Protein AF-A0AAN7SF86-F1 (afdb_monomer_lite)

Secondary structure (DSSP, 8-state):
-EE-----SPPSS-EEEEEEEEEEE-S-HHHHHHHIIIII--EEEEEESGGGT--SEEEEEEEETTEEEEEEEESSTT-HHHHHHHHHHSSEEEEEEEEEE-HHHHHHHHHHTT--EEEEEEEEEETTEEEEEEEEE-STT-EEEEEE-TTB-SSS-TTPEEPPPPHHHHHSPP--EEEEEEEEEE--TT-HHHHHHHHHHHS--EEEEEE-TTTSB-SS-EEEEEEEE-TTS-SEEEEEEEE--SB--HHHHHHHHHTSSEEEEEEEEES-HHHHHHHHHHTT--B----HHHHHHHHHHHHTSS----S-HHHHHHHT-EEEE-SS-EEEEEEBPPSSSSS--EEEEEEEES--S--HHHHHHHHHHHHHHHHHTT--PBP-------------------------------SSEEPGGGGS---S--HHHIIIIIHHHHHHHHHHHHHHHHHIIIIIIHHHHHHHHHHHT--HHHIIIIIIHHHHTHHHHHHHHHHHHTS-STHHHHHHHHHHHHHHHHHHHHHHHH-SSPEEP-HHHHHHHHHHHHHHHHHHHHHTTTSEEEHHHHHHHHHHHHHHHHHHHTHHHHHHHHHHHS--TTSHHHHHHHHHTT--TTS-SS--SS------------------TTHHHHHHHHHHHHHH-TT---TTS-HHHHHHHHHHHHHHHHHHHHS--TTT-GGGHHHHHHHHHHHHHHHHHHHHHHHHHHHHHHT--HHHIIIIIIHHHHTHHHHHHHHHHHHTT-HHHHHHHHHHHHHHIIIIIIHHHHHHHHHH--SBTTB-EEE-S-THHHHHHHHHHHHHHHHHHHHHHTTTEE-HHHHHHHHHHHHHHHHHHHHHHTTSSS--SPPEE-

Sequence (870 aa):
MTTYTDKGPKPEFGRFLNFHHLTFYVGNAKQAASFYITRMGFEPFAYKGLETGCRTYAAHAVKQNKIIFVFISPYEPEERDINEHLVKHGDGVKDIGMEVEDLENIMKVAKQRGAKIVKNSWTESDSHGTVKFVTVQTYGDTTHTLIDKSSYKGKFLPGYEDTPGDVLCKMLPQTHLDFIDHIVGNQPDLEMESVAKWYETVLQFHRFWSVDDSQIHTEYSALRSIVVANYEETIKMPINEPANGKRKSQIQEYVEYYGGGGVQHVALNTKDIILSVKQLKARGMQFLSVPDTYYEMITEKLKHSKVHVMEDIKKLQELSILIDYDENGYLLQIFTKPLQDRPTVFLEVIQRRNHNGFGAGNFKTLFEAIELEQAKRGNFLFVLVYAENYTVTENGLKDNSSTVLNGSYTKNNRNCTPAAIHEFPSDGLTREQRRSGWIAVHVFLTIYAFVILSTVCEAYFVPAIQLIVKRLNLSEDVVGASFMAITNSSPELFINFVGTFVTEGDIGVGTVVGSNVFNILAVPVCCGLFTKTAFHFDWWLIIRDGLIYGISVILLIITLSDDKVYWYEALTFVLVYSIYILALYFNNPIRKWLSTCCKSKNVEANHELQKLNQRPDHDLNNVNGNLLQNNHVDNNVQVQVVTTPVDEEEQTEHTFEHIWNVWTFPSDVSCFKKAWWVFVWPILFFLKYTIPNARKHHSLFPLTLVMCVCWIGSITYLLSWAITVIGDTISIPDSVMGLIFLAIGSSIPEIVSSIIVTKQGQGVMGMSSALGANNFEVLLCLGLPWLIKTLFYPKADGSKWININSSGLAYSAACLLSTLILLYVTIICNRFKLDWKTGIVCLIMYCSFLVIGTLIELNVFFLVNLPTCT

Structure (mmCIF, N/CA/C/O backbone):
data_AF-A0AAN7SF86-F1
#
_entry.id   AF-A0AAN7SF86-F1
#
loop_
_atom_site.group_PDB
_atom_site.id
_atom_site.type_symbol
_atom_site.label_atom_id
_atom_site.label_alt_id
_atom_site.label_comp_id
_atom_site.label_asym_id
_atom_site.label_entity_id
_atom_site.label_seq_id
_atom_site.pdbx_PDB_ins_code
_atom_site.Cartn_x
_atom_site.Cartn_y
_atom_site.Cartn_z
_atom_site.occupancy
_atom_site.B_iso_or_equiv
_atom_site.auth_seq_id
_atom_site.auth_comp_id
_atom_site.auth_asym_id
_atom_site.auth_atom_id
_atom_site.pdbx_PDB_model_num
ATOM 1 N N . MET A 1 1 ? -1.646 14.491 22.540 1.00 65.12 1 MET A N 1
ATOM 2 C CA . MET A 1 1 ? -2.574 13.419 22.943 1.00 65.12 1 MET A CA 1
ATOM 3 C C . MET A 1 1 ? -3.370 14.050 24.026 1.00 65.12 1 MET A C 1
ATOM 5 O O . MET A 1 1 ? -2.770 14.602 24.948 1.00 65.12 1 MET A O 1
ATOM 9 N N . THR A 1 2 ? -4.680 14.006 23.888 1.00 77.69 2 THR A N 1
ATOM 10 C CA . THR A 1 2 ? -5.551 14.693 24.824 1.00 77.69 2 THR A CA 1
ATOM 11 C C . THR A 1 2 ? -6.329 13.643 25.586 1.00 77.69 2 THR A C 1
ATOM 13 O O . THR A 1 2 ? -7.181 12.956 25.029 1.00 77.69 2 THR A O 1
ATOM 16 N N . THR A 1 3 ? -6.000 13.497 26.866 1.00 79.75 3 THR A N 1
ATOM 17 C CA . THR A 1 3 ? -6.839 12.766 27.814 1.00 79.75 3 THR A CA 1
ATOM 18 C C . THR A 1 3 ? -7.793 13.771 28.433 1.00 79.75 3 THR A C 1
ATOM 20 O O . THR A 1 3 ? -7.359 14.766 29.017 1.00 79.75 3 THR A O 1
ATOM 23 N N . TYR A 1 4 ? -9.088 13.523 28.295 1.00 82.88 4 TYR A N 1
ATOM 24 C CA . TYR A 1 4 ? -10.116 14.416 28.807 1.00 82.88 4 TYR A CA 1
ATOM 25 C C . TYR A 1 4 ? -10.483 13.982 30.224 1.00 82.88 4 TYR A C 1
ATOM 27 O O . TYR A 1 4 ? -10.949 12.869 30.450 1.00 82.88 4 TYR A O 1
ATOM 35 N N . THR A 1 5 ? -10.231 14.854 31.197 1.00 80.88 5 THR A N 1
ATOM 36 C CA . THR A 1 5 ? -10.593 14.611 32.602 1.00 80.88 5 THR A CA 1
ATOM 37 C C . THR A 1 5 ? -11.995 15.115 32.936 1.00 80.88 5 THR A C 1
ATOM 39 O O . THR A 1 5 ? -12.618 14.616 33.873 1.00 80.88 5 THR A O 1
ATOM 42 N N . ASP A 1 6 ? -12.501 16.080 32.166 1.00 84.88 6 ASP A N 1
ATOM 43 C CA . ASP A 1 6 ? -13.871 16.568 32.269 1.00 84.88 6 ASP A CA 1
ATOM 44 C C . ASP A 1 6 ? -14.821 15.649 31.491 1.00 84.88 6 ASP A C 1
ATOM 46 O O . ASP A 1 6 ? -14.778 15.573 30.264 1.00 84.88 6 ASP A O 1
ATOM 50 N N . LYS A 1 7 ? -15.684 14.950 32.231 1.00 87.44 7 LYS A N 1
ATOM 51 C CA . LYS A 1 7 ? -16.714 14.054 31.684 1.00 87.44 7 LYS A CA 1
ATOM 52 C C . LYS A 1 7 ? -18.011 14.790 31.334 1.00 87.44 7 LYS A C 1
ATOM 54 O O . LYS A 1 7 ? -18.972 14.165 30.894 1.00 87.44 7 LYS A O 1
ATOM 59 N N . GLY A 1 8 ? -18.072 16.100 31.578 1.00 85.00 8 GLY A N 1
ATOM 60 C CA . GLY A 1 8 ? -19.306 16.867 31.529 1.00 85.00 8 GLY A CA 1
ATOM 61 C C . GLY A 1 8 ? -20.279 16.514 32.667 1.00 85.00 8 GLY A C 1
ATOM 62 O O . GLY A 1 8 ? -19.947 15.770 33.600 1.00 85.00 8 GLY A O 1
ATOM 63 N N . PRO A 1 9 ? -21.504 17.070 32.631 1.00 86.88 9 PRO A N 1
ATOM 64 C CA . PRO A 1 9 ? -22.512 16.801 33.646 1.00 86.88 9 PRO A CA 1
ATOM 65 C C . PRO A 1 9 ? -22.986 15.348 33.570 1.00 86.88 9 PRO A C 1
ATOM 67 O O . PRO A 1 9 ? -23.303 14.835 32.495 1.00 86.88 9 PRO A O 1
ATOM 70 N N . LYS A 1 10 ? -23.097 14.703 34.735 1.00 91.69 10 LYS A N 1
ATOM 71 C CA . LYS A 1 10 ? -23.679 13.364 34.833 1.00 91.69 10 LYS A CA 1
ATOM 72 C C . LYS A 1 10 ? -25.122 13.380 34.301 1.00 91.69 10 LYS A C 1
ATOM 74 O O . LYS A 1 10 ? -25.882 14.256 34.719 1.00 91.69 10 LYS A O 1
ATOM 79 N N . PRO A 1 11 ? -25.525 12.430 33.437 1.00 91.19 11 PRO A N 1
ATOM 80 C CA . PRO A 1 11 ? -26.922 12.290 33.033 1.00 91.19 11 PRO A CA 1
ATOM 81 C C . PRO A 1 11 ? -27.846 12.134 34.250 1.00 91.19 11 PRO A C 1
ATOM 83 O O . PRO A 1 11 ? -27.543 11.374 35.168 1.00 91.19 11 PRO A O 1
ATOM 86 N N . GLU A 1 12 ? -28.964 12.867 34.267 1.00 86.12 12 GLU A N 1
ATOM 87 C CA . GLU A 1 12 ? -29.918 12.853 35.389 1.00 86.12 12 GLU A CA 1
ATOM 88 C C . GLU A 1 12 ? -30.657 11.512 35.523 1.00 86.12 12 GLU A C 1
ATOM 90 O O . GLU A 1 12 ? -30.967 11.082 36.633 1.00 86.12 12 GLU A O 1
ATOM 95 N N . PHE A 1 13 ? -30.923 10.850 34.394 1.00 86.12 13 PHE A N 1
ATOM 96 C CA . PHE A 1 13 ? -31.676 9.600 34.289 1.00 86.12 13 PHE A CA 1
ATOM 97 C C . PHE A 1 13 ? -31.050 8.706 33.215 1.00 86.12 13 PHE A C 1
ATOM 99 O O . PHE A 1 13 ? -30.405 9.211 32.293 1.00 86.12 13 PHE A O 1
ATOM 106 N N . GLY A 1 14 ? -31.288 7.396 33.301 1.00 88.56 14 GLY A N 1
ATOM 107 C CA . GLY A 1 14 ? -30.719 6.422 32.370 1.00 88.56 14 GLY A CA 1
ATOM 108 C C . GLY A 1 14 ? -29.256 6.078 32.653 1.00 88.56 14 GLY A C 1
ATOM 109 O O . GLY A 1 14 ? -28.448 6.940 33.002 1.00 88.56 14 GLY A O 1
ATOM 110 N N . ARG A 1 15 ? -28.895 4.803 32.485 1.00 95.56 15 ARG A N 1
ATOM 111 C CA . ARG A 1 15 ? -27.505 4.347 32.631 1.00 95.56 15 ARG A CA 1
ATOM 112 C C . ARG A 1 15 ? -27.147 3.308 31.581 1.00 95.56 15 ARG A C 1
ATOM 114 O O . ARG A 1 15 ? -27.887 2.353 31.382 1.00 95.56 15 ARG A O 1
ATOM 121 N N . PHE A 1 16 ? -25.973 3.457 30.975 1.00 97.06 16 PHE A N 1
ATOM 122 C CA . PHE A 1 16 ? -25.357 2.421 30.148 1.00 97.06 16 PHE A CA 1
ATOM 123 C C . PHE A 1 16 ? -24.465 1.547 31.028 1.00 97.06 16 PHE A C 1
ATOM 125 O O . PHE A 1 16 ? -23.544 2.054 31.671 1.00 97.06 16 PHE A O 1
ATOM 132 N N . LEU A 1 17 ? -24.747 0.246 31.091 1.00 96.81 17 LEU A N 1
ATOM 133 C CA . LEU A 1 17 ? -24.051 -0.673 31.990 1.00 96.81 17 LEU A CA 1
ATOM 134 C C . LEU A 1 17 ? -22.788 -1.240 31.341 1.00 96.81 17 LEU A C 1
ATOM 136 O O . LEU A 1 17 ? -21.689 -1.069 31.873 1.00 96.81 17 LEU A O 1
ATOM 140 N N . ASN A 1 18 ? -22.943 -1.926 30.210 1.00 96.81 18 ASN A N 1
ATOM 141 C CA . ASN A 1 18 ? -21.877 -2.642 29.512 1.00 96.81 18 ASN A CA 1
ATOM 142 C C . ASN A 1 18 ? -22.300 -2.992 28.067 1.00 96.81 18 ASN A C 1
ATOM 144 O O . ASN A 1 18 ? -23.454 -2.802 27.672 1.00 96.81 18 ASN A O 1
ATOM 148 N N . PHE A 1 19 ? -21.361 -3.527 27.283 1.00 98.38 19 PHE A N 1
ATOM 149 C CA . PHE A 1 19 ? -21.688 -4.215 26.035 1.00 98.38 19 PHE A CA 1
ATOM 150 C C . PHE A 1 19 ? -22.429 -5.523 26.336 1.00 98.38 19 PHE A C 1
ATOM 152 O O . PHE A 1 19 ? -21.883 -6.397 27.009 1.00 98.38 19 PHE A O 1
ATOM 159 N N . HIS A 1 20 ? -23.638 -5.681 25.795 1.00 98.06 20 HIS A N 1
ATOM 160 C CA . HIS A 1 20 ? -24.446 -6.885 25.999 1.00 98.06 20 HIS A CA 1
ATOM 161 C C . HIS A 1 20 ? -24.049 -8.008 25.034 1.00 98.06 20 HIS A C 1
ATOM 163 O O . HIS A 1 20 ? -23.838 -9.148 25.442 1.00 98.06 20 HIS A O 1
ATOM 169 N N . HIS A 1 21 ? -24.030 -7.717 23.731 1.00 98.56 21 HIS A N 1
ATOM 170 C CA . HIS A 1 21 ? -23.635 -8.656 22.679 1.00 98.56 21 HIS A CA 1
ATOM 171 C C . HIS A 1 21 ? -23.350 -7.916 21.370 1.00 98.56 21 HIS A C 1
ATOM 173 O O . HIS A 1 21 ? -23.799 -6.784 21.192 1.00 98.56 21 HIS A O 1
ATOM 179 N N . LEU A 1 22 ? -22.652 -8.575 20.445 1.00 98.62 22 LEU A N 1
ATOM 180 C CA . LEU A 1 22 ? -22.509 -8.116 19.062 1.00 98.62 22 LEU A CA 1
ATOM 181 C C . LEU A 1 22 ? -23.282 -9.013 18.116 1.00 98.62 22 LEU A C 1
ATOM 183 O O . LEU A 1 22 ? -23.194 -10.237 18.220 1.00 98.62 22 LEU A O 1
ATOM 187 N N . THR A 1 23 ? -23.990 -8.401 17.174 1.00 98.81 23 THR A N 1
ATOM 188 C CA . THR A 1 23 ? -24.666 -9.121 16.097 1.00 98.81 23 THR A CA 1
ATOM 189 C C . THR A 1 23 ? -23.894 -8.946 14.803 1.00 98.81 23 THR A C 1
ATOM 191 O O . THR A 1 23 ? -23.641 -7.823 14.368 1.00 98.81 23 THR A O 1
ATOM 194 N N . PHE A 1 24 ? -23.553 -10.065 14.178 1.00 98.75 24 PHE A N 1
ATOM 195 C CA . PHE A 1 24 ? -22.896 -10.140 12.886 1.00 98.75 24 PHE A CA 1
ATOM 196 C C . PHE A 1 24 ? -23.889 -10.627 11.839 1.00 98.75 24 PHE A C 1
ATOM 198 O O . PHE A 1 24 ? -24.560 -11.643 12.045 1.00 98.75 24 PHE A O 1
ATOM 205 N N . TYR A 1 25 ? -23.951 -9.932 10.709 1.00 98.56 25 TYR A N 1
ATOM 206 C CA . TYR A 1 25 ? -24.589 -10.458 9.506 1.00 98.56 25 TYR A CA 1
ATOM 207 C C . TYR A 1 25 ? -23.518 -11.167 8.693 1.00 98.56 25 TYR A C 1
ATOM 209 O O . TYR A 1 25 ? -22.483 -10.580 8.375 1.00 98.56 25 TYR A O 1
ATOM 217 N N . VAL A 1 26 ? -23.747 -12.454 8.437 1.00 98.56 26 VAL A N 1
ATOM 218 C CA . VAL A 1 26 ? -22.773 -13.337 7.787 1.00 98.56 26 VAL A CA 1
ATOM 219 C C . VAL A 1 26 ? -23.432 -14.206 6.723 1.00 98.56 26 VAL A C 1
ATOM 221 O O . VAL A 1 26 ? -24.623 -14.519 6.810 1.00 98.56 26 VAL A O 1
ATOM 224 N N . GLY A 1 27 ? -22.655 -14.637 5.731 1.00 97.44 27 GLY A N 1
ATOM 225 C CA . GLY A 1 27 ? -23.147 -15.517 4.670 1.00 97.44 27 GLY A CA 1
ATOM 226 C C . GLY A 1 27 ? -23.579 -16.890 5.195 1.00 97.44 27 GLY A C 1
ATOM 227 O O . GLY A 1 27 ? -24.520 -17.487 4.676 1.00 97.44 27 GLY A O 1
ATOM 228 N N . ASN A 1 28 ? -22.926 -17.391 6.252 1.00 98.38 28 ASN A N 1
ATOM 229 C CA . ASN A 1 28 ? -23.291 -18.657 6.891 1.00 98.38 28 ASN A CA 1
ATOM 230 C C . ASN A 1 28 ? -23.060 -18.642 8.411 1.00 98.38 28 ASN A C 1
ATOM 232 O O . ASN A 1 28 ? -21.958 -18.894 8.900 1.00 98.38 28 ASN A O 1
ATOM 236 N N . ALA A 1 29 ? -24.134 -18.433 9.171 1.00 98.44 29 ALA A N 1
ATOM 237 C CA . ALA A 1 29 ? -24.114 -18.288 10.623 1.00 98.44 29 ALA A CA 1
ATOM 238 C C . ALA A 1 29 ? -23.611 -19.537 11.348 1.00 98.44 29 ALA A C 1
ATOM 240 O O . ALA A 1 29 ? -22.928 -19.431 12.366 1.00 98.44 29 ALA A O 1
ATOM 241 N N . LYS A 1 30 ? -23.904 -20.727 10.813 1.00 97.88 30 LYS A N 1
ATOM 242 C CA . LYS A 1 30 ? -23.463 -22.000 11.395 1.00 97.88 30 LYS A CA 1
ATOM 243 C C . LYS A 1 30 ? -21.950 -22.175 11.254 1.00 97.88 30 LYS A C 1
ATOM 245 O O . LYS A 1 30 ? -21.285 -22.556 12.217 1.00 97.88 30 LYS A O 1
ATOM 250 N N . GLN A 1 31 ? -21.402 -21.877 10.074 1.00 98.19 31 GLN A N 1
ATOM 251 C CA . GLN A 1 31 ? -19.959 -21.950 9.826 1.00 98.19 31 GLN A CA 1
ATOM 252 C C . GLN A 1 31 ? -19.199 -20.853 10.575 1.00 98.19 31 GLN A C 1
ATOM 254 O O . GLN A 1 31 ? -18.185 -21.156 11.204 1.00 98.19 31 GLN A O 1
ATOM 259 N N . ALA A 1 32 ? -19.719 -19.622 10.583 1.00 98.31 32 ALA A N 1
ATOM 260 C CA . ALA A 1 32 ? -19.152 -18.529 11.363 1.00 98.31 32 ALA A CA 1
ATOM 261 C C . ALA A 1 32 ? -19.088 -18.912 12.848 1.00 98.31 32 ALA A C 1
ATOM 263 O O . ALA A 1 32 ? -18.001 -18.967 13.415 1.00 98.31 32 ALA A O 1
ATOM 264 N N . ALA A 1 33 ? -20.204 -19.323 13.462 1.00 98.12 33 ALA A N 1
ATOM 265 C CA . ALA A 1 33 ? -20.210 -19.775 14.856 1.00 98.12 33 ALA A CA 1
ATOM 266 C C . ALA A 1 33 ? -19.173 -20.883 15.122 1.00 98.12 33 ALA A C 1
ATOM 268 O O . ALA A 1 33 ? -18.411 -20.796 16.087 1.00 98.12 33 ALA A O 1
ATOM 269 N N . SER A 1 34 ? -19.075 -21.880 14.233 1.00 97.19 34 SER A N 1
ATOM 270 C CA . SER A 1 34 ? -18.067 -22.944 14.329 1.00 97.19 34 SER A CA 1
ATOM 271 C C . SER A 1 34 ? -16.629 -22.412 14.286 1.00 97.19 34 SER A C 1
ATOM 273 O O . SER A 1 34 ? -15.771 -22.937 15.002 1.00 97.19 34 SER A O 1
ATOM 275 N N . PHE A 1 35 ? -16.340 -21.389 13.478 1.00 97.62 35 PHE A N 1
ATOM 276 C CA . PHE A 1 35 ? -15.021 -20.755 13.422 1.00 97.62 35 PHE A CA 1
ATOM 277 C C . PHE A 1 35 ? -14.660 -20.106 14.764 1.00 97.62 35 PHE A C 1
ATOM 279 O O . PHE A 1 35 ? -13.608 -20.415 15.323 1.00 97.62 35 PHE A O 1
ATOM 286 N N . TYR A 1 36 ? -15.544 -19.285 15.340 1.00 97.62 36 TYR A N 1
ATOM 287 C CA . TYR A 1 36 ? -15.271 -18.626 16.627 1.00 97.62 36 TYR A CA 1
ATOM 288 C C . TYR A 1 36 ? -15.204 -19.626 17.794 1.00 97.62 36 TYR A C 1
ATOM 290 O O . TYR A 1 36 ? -14.373 -19.481 18.691 1.00 97.62 36 TYR A O 1
ATOM 298 N N . ILE A 1 37 ? -16.001 -20.696 17.766 1.00 97.06 37 ILE A N 1
ATOM 299 C CA . ILE A 1 37 ? -15.916 -21.776 18.761 1.00 97.06 37 ILE A CA 1
ATOM 300 C C . ILE A 1 37 ? -14.549 -22.472 18.697 1.00 97.06 37 ILE A C 1
ATOM 302 O O . ILE A 1 37 ? -13.816 -22.565 19.687 1.00 97.06 37 ILE A O 1
ATOM 306 N N . THR A 1 38 ? -1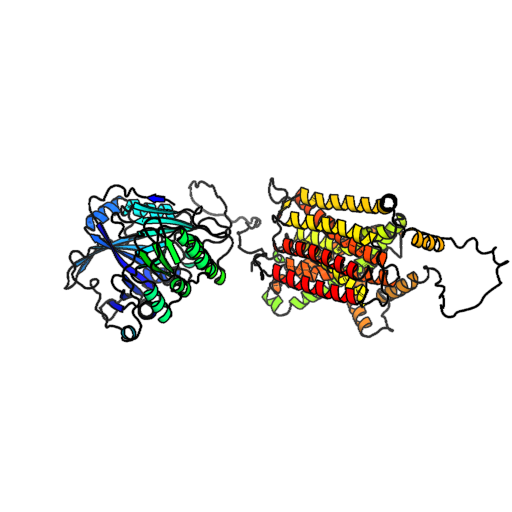4.166 -22.938 17.508 1.00 95.81 38 THR A N 1
ATOM 307 C CA . THR A 1 38 ? -12.959 -23.760 17.343 1.00 95.81 38 THR A CA 1
ATOM 308 C C . THR A 1 38 ? -11.680 -22.938 17.457 1.00 95.81 38 THR A C 1
ATOM 310 O O . THR A 1 38 ? -10.759 -23.331 18.181 1.00 95.81 38 THR A O 1
ATOM 313 N N . ARG A 1 39 ? -11.624 -21.778 16.797 1.00 96.12 39 ARG A N 1
ATOM 314 C CA . ARG A 1 39 ? -10.416 -20.954 16.697 1.00 96.12 39 ARG A CA 1
ATOM 315 C C . ARG A 1 39 ? -10.246 -19.998 17.872 1.00 96.12 39 ARG A C 1
ATOM 317 O O . ARG A 1 39 ? -9.139 -19.884 18.387 1.00 96.12 39 ARG A O 1
ATOM 324 N N . MET A 1 40 ? -11.329 -19.375 18.339 1.00 96.44 40 MET A N 1
ATOM 325 C CA . MET A 1 40 ? -11.267 -18.347 19.388 1.00 96.44 40 MET A CA 1
ATOM 326 C C . MET A 1 40 ? -11.582 -18.877 20.795 1.00 96.44 40 MET A C 1
ATOM 328 O O . MET A 1 40 ? -11.265 -18.215 21.781 1.00 96.44 40 MET A O 1
ATOM 332 N N . GLY A 1 41 ? -12.124 -20.094 20.915 1.00 96.00 41 GLY A N 1
ATOM 333 C CA . GLY A 1 41 ? -12.427 -20.717 22.207 1.00 96.00 41 GLY A CA 1
ATOM 334 C C . GLY A 1 41 ? -13.766 -20.295 22.812 1.00 96.00 41 GLY A C 1
ATOM 335 O O . GLY A 1 41 ? -13.944 -20.408 24.022 1.00 96.00 41 GLY A O 1
ATOM 336 N N . PHE A 1 42 ? -14.696 -19.825 21.980 1.00 97.12 42 PHE A N 1
ATOM 337 C CA . PHE A 1 42 ? -16.089 -19.643 22.379 1.00 97.12 42 PHE A CA 1
ATOM 338 C C . PHE A 1 42 ? -16.801 -20.989 22.548 1.00 97.12 42 PHE A C 1
ATOM 340 O O . PHE A 1 42 ? -16.349 -22.025 22.060 1.00 97.12 42 PHE A O 1
ATOM 347 N N . GLU A 1 43 ? -17.958 -20.962 23.200 1.00 96.00 43 GLU A N 1
ATOM 348 C CA . GLU A 1 43 ? -18.842 -22.115 23.343 1.00 96.00 43 GLU A CA 1
ATOM 349 C C . GLU A 1 43 ? -20.227 -21.808 22.752 1.00 96.00 43 GLU A C 1
ATOM 351 O O . GLU A 1 43 ? -20.666 -20.650 22.796 1.00 96.00 43 GLU A O 1
ATOM 356 N N . PRO A 1 44 ? -20.936 -22.814 22.202 1.00 96.69 44 PRO A N 1
ATOM 357 C CA . PRO A 1 44 ? -22.348 -22.667 21.861 1.00 96.69 44 PRO A CA 1
ATOM 358 C C . PRO A 1 44 ? -23.135 -22.161 23.071 1.00 96.69 44 PRO A C 1
ATOM 360 O O . PRO A 1 44 ? -22.998 -22.706 24.167 1.00 96.69 44 PRO A O 1
ATOM 363 N N . PHE A 1 45 ? -23.947 -21.122 22.883 1.00 96.94 45 PHE A N 1
ATOM 364 C CA . PHE A 1 45 ? -24.668 -20.492 23.987 1.00 96.94 45 PHE A CA 1
ATOM 365 C C . PHE A 1 45 ? -26.175 -20.532 23.799 1.00 96.94 45 PHE A C 1
ATOM 367 O O . PHE A 1 45 ? -26.883 -21.008 24.684 1.00 96.94 45 PHE A O 1
ATOM 374 N N . ALA A 1 46 ? -26.663 -20.050 22.659 1.00 97.44 46 ALA A N 1
ATOM 375 C CA . ALA A 1 46 ? -28.086 -20.048 22.364 1.00 97.44 46 ALA A CA 1
ATOM 376 C C . ALA A 1 46 ? -28.335 -20.090 20.851 1.00 97.44 46 ALA A C 1
ATOM 378 O O . ALA A 1 46 ? -27.497 -19.652 20.060 1.00 97.44 46 ALA A O 1
ATOM 379 N N . TYR A 1 47 ? -29.496 -20.589 20.444 1.00 98.06 47 TYR A N 1
ATOM 380 C CA . TYR A 1 47 ? -29.873 -20.724 19.042 1.00 98.06 47 TYR A CA 1
ATOM 381 C C . TYR A 1 47 ? -31.296 -20.235 18.808 1.00 98.06 47 TYR A C 1
ATOM 383 O O . TYR A 1 47 ? -32.183 -20.448 19.634 1.00 98.06 47 TYR A O 1
ATOM 391 N N . LYS A 1 48 ? -31.508 -19.588 17.665 1.00 97.12 48 LYS A N 1
ATOM 392 C CA . LYS A 1 48 ? -32.830 -19.249 17.149 1.00 97.12 48 LYS A CA 1
ATOM 393 C C . LYS A 1 48 ? -32.863 -19.562 15.656 1.00 97.12 48 LYS A C 1
ATOM 395 O O . LYS A 1 48 ? -32.027 -19.071 14.907 1.00 97.12 48 LYS A O 1
ATOM 400 N N . GLY A 1 49 ? -33.806 -20.380 15.213 1.00 96.69 49 GLY A N 1
ATOM 401 C CA . GLY A 1 49 ? -33.916 -20.803 13.817 1.00 96.69 49 GLY A CA 1
ATOM 402 C C . GLY A 1 49 ? -35.175 -21.617 13.557 1.00 96.69 49 GLY A C 1
ATOM 403 O O . GLY A 1 49 ? -36.157 -21.465 14.286 1.00 96.69 49 GLY A O 1
ATOM 404 N N . LEU A 1 50 ? -35.166 -22.470 12.527 1.00 95.88 50 LEU A N 1
ATOM 405 C CA . LEU A 1 50 ? -36.373 -23.179 12.077 1.00 95.88 50 LEU A CA 1
ATOM 406 C C . LEU A 1 50 ? -36.970 -24.046 13.187 1.00 95.88 50 LEU A C 1
ATOM 408 O O . LEU A 1 50 ? -38.184 -24.058 13.387 1.00 95.88 50 LEU A O 1
ATOM 412 N N . GLU A 1 51 ? -36.098 -24.734 13.917 1.00 94.88 51 GLU A N 1
ATOM 413 C CA . GLU A 1 51 ? -36.412 -25.648 15.009 1.00 94.88 51 GLU A CA 1
ATOM 414 C C . GLU A 1 51 ? -37.012 -24.919 16.217 1.00 94.88 51 GLU A C 1
ATOM 416 O O . GLU A 1 51 ? -37.819 -25.499 16.934 1.00 94.88 51 GLU A O 1
ATOM 421 N N . THR A 1 52 ? -36.686 -23.634 16.390 1.00 93.69 52 THR A N 1
ATOM 422 C CA . THR A 1 52 ? -37.189 -22.778 17.479 1.00 93.69 52 THR A CA 1
ATOM 423 C C . THR A 1 52 ? -38.296 -21.821 17.002 1.00 93.69 52 THR A C 1
ATOM 425 O O . THR A 1 52 ? -38.614 -20.837 17.671 1.00 93.69 52 THR A O 1
ATOM 428 N N . GLY A 1 53 ? -38.854 -22.048 15.805 1.00 92.25 53 GLY A N 1
ATOM 429 C CA . GLY A 1 53 ? -39.973 -21.282 15.242 1.00 92.25 53 GLY A CA 1
ATOM 430 C C . GLY A 1 53 ? -39.613 -20.009 14.460 1.00 92.25 53 GLY A C 1
ATOM 431 O O . GLY A 1 53 ? -40.514 -19.353 13.936 1.00 92.25 53 GLY A O 1
ATOM 432 N N . CYS A 1 54 ? -38.332 -19.654 14.319 1.00 93.44 54 CYS A N 1
ATOM 433 C CA . CYS A 1 54 ? -37.897 -18.533 13.480 1.00 93.44 54 CYS A CA 1
ATOM 434 C C . CYS A 1 54 ? -37.711 -18.989 12.025 1.00 93.44 54 CYS A C 1
ATOM 436 O O . CYS A 1 54 ? -36.822 -19.781 11.718 1.00 93.44 54 CYS A O 1
ATOM 438 N N . ARG A 1 55 ? -38.572 -18.501 11.122 1.00 93.19 55 ARG A N 1
ATOM 439 C CA . ARG A 1 55 ? -38.614 -18.954 9.719 1.00 93.19 55 ARG A CA 1
ATOM 440 C C . ARG A 1 55 ? -37.878 -18.064 8.720 1.00 93.19 55 ARG A C 1
ATOM 442 O O . ARG A 1 55 ? -37.742 -18.468 7.576 1.00 93.19 55 ARG A O 1
ATOM 449 N N . THR A 1 56 ? -37.420 -16.888 9.134 1.00 93.69 56 THR A N 1
ATOM 450 C CA . THR A 1 56 ? -36.802 -15.892 8.245 1.00 93.69 56 THR A CA 1
ATOM 451 C C . THR A 1 56 ? -35.275 -15.967 8.243 1.00 93.69 56 THR A C 1
ATOM 453 O O . THR A 1 56 ? -34.647 -15.829 7.196 1.00 93.69 56 THR A O 1
ATOM 456 N N . TYR A 1 57 ? -34.659 -16.256 9.392 1.00 96.38 57 TYR A N 1
ATOM 457 C CA . TYR A 1 57 ? -33.205 -16.332 9.534 1.00 96.38 57 TYR A CA 1
ATOM 458 C C . TYR A 1 57 ? -32.771 -17.348 10.599 1.00 96.38 57 TYR A C 1
ATOM 460 O O . TYR A 1 57 ? -33.536 -17.722 11.491 1.00 96.38 57 TYR A O 1
ATOM 468 N N . ALA A 1 58 ? -31.512 -17.776 10.521 1.00 97.75 58 ALA A N 1
ATOM 469 C CA . ALA A 1 58 ? -30.822 -18.516 11.572 1.00 97.75 58 ALA A CA 1
ATOM 470 C C . ALA A 1 58 ? -29.962 -17.555 12.395 1.00 97.75 58 ALA A C 1
ATOM 472 O O . ALA A 1 58 ? -29.242 -16.748 11.815 1.00 97.75 58 ALA A O 1
ATOM 473 N N . ALA A 1 59 ? -29.982 -17.676 13.719 1.00 98.38 59 ALA A N 1
ATOM 474 C CA . ALA A 1 59 ? -29.127 -16.938 14.637 1.00 98.38 59 ALA A CA 1
ATOM 475 C C . ALA A 1 59 ? -28.407 -17.898 15.593 1.00 98.38 59 ALA A C 1
ATOM 477 O O . ALA A 1 59 ? -29.033 -18.575 16.412 1.00 98.38 59 ALA A O 1
ATOM 478 N N . HIS A 1 60 ? -27.081 -17.941 15.497 1.00 98.56 60 HIS A N 1
ATOM 479 C CA . HIS A 1 60 ? -26.218 -18.727 16.374 1.00 98.56 60 HIS A CA 1
ATOM 480 C C . HIS A 1 60 ? -25.497 -17.798 17.352 1.00 98.56 60 HIS A C 1
ATOM 482 O O . HIS A 1 60 ? -24.616 -17.038 16.951 1.00 98.56 60 HIS A O 1
ATOM 488 N N . ALA A 1 61 ? -25.857 -17.868 18.633 1.00 98.44 61 ALA A N 1
ATOM 489 C CA . ALA A 1 61 ? -25.171 -17.154 19.698 1.00 98.44 61 ALA A CA 1
ATOM 490 C C . ALA A 1 61 ? -24.071 -18.032 20.303 1.00 98.44 61 ALA A C 1
ATOM 492 O O . ALA A 1 61 ? -24.315 -19.165 20.734 1.00 98.44 61 ALA A O 1
ATOM 493 N N . VAL A 1 62 ? -22.864 -17.483 20.376 1.00 98.12 62 VAL A N 1
ATOM 494 C CA . VAL A 1 62 ? -21.708 -18.097 21.030 1.00 98.12 62 VAL A CA 1
ATOM 495 C C . VAL A 1 62 ? -21.233 -17.202 22.163 1.00 98.12 62 VAL A C 1
ATOM 497 O O . VAL A 1 62 ? -21.333 -15.974 22.087 1.00 98.12 62 VAL A O 1
ATOM 500 N N . LYS A 1 63 ? -20.724 -17.813 23.230 1.00 97.38 63 LYS A N 1
ATOM 501 C CA . LYS A 1 63 ? -20.322 -17.096 24.439 1.00 97.38 63 LYS A CA 1
ATOM 502 C C . LYS A 1 63 ? -18.960 -17.546 24.930 1.00 97.38 63 LYS A C 1
ATOM 504 O O . LYS A 1 63 ? -18.644 -18.731 24.919 1.00 97.38 63 LYS A O 1
ATOM 509 N N . GLN A 1 64 ? -18.190 -16.586 25.422 1.00 96.44 64 GLN A N 1
ATOM 510 C CA . GLN A 1 64 ? -17.019 -16.841 26.242 1.00 96.44 64 GLN A CA 1
ATOM 511 C C . GLN A 1 64 ? -17.017 -15.858 27.409 1.00 96.44 64 GLN A C 1
ATOM 513 O O . GLN A 1 64 ? -16.926 -14.652 27.204 1.00 96.44 64 GLN A O 1
ATOM 518 N N . ASN A 1 65 ? -17.162 -16.366 28.635 1.00 96.31 65 ASN A N 1
ATOM 519 C CA . ASN A 1 65 ? -17.333 -15.540 29.834 1.00 96.31 65 ASN A CA 1
ATOM 520 C C . ASN A 1 65 ? -18.438 -14.483 29.659 1.00 96.31 65 ASN A C 1
ATOM 522 O O . ASN A 1 65 ? -19.612 -14.849 29.659 1.00 96.31 65 ASN A O 1
ATOM 526 N N . LYS A 1 66 ? -18.113 -13.194 29.523 1.00 97.38 66 LYS A N 1
ATOM 527 C CA . LYS A 1 66 ? -19.091 -12.113 29.299 1.00 97.38 66 LYS A CA 1
ATOM 528 C C . LYS A 1 66 ? -19.212 -11.695 27.831 1.00 97.38 66 LYS A C 1
ATOM 530 O O . LYS A 1 66 ? -20.076 -10.891 27.508 1.00 97.38 66 LYS A O 1
ATOM 535 N N . ILE A 1 67 ? -18.373 -12.227 26.948 1.00 98.38 67 ILE A N 1
ATOM 536 C CA . ILE A 1 67 ? -18.375 -11.918 25.517 1.00 98.38 67 ILE A CA 1
ATOM 537 C C . ILE A 1 67 ? -19.459 -12.758 24.845 1.00 98.38 67 ILE A C 1
ATOM 539 O O . ILE A 1 67 ? -19.444 -13.984 24.965 1.00 98.38 67 ILE A O 1
ATOM 543 N N . ILE A 1 68 ? -20.384 -12.114 24.134 1.00 98.62 68 ILE A N 1
ATOM 544 C CA . ILE A 1 68 ? -21.447 -12.791 23.384 1.00 98.62 68 ILE A CA 1
ATOM 545 C C . ILE A 1 68 ? -21.456 -12.265 21.952 1.00 98.62 68 ILE A C 1
ATOM 547 O O . ILE A 1 68 ? -21.649 -11.067 21.739 1.00 98.62 68 ILE A O 1
ATOM 551 N N . PHE A 1 69 ? -21.292 -13.166 20.984 1.00 98.75 69 PHE A N 1
ATOM 552 C CA . PHE A 1 69 ? -21.449 -12.881 19.556 1.00 98.75 69 PHE A CA 1
ATOM 553 C C . PHE A 1 69 ? -22.634 -13.665 19.001 1.00 98.75 69 PHE 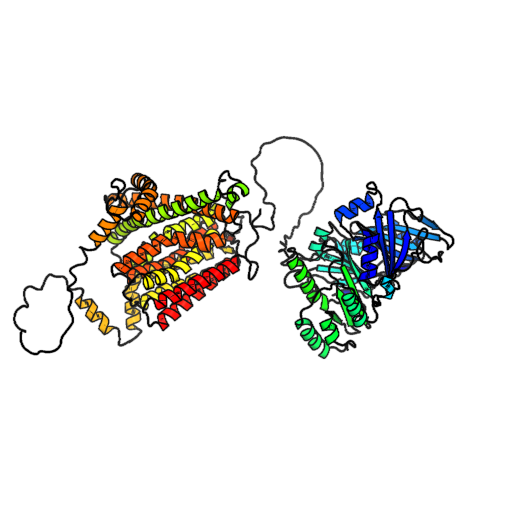A C 1
ATOM 555 O O . PHE A 1 69 ? -22.808 -14.841 19.321 1.00 98.75 69 PHE A O 1
ATOM 562 N N . VAL A 1 70 ? -23.444 -13.015 18.173 1.00 98.81 70 VAL A N 1
ATOM 563 C CA . VAL A 1 70 ? -24.613 -13.594 17.511 1.00 98.81 70 VAL A CA 1
ATOM 564 C C . VAL A 1 70 ? -24.403 -13.505 16.009 1.00 98.81 70 VAL A C 1
ATOM 566 O O . VAL A 1 70 ? -24.327 -12.412 15.461 1.00 98.81 70 VAL A O 1
ATOM 569 N N . PHE A 1 71 ? -24.317 -14.648 15.341 1.00 98.75 71 PHE A N 1
ATOM 570 C CA . PHE A 1 71 ? -24.172 -14.723 13.888 1.00 98.75 71 PHE A CA 1
ATOM 571 C C . PHE A 1 71 ? -25.529 -14.974 13.255 1.00 98.75 71 PHE A C 1
ATOM 573 O O . PHE A 1 71 ? -26.186 -15.948 13.624 1.00 98.75 71 PHE A O 1
ATOM 580 N N . ILE A 1 72 ? -25.936 -14.118 12.320 1.00 98.62 72 ILE A N 1
ATOM 581 C CA . ILE A 1 72 ? -27.235 -14.187 11.653 1.00 98.62 72 ILE A CA 1
ATOM 582 C C . ILE A 1 72 ? -27.052 -14.378 10.147 1.00 98.62 72 ILE A C 1
ATOM 584 O O . ILE A 1 72 ? -26.272 -13.663 9.520 1.00 98.62 72 ILE A O 1
ATOM 588 N N . SER A 1 73 ? -27.802 -15.324 9.578 1.00 98.44 73 SER A N 1
ATOM 589 C CA . SER A 1 73 ? -27.908 -15.536 8.128 1.00 98.44 73 SER A CA 1
ATOM 590 C C . SER A 1 73 ? -29.365 -15.714 7.715 1.00 98.44 73 SER A C 1
ATOM 592 O O . SER A 1 73 ? -30.114 -16.375 8.442 1.00 98.44 73 SER A O 1
ATOM 594 N N . PRO A 1 74 ? -29.772 -15.178 6.555 1.00 97.25 74 PRO A N 1
ATOM 595 C CA . PRO A 1 74 ? -31.131 -15.338 6.061 1.00 97.25 74 PRO A CA 1
ATOM 596 C C . PRO A 1 74 ? -31.345 -16.764 5.535 1.00 97.25 74 PRO A C 1
ATOM 598 O O . PRO A 1 74 ? -30.404 -17.405 5.063 1.00 97.25 74 PRO A O 1
ATOM 601 N N . TYR A 1 75 ? -32.579 -17.267 5.609 1.00 94.00 75 TYR A N 1
ATOM 602 C CA . TYR A 1 75 ? -32.963 -18.491 4.890 1.00 94.00 75 TYR A CA 1
ATOM 603 C C . TYR A 1 75 ? -33.413 -18.189 3.465 1.00 94.00 75 TYR A C 1
ATOM 605 O O . TYR A 1 75 ? -33.092 -18.940 2.547 1.00 94.00 75 TYR A O 1
ATOM 613 N N . GLU A 1 76 ? -34.151 -17.092 3.305 1.00 90.38 76 GLU A N 1
ATOM 614 C CA . GLU A 1 76 ? -34.845 -16.755 2.070 1.00 90.38 76 GLU A CA 1
ATOM 615 C C . GLU A 1 76 ? -34.148 -15.590 1.337 1.00 90.38 76 GLU A C 1
ATOM 617 O O . GLU A 1 76 ? -33.661 -14.650 1.981 1.00 90.38 76 GLU A O 1
ATOM 622 N N . PRO A 1 77 ? -34.098 -15.603 -0.009 1.00 84.75 77 PRO A N 1
ATOM 623 C CA . PRO A 1 77 ? -33.525 -14.512 -0.804 1.00 84.75 77 PRO A CA 1
ATOM 624 C C . PRO A 1 77 ? -34.214 -13.153 -0.603 1.00 84.75 77 PRO A C 1
ATOM 626 O O . PRO A 1 77 ? -33.614 -12.104 -0.853 1.00 84.75 77 PRO A O 1
ATOM 629 N N . GLU A 1 78 ? -35.472 -13.147 -0.162 1.00 84.94 78 GLU A N 1
ATOM 630 C CA . GLU A 1 78 ? -36.287 -11.944 0.014 1.00 84.94 78 GLU A CA 1
ATOM 631 C C . GLU A 1 78 ? -35.907 -11.105 1.247 1.00 84.94 78 GLU A C 1
ATOM 633 O O . GLU A 1 78 ? -36.358 -9.962 1.352 1.00 84.94 78 GLU A O 1
ATOM 638 N N . GLU A 1 79 ? -35.067 -11.617 2.155 1.00 89.50 79 GLU A N 1
ATOM 639 C CA . GLU A 1 79 ? -34.582 -10.888 3.340 1.00 89.50 79 GLU A CA 1
ATOM 640 C C . GLU A 1 79 ? -33.569 -9.794 2.960 1.00 89.50 79 GLU A C 1
ATOM 642 O O . GLU A 1 79 ? -32.352 -9.931 3.119 1.00 89.50 79 GLU A O 1
ATOM 647 N N . ARG A 1 80 ? -34.091 -8.685 2.422 1.00 90.31 80 ARG A N 1
ATOM 648 C CA . ARG A 1 80 ? -33.293 -7.607 1.818 1.00 90.31 80 ARG A CA 1
ATOM 649 C C . ARG A 1 80 ? -32.291 -6.964 2.770 1.00 90.31 80 ARG A C 1
ATOM 651 O O . ARG A 1 80 ? -31.171 -6.745 2.343 1.00 90.31 80 ARG A O 1
ATOM 658 N N . ASP A 1 81 ? -32.646 -6.702 4.029 1.00 92.00 81 ASP A N 1
ATOM 659 C CA . ASP A 1 81 ? -31.740 -6.016 4.973 1.00 92.00 81 ASP A CA 1
ATOM 660 C C . ASP A 1 81 ? -30.440 -6.807 5.195 1.00 92.00 81 ASP A C 1
ATOM 662 O O . ASP A 1 81 ? -29.340 -6.260 5.106 1.00 92.00 81 ASP A O 1
ATOM 666 N N . ILE A 1 82 ? -30.551 -8.126 5.396 1.00 95.06 82 ILE A N 1
ATOM 667 C CA . ILE A 1 82 ? -29.378 -8.986 5.579 1.00 95.06 82 ILE A CA 1
ATOM 668 C C . ILE A 1 82 ? -28.637 -9.155 4.247 1.00 95.06 82 ILE A C 1
ATOM 670 O O . ILE A 1 82 ? -27.417 -9.018 4.199 1.00 95.06 82 ILE A O 1
ATOM 674 N N . ASN A 1 83 ? -29.354 -9.408 3.148 1.00 94.50 83 ASN A N 1
ATOM 675 C CA . ASN A 1 83 ? -28.729 -9.655 1.847 1.00 94.50 83 ASN A CA 1
ATOM 676 C C . ASN A 1 83 ? -28.006 -8.419 1.282 1.00 94.50 83 ASN A C 1
ATOM 678 O O . ASN A 1 83 ? -26.887 -8.544 0.782 1.00 94.50 83 ASN A O 1
ATOM 682 N N . GLU A 1 84 ? -28.587 -7.223 1.396 1.00 95.56 84 GLU A N 1
ATOM 683 C CA . GLU A 1 84 ? -27.954 -5.966 0.971 1.00 95.56 84 GLU A CA 1
ATOM 684 C C . GLU A 1 84 ? -26.702 -5.670 1.808 1.00 95.56 84 GLU A C 1
ATOM 686 O O . GLU A 1 84 ? -25.663 -5.309 1.246 1.00 95.56 84 GLU A O 1
ATOM 691 N N . HIS A 1 85 ? -26.753 -5.922 3.123 1.00 96.88 85 HIS A N 1
ATOM 692 C CA . HIS A 1 85 ? -25.575 -5.828 3.985 1.00 96.88 85 HIS A CA 1
ATOM 693 C C . HIS A 1 85 ? -24.472 -6.794 3.539 1.00 96.88 85 HIS A C 1
ATOM 695 O O . HIS A 1 85 ? -23.315 -6.395 3.429 1.00 96.88 85 HIS A O 1
ATOM 701 N N . LEU A 1 86 ? -24.799 -8.063 3.279 1.00 96.81 86 LEU A N 1
ATOM 702 C CA . LEU A 1 86 ? -23.811 -9.074 2.891 1.00 96.81 86 LEU A CA 1
ATOM 703 C C . LEU A 1 86 ? -23.130 -8.743 1.563 1.00 96.81 86 LEU A C 1
ATOM 705 O O . LEU A 1 86 ? -21.912 -8.874 1.444 1.00 96.81 86 LEU A O 1
ATOM 709 N N . VAL A 1 87 ? -23.894 -8.276 0.573 1.00 96.56 87 VAL A N 1
ATOM 710 C CA . VAL A 1 87 ? -23.335 -7.861 -0.723 1.00 96.56 87 VAL A CA 1
ATOM 711 C C . VAL A 1 87 ? -22.378 -6.683 -0.535 1.00 96.56 87 VAL A C 1
ATOM 713 O O . VAL A 1 87 ? -21.249 -6.713 -1.039 1.00 96.56 87 VAL A O 1
ATOM 716 N N . LYS A 1 88 ? -22.802 -5.671 0.230 1.00 97.19 88 LYS A N 1
ATOM 717 C CA . LYS A 1 88 ? -22.031 -4.446 0.447 1.00 97.19 88 LYS A CA 1
ATOM 718 C C . LYS A 1 88 ? -20.774 -4.688 1.286 1.00 97.19 88 LYS A C 1
ATOM 720 O O . LYS A 1 88 ? -19.681 -4.349 0.840 1.00 97.19 88 LYS A O 1
ATOM 725 N N . HIS A 1 89 ? -20.907 -5.340 2.438 1.00 97.56 89 HIS A N 1
ATOM 726 C CA . HIS A 1 89 ? -19.872 -5.407 3.476 1.00 97.56 89 HIS A CA 1
ATOM 727 C C . HIS A 1 89 ? -19.124 -6.748 3.553 1.00 97.56 89 HIS A C 1
ATOM 729 O O . HIS A 1 89 ? -18.011 -6.805 4.080 1.00 97.56 89 HIS A O 1
ATOM 735 N N . GLY A 1 90 ? -19.704 -7.831 3.026 1.00 97.75 90 GLY A N 1
ATOM 736 C CA . GLY A 1 90 ? -19.312 -9.191 3.404 1.00 97.75 90 GLY A CA 1
ATOM 737 C C . GLY A 1 90 ? -19.768 -9.527 4.828 1.00 97.75 90 GLY A C 1
ATOM 738 O O . GLY A 1 90 ? -20.744 -8.956 5.324 1.00 97.75 90 GLY A O 1
ATOM 739 N N . ASP A 1 91 ? -19.047 -10.433 5.490 1.00 98.44 91 ASP A N 1
ATOM 740 C CA . ASP A 1 91 ? -19.307 -10.794 6.886 1.00 98.44 91 ASP A CA 1
ATOM 741 C C . ASP A 1 91 ? -18.847 -9.651 7.808 1.00 98.44 91 ASP A C 1
ATOM 743 O O . ASP A 1 91 ? -17.674 -9.269 7.810 1.00 98.44 91 ASP A O 1
ATOM 747 N N . GLY A 1 92 ? -19.758 -9.085 8.603 1.00 97.50 92 GLY A N 1
ATOM 748 C CA . GLY A 1 92 ? -19.462 -7.886 9.394 1.00 97.50 92 GLY A CA 1
ATOM 749 C C . GLY A 1 92 ? -20.393 -7.675 10.583 1.00 97.50 92 GLY A C 1
ATOM 750 O O . GLY A 1 92 ? -21.438 -8.316 10.697 1.00 97.50 92 GLY A O 1
ATOM 751 N N . VAL A 1 93 ? -20.001 -6.780 11.494 1.00 98.44 93 VAL A N 1
ATOM 752 C CA . VAL A 1 93 ? -20.837 -6.392 12.641 1.00 98.44 93 VAL A CA 1
ATOM 753 C C . VAL A 1 93 ? -21.957 -5.479 12.151 1.00 98.44 93 VAL A C 1
ATOM 755 O O . VAL A 1 93 ? -21.690 -4.394 11.639 1.00 98.44 93 VAL A O 1
ATOM 758 N N . LYS A 1 94 ? -23.205 -5.898 12.369 1.00 98.25 94 LYS A N 1
ATOM 759 C CA . LYS A 1 94 ? -24.405 -5.107 12.079 1.00 98.25 94 LYS A CA 1
ATOM 760 C C . LYS A 1 94 ? -24.832 -4.259 13.273 1.00 98.25 94 LYS A C 1
ATOM 762 O O . LYS A 1 94 ? -25.192 -3.097 13.106 1.00 98.25 94 LYS A O 1
ATOM 767 N N . ASP A 1 95 ? -24.834 -4.847 14.468 1.00 98.75 95 ASP A N 1
ATOM 768 C CA . ASP A 1 95 ? -25.380 -4.209 15.668 1.00 98.75 95 ASP A CA 1
ATOM 769 C C . ASP A 1 95 ? -24.459 -4.387 16.874 1.00 98.75 95 ASP A C 1
ATOM 771 O O . ASP A 1 95 ? -23.929 -5.476 17.128 1.00 98.75 95 ASP A O 1
ATOM 775 N N . ILE A 1 96 ? -24.306 -3.300 17.629 1.00 98.75 96 ILE A N 1
ATOM 776 C CA . ILE A 1 96 ? -23.626 -3.278 18.920 1.00 98.75 96 ILE A CA 1
ATOM 777 C C . ILE A 1 96 ? -24.683 -3.095 20.008 1.00 98.75 96 ILE A C 1
ATOM 779 O O . ILE A 1 96 ? -25.157 -1.978 20.249 1.00 98.75 96 ILE A O 1
ATOM 783 N N . GLY A 1 97 ? -25.018 -4.193 20.685 1.00 98.50 97 GLY A N 1
ATOM 784 C CA . GLY A 1 97 ? -26.006 -4.217 21.752 1.00 98.50 97 GLY A CA 1
ATOM 785 C C . GLY A 1 97 ? -25.445 -3.677 23.067 1.00 98.50 97 GLY A C 1
ATOM 786 O O . GLY A 1 97 ? -24.387 -4.117 23.526 1.00 98.50 97 GLY A O 1
ATOM 787 N N . MET A 1 98 ? -26.174 -2.768 23.714 1.00 98.38 98 MET A N 1
ATOM 788 C CA . MET A 1 98 ? -25.794 -2.178 25.003 1.00 98.38 98 MET A CA 1
ATOM 789 C C . MET A 1 98 ? -26.850 -2.474 26.062 1.00 98.38 98 MET A C 1
ATOM 791 O O . MET A 1 98 ? -28.036 -2.217 25.850 1.00 98.38 98 MET A O 1
ATOM 795 N N . GLU A 1 99 ? -26.418 -2.994 27.210 1.00 98.06 99 GLU A N 1
ATOM 796 C CA . GLU A 1 99 ? -27.305 -3.177 28.357 1.00 98.06 99 GLU A CA 1
ATOM 797 C C . GLU A 1 99 ? -27.506 -1.832 29.060 1.00 98.06 99 GLU A C 1
ATOM 799 O O . GLU A 1 99 ? -26.534 -1.125 29.358 1.00 98.06 99 GLU A O 1
ATOM 804 N N . VAL A 1 100 ? -28.763 -1.468 29.309 1.00 97.50 100 VAL A N 1
ATOM 805 C CA . VAL A 1 100 ? -29.127 -0.177 29.894 1.00 97.50 100 VAL A CA 1
ATOM 806 C C . VAL A 1 100 ? -30.152 -0.314 31.015 1.00 97.50 100 VAL A C 1
ATOM 808 O O . VAL A 1 100 ? -30.960 -1.240 31.038 1.00 97.50 100 VAL A O 1
ATOM 811 N N . GLU A 1 101 ? -30.144 0.660 31.917 1.00 95.44 101 GLU A N 1
ATOM 812 C CA . GLU A 1 101 ? -31.205 0.893 32.897 1.00 95.44 101 GLU A CA 1
ATOM 813 C C . GLU A 1 101 ? -32.011 2.123 32.479 1.00 95.44 101 GLU A C 1
ATOM 815 O O . GLU A 1 101 ? -31.437 3.112 32.016 1.00 95.44 101 GLU A O 1
ATOM 820 N N . ASP A 1 102 ? -33.330 2.069 32.684 1.00 93.56 102 ASP A N 1
ATOM 821 C CA . ASP A 1 102 ? -34.252 3.176 32.403 1.00 93.56 102 ASP A CA 1
ATOM 822 C C . ASP A 1 102 ? -34.244 3.602 30.919 1.00 93.56 102 ASP A C 1
ATOM 824 O O . ASP A 1 102 ? -34.006 4.753 30.535 1.00 93.56 102 ASP A O 1
ATOM 828 N N . LEU A 1 103 ? -34.522 2.615 30.056 1.00 94.69 103 LEU A N 1
ATOM 829 C CA . LEU A 1 103 ? -34.507 2.769 28.601 1.00 94.69 103 LEU A CA 1
ATOM 830 C C . LEU A 1 103 ? -35.448 3.873 28.096 1.00 94.69 103 LEU A C 1
ATOM 832 O O . LEU A 1 103 ? -35.165 4.539 27.100 1.00 94.69 103 LEU A O 1
ATOM 836 N N . GLU A 1 104 ? -36.583 4.066 28.766 1.00 92.56 104 GLU A N 1
ATOM 837 C CA . GLU A 1 104 ? -37.602 5.033 28.358 1.00 92.56 104 GLU A CA 1
ATOM 838 C C . GLU A 1 104 ? -37.074 6.470 28.424 1.00 92.56 104 GLU A C 1
ATOM 840 O O . GLU A 1 104 ? -37.267 7.236 27.472 1.00 92.56 104 GLU A O 1
ATOM 845 N N . ASN A 1 105 ? -36.349 6.820 29.491 1.00 92.81 105 ASN A N 1
ATOM 846 C CA . ASN A 1 105 ? -35.741 8.141 29.621 1.00 92.81 105 ASN A CA 1
ATOM 847 C C . ASN A 1 105 ? -34.562 8.331 28.663 1.00 92.81 105 ASN A C 1
ATOM 849 O O . ASN A 1 105 ? -34.499 9.376 28.008 1.00 92.81 105 ASN A O 1
ATOM 853 N N . ILE A 1 106 ? -33.704 7.315 28.484 1.00 94.69 106 ILE A N 1
ATOM 854 C CA . ILE A 1 106 ? -32.624 7.358 27.478 1.00 94.69 106 ILE A CA 1
ATOM 855 C C . ILE A 1 106 ? -33.216 7.659 26.099 1.00 94.69 106 ILE A C 1
ATOM 857 O O . ILE A 1 106 ? -32.765 8.568 25.402 1.00 94.69 106 ILE A O 1
ATOM 861 N N . MET A 1 107 ? -34.288 6.961 25.720 1.00 93.56 107 MET A N 1
ATOM 862 C CA . MET A 1 107 ? -34.915 7.154 24.416 1.00 93.56 107 MET A CA 1
ATOM 863 C C . MET A 1 107 ? -35.644 8.478 24.264 1.00 93.56 107 MET A C 1
ATOM 865 O O . MET A 1 107 ? -35.658 9.039 23.166 1.00 93.56 107 MET A O 1
ATOM 869 N N . LYS A 1 108 ? -36.254 8.987 25.335 1.00 93.00 108 LYS A N 1
ATOM 870 C CA . LYS A 1 108 ? -36.870 10.315 25.332 1.00 93.00 108 LYS A CA 1
ATOM 871 C C . LYS A 1 108 ? -35.824 11.384 25.022 1.00 93.00 108 LYS A C 1
ATOM 873 O O . LYS A 1 108 ? -36.055 12.207 24.136 1.00 93.00 108 LYS A O 1
ATOM 878 N N . VAL A 1 109 ? -34.673 11.331 25.695 1.00 93.06 109 VAL A N 1
ATOM 879 C CA . VAL A 1 109 ? -33.566 12.270 25.472 1.00 93.06 109 VAL A CA 1
ATOM 880 C C . VAL A 1 109 ? -32.958 12.076 24.083 1.00 93.06 109 VAL A C 1
ATOM 882 O O . VAL A 1 109 ? -32.838 13.045 23.334 1.00 93.06 109 VAL A O 1
ATOM 885 N N . ALA A 1 110 ? -32.662 10.836 23.689 1.00 94.31 110 ALA A N 1
ATOM 886 C CA . ALA A 1 110 ? -32.075 10.527 22.387 1.00 94.31 110 ALA A CA 1
ATOM 887 C C . ALA A 1 110 ? -32.952 11.034 21.226 1.00 94.31 110 ALA A C 1
ATOM 889 O O . ALA A 1 110 ? -32.450 11.681 20.306 1.00 94.31 110 ALA A O 1
ATOM 890 N N . LYS A 1 111 ? -34.278 10.827 21.289 1.00 93.88 111 LYS A N 1
ATOM 891 C CA . LYS A 1 111 ? -35.228 11.340 20.282 1.00 93.88 111 LYS A CA 1
ATOM 892 C C . LYS A 1 111 ? -35.253 12.865 20.224 1.00 93.88 111 LYS A C 1
ATOM 894 O O . LYS A 1 111 ? -35.220 13.423 19.132 1.00 93.88 111 LYS A O 1
ATOM 899 N N . GLN A 1 112 ? -35.290 13.539 21.376 1.00 95.19 112 GLN A N 1
ATOM 900 C CA . GLN A 1 112 ? -35.258 15.009 21.439 1.00 95.19 112 GLN A CA 1
ATOM 901 C C . GLN A 1 112 ? -33.975 15.589 20.836 1.00 95.19 112 GLN A C 1
ATOM 903 O O . GLN A 1 112 ? -33.983 16.707 20.329 1.00 95.19 112 GLN A O 1
ATOM 908 N N . ARG A 1 113 ? -32.886 14.819 20.876 1.00 95.06 113 ARG A N 1
ATOM 909 C CA . ARG A 1 113 ? -31.563 15.207 20.388 1.00 95.06 113 ARG A CA 1
ATOM 910 C C . ARG A 1 113 ? -31.229 14.663 18.994 1.00 95.06 113 ARG A C 1
ATOM 912 O O . ARG A 1 113 ? -30.079 14.741 18.578 1.00 95.06 113 ARG A O 1
ATOM 919 N N . GLY A 1 114 ? -32.226 14.152 18.266 1.00 92.94 114 GLY A N 1
ATOM 920 C CA . GLY A 1 114 ? -32.096 13.810 16.846 1.00 92.94 114 GLY A CA 1
ATOM 921 C C . GLY A 1 114 ? -31.727 12.356 16.534 1.00 92.94 114 GLY A C 1
ATOM 922 O O . GLY A 1 114 ? -31.303 12.077 15.415 1.00 92.94 114 GLY A O 1
ATOM 923 N N . ALA A 1 115 ? -31.891 11.413 17.468 1.00 93.44 115 ALA A N 1
ATOM 924 C CA . ALA A 1 115 ? -31.684 9.992 17.178 1.00 93.44 115 ALA A CA 1
ATOM 925 C C . ALA A 1 115 ? -32.604 9.495 16.051 1.00 93.44 115 ALA A C 1
ATOM 927 O O . ALA A 1 115 ? -33.833 9.553 16.164 1.00 93.44 115 ALA A O 1
ATOM 928 N N . LYS A 1 116 ? -32.018 8.912 15.000 1.00 96.06 116 LYS A N 1
ATOM 929 C CA . LYS A 1 116 ? -32.769 8.183 13.974 1.00 96.06 116 LYS A CA 1
ATOM 930 C C . LYS A 1 116 ? -33.110 6.787 14.495 1.00 96.06 116 LYS A C 1
ATOM 932 O O . LYS A 1 116 ? -32.234 5.948 14.694 1.00 96.06 116 LYS A O 1
ATOM 937 N N . ILE A 1 117 ? -34.398 6.544 14.722 1.00 96.06 117 ILE A N 1
ATOM 938 C CA . ILE A 1 117 ? -34.910 5.252 15.186 1.00 96.06 117 ILE A CA 1
ATOM 939 C C . ILE A 1 117 ? -35.026 4.298 13.999 1.00 96.06 117 ILE A C 1
ATOM 941 O O . ILE A 1 117 ? -35.752 4.591 13.051 1.00 96.06 117 ILE A O 1
ATOM 945 N N . VAL A 1 118 ? -34.347 3.154 14.072 1.00 94.88 118 VAL A N 1
ATOM 946 C CA . VAL A 1 118 ? -34.461 2.071 13.079 1.00 94.88 118 VAL A CA 1
ATOM 947 C C . VAL A 1 118 ? -35.633 1.163 13.436 1.00 94.88 118 VAL A C 1
ATOM 949 O O . VAL A 1 118 ? -36.473 0.864 12.592 1.00 94.88 118 VAL A O 1
ATOM 952 N N . LYS A 1 119 ? -35.741 0.789 14.718 1.00 94.19 119 LYS A N 1
ATOM 953 C CA . LYS A 1 119 ? -36.864 0.011 15.249 1.00 94.19 119 LYS A CA 1
ATOM 954 C C . LYS A 1 119 ? -37.376 0.652 16.533 1.00 94.19 119 LYS A C 1
ATOM 956 O O . LYS A 1 119 ? -36.623 0.843 17.489 1.00 94.19 119 LYS A O 1
ATOM 961 N N . ASN A 1 120 ? -38.659 1.021 16.527 1.00 92.44 120 ASN A N 1
ATOM 962 C CA . ASN A 1 120 ? -39.338 1.607 17.684 1.00 92.44 120 ASN A CA 1
ATOM 963 C C . ASN A 1 120 ? -39.320 0.658 18.880 1.00 92.44 120 ASN A C 1
ATOM 965 O O . ASN A 1 120 ? -39.266 -0.549 18.685 1.00 92.44 120 ASN A O 1
ATOM 969 N N . SER A 1 121 ? -39.418 1.222 20.090 1.00 92.31 121 SER A N 1
ATOM 970 C CA . SER A 1 121 ? -39.406 0.454 21.338 1.00 92.31 121 SER A CA 1
ATOM 971 C C . SER A 1 121 ? -40.385 -0.721 21.286 1.00 92.31 121 SER A C 1
ATOM 973 O O . SER A 1 121 ? -41.566 -0.524 20.985 1.00 92.31 121 SER A O 1
ATOM 975 N N . TRP A 1 122 ? -39.888 -1.926 21.558 1.00 95.88 122 TRP A N 1
ATOM 976 C CA . TRP A 1 122 ? -40.685 -3.149 21.604 1.00 95.88 122 TRP A CA 1
ATOM 977 C C . TRP A 1 122 ? -40.278 -4.020 22.790 1.00 95.88 122 TRP A C 1
ATOM 979 O O . TRP A 1 122 ? -39.201 -3.866 23.365 1.00 95.88 122 TRP A O 1
ATOM 989 N N . THR A 1 123 ? -41.160 -4.939 23.163 1.00 96.31 123 THR A N 1
ATOM 990 C CA . THR A 1 123 ? -40.933 -5.905 24.239 1.00 96.31 123 THR A CA 1
ATOM 991 C C . THR A 1 123 ? -41.006 -7.316 23.705 1.00 96.31 123 THR A C 1
ATOM 993 O O . THR A 1 123 ? -41.915 -7.632 22.936 1.00 96.31 123 THR A O 1
ATOM 996 N N . GLU A 1 124 ? -40.112 -8.172 24.179 1.00 95.81 124 GLU A N 1
ATOM 997 C CA . GLU A 1 124 ? -40.229 -9.620 24.011 1.00 95.81 124 GLU A CA 1
ATOM 998 C C . GLU A 1 124 ? -40.294 -10.272 25.393 1.00 95.81 124 GLU A C 1
ATOM 1000 O O . GLU A 1 124 ? -39.647 -9.811 26.338 1.00 95.81 124 GLU A O 1
ATOM 1005 N N . SER A 1 125 ? -41.089 -11.333 25.519 1.00 95.94 125 SER A N 1
ATOM 1006 C CA . SER A 1 125 ? -41.328 -12.019 26.789 1.00 95.94 125 SER A CA 1
ATOM 1007 C C . SER A 1 125 ? -41.307 -13.529 26.606 1.00 95.94 125 SER A C 1
ATOM 1009 O O . SER A 1 125 ? -41.784 -14.040 25.594 1.00 95.94 125 SER A O 1
ATOM 1011 N N . ASP A 1 126 ? -40.809 -14.237 27.616 1.00 94.56 126 ASP A N 1
ATOM 1012 C CA . ASP A 1 126 ? -40.955 -15.686 27.757 1.00 94.56 126 ASP A CA 1
ATOM 1013 C C . ASP A 1 126 ? -41.183 -16.072 29.233 1.00 94.56 126 ASP A C 1
ATOM 1015 O O . ASP A 1 126 ? -41.480 -15.219 30.075 1.00 94.56 126 ASP A O 1
ATOM 1019 N N . SER A 1 127 ? -41.063 -17.359 29.573 1.00 94.75 127 SER A N 1
ATOM 1020 C CA . SER A 1 127 ? -41.241 -17.862 30.944 1.00 94.75 127 SER A CA 1
ATOM 1021 C C . SER A 1 127 ? -40.308 -17.237 31.992 1.00 94.75 127 SER A C 1
ATOM 1023 O O . SER A 1 127 ? -40.565 -17.364 33.188 1.00 94.75 127 SER A O 1
ATOM 1025 N N . HIS A 1 128 ? -39.228 -16.578 31.577 1.00 94.88 128 HIS A N 1
ATOM 1026 C CA . HIS A 1 128 ? -38.223 -15.970 32.443 1.00 94.88 128 HIS A CA 1
ATOM 1027 C C . HIS A 1 128 ? -38.383 -14.450 32.608 1.00 94.88 128 HIS A C 1
ATOM 1029 O O . HIS A 1 128 ? -37.573 -13.837 33.311 1.00 94.88 128 HIS A O 1
ATOM 1035 N N . GLY A 1 129 ? -39.408 -13.839 32.003 1.00 96.12 129 GLY A N 1
ATOM 1036 C CA . GLY A 1 129 ? -39.750 -12.422 32.168 1.00 96.12 129 GLY A CA 1
ATOM 1037 C C . GLY A 1 129 ? -39.830 -11.659 30.845 1.00 96.12 129 GLY A C 1
ATOM 1038 O O . GLY A 1 129 ? -40.091 -12.247 29.798 1.00 96.12 129 GLY A O 1
ATOM 1039 N N . THR A 1 130 ? -39.565 -10.351 30.893 1.00 96.56 130 THR A N 1
ATOM 1040 C CA . THR A 1 130 ? -39.702 -9.437 29.743 1.00 96.56 130 THR A CA 1
ATOM 1041 C C . THR A 1 130 ? -38.444 -8.604 29.541 1.00 96.56 130 THR A C 1
ATOM 1043 O O . THR A 1 130 ? -37.910 -8.054 30.505 1.00 96.56 130 THR A O 1
ATOM 1046 N N . VAL A 1 131 ? -38.020 -8.461 28.284 1.00 97.50 131 VAL A N 1
ATOM 1047 C CA . VAL A 1 131 ? -36.925 -7.576 27.860 1.00 97.50 131 VAL A CA 1
ATOM 1048 C C . VAL A 1 131 ? -37.491 -6.466 26.978 1.00 97.50 131 VAL A C 1
ATOM 1050 O O . VAL A 1 131 ? -38.295 -6.736 26.081 1.00 97.50 131 VAL A O 1
ATOM 1053 N N . LYS A 1 132 ? -37.084 -5.218 27.234 1.00 97.50 132 LYS A N 1
ATOM 1054 C CA . LYS A 1 132 ? -37.401 -4.064 26.378 1.00 97.50 132 LYS A CA 1
ATOM 1055 C C . LYS A 1 132 ? -36.217 -3.767 25.463 1.00 97.50 132 LYS A C 1
ATOM 1057 O O . LYS A 1 132 ? -35.070 -3.786 25.906 1.00 97.50 132 LYS A O 1
ATOM 1062 N N . PHE A 1 133 ? -36.513 -3.435 24.216 1.00 97.75 133 PHE A N 1
ATOM 1063 C CA . PHE A 1 133 ? -35.521 -3.137 23.195 1.00 97.75 133 PHE A CA 1
ATOM 1064 C C . PHE A 1 133 ? -35.882 -1.881 22.425 1.00 97.75 133 PHE A C 1
ATOM 1066 O O . PHE A 1 133 ? -37.054 -1.547 22.266 1.00 97.75 133 PHE A O 1
ATOM 1073 N N . VAL A 1 134 ? -34.871 -1.236 21.864 1.00 97.44 134 VAL A N 1
ATOM 1074 C CA . VAL A 1 134 ? -35.015 -0.192 20.849 1.00 97.44 134 VAL A CA 1
ATOM 1075 C C . VAL A 1 134 ? -33.736 -0.138 20.030 1.00 97.44 134 VAL A C 1
ATOM 1077 O O . VAL A 1 134 ? -32.648 -0.314 20.579 1.00 97.44 134 VAL A O 1
ATOM 1080 N N . THR A 1 135 ? -33.858 0.120 18.731 1.00 98.00 135 THR A N 1
ATOM 1081 C CA . THR A 1 135 ? -32.700 0.156 17.832 1.00 98.00 135 THR A CA 1
ATOM 1082 C C . THR A 1 135 ? -32.567 1.537 17.211 1.00 98.00 135 THR A C 1
ATOM 1084 O O . THR A 1 135 ? -33.512 2.050 16.599 1.00 98.00 135 THR A O 1
ATOM 1087 N N . VAL A 1 136 ? -31.386 2.135 17.359 1.00 97.69 136 VAL A N 1
ATOM 1088 C CA . VAL A 1 136 ? -31.037 3.452 16.815 1.00 97.69 136 VAL A CA 1
ATOM 1089 C C . VAL A 1 136 ? -29.891 3.341 15.814 1.00 97.69 136 VAL A C 1
ATOM 1091 O O . VAL A 1 136 ? -29.008 2.496 15.951 1.00 97.69 136 VAL A O 1
ATOM 1094 N N . GLN A 1 137 ? -29.920 4.198 14.797 1.00 97.88 137 GLN A N 1
ATOM 1095 C CA . GLN A 1 137 ? -28.874 4.291 13.783 1.00 97.88 137 GLN A CA 1
ATOM 1096 C C . GLN A 1 137 ? -27.681 5.076 14.335 1.00 97.88 137 GLN A C 1
ATOM 1098 O O . GLN A 1 137 ? -27.883 6.164 14.879 1.00 97.88 137 GLN A O 1
ATOM 1103 N N . THR A 1 138 ? -26.467 4.554 14.150 1.00 96.88 138 THR A N 1
ATOM 1104 C CA . THR A 1 138 ? -25.216 5.298 14.365 1.00 96.88 138 THR A CA 1
ATOM 1105 C C . THR A 1 138 ? -24.508 5.495 13.015 1.00 96.88 138 THR A C 1
ATOM 1107 O O . THR A 1 138 ? -25.167 5.865 12.043 1.00 96.88 138 THR A O 1
ATOM 1110 N N . TYR A 1 139 ? -23.203 5.265 12.919 1.00 96.75 139 TYR A N 1
ATOM 1111 C CA . TYR A 1 139 ? -22.422 5.369 11.689 1.00 96.75 139 TYR A CA 1
ATOM 1112 C C . TYR A 1 139 ? -22.669 4.244 10.672 1.00 96.75 139 TYR A C 1
ATOM 1114 O O . TYR A 1 139 ? -22.921 3.089 11.028 1.00 96.75 139 TYR A O 1
ATOM 1122 N N . GLY A 1 140 ? -22.532 4.586 9.386 1.00 95.69 140 GLY A N 1
ATOM 1123 C CA . GLY A 1 140 ? -22.699 3.656 8.267 1.00 95.69 140 GLY A CA 1
ATOM 1124 C C . GLY A 1 140 ? -24.023 2.896 8.338 1.00 95.69 140 GLY A C 1
ATOM 1125 O O . GLY A 1 140 ? -25.071 3.491 8.571 1.00 95.69 140 GLY A O 1
ATOM 1126 N N . ASP A 1 141 ? -23.956 1.572 8.199 1.00 96.56 141 ASP A N 1
ATOM 1127 C CA . ASP A 1 141 ? -25.104 0.669 8.362 1.00 96.56 141 ASP A CA 1
ATOM 1128 C C . ASP A 1 141 ? -25.162 0.018 9.760 1.00 96.56 141 ASP A C 1
ATOM 1130 O O . ASP A 1 141 ? -25.993 -0.865 10.002 1.00 96.56 141 ASP A O 1
ATOM 1134 N N . THR A 1 142 ? -24.307 0.475 10.688 1.00 98.25 142 THR A N 1
ATOM 1135 C CA . THR A 1 142 ? -24.192 -0.047 12.059 1.00 98.25 142 THR A CA 1
ATOM 1136 C C . THR A 1 142 ? -25.295 0.517 12.949 1.00 98.25 142 THR A C 1
ATOM 1138 O O . THR A 1 142 ? -25.570 1.721 12.948 1.00 98.25 142 THR A O 1
ATOM 1141 N N . THR A 1 143 ? -25.907 -0.335 13.766 1.00 98.50 143 THR A N 1
ATOM 1142 C CA . THR A 1 143 ? -26.937 0.068 14.729 1.00 98.50 143 THR A CA 1
ATOM 1143 C C . THR A 1 143 ? -26.515 -0.165 16.175 1.00 98.50 143 THR A C 1
ATOM 1145 O O . THR A 1 143 ? -25.619 -0.954 16.479 1.00 98.50 143 THR A O 1
ATOM 1148 N N . HIS A 1 144 ? -27.188 0.538 17.084 1.00 98.56 144 HIS A N 1
ATOM 1149 C CA . HIS A 1 144 ? -27.174 0.222 18.504 1.00 98.56 144 HIS A CA 1
ATOM 1150 C C . HIS A 1 144 ? -28.542 -0.267 18.939 1.00 98.56 144 HIS A C 1
ATOM 1152 O O . HIS A 1 144 ? -29.520 0.484 18.864 1.00 98.56 144 HIS A O 1
ATOM 1158 N N . THR A 1 145 ? -28.598 -1.490 19.457 1.00 98.50 145 THR A N 1
ATOM 1159 C CA . THR A 1 145 ? -29.773 -1.993 20.161 1.00 98.50 145 THR A CA 1
ATOM 1160 C C . THR A 1 145 ? -29.578 -1.808 21.660 1.00 98.50 145 THR A C 1
ATOM 1162 O O . THR A 1 145 ? -28.707 -2.420 22.277 1.00 98.50 145 THR A O 1
ATOM 1165 N N . LEU A 1 146 ? -30.390 -0.938 22.256 1.00 98.38 146 LEU A N 1
ATOM 1166 C CA . LEU A 1 146 ? -30.397 -0.715 23.698 1.00 98.38 146 LEU A CA 1
ATOM 1167 C C . LEU A 1 146 ? -31.345 -1.721 24.348 1.00 98.38 146 LEU A C 1
ATOM 1169 O O . LEU A 1 146 ? -32.483 -1.880 23.899 1.00 98.38 146 LEU A O 1
ATOM 1173 N N . ILE A 1 147 ? -30.861 -2.406 25.380 1.00 98.31 147 ILE A N 1
ATOM 1174 C CA . ILE A 1 147 ? -31.497 -3.593 25.952 1.00 98.31 147 ILE A CA 1
ATOM 1175 C C . ILE A 1 147 ? -31.692 -3.367 27.447 1.00 98.31 147 ILE A C 1
ATOM 1177 O O . ILE A 1 147 ? -30.721 -3.300 28.198 1.00 98.31 147 ILE A O 1
ATOM 1181 N N . ASP A 1 148 ? -32.946 -3.289 27.883 1.00 97.31 148 ASP A N 1
ATOM 1182 C CA . ASP A 1 148 ? -33.292 -3.263 29.303 1.00 97.31 148 ASP A CA 1
ATOM 1183 C C . ASP A 1 148 ? -33.781 -4.651 29.727 1.00 97.31 148 ASP A C 1
ATOM 1185 O O . ASP A 1 148 ? -34.882 -5.099 29.378 1.00 97.31 148 ASP A O 1
ATOM 1189 N N . LYS A 1 149 ? -32.904 -5.334 30.469 1.00 95.19 149 LYS A N 1
ATOM 1190 C CA . LYS A 1 149 ? -33.084 -6.695 30.984 1.00 95.19 149 LYS A CA 1
ATOM 1191 C C . LYS A 1 149 ? -33.509 -6.713 32.462 1.00 95.19 149 LYS A C 1
ATOM 1193 O O . LYS A 1 149 ? -33.602 -7.784 33.059 1.00 95.19 149 LYS A O 1
ATOM 1198 N N . SER A 1 150 ? -33.823 -5.563 33.067 1.00 92.56 150 SER A N 1
ATOM 1199 C CA . SER A 1 150 ? -34.138 -5.443 34.507 1.00 92.56 150 SER A CA 1
ATOM 1200 C C . SER A 1 150 ? -35.238 -6.400 34.995 1.00 92.56 150 SER A C 1
ATOM 1202 O O . SER A 1 150 ? -35.211 -6.860 36.136 1.00 92.56 150 SER A O 1
ATOM 1204 N N . SER A 1 151 ? -36.187 -6.745 34.117 1.00 93.75 151 SER A N 1
ATOM 1205 C CA . SER A 1 151 ? -37.324 -7.632 34.400 1.00 93.75 151 SER A CA 1
ATOM 1206 C C . SER A 1 151 ? -37.186 -9.044 33.805 1.00 93.75 151 SER A C 1
ATOM 1208 O O . SER A 1 151 ? -38.190 -9.744 33.660 1.00 93.75 151 SER A O 1
ATOM 1210 N N . TYR A 1 152 ? -35.970 -9.485 33.454 1.00 96.62 152 TYR A N 1
ATOM 1211 C CA . TYR A 1 152 ? -35.730 -10.764 32.777 1.00 96.62 152 TYR A CA 1
ATOM 1212 C C . TYR A 1 152 ? -34.623 -11.595 33.438 1.00 96.62 152 TYR A C 1
ATOM 1214 O O . TYR A 1 152 ? -33.500 -11.137 33.639 1.00 96.62 152 TYR A O 1
ATOM 1222 N N . LYS A 1 153 ? -34.929 -12.862 33.741 1.00 94.31 153 LYS A N 1
ATOM 1223 C CA . LYS A 1 153 ? -34.024 -13.803 34.434 1.00 94.31 153 LYS A CA 1
ATOM 1224 C C . LYS A 1 153 ? -33.505 -14.934 33.541 1.00 94.31 153 LYS A C 1
ATOM 1226 O O . LYS A 1 153 ? -32.827 -15.834 34.031 1.00 94.31 153 LYS A O 1
ATOM 1231 N N . GLY A 1 154 ? -33.834 -14.912 32.249 1.00 92.38 154 GLY A N 1
ATOM 1232 C CA . GLY A 1 154 ? -33.398 -15.930 31.295 1.00 92.38 154 GLY A CA 1
ATOM 1233 C C . GLY A 1 154 ? -31.911 -15.807 30.958 1.00 92.38 154 GLY A C 1
ATOM 1234 O O . GLY A 1 154 ? -31.289 -14.753 31.144 1.00 92.38 154 GLY A O 1
ATOM 1235 N N . LYS A 1 155 ? -31.327 -16.889 30.428 1.00 91.81 155 LYS A N 1
ATOM 1236 C CA . LYS A 1 155 ? -29.884 -16.967 30.136 1.00 91.81 155 LYS A CA 1
ATOM 1237 C C . LYS A 1 155 ? -29.424 -15.924 29.119 1.00 91.81 155 LYS A C 1
ATOM 1239 O O . LYS A 1 155 ? -28.447 -15.226 29.384 1.00 91.81 155 LYS A O 1
ATOM 1244 N N . PHE A 1 156 ? -30.131 -15.796 27.996 1.00 96.06 156 PHE A N 1
ATOM 1245 C CA . PHE A 1 156 ? -29.799 -14.841 26.937 1.00 96.06 156 PHE A CA 1
ATOM 1246 C C . PHE A 1 156 ? -30.922 -13.825 26.711 1.00 96.06 156 PHE A C 1
ATOM 1248 O O . PHE A 1 156 ? -31.011 -12.873 27.489 1.00 96.06 156 PHE A O 1
ATOM 1255 N N . LEU A 1 157 ? -31.780 -14.051 25.714 1.00 97.00 157 LEU A N 1
ATOM 1256 C CA . LEU A 1 157 ? -32.919 -13.217 25.323 1.00 97.00 157 LEU A CA 1
ATOM 1257 C C . LEU A 1 157 ? -34.119 -14.114 24.959 1.00 97.00 157 LEU A C 1
ATOM 1259 O O . LEU A 1 157 ? -33.897 -15.283 24.631 1.00 97.00 157 LEU A O 1
ATOM 1263 N N . PRO A 1 158 ? -35.361 -13.601 25.011 1.00 96.00 158 PRO A N 1
ATOM 1264 C CA . PRO A 1 158 ? -36.543 -14.360 24.615 1.00 96.00 158 PRO A CA 1
ATOM 1265 C C . PRO A 1 158 ? -36.463 -14.914 23.186 1.00 96.00 158 PRO A C 1
ATOM 1267 O O . PRO A 1 158 ? -35.905 -14.296 22.278 1.00 96.00 158 PRO A O 1
ATOM 1270 N N . GLY A 1 159 ? -37.028 -16.104 22.981 1.00 93.25 159 GLY A N 1
ATOM 1271 C CA . GLY A 1 159 ? -37.076 -16.767 21.671 1.00 93.25 159 GLY A CA 1
ATOM 1272 C C . GLY A 1 159 ? -35.764 -17.413 21.211 1.00 93.25 159 GLY A C 1
ATOM 1273 O O . GLY A 1 159 ? -35.708 -17.892 20.080 1.00 93.25 159 GLY A O 1
ATOM 1274 N N . TYR A 1 160 ? -34.732 -17.427 22.057 1.00 96.31 160 TYR A N 1
ATOM 1275 C CA . TYR A 1 160 ? -33.545 -18.260 21.879 1.00 96.31 160 TYR A CA 1
ATOM 1276 C C . TYR A 1 160 ? -33.623 -19.489 22.788 1.00 96.31 160 TYR A C 1
ATOM 1278 O O . TYR A 1 160 ? -33.966 -19.374 23.965 1.00 96.31 160 TYR A O 1
ATOM 1286 N N . GLU A 1 161 ? -33.243 -20.648 22.261 1.00 95.06 161 GLU A N 1
ATOM 1287 C CA . GLU A 1 161 ? -33.151 -21.900 23.012 1.00 95.06 161 GLU A CA 1
ATOM 1288 C C . GLU A 1 161 ? -31.695 -22.259 23.337 1.00 95.06 161 GLU A C 1
ATOM 1290 O O . GLU A 1 161 ? -30.761 -21.856 22.639 1.00 95.06 161 GLU A O 1
ATOM 1295 N N . ASP A 1 162 ? -31.494 -23.032 24.406 1.00 92.94 162 ASP A N 1
ATOM 1296 C CA . ASP A 1 162 ? -30.174 -23.538 24.788 1.00 92.94 162 ASP A CA 1
ATOM 1297 C C . ASP A 1 162 ? -29.609 -24.462 23.697 1.00 92.94 162 ASP A C 1
ATOM 1299 O O . ASP A 1 162 ? -30.291 -25.350 23.187 1.00 92.94 162 ASP A O 1
ATOM 1303 N N . THR A 1 163 ? -28.329 -24.291 23.364 1.00 90.75 163 THR A N 1
ATOM 1304 C CA . THR A 1 163 ? -27.638 -25.145 22.384 1.00 90.75 163 THR A CA 1
ATOM 1305 C C . THR A 1 163 ? -26.779 -26.191 23.101 1.00 90.75 163 THR A C 1
ATOM 1307 O O . THR A 1 163 ? -26.084 -25.843 24.060 1.00 90.75 163 THR A O 1
ATOM 1310 N N . PRO A 1 164 ? -26.777 -27.470 22.673 1.00 88.62 164 PRO A N 1
ATOM 1311 C CA . PRO A 1 164 ? -25.870 -28.462 23.240 1.00 88.62 164 PRO A CA 1
ATOM 1312 C C . PRO A 1 164 ? -24.406 -28.062 23.003 1.00 88.62 164 PRO A C 1
ATOM 1314 O O . PRO A 1 164 ? -24.051 -27.532 21.950 1.00 88.62 164 PRO A O 1
ATOM 1317 N N . GLY A 1 165 ? -23.550 -28.327 23.991 1.00 85.56 165 GLY A N 1
ATOM 1318 C CA . GLY A 1 165 ? -22.122 -28.028 23.890 1.00 85.56 165 GLY A CA 1
ATOM 1319 C C . GLY A 1 165 ? -21.419 -28.874 22.823 1.00 85.56 165 GLY A C 1
ATOM 1320 O O . GLY A 1 165 ? -21.766 -30.037 22.611 1.00 85.56 165 GLY A O 1
ATOM 1321 N N . ASP A 1 166 ? -20.395 -28.304 22.191 1.00 87.38 166 ASP A N 1
ATOM 1322 C CA . ASP A 1 166 ? -19.568 -29.000 21.205 1.00 87.38 166 ASP A CA 1
ATOM 1323 C C . ASP A 1 166 ? -18.522 -29.887 21.907 1.00 87.38 166 ASP A C 1
ATOM 1325 O O . ASP A 1 166 ? -17.836 -29.471 22.846 1.00 87.38 166 ASP A O 1
ATOM 1329 N N . VAL A 1 167 ? -18.389 -31.134 21.452 1.00 89.19 167 VAL A N 1
ATOM 1330 C CA . VAL A 1 167 ? -17.412 -32.092 21.984 1.00 89.19 167 VAL A CA 1
ATOM 1331 C C . VAL A 1 167 ? -15.977 -31.609 21.749 1.00 89.19 167 VAL A C 1
ATOM 1333 O O . VAL A 1 167 ? -15.129 -31.810 22.623 1.00 89.19 167 VAL A O 1
ATOM 1336 N N . LEU A 1 168 ? -15.703 -30.917 20.633 1.00 89.19 168 LEU A N 1
ATOM 1337 C CA . LEU A 1 168 ? -14.376 -30.361 20.353 1.00 89.19 168 LEU A CA 1
ATOM 1338 C C . LEU A 1 168 ? -13.943 -29.339 21.408 1.00 89.19 168 LEU A C 1
ATOM 1340 O O . LEU A 1 168 ? -12.756 -29.283 21.729 1.00 89.19 168 LEU A O 1
ATOM 1344 N N . CYS A 1 169 ? -14.869 -28.575 22.002 1.00 88.62 169 CYS A N 1
ATOM 1345 C CA . CYS A 1 169 ? -14.529 -27.593 23.039 1.00 88.62 169 CYS A CA 1
ATOM 1346 C C . CYS A 1 169 ? -13.818 -28.228 24.236 1.00 88.62 169 CYS A C 1
ATOM 1348 O O . CYS A 1 169 ? -12.968 -27.589 24.851 1.00 88.62 169 CYS A O 1
ATOM 1350 N N . LYS A 1 170 ? -14.122 -29.497 24.540 1.00 88.69 170 LYS A N 1
ATOM 1351 C CA . LYS A 1 170 ? -13.488 -30.246 25.635 1.00 88.69 170 LYS A CA 1
ATOM 1352 C C . LYS A 1 170 ? -12.072 -30.717 25.296 1.00 88.69 170 LYS A C 1
ATOM 1354 O O . LYS A 1 170 ? -11.295 -30.987 26.205 1.00 88.69 170 LYS A O 1
ATOM 1359 N N . MET A 1 171 ? -11.755 -30.856 24.009 1.00 92.75 171 MET A N 1
ATOM 1360 C CA . MET A 1 171 ? -10.452 -31.328 23.526 1.00 92.75 171 MET A CA 1
ATOM 1361 C C . MET A 1 171 ? -9.487 -30.179 23.231 1.00 92.75 171 MET A C 1
ATOM 1363 O O . MET A 1 171 ? -8.272 -30.364 23.268 1.00 92.75 171 MET A O 1
ATOM 1367 N N . LEU A 1 172 ? -10.022 -29.001 22.912 1.00 94.94 172 LEU A N 1
ATOM 1368 C CA . LEU A 1 172 ? -9.235 -27.825 22.582 1.00 94.94 172 LEU A CA 1
ATOM 1369 C C . LEU A 1 172 ? -8.891 -27.024 23.846 1.00 94.94 172 LEU A C 1
ATOM 1371 O O . LEU A 1 172 ? -9.700 -26.923 24.770 1.00 94.94 172 LEU A O 1
ATOM 1375 N N . PRO A 1 173 ? -7.708 -26.399 23.904 1.00 95.00 173 PRO A N 1
ATOM 1376 C CA . PRO A 1 173 ? -7.265 -25.746 25.123 1.00 95.00 173 PRO A CA 1
ATOM 1377 C C . PRO A 1 173 ? -7.973 -24.405 25.362 1.00 95.00 173 PRO A C 1
ATOM 1379 O O . PRO A 1 173 ? -8.258 -23.670 24.423 1.00 95.00 173 PRO A O 1
ATOM 1382 N N . GLN A 1 174 ? -8.273 -24.059 26.610 1.00 94.25 174 GLN A N 1
ATOM 1383 C CA . GLN A 1 174 ? -9.052 -22.858 26.948 1.00 94.25 174 GLN A CA 1
ATOM 1384 C C . GLN A 1 174 ? -8.280 -21.556 26.674 1.00 94.25 174 GLN A C 1
ATOM 1386 O O . GLN A 1 174 ? -7.091 -21.471 26.968 1.00 94.25 174 GLN A O 1
ATOM 1391 N N . THR A 1 175 ? -8.948 -20.542 26.108 1.00 95.31 175 THR A N 1
ATOM 1392 C CA . THR A 1 175 ? -8.310 -19.276 25.676 1.00 95.31 175 THR A CA 1
ATOM 1393 C C . THR A 1 175 ? -8.488 -18.116 26.659 1.00 95.31 175 THR A C 1
ATOM 1395 O O . THR A 1 175 ? -7.810 -17.112 26.511 1.00 95.31 175 THR A O 1
ATOM 1398 N N . HIS A 1 176 ? -9.333 -18.261 27.687 1.00 95.50 176 HIS A N 1
ATOM 1399 C CA . HIS A 1 176 ? -9.438 -17.349 28.840 1.00 95.50 176 HIS A CA 1
ATOM 1400 C C . HIS A 1 176 ? -9.754 -15.863 28.538 1.00 95.50 176 HIS A C 1
ATOM 1402 O O . HIS A 1 176 ? -9.382 -14.991 29.323 1.00 95.50 176 HIS A O 1
ATOM 1408 N N . LEU A 1 177 ? -10.488 -15.560 27.463 1.00 97.75 177 LEU A N 1
ATOM 1409 C CA . LEU A 1 177 ? -10.992 -14.202 27.196 1.00 97.75 177 LEU A CA 1
ATOM 1410 C C . LEU A 1 177 ? -12.202 -13.890 28.097 1.00 97.75 177 LEU A C 1
ATOM 1412 O O . LEU A 1 177 ? -13.056 -14.754 28.278 1.00 97.75 177 LEU A O 1
ATOM 1416 N N . ASP A 1 178 ? -12.283 -12.694 28.687 1.00 97.06 178 ASP A N 1
ATOM 1417 C CA . ASP A 1 178 ? -13.237 -12.351 29.761 1.00 97.06 178 ASP A CA 1
ATOM 1418 C C . ASP A 1 178 ? -14.426 -11.503 29.268 1.00 97.06 178 ASP A C 1
ATOM 1420 O O . ASP A 1 178 ? -15.576 -11.943 29.331 1.00 97.06 178 ASP A O 1
ATOM 1424 N N . PHE A 1 179 ? -14.174 -10.296 28.753 1.00 97.75 179 PHE A N 1
ATOM 1425 C CA . PHE A 1 179 ? -15.211 -9.346 28.321 1.00 97.75 179 PHE A CA 1
ATOM 1426 C C . PHE A 1 179 ? -14.738 -8.469 27.149 1.00 97.75 179 PHE A C 1
ATOM 1428 O O . PHE A 1 179 ? -13.546 -8.429 26.846 1.00 97.75 179 PHE A O 1
ATOM 1435 N N . ILE A 1 180 ? -15.668 -7.771 26.489 1.00 98.44 180 ILE A N 1
ATOM 1436 C CA . ILE A 1 180 ? -15.353 -6.798 25.428 1.00 98.44 180 ILE A CA 1
ATOM 1437 C C . ILE A 1 180 ? -14.826 -5.515 26.080 1.00 98.44 180 ILE A C 1
ATOM 1439 O O . ILE A 1 180 ? -15.568 -4.850 26.798 1.00 98.44 180 ILE A O 1
ATOM 1443 N N . ASP A 1 181 ? -13.562 -5.174 25.838 1.00 97.62 181 ASP A N 1
ATOM 1444 C CA . ASP A 1 181 ? -12.923 -3.974 26.393 1.00 97.62 181 ASP A CA 1
ATOM 1445 C C . ASP A 1 181 ? -13.366 -2.706 25.654 1.00 97.62 181 ASP A C 1
ATOM 1447 O O . ASP A 1 181 ? -13.750 -1.714 26.276 1.00 97.62 181 ASP A O 1
ATOM 1451 N N . HIS A 1 182 ? -13.323 -2.748 24.323 1.00 97.81 182 HIS A N 1
ATOM 1452 C CA . HIS A 1 182 ? -13.711 -1.640 23.459 1.00 97.81 182 HIS A CA 1
ATOM 1453 C C . HIS A 1 182 ? -14.012 -2.122 22.031 1.00 97.81 182 HIS A C 1
ATOM 1455 O O . HIS A 1 182 ? -13.638 -3.233 21.644 1.00 97.81 182 HIS A O 1
ATOM 1461 N N . ILE A 1 183 ? -14.710 -1.290 21.253 1.00 98.50 183 ILE A N 1
ATOM 1462 C CA . ILE A 1 183 ? -15.060 -1.573 19.853 1.00 98.50 183 ILE A CA 1
ATOM 1463 C C . ILE A 1 183 ? -14.747 -0.351 19.006 1.00 98.50 183 ILE A C 1
ATOM 1465 O O . ILE A 1 183 ? -15.177 0.754 19.330 1.00 98.50 183 ILE A O 1
ATOM 1469 N N . VAL A 1 184 ? -14.031 -0.560 17.908 1.00 97.94 184 VAL A N 1
ATOM 1470 C CA . VAL A 1 184 ? -13.531 0.523 17.062 1.00 97.94 184 VAL A CA 1
ATOM 1471 C C . VAL A 1 184 ? -14.347 0.653 15.790 1.00 97.94 184 VAL A C 1
ATOM 1473 O O . VAL A 1 184 ? -14.519 -0.326 15.066 1.00 97.94 184 VAL A O 1
ATOM 1476 N N . GLY A 1 185 ? -14.829 1.865 15.511 1.00 98.00 185 GLY A N 1
ATOM 1477 C CA . GLY A 1 185 ? -15.578 2.207 14.304 1.00 98.00 185 GLY A CA 1
ATOM 1478 C C . GLY A 1 185 ? -14.755 3.070 13.350 1.00 98.00 185 GLY A C 1
ATOM 1479 O O . GLY A 1 185 ? -14.415 4.203 13.686 1.00 98.00 185 GLY A O 1
ATOM 1480 N N . ASN A 1 186 ? -14.479 2.569 12.151 1.00 98.00 186 ASN A N 1
ATOM 1481 C CA . ASN A 1 186 ? -13.826 3.336 11.094 1.00 98.00 186 ASN A CA 1
ATOM 1482 C C . ASN A 1 186 ? -14.854 4.123 10.286 1.00 98.00 186 ASN A C 1
ATOM 1484 O O . ASN A 1 186 ? -15.915 3.596 9.948 1.00 98.00 186 ASN A O 1
ATOM 1488 N N . GLN A 1 187 ? -14.505 5.360 9.954 1.00 97.75 187 GLN A N 1
ATOM 1489 C CA . GLN A 1 187 ? -15.332 6.297 9.208 1.00 97.75 187 GLN A CA 1
ATOM 1490 C C . GLN A 1 187 ? -14.630 6.721 7.910 1.00 97.75 187 GLN A C 1
ATOM 1492 O O . GLN A 1 187 ? -13.396 6.675 7.843 1.00 97.75 187 GLN A O 1
ATOM 1497 N N . PRO A 1 188 ? -15.394 7.138 6.884 1.00 95.12 188 PRO A N 1
ATOM 1498 C CA . PRO A 1 188 ? -14.866 7.906 5.761 1.00 95.12 188 PRO A CA 1
ATOM 1499 C C . PRO A 1 188 ? -14.134 9.179 6.213 1.00 95.12 188 PRO A C 1
ATOM 1501 O O . PRO A 1 188 ? -14.222 9.596 7.371 1.00 95.12 188 PRO A O 1
ATOM 1504 N N . ASP A 1 189 ? -13.395 9.792 5.290 1.00 90.69 189 ASP A N 1
ATOM 1505 C CA . ASP A 1 189 ? -12.670 11.032 5.571 1.00 90.69 189 ASP A CA 1
ATOM 1506 C C . ASP A 1 189 ? -13.618 12.147 6.041 1.00 90.69 189 ASP A C 1
ATOM 1508 O O . ASP A 1 189 ? -14.712 12.319 5.502 1.00 90.69 189 ASP A O 1
ATOM 1512 N N . LEU A 1 190 ? -13.179 12.898 7.054 1.00 92.62 190 LEU A N 1
ATOM 1513 C CA . LEU A 1 190 ? -13.905 13.999 7.702 1.00 92.62 190 LEU A CA 1
ATOM 1514 C C . LEU A 1 190 ? -15.226 13.624 8.405 1.00 92.62 190 LEU A C 1
ATOM 1516 O O . LEU A 1 190 ? -15.990 14.515 8.791 1.00 92.62 190 LEU A O 1
ATOM 1520 N N . GLU A 1 191 ? -15.510 12.337 8.626 1.00 95.44 191 GLU A N 1
ATOM 1521 C CA . GLU A 1 191 ? -16.730 11.896 9.317 1.00 95.44 191 GLU A CA 1
ATOM 1522 C C . GLU A 1 191 ? -16.536 11.602 10.820 1.00 95.44 191 GLU A C 1
ATOM 1524 O O . GLU A 1 191 ? -17.533 11.573 11.555 1.00 95.44 191 GLU A O 1
ATOM 1529 N N . MET A 1 192 ? -15.301 11.462 11.334 1.00 96.44 192 MET A N 1
ATOM 1530 C CA . MET A 1 192 ? -15.037 11.089 12.742 1.00 96.44 192 MET A CA 1
ATOM 1531 C C . MET A 1 192 ? -15.678 12.055 13.737 1.00 96.44 192 MET A C 1
ATOM 1533 O O . MET A 1 192 ? -16.329 11.624 14.689 1.00 96.44 192 MET A O 1
ATOM 1537 N N . GLU A 1 193 ? -15.499 13.359 13.527 1.00 96.44 193 GLU A N 1
ATOM 1538 C CA . GLU A 1 193 ? -16.022 14.394 14.426 1.00 96.44 193 GLU A CA 1
ATOM 1539 C C . GLU A 1 193 ? -17.556 14.379 14.472 1.00 96.44 193 GLU A C 1
ATOM 1541 O O . GLU A 1 193 ? -18.150 14.478 15.547 1.00 96.44 193 GLU A O 1
ATOM 1546 N N . SER A 1 194 ? -18.213 14.172 13.327 1.00 96.25 194 SER A N 1
ATOM 1547 C CA . SER A 1 194 ? -19.677 14.094 13.258 1.00 96.25 194 SER A CA 1
ATOM 1548 C C . SER A 1 194 ? -20.226 12.892 14.037 1.00 96.25 194 SER A C 1
ATOM 1550 O O . SER A 1 194 ? -21.202 13.015 14.785 1.00 96.25 194 SER A O 1
ATOM 1552 N N . VAL A 1 195 ? -19.546 11.746 13.938 1.00 97.25 195 VAL A N 1
ATOM 1553 C CA . VAL A 1 195 ? -19.914 10.508 14.627 1.00 97.25 195 VAL A CA 1
ATOM 1554 C C . VAL A 1 195 ? -19.631 10.617 16.123 1.00 97.25 195 VAL A C 1
ATOM 1556 O O . VAL A 1 195 ? -20.504 10.308 16.933 1.00 97.25 195 VAL A O 1
ATOM 1559 N N . ALA A 1 196 ? -18.464 11.127 16.522 1.00 97.19 196 ALA A N 1
ATOM 1560 C CA . ALA A 1 196 ? -18.160 11.389 17.928 1.00 97.19 196 ALA A CA 1
ATOM 1561 C C . ALA A 1 196 ? -19.193 12.348 18.543 1.00 97.19 196 ALA A C 1
ATOM 1563 O O . ALA A 1 196 ? -19.722 12.091 19.630 1.00 97.19 196 ALA A O 1
ATOM 1564 N N . LYS A 1 197 ? -19.566 13.405 17.808 1.00 96.94 197 LYS A N 1
ATOM 1565 C CA . LYS A 1 197 ? -20.588 14.361 18.240 1.00 96.94 197 LYS A CA 1
ATOM 1566 C C . LYS A 1 197 ? -21.962 13.724 18.407 1.00 96.94 197 LYS A C 1
ATOM 1568 O O . LYS A 1 197 ? -22.707 14.113 19.313 1.00 96.94 197 LYS A O 1
ATOM 1573 N N . TRP A 1 198 ? -22.302 12.748 17.567 1.00 97.75 198 TRP A N 1
ATOM 1574 C CA . TRP A 1 198 ? -23.536 11.980 17.702 1.00 97.75 198 TRP A CA 1
ATOM 1575 C C . TRP A 1 198 ? -23.584 11.246 19.047 1.00 97.75 198 TRP A C 1
ATOM 1577 O O . TRP A 1 198 ? -24.574 11.384 19.760 1.00 97.75 198 TRP A O 1
ATOM 1587 N N . TYR A 1 199 ? -22.508 10.566 19.460 1.00 97.69 199 TYR A N 1
ATOM 1588 C CA . TYR A 1 199 ? -22.453 9.903 20.773 1.00 97.69 199 TYR A CA 1
ATOM 1589 C C . TYR A 1 199 ? -22.576 10.893 21.939 1.00 97.69 199 TYR A C 1
ATOM 1591 O O . TYR A 1 199 ? -23.347 10.653 22.872 1.00 97.69 199 TYR A O 1
ATOM 1599 N N . GLU A 1 200 ? -21.872 12.028 21.873 1.00 95.56 200 GLU A N 1
ATOM 1600 C CA . GLU A 1 200 ? -21.959 13.083 22.894 1.00 95.56 200 GLU A CA 1
ATOM 1601 C C . GLU A 1 200 ? -23.378 13.643 23.027 1.00 95.56 200 GLU A C 1
ATOM 1603 O O . GLU A 1 200 ? -23.902 13.861 24.121 1.00 95.56 200 GLU A O 1
ATOM 1608 N N . THR A 1 201 ? -24.012 13.891 21.885 1.00 94.94 201 THR A N 1
ATOM 1609 C CA . THR A 1 201 ? -25.293 14.588 21.831 1.00 94.94 201 THR A CA 1
ATOM 1610 C C . THR A 1 201 ? -26.425 13.623 22.142 1.00 94.94 201 THR A C 1
ATOM 1612 O O . THR A 1 201 ? -27.189 13.858 23.077 1.00 94.94 201 THR A O 1
ATOM 1615 N N . VAL A 1 202 ? -26.514 12.519 21.402 1.00 95.88 202 VAL A N 1
ATOM 1616 C CA . VAL A 1 202 ? -27.643 11.585 21.432 1.00 95.88 202 VAL A CA 1
ATOM 1617 C C . VAL A 1 202 ? -27.600 10.663 22.646 1.00 95.88 202 VAL A C 1
ATOM 1619 O O . VAL A 1 202 ? -28.638 10.470 23.277 1.00 95.88 202 VAL A O 1
ATOM 1622 N N . LEU A 1 203 ? -26.428 10.117 22.987 1.00 95.56 203 LEU A N 1
ATOM 1623 C CA . LEU A 1 203 ? -26.280 9.136 24.072 1.00 95.56 203 LEU A CA 1
ATOM 1624 C C . LEU A 1 203 ? -25.645 9.712 25.344 1.00 95.56 203 LEU A C 1
ATOM 1626 O O . LEU A 1 203 ? -25.519 8.989 26.327 1.00 95.56 203 LEU A O 1
ATOM 1630 N N . GLN A 1 204 ? -25.285 11.001 25.356 1.00 95.06 204 GLN A N 1
ATOM 1631 C CA . GLN A 1 204 ? -24.640 11.663 26.502 1.00 95.06 204 GLN A CA 1
ATOM 1632 C C . GLN A 1 204 ? -23.306 11.032 26.905 1.00 95.06 204 GLN A C 1
ATOM 1634 O O . GLN A 1 204 ? -22.961 10.986 28.086 1.00 95.06 204 GLN A O 1
ATOM 1639 N N . PHE A 1 205 ? -22.562 10.530 25.924 1.00 96.69 205 PHE A N 1
ATOM 1640 C CA . PHE A 1 205 ? -21.193 10.076 26.139 1.00 96.69 205 PHE A CA 1
ATOM 1641 C C . PHE A 1 205 ? -20.253 11.286 26.220 1.00 96.69 205 PHE A C 1
ATOM 1643 O O . PHE A 1 205 ? -20.613 12.400 25.836 1.00 96.69 205 PHE A O 1
ATOM 1650 N N . HIS A 1 206 ? -19.035 11.081 26.703 1.00 95.25 206 HIS A N 1
ATOM 1651 C CA . HIS A 1 206 ? -17.991 12.105 26.704 1.00 95.25 206 HIS A CA 1
ATOM 1652 C C . HIS A 1 206 ? -16.791 11.651 25.879 1.00 95.25 206 HIS A C 1
ATOM 1654 O O . HIS A 1 206 ? -16.543 10.451 25.729 1.00 95.25 206 HIS A O 1
ATOM 1660 N N . ARG A 1 207 ? -16.021 12.609 25.348 1.00 95.00 207 ARG A N 1
ATOM 1661 C CA . ARG A 1 207 ? -14.681 12.312 24.830 1.00 95.00 207 ARG A CA 1
ATOM 1662 C C . ARG A 1 207 ? -13.840 11.836 25.994 1.00 95.00 207 ARG A C 1
ATOM 1664 O O . ARG A 1 207 ? -13.686 12.546 26.976 1.00 95.00 207 ARG A O 1
ATOM 1671 N N . PHE A 1 208 ? -13.311 10.635 25.874 1.00 91.50 208 PHE A N 1
ATOM 1672 C CA . PHE A 1 208 ? -12.407 10.043 26.845 1.00 91.50 208 PHE A CA 1
ATOM 1673 C C . PHE A 1 208 ? -10.955 10.349 26.471 1.00 91.50 208 PHE A C 1
ATOM 1675 O O . PHE A 1 208 ? -10.122 10.689 27.313 1.00 91.50 208 PHE A O 1
ATOM 1682 N N . TRP A 1 209 ? -10.653 10.252 25.177 1.00 88.50 209 TRP A N 1
ATOM 1683 C CA . TRP A 1 209 ? -9.294 10.333 24.668 1.00 88.50 209 TRP A CA 1
ATOM 1684 C C . TRP A 1 209 ? -9.283 10.712 23.188 1.00 88.50 209 TRP A C 1
ATOM 1686 O O . TRP A 1 209 ? -10.186 10.313 22.455 1.00 88.50 209 TRP A O 1
ATOM 1696 N N . SER A 1 210 ? -8.272 11.450 22.734 1.00 88.12 210 SER A N 1
ATOM 1697 C CA . SER A 1 210 ? -8.073 11.709 21.307 1.00 88.12 210 SER A CA 1
ATOM 1698 C C . SER A 1 210 ? -6.607 11.835 20.906 1.00 88.12 210 SER A C 1
ATOM 1700 O O . SER A 1 210 ? -5.722 12.184 21.704 1.00 88.12 210 SER A O 1
ATOM 1702 N N . VAL A 1 211 ? -6.384 11.568 19.624 1.00 85.56 211 VAL A N 1
ATOM 1703 C CA . VAL A 1 211 ? -5.096 11.610 18.934 1.00 85.56 211 VAL A CA 1
ATOM 1704 C C . VAL A 1 211 ? -5.299 12.074 17.504 1.00 85.56 211 VAL A C 1
ATOM 1706 O O . VAL A 1 211 ? -6.275 11.706 16.847 1.00 85.56 211 VAL A O 1
ATOM 1709 N N . ASP A 1 212 ? -4.354 12.878 17.038 1.00 85.44 212 ASP A N 1
ATOM 1710 C CA . ASP A 1 212 ? -4.309 13.372 15.671 1.00 85.44 212 ASP A CA 1
ATOM 1711 C C . ASP A 1 212 ? -3.119 12.779 14.894 1.00 85.44 212 ASP A C 1
ATOM 1713 O O . ASP A 1 212 ? -2.294 12.022 15.424 1.00 85.44 212 ASP A O 1
ATOM 1717 N N . ASP A 1 213 ? -3.031 13.142 13.620 1.00 78.94 213 ASP A N 1
ATOM 1718 C CA . ASP A 1 213 ? -2.014 12.684 12.680 1.00 78.94 213 ASP A CA 1
ATOM 1719 C C . ASP A 1 213 ? -0.610 13.235 12.966 1.00 78.94 213 ASP A C 1
ATOM 1721 O O . ASP A 1 213 ? 0.368 12.665 12.488 1.00 78.94 213 ASP A O 1
ATOM 1725 N N . SER A 1 214 ? -0.462 14.254 13.823 1.00 77.25 214 SER A N 1
ATOM 1726 C CA . SER A 1 214 ? 0.864 14.659 14.320 1.00 77.25 214 SER A CA 1
ATOM 1727 C C . SER A 1 214 ? 1.458 13.634 15.291 1.00 77.25 214 SER A C 1
ATOM 1729 O O . SER A 1 214 ? 2.661 13.634 15.553 1.00 77.25 214 SER A O 1
ATOM 1731 N N . GLN A 1 215 ? 0.613 12.757 15.840 1.00 69.31 215 GLN A N 1
ATOM 1732 C CA . GLN A 1 215 ? 0.998 11.786 16.857 1.00 69.31 215 GLN A CA 1
ATOM 1733 C C . GLN A 1 215 ? 0.923 10.346 16.373 1.00 69.31 215 GLN A C 1
ATOM 1735 O O . GLN A 1 215 ? 1.727 9.520 16.806 1.00 69.31 215 GLN A O 1
ATOM 1740 N N . ILE A 1 216 ? -0.054 10.039 15.519 1.00 69.38 216 ILE A N 1
ATOM 1741 C CA . ILE A 1 216 ? -0.259 8.703 14.963 1.00 69.38 216 ILE A CA 1
ATOM 1742 C C . ILE A 1 216 ? -0.047 8.757 13.457 1.00 69.38 216 ILE A C 1
ATOM 1744 O O . ILE A 1 216 ? -0.979 8.867 12.661 1.00 69.38 216 ILE A O 1
ATOM 1748 N N . HIS A 1 217 ? 1.223 8.642 13.091 1.00 71.81 217 HIS A N 1
ATOM 1749 C CA . HIS A 1 217 ? 1.654 8.502 11.715 1.00 71.81 217 HIS A CA 1
ATOM 1750 C C . HIS A 1 217 ? 2.859 7.558 11.626 1.00 71.81 217 HIS A C 1
ATOM 1752 O O . HIS A 1 217 ? 3.694 7.468 12.535 1.00 71.81 217 HIS A O 1
ATOM 1758 N N . THR A 1 218 ? 2.965 6.855 10.508 1.00 71.31 218 THR A N 1
ATOM 1759 C CA . THR A 1 218 ? 4.226 6.266 10.054 1.00 71.31 218 THR A CA 1
ATOM 1760 C C . THR A 1 218 ? 4.928 7.264 9.134 1.00 71.31 218 THR A C 1
ATOM 1762 O O . THR A 1 218 ? 4.540 8.429 9.018 1.00 71.31 218 THR A O 1
ATOM 1765 N N . GLU A 1 219 ? 5.995 6.838 8.463 1.00 62.50 219 GLU A N 1
ATOM 1766 C CA . GLU A 1 219 ? 6.541 7.636 7.362 1.00 62.50 219 GLU A CA 1
ATOM 1767 C C . GLU A 1 219 ? 5.554 7.749 6.182 1.00 62.50 219 GLU A C 1
ATOM 1769 O O . GLU A 1 219 ? 5.678 8.639 5.337 1.00 62.50 219 GLU A O 1
ATOM 1774 N N . TYR A 1 220 ? 4.576 6.841 6.119 1.00 52.31 220 TYR A N 1
ATOM 1775 C CA . TYR A 1 220 ? 3.751 6.609 4.949 1.00 52.31 220 TYR A CA 1
ATOM 1776 C C . TYR A 1 220 ? 2.275 6.915 5.176 1.00 52.31 220 TYR A C 1
ATOM 1778 O O . TYR A 1 220 ? 1.689 7.551 4.316 1.00 52.31 220 TYR A O 1
ATOM 1786 N N . SER A 1 221 ? 1.650 6.510 6.278 1.00 74.62 221 SER A N 1
ATOM 1787 C CA . SER A 1 221 ? 0.212 6.715 6.492 1.00 74.62 221 SER A CA 1
ATOM 1788 C C . SER A 1 221 ? -0.106 7.218 7.901 1.00 74.62 221 SER A C 1
ATOM 1790 O O . SER A 1 221 ? 0.729 7.143 8.801 1.00 74.62 221 SER A O 1
ATOM 1792 N N . ALA A 1 222 ? -1.305 7.768 8.088 1.00 83.19 222 ALA A N 1
ATOM 1793 C CA . ALA A 1 222 ? -1.766 8.317 9.360 1.00 83.19 222 ALA A CA 1
ATOM 1794 C C . ALA A 1 222 ? -3.270 8.063 9.573 1.00 83.19 222 ALA A C 1
ATOM 1796 O O . ALA A 1 222 ? -3.997 7.680 8.645 1.00 83.19 222 ALA A O 1
ATOM 1797 N N . LEU A 1 223 ? -3.746 8.279 10.802 1.00 87.12 223 LEU A N 1
ATOM 1798 C CA . LEU A 1 223 ? -5.175 8.381 11.127 1.00 87.12 223 LEU A CA 1
ATOM 1799 C C . LEU A 1 223 ? -5.403 9.395 12.243 1.00 87.12 223 LEU A C 1
ATOM 1801 O O . LEU A 1 223 ? -4.484 9.725 12.992 1.00 87.12 223 LEU A O 1
ATOM 1805 N N . ARG A 1 224 ? -6.658 9.811 12.396 1.00 90.50 224 ARG A N 1
ATOM 1806 C CA . ARG A 1 224 ? -7.138 10.515 13.590 1.00 90.50 224 ARG A CA 1
ATOM 1807 C C . ARG A 1 224 ? -8.125 9.623 14.331 1.00 90.50 224 ARG A C 1
ATOM 1809 O O . ARG A 1 224 ? -8.828 8.829 13.703 1.00 90.50 224 ARG A O 1
ATOM 1816 N N . SER A 1 225 ? -8.139 9.714 15.660 1.00 92.75 225 SER A N 1
ATOM 1817 C CA . SER A 1 225 ? -9.035 8.910 16.495 1.00 92.75 225 SER A CA 1
ATOM 1818 C C . SER A 1 225 ? -9.586 9.700 17.677 1.00 92.75 225 SER A C 1
ATOM 1820 O O . SER A 1 225 ? -8.845 10.388 18.388 1.00 92.75 225 SER A O 1
ATOM 1822 N N . ILE A 1 226 ? -10.890 9.555 17.915 1.00 95.12 226 ILE A N 1
ATOM 1823 C CA . ILE A 1 226 ? -11.590 10.045 19.104 1.00 95.12 226 ILE A CA 1
ATOM 1824 C C . ILE A 1 226 ? -12.253 8.862 19.790 1.00 95.12 226 ILE A C 1
ATOM 1826 O O . ILE A 1 226 ? -13.085 8.172 19.212 1.00 95.12 226 ILE A O 1
ATOM 1830 N N . VAL A 1 227 ? -11.938 8.663 21.062 1.00 95.88 227 VAL A N 1
ATOM 1831 C CA . VAL A 1 227 ? -12.609 7.683 21.909 1.00 95.88 227 VAL A CA 1
ATOM 1832 C C . VAL A 1 227 ? -13.734 8.370 22.648 1.00 95.88 227 VAL A C 1
ATOM 1834 O O . VAL A 1 227 ? -13.492 9.278 23.446 1.00 95.88 227 VAL A O 1
ATOM 1837 N N . VAL A 1 228 ? -14.954 7.894 22.430 1.00 97.00 228 VAL A N 1
ATOM 1838 C CA . VAL A 1 228 ? -16.114 8.262 23.244 1.00 97.00 228 VAL A CA 1
ATOM 1839 C C . VAL A 1 228 ? -16.401 7.171 24.268 1.00 97.00 228 VAL A C 1
ATOM 1841 O O . VAL A 1 228 ? -16.223 5.980 23.996 1.00 97.00 228 VAL A O 1
ATOM 1844 N N . ALA A 1 229 ? -16.831 7.570 25.459 1.00 97.25 229 ALA A N 1
ATOM 1845 C CA . ALA A 1 229 ? -17.181 6.651 26.532 1.00 97.25 229 ALA A CA 1
ATOM 1846 C C . ALA A 1 229 ? -18.474 7.073 27.230 1.00 97.25 229 ALA A C 1
ATOM 1848 O O . ALA A 1 229 ? -18.809 8.256 27.267 1.00 97.25 229 ALA A O 1
ATOM 1849 N N . ASN A 1 230 ? -19.202 6.110 27.800 1.00 96.69 230 ASN A N 1
ATOM 1850 C CA . ASN A 1 230 ? -20.283 6.446 28.727 1.00 96.69 230 ASN A CA 1
ATOM 1851 C C . ASN A 1 230 ? -19.706 7.070 30.008 1.00 96.69 230 ASN A C 1
ATOM 1853 O O . ASN A 1 230 ? -18.521 6.923 30.299 1.00 96.69 230 ASN A O 1
ATOM 1857 N N . TYR A 1 231 ? -20.558 7.692 30.823 1.00 94.62 231 TYR A N 1
ATOM 1858 C CA . TYR A 1 231 ? -20.133 8.401 32.035 1.00 94.62 231 TYR A CA 1
ATOM 1859 C C . TYR A 1 231 ? -19.290 7.540 33.003 1.00 94.62 231 TYR A C 1
ATOM 1861 O O . TYR A 1 231 ? -18.279 7.995 33.548 1.00 94.62 231 TYR A O 1
ATOM 1869 N N . GLU A 1 232 ? -19.672 6.272 33.192 1.00 94.38 232 GLU A N 1
ATOM 1870 C CA . GLU A 1 232 ? -18.935 5.300 34.013 1.00 94.38 232 GLU A CA 1
ATOM 1871 C C . GLU A 1 232 ? -17.710 4.678 33.317 1.00 94.38 232 GLU A C 1
ATOM 1873 O O . GLU A 1 232 ? -16.981 3.916 33.948 1.00 94.38 232 GLU A O 1
ATOM 1878 N N . GLU A 1 233 ? -17.475 4.996 32.042 1.00 94.94 233 GLU A N 1
ATOM 1879 C CA . GLU A 1 233 ? -16.353 4.531 31.213 1.00 94.94 233 GLU A CA 1
ATOM 1880 C C . GLU A 1 233 ? -16.257 3.001 31.084 1.00 94.94 233 GLU A C 1
ATOM 1882 O O . GLU A 1 233 ? -15.183 2.433 30.854 1.00 94.94 233 GLU A O 1
ATOM 1887 N N . THR A 1 234 ? -17.392 2.315 31.213 1.00 95.19 234 THR A N 1
ATOM 1888 C CA . THR A 1 234 ? -17.536 0.864 31.026 1.00 95.19 234 THR A CA 1
ATOM 1889 C C . THR A 1 234 ? -17.706 0.475 29.558 1.00 95.19 234 THR A C 1
ATOM 1891 O O . THR A 1 234 ? -17.385 -0.650 29.186 1.00 95.19 234 THR A O 1
ATOM 1894 N N . ILE A 1 235 ? -18.177 1.403 28.728 1.00 97.44 235 ILE A N 1
ATOM 1895 C CA . ILE A 1 235 ? -18.322 1.284 27.279 1.00 97.44 235 ILE A CA 1
ATOM 1896 C C . ILE A 1 235 ? -17.378 2.303 26.658 1.00 97.44 235 ILE A C 1
ATOM 1898 O O . ILE A 1 235 ? -17.504 3.496 26.928 1.00 97.44 235 ILE A O 1
ATOM 1902 N N . LYS A 1 236 ? -16.443 1.838 25.828 1.00 97.38 236 LYS A N 1
ATOM 1903 C CA . LYS A 1 236 ? -15.494 2.700 25.118 1.00 97.38 236 LYS A CA 1
ATOM 1904 C C . LYS A 1 236 ? -15.523 2.394 23.626 1.00 97.38 236 LYS A C 1
ATOM 1906 O O . LYS A 1 236 ? -15.410 1.234 23.228 1.00 97.38 236 LYS A O 1
ATOM 1911 N N . MET A 1 237 ? -15.664 3.443 22.825 1.00 97.75 237 MET A N 1
ATOM 1912 C CA . MET A 1 237 ? -15.807 3.368 21.374 1.00 97.75 237 MET A CA 1
ATOM 1913 C C . MET A 1 237 ? -14.801 4.313 20.703 1.00 97.75 237 MET A C 1
ATOM 1915 O O . MET A 1 237 ? -15.085 5.506 20.574 1.00 97.75 237 MET A O 1
ATOM 1919 N N . PRO A 1 238 ? -13.610 3.833 20.313 1.00 96.75 238 PRO A N 1
ATOM 1920 C CA . PRO A 1 238 ? -12.730 4.578 19.420 1.00 96.75 238 PRO A CA 1
ATOM 1921 C C . PRO A 1 238 ? -13.369 4.746 18.037 1.00 96.75 238 PRO A C 1
ATOM 1923 O O . PRO A 1 238 ? -13.821 3.779 17.426 1.00 96.75 238 PRO A O 1
ATOM 1926 N N . ILE A 1 239 ? -13.407 5.978 17.548 1.00 97.81 239 ILE A N 1
ATOM 1927 C CA . ILE A 1 239 ? -13.904 6.350 16.227 1.00 97.81 239 ILE A CA 1
ATOM 1928 C C . ILE A 1 239 ? -12.715 6.872 15.434 1.00 97.81 239 ILE A C 1
ATOM 1930 O O . ILE A 1 239 ? -12.086 7.839 15.859 1.00 97.81 239 ILE A O 1
ATOM 1934 N N . ASN A 1 240 ? -12.406 6.229 14.312 1.00 95.50 240 ASN A N 1
ATOM 1935 C CA . ASN A 1 240 ? -11.253 6.566 13.483 1.00 95.50 240 ASN A CA 1
ATOM 1936 C C . ASN A 1 240 ? -11.694 7.157 12.148 1.00 95.50 240 ASN A C 1
ATOM 1938 O O . ASN A 1 240 ? -12.679 6.703 11.572 1.00 95.50 240 ASN A O 1
ATOM 1942 N N . GLU A 1 241 ? -10.893 8.059 11.598 1.00 94.75 241 GLU A N 1
ATOM 1943 C CA . GLU A 1 241 ? -10.966 8.475 10.192 1.00 94.75 241 GLU A CA 1
ATOM 1944 C C . GLU A 1 241 ? -9.574 8.432 9.553 1.00 94.75 241 GLU A C 1
ATOM 1946 O O . GLU A 1 241 ? -8.561 8.505 10.267 1.00 94.75 241 GLU A O 1
ATOM 1951 N N . PRO A 1 242 ? -9.485 8.284 8.218 1.00 92.38 242 PRO A N 1
ATOM 1952 C CA . PRO A 1 242 ? -8.210 8.401 7.532 1.00 92.38 242 PRO A CA 1
ATOM 1953 C C . PRO A 1 242 ? -7.601 9.790 7.756 1.00 92.38 242 PRO A C 1
ATOM 1955 O O . PRO A 1 242 ? -8.296 10.788 7.927 1.00 92.38 242 PRO A O 1
ATOM 1958 N N . ALA A 1 243 ? -6.273 9.852 7.741 1.00 85.50 243 ALA A N 1
ATOM 1959 C CA . ALA A 1 243 ? -5.549 11.110 7.719 1.00 85.50 243 ALA A CA 1
ATOM 1960 C C . ALA A 1 243 ? -4.531 11.125 6.582 1.00 85.50 243 ALA A C 1
ATOM 1962 O O . ALA A 1 243 ? -4.172 10.085 6.021 1.00 85.50 243 ALA A O 1
ATOM 1963 N N . ASN A 1 244 ? -4.082 12.330 6.246 1.00 76.06 244 ASN A N 1
ATOM 1964 C CA . ASN A 1 244 ? -3.160 12.563 5.149 1.00 76.06 244 ASN A CA 1
ATOM 1965 C C . ASN A 1 244 ? -1.813 11.880 5.414 1.00 76.06 244 ASN A C 1
ATOM 1967 O O . ASN A 1 244 ? -1.228 12.010 6.485 1.00 76.06 244 ASN A O 1
ATOM 1971 N N . GLY A 1 245 ? -1.304 11.172 4.410 1.00 68.94 245 GLY A N 1
ATOM 1972 C CA . GLY A 1 245 ? -0.003 10.511 4.436 1.00 68.94 245 GLY A CA 1
ATOM 1973 C C . GLY A 1 245 ? 0.523 10.312 3.018 1.00 68.94 245 GLY A C 1
ATOM 1974 O O . GLY A 1 245 ? -0.209 10.504 2.050 1.00 68.94 245 GLY A O 1
ATOM 1975 N N . LYS A 1 246 ? 1.794 9.917 2.872 1.00 61.22 246 LYS A N 1
ATOM 1976 C CA . LYS A 1 246 ? 2.369 9.551 1.563 1.00 61.22 246 LYS A CA 1
ATOM 1977 C C . LYS A 1 246 ? 1.594 8.391 0.912 1.00 61.22 246 LYS A C 1
ATOM 1979 O O . LYS A 1 246 ? 1.478 8.333 -0.303 1.00 61.22 246 LYS A O 1
ATOM 1984 N N . ARG A 1 247 ? 1.051 7.467 1.704 1.00 63.78 247 ARG A N 1
ATOM 1985 C CA . ARG A 1 247 ? 0.319 6.259 1.311 1.00 63.78 247 ARG A CA 1
ATOM 1986 C C . ARG A 1 247 ? -1.056 6.184 1.968 1.00 63.78 247 ARG A C 1
ATOM 1988 O O . ARG A 1 247 ? -1.362 6.896 2.919 1.00 63.78 247 ARG A O 1
ATOM 1995 N N . LYS A 1 248 ? -1.889 5.298 1.427 1.00 78.56 248 LYS A N 1
ATOM 1996 C CA . LYS A 1 248 ? -3.281 5.068 1.791 1.00 78.56 248 LYS A CA 1
ATOM 1997 C C . LYS A 1 248 ? -3.359 4.596 3.222 1.00 78.56 248 LYS A C 1
ATOM 1999 O O . LYS A 1 248 ? -2.856 3.524 3.544 1.00 78.56 248 LYS A O 1
ATOM 2004 N N . SER A 1 249 ? -4.037 5.391 4.045 1.00 87.44 249 SER A N 1
ATOM 2005 C CA . SER A 1 249 ? -4.390 5.006 5.403 1.00 87.44 249 SER A CA 1
ATOM 2006 C C . SER A 1 249 ? -5.126 3.670 5.394 1.00 87.44 249 SER A C 1
ATOM 2008 O O . SER A 1 249 ? -6.045 3.456 4.603 1.00 87.44 249 SER A O 1
ATOM 2010 N N . GLN A 1 250 ? -4.767 2.784 6.314 1.00 86.62 250 GLN A N 1
ATOM 2011 C CA . GLN A 1 250 ? -5.494 1.536 6.567 1.00 86.62 250 GLN A CA 1
ATOM 2012 C C . GLN A 1 250 ? -6.988 1.762 6.877 1.00 86.62 250 GLN A C 1
ATOM 2014 O O . GLN A 1 250 ? -7.814 0.883 6.644 1.00 86.62 250 GLN A O 1
ATOM 2019 N N . ILE A 1 251 ? -7.356 2.953 7.371 1.00 92.81 251 ILE A N 1
ATOM 2020 C CA . ILE A 1 251 ? -8.758 3.331 7.587 1.00 92.81 251 ILE A CA 1
ATOM 2021 C C . ILE A 1 251 ? -9.471 3.512 6.244 1.00 92.81 251 ILE A C 1
ATOM 2023 O O . ILE A 1 251 ? -10.590 3.037 6.077 1.00 92.81 251 ILE A O 1
ATOM 2027 N N . GLN A 1 252 ? -8.788 4.094 5.255 1.00 92.62 252 GLN A N 1
ATOM 2028 C CA . GLN A 1 252 ? -9.302 4.205 3.893 1.00 92.62 252 GLN A CA 1
ATOM 2029 C C . GLN A 1 252 ? -9.373 2.835 3.196 1.00 92.62 252 GLN A C 1
ATOM 2031 O O . GLN A 1 252 ? -10.357 2.571 2.510 1.00 92.62 252 GLN A O 1
ATOM 2036 N N . GLU A 1 253 ? -8.395 1.936 3.405 1.00 93.12 253 GLU A N 1
ATOM 2037 C CA . GLU A 1 253 ? -8.497 0.537 2.935 1.00 93.12 253 GLU A CA 1
ATOM 2038 C C . GLU A 1 253 ? -9.763 -0.126 3.501 1.00 93.12 253 GLU A C 1
ATOM 2040 O O . GLU A 1 253 ? -10.546 -0.702 2.747 1.00 93.12 253 GLU A O 1
ATOM 2045 N N . TYR A 1 254 ? -10.013 0.005 4.808 1.00 96.31 254 TYR A N 1
ATOM 2046 C CA . TYR A 1 254 ? -11.232 -0.523 5.420 1.00 96.31 254 TYR A CA 1
ATOM 2047 C C . TYR A 1 254 ? -12.493 0.030 4.742 1.00 96.31 254 TYR A C 1
ATOM 2049 O O . TYR A 1 254 ? -13.349 -0.750 4.335 1.00 96.31 254 TYR A O 1
ATOM 2057 N N . VAL A 1 255 ? -12.605 1.356 4.594 1.00 96.06 255 VAL A N 1
ATOM 2058 C CA . VAL A 1 255 ? -13.807 2.007 4.039 1.00 96.06 255 VAL A CA 1
ATOM 2059 C C . VAL A 1 255 ? -14.079 1.557 2.602 1.00 96.06 255 VAL A C 1
ATOM 2061 O O . VAL A 1 255 ? -15.234 1.329 2.249 1.00 96.06 255 VAL A O 1
ATOM 2064 N N . GLU A 1 256 ? -13.039 1.366 1.788 1.00 94.50 256 GLU A N 1
ATOM 2065 C CA . GLU A 1 256 ? -13.168 0.888 0.405 1.00 94.50 256 GLU A CA 1
ATOM 2066 C C . GLU A 1 256 ? -13.693 -0.553 0.324 1.00 94.50 256 GLU A C 1
ATOM 2068 O O . GLU A 1 256 ? -14.621 -0.824 -0.437 1.00 94.50 256 GLU A O 1
ATOM 2073 N N . TYR A 1 257 ? -13.134 -1.475 1.116 1.00 96.31 257 TYR A N 1
ATOM 2074 C CA . TYR A 1 257 ? -13.523 -2.894 1.074 1.00 96.31 257 TYR A CA 1
ATOM 2075 C C . TYR A 1 257 ? -14.791 -3.206 1.876 1.00 96.31 257 TYR A C 1
ATOM 2077 O O . TYR A 1 257 ? -15.500 -4.170 1.564 1.00 96.31 257 TYR A O 1
ATOM 2085 N N . TYR A 1 258 ? -15.079 -2.411 2.907 1.00 97.50 258 TYR A N 1
ATOM 2086 C CA . TYR A 1 258 ? -16.330 -2.484 3.652 1.00 97.50 258 TYR A CA 1
ATOM 2087 C C . TYR A 1 258 ? -17.460 -1.755 2.915 1.00 97.50 258 TYR A C 1
ATOM 2089 O O . TYR A 1 258 ? -18.614 -2.118 3.082 1.00 97.50 258 TYR A O 1
ATOM 2097 N N . GLY A 1 259 ? -17.163 -0.755 2.080 1.00 95.19 259 GLY A N 1
ATOM 2098 C CA . GLY A 1 259 ? -18.168 0.032 1.359 1.00 95.19 259 GLY A CA 1
ATOM 2099 C C . GLY A 1 259 ? -18.807 1.150 2.194 1.00 95.19 259 GLY A C 1
ATOM 2100 O O . GLY A 1 259 ? -19.965 1.500 1.959 1.00 95.19 259 GLY A O 1
ATOM 2101 N N . GLY A 1 260 ? -18.091 1.687 3.188 1.00 95.75 260 GLY A N 1
ATOM 2102 C CA . GLY A 1 260 ? -18.555 2.765 4.071 1.00 95.75 260 GLY A CA 1
ATOM 2103 C C . GLY A 1 260 ? -18.014 2.663 5.501 1.00 95.75 260 GLY A C 1
ATOM 2104 O O . GLY A 1 260 ? -17.099 1.887 5.773 1.00 95.75 260 GLY A O 1
ATOM 2105 N N . GLY A 1 261 ? -18.594 3.446 6.417 1.00 96.88 261 GLY A N 1
ATOM 2106 C CA . GLY A 1 261 ? -18.269 3.383 7.845 1.00 96.88 261 GLY A CA 1
ATOM 2107 C C . GLY A 1 261 ? -18.784 2.107 8.522 1.00 96.88 261 GLY A C 1
ATOM 2108 O O . GLY A 1 261 ? -19.856 1.599 8.183 1.00 96.88 261 GLY A O 1
ATOM 2109 N N . GLY A 1 262 ? -18.033 1.583 9.492 1.00 98.12 262 GLY A N 1
ATOM 2110 C CA . GLY A 1 262 ? -18.347 0.310 10.144 1.00 98.12 262 GLY A CA 1
ATOM 2111 C C . GLY A 1 262 ? -17.364 -0.092 11.241 1.00 98.12 262 GLY A C 1
ATOM 2112 O O . GLY A 1 262 ? -16.372 0.592 11.493 1.00 98.12 262 GLY A O 1
ATOM 2113 N N . VAL A 1 263 ? -17.638 -1.215 11.910 1.00 98.56 263 VAL A N 1
ATOM 2114 C CA . VAL A 1 263 ? -16.758 -1.753 12.960 1.00 98.56 263 VAL A CA 1
ATOM 2115 C C . VAL A 1 263 ? -15.497 -2.361 12.349 1.00 98.56 263 VAL A C 1
ATOM 2117 O O . VAL A 1 263 ? -15.570 -3.314 11.574 1.00 98.56 263 VAL A O 1
ATOM 2120 N N . GLN A 1 264 ? -14.335 -1.841 12.731 1.00 97.69 264 GLN A N 1
ATOM 2121 C CA . GLN A 1 264 ? -13.034 -2.353 12.313 1.00 97.69 264 GLN A CA 1
ATOM 2122 C C . GLN A 1 264 ? -12.567 -3.501 13.202 1.00 97.69 264 GLN A C 1
ATOM 2124 O O . GLN A 1 264 ? -12.178 -4.553 12.703 1.00 97.69 264 GLN A O 1
ATOM 2129 N N . HIS A 1 265 ? -12.581 -3.309 14.520 1.00 97.75 265 HIS A N 1
ATOM 2130 C CA . HIS A 1 265 ? -12.144 -4.356 15.429 1.00 97.75 265 HIS A CA 1
ATOM 2131 C C . HIS A 1 265 ? -12.848 -4.330 16.775 1.00 97.75 265 HIS A C 1
ATOM 2133 O O . HIS A 1 265 ? -13.430 -3.327 17.195 1.00 97.75 265 HIS A O 1
ATOM 2139 N N . VAL A 1 266 ? -12.788 -5.482 17.438 1.00 98.50 266 VAL A N 1
ATOM 2140 C CA . VAL A 1 266 ? -13.353 -5.718 18.765 1.00 98.50 266 VAL A CA 1
ATOM 2141 C C . VAL A 1 266 ? -12.235 -6.217 19.667 1.00 98.50 266 VAL A C 1
ATOM 2143 O O . VAL A 1 266 ? -11.625 -7.253 19.384 1.00 98.50 266 VAL A O 1
ATOM 2146 N N . ALA A 1 267 ? -11.978 -5.491 20.751 1.00 97.94 267 ALA A N 1
ATOM 2147 C CA . ALA A 1 267 ? -10.950 -5.846 21.713 1.00 97.94 267 ALA A CA 1
ATOM 2148 C C . ALA A 1 267 ? -11.511 -6.697 22.848 1.00 97.94 267 ALA A C 1
ATOM 2150 O O . ALA A 1 267 ? -12.504 -6.348 23.490 1.00 97.94 267 ALA A O 1
ATOM 2151 N N . LEU A 1 268 ? -10.855 -7.824 23.102 1.00 98.44 268 LEU A N 1
ATOM 2152 C CA . LEU A 1 268 ? -11.262 -8.838 24.062 1.00 98.44 268 LEU A CA 1
ATOM 2153 C C . LEU A 1 268 ? -10.261 -8.867 25.215 1.00 98.44 268 LEU A C 1
ATOM 2155 O O . LEU A 1 268 ? -9.077 -9.160 25.033 1.00 98.44 268 LEU A O 1
ATOM 2159 N N . ASN A 1 269 ? -10.744 -8.552 26.413 1.00 98.06 269 ASN A N 1
ATOM 2160 C CA . ASN A 1 269 ? -9.915 -8.496 27.604 1.00 98.06 269 ASN A CA 1
ATOM 2161 C C . ASN A 1 269 ? -9.500 -9.898 28.075 1.00 98.06 269 ASN A C 1
ATOM 2163 O O . ASN A 1 269 ? -10.291 -10.840 28.027 1.00 98.06 269 ASN A O 1
ATOM 2167 N N . THR A 1 270 ? -8.289 -10.017 28.614 1.00 98.19 270 THR A N 1
ATOM 2168 C CA . THR A 1 270 ? -7.823 -11.195 29.353 1.00 98.19 270 THR A CA 1
ATOM 2169 C C . THR A 1 270 ? -6.972 -10.803 30.562 1.00 98.19 270 THR A C 1
ATOM 2171 O O . THR A 1 270 ? -6.397 -9.715 30.625 1.00 98.19 270 THR A O 1
ATOM 2174 N N . LYS A 1 271 ? -6.886 -11.713 31.539 1.00 96.62 271 LYS A N 1
ATOM 2175 C CA . LYS A 1 271 ? -6.038 -11.585 32.738 1.00 96.62 271 LYS A CA 1
ATOM 2176 C C . LYS A 1 271 ? -4.638 -12.179 32.560 1.00 96.62 271 LYS A C 1
ATOM 2178 O O . LYS A 1 271 ? -3.761 -11.859 33.360 1.00 96.62 271 LYS A O 1
ATOM 2183 N N . ASP A 1 272 ? -4.465 -13.057 31.569 1.00 97.62 272 ASP A N 1
ATOM 2184 C CA . ASP A 1 272 ? -3.188 -13.685 31.212 1.00 97.62 272 ASP A CA 1
ATOM 2185 C C . ASP A 1 272 ? -3.083 -13.787 29.685 1.00 97.62 272 ASP A C 1
ATOM 2187 O O . ASP A 1 272 ? -3.522 -14.757 29.052 1.00 97.62 272 ASP A O 1
ATOM 2191 N N . ILE A 1 273 ? -2.525 -12.742 29.080 1.00 98.19 273 ILE A N 1
ATOM 2192 C CA . ILE A 1 273 ? -2.393 -12.627 27.629 1.00 98.19 273 ILE A CA 1
ATOM 2193 C C . ILE A 1 273 ? -1.394 -13.629 27.049 1.00 98.19 273 ILE A C 1
ATOM 2195 O O . ILE A 1 273 ? -1.624 -14.129 25.951 1.00 98.19 273 ILE A O 1
ATOM 2199 N N . ILE A 1 274 ? -0.338 -13.999 27.784 1.00 98.12 274 ILE A N 1
ATOM 2200 C CA . ILE A 1 274 ? 0.637 -14.998 27.319 1.00 98.12 274 ILE A CA 1
ATOM 2201 C C . ILE A 1 274 ? -0.062 -16.344 27.146 1.00 98.12 274 ILE A C 1
ATOM 2203 O O . ILE A 1 274 ? 0.062 -16.974 26.091 1.00 98.12 274 ILE A O 1
ATOM 2207 N N . LEU A 1 275 ? -0.820 -16.779 28.158 1.00 98.06 275 LEU A N 1
ATOM 2208 C CA . LEU A 1 275 ? -1.595 -18.011 28.066 1.00 98.06 275 LEU A CA 1
ATOM 2209 C C . LEU A 1 275 ? -2.637 -17.908 26.951 1.00 98.06 275 LEU A C 1
ATOM 2211 O O . LEU A 1 275 ? -2.693 -18.782 26.089 1.00 98.06 275 LEU A O 1
ATOM 2215 N N . SER A 1 276 ? -3.421 -16.830 26.933 1.00 98.25 276 SER A N 1
ATOM 2216 C CA . SER A 1 276 ? -4.522 -16.656 25.977 1.00 98.25 276 SER A CA 1
ATOM 2217 C C . SER A 1 276 ? -4.033 -16.721 24.528 1.00 98.25 276 SER A C 1
ATOM 2219 O O . SER A 1 276 ? -4.533 -17.520 23.735 1.00 98.25 276 SER A O 1
ATOM 2221 N N . VAL A 1 277 ? -2.995 -15.952 24.187 1.00 98.06 277 VAL A N 1
ATOM 2222 C CA . VAL A 1 277 ? -2.432 -15.891 22.828 1.00 98.06 277 VAL A CA 1
ATOM 2223 C C . VAL A 1 277 ? -1.762 -17.205 22.446 1.00 98.06 277 VAL A C 1
ATOM 2225 O O . VAL A 1 277 ? -1.946 -17.674 21.323 1.00 98.06 277 VAL A O 1
ATOM 2228 N N . LYS A 1 278 ? -1.049 -17.857 23.373 1.00 98.06 278 LYS A N 1
ATOM 2229 C CA . LYS A 1 278 ? -0.479 -19.190 23.132 1.00 98.06 278 LYS A CA 1
ATOM 2230 C C . LYS A 1 278 ? -1.564 -20.207 22.766 1.00 98.06 278 LYS A C 1
ATOM 2232 O O . LYS A 1 278 ? -1.382 -20.976 21.824 1.00 98.06 278 LYS A O 1
ATOM 2237 N N . GLN A 1 279 ? -2.692 -20.194 23.475 1.00 97.94 279 GLN A N 1
ATOM 2238 C CA . GLN A 1 279 ? -3.798 -21.124 23.231 1.00 97.94 279 GLN A CA 1
ATOM 2239 C C . GLN A 1 279 ? -4.562 -20.790 21.946 1.00 97.94 279 GLN A C 1
ATOM 2241 O O . GLN A 1 279 ? -4.926 -21.696 21.197 1.00 97.94 279 GLN A O 1
ATOM 2246 N N . LEU A 1 280 ? -4.734 -19.504 21.634 1.00 98.25 280 LEU A N 1
ATOM 2247 C CA . LEU A 1 280 ? -5.296 -19.057 20.356 1.00 98.25 280 LEU A CA 1
ATOM 2248 C C . LEU A 1 280 ? -4.410 -19.497 19.178 1.00 98.25 280 LEU A C 1
ATOM 2250 O O . LEU A 1 280 ? -4.913 -20.095 18.225 1.00 98.25 280 LEU A O 1
ATOM 2254 N N . LYS A 1 281 ? -3.085 -19.303 19.262 1.00 97.25 281 LYS A N 1
ATOM 2255 C CA . LYS A 1 281 ? -2.137 -19.799 18.247 1.00 97.25 281 LYS A CA 1
ATOM 2256 C C . LYS A 1 281 ? -2.178 -21.328 18.126 1.00 97.25 281 LYS A C 1
ATOM 2258 O O . LYS A 1 281 ? -2.201 -21.839 17.011 1.00 97.25 281 LYS A O 1
ATOM 2263 N N . ALA A 1 282 ? -2.275 -22.063 19.239 1.00 97.00 282 ALA A N 1
ATOM 2264 C CA . ALA A 1 282 ? -2.413 -23.527 19.228 1.00 97.00 282 ALA A CA 1
ATOM 2265 C C . ALA A 1 282 ? -3.716 -24.008 18.560 1.00 97.00 282 ALA A C 1
ATOM 2267 O O . ALA A 1 282 ? -3.742 -25.067 17.936 1.00 97.00 282 ALA A O 1
ATOM 2268 N N . ARG A 1 283 ? -4.787 -23.209 18.638 1.00 97.06 283 ARG A N 1
ATOM 2269 C CA . ARG A 1 283 ? -6.045 -23.423 17.902 1.00 97.06 283 ARG A CA 1
ATOM 2270 C C . ARG A 1 283 ? -5.972 -22.997 16.432 1.00 97.06 283 ARG A C 1
ATOM 2272 O O . ARG A 1 283 ? -6.931 -23.206 15.689 1.00 97.06 283 ARG A O 1
ATOM 2279 N N . GLY A 1 284 ? -4.850 -22.434 15.987 1.00 96.44 284 GLY A N 1
ATOM 2280 C CA . GLY A 1 284 ? -4.612 -22.000 14.611 1.00 96.44 284 GLY A CA 1
ATOM 2281 C C . GLY A 1 284 ? -5.068 -20.574 14.300 1.00 96.44 284 GLY A C 1
ATOM 2282 O O . GLY A 1 284 ? -5.178 -20.240 13.122 1.00 96.44 284 GLY A O 1
ATOM 2283 N N . MET A 1 285 ? -5.337 -19.736 15.309 1.00 97.44 285 MET A N 1
ATOM 2284 C CA . MET A 1 285 ? -5.555 -18.307 15.069 1.00 97.44 285 MET A CA 1
ATOM 2285 C C . MET A 1 285 ? -4.280 -17.633 14.576 1.00 97.44 285 MET A C 1
ATOM 2287 O O . MET A 1 285 ? -3.193 -17.839 15.120 1.00 97.44 285 MET A O 1
ATOM 2291 N N . GLN A 1 286 ? -4.439 -16.797 13.555 1.00 96.00 286 GLN A N 1
ATOM 2292 C CA . GLN A 1 286 ? -3.357 -16.026 12.962 1.00 96.00 286 GLN A CA 1
ATOM 2293 C C . GLN A 1 286 ? -3.356 -14.601 13.512 1.00 96.00 286 GLN A C 1
ATOM 2295 O O . GLN A 1 286 ? -4.402 -13.960 13.610 1.00 96.00 286 GLN A O 1
ATOM 2300 N N . PHE A 1 287 ? -2.165 -14.106 13.829 1.00 96.25 287 PHE A N 1
ATOM 2301 C CA . PHE A 1 287 ? -1.929 -12.769 14.365 1.00 96.25 287 PHE A CA 1
ATOM 2302 C C . PHE A 1 287 ? -0.984 -11.987 13.457 1.00 96.25 287 PHE A C 1
ATOM 2304 O O . PHE A 1 287 ? -0.271 -12.577 12.638 1.00 96.25 287 PHE A O 1
ATOM 2311 N N . LEU A 1 288 ? -0.988 -10.665 13.608 1.00 92.62 288 LEU A N 1
ATOM 2312 C CA . LEU A 1 288 ? 0.028 -9.805 13.015 1.00 92.62 288 LEU A CA 1
ATOM 2313 C C . LEU A 1 288 ? 1.401 -10.100 13.635 1.00 92.62 288 LEU A C 1
ATOM 2315 O O . LEU A 1 288 ? 1.509 -10.477 14.803 1.00 92.62 288 LEU A O 1
ATOM 2319 N N . SER A 1 289 ? 2.449 -9.946 12.830 1.00 86.94 289 SER A N 1
ATOM 2320 C CA . SER A 1 289 ? 3.840 -10.127 13.249 1.00 86.94 289 SER A CA 1
ATOM 2321 C C . SER A 1 289 ? 4.513 -8.779 13.471 1.00 86.94 289 SER A C 1
ATOM 2323 O O . SER A 1 289 ? 4.303 -7.854 12.689 1.00 86.94 289 SER A O 1
ATOM 2325 N N . VAL A 1 290 ? 5.376 -8.707 14.480 1.00 85.56 290 VAL A N 1
ATOM 2326 C CA . VAL A 1 290 ? 6.133 -7.506 14.856 1.00 85.56 290 VAL A CA 1
ATOM 2327 C C . VAL A 1 290 ? 7.630 -7.821 14.731 1.00 85.56 290 VAL A C 1
ATOM 2329 O O . VAL A 1 290 ? 8.020 -8.929 15.105 1.00 85.56 290 VAL A O 1
ATOM 2332 N N . PRO A 1 291 ? 8.471 -6.916 14.195 1.00 82.06 291 PRO A N 1
ATOM 2333 C CA . PRO A 1 291 ? 9.906 -7.166 14.056 1.00 82.06 291 PRO A CA 1
ATOM 2334 C C . PRO A 1 291 ? 10.613 -7.273 15.415 1.00 82.06 291 PRO A C 1
ATOM 2336 O O . PRO A 1 291 ? 10.263 -6.573 16.363 1.00 82.06 291 PRO A O 1
ATOM 2339 N N . ASP A 1 292 ? 11.666 -8.092 15.493 1.00 86.81 292 ASP A N 1
ATOM 2340 C CA . ASP A 1 292 ? 12.436 -8.309 16.731 1.00 86.81 292 ASP A CA 1
ATOM 2341 C C . ASP A 1 292 ? 13.046 -7.016 17.301 1.00 86.81 292 ASP A C 1
ATOM 2343 O O . ASP A 1 292 ? 13.118 -6.839 18.519 1.00 86.81 292 ASP A O 1
ATOM 2347 N N . THR A 1 293 ? 13.397 -6.067 16.429 1.00 85.19 293 THR A N 1
ATOM 2348 C CA . THR A 1 293 ? 13.944 -4.751 16.796 1.00 85.19 293 THR A CA 1
ATOM 2349 C C . THR A 1 293 ? 13.012 -3.942 17.702 1.00 85.19 293 THR A C 1
ATOM 2351 O O . THR A 1 293 ? 13.485 -3.157 18.525 1.00 85.19 293 THR A O 1
ATOM 2354 N N . TYR A 1 294 ? 11.693 -4.157 17.627 1.00 89.31 294 TYR A N 1
ATOM 2355 C CA . TYR A 1 294 ? 10.731 -3.534 18.539 1.00 89.31 294 TYR A CA 1
ATOM 2356 C C . TYR A 1 294 ? 10.996 -3.926 19.999 1.00 89.31 294 TYR A C 1
ATOM 2358 O O . TYR A 1 294 ? 10.985 -3.068 20.885 1.00 89.31 294 TYR A O 1
ATOM 2366 N N . TYR A 1 295 ? 11.270 -5.209 20.254 1.00 91.06 295 TYR A N 1
ATOM 2367 C CA . TYR A 1 295 ? 11.479 -5.725 21.606 1.00 91.06 295 TYR A CA 1
ATOM 2368 C C . TYR A 1 295 ? 12.796 -5.237 22.205 1.00 91.06 295 TYR A C 1
ATOM 2370 O O . TYR A 1 295 ? 12.863 -4.948 23.401 1.00 91.06 295 TYR A O 1
ATOM 2378 N N . GLU A 1 296 ? 13.823 -5.065 21.374 1.00 89.69 296 GLU A N 1
ATOM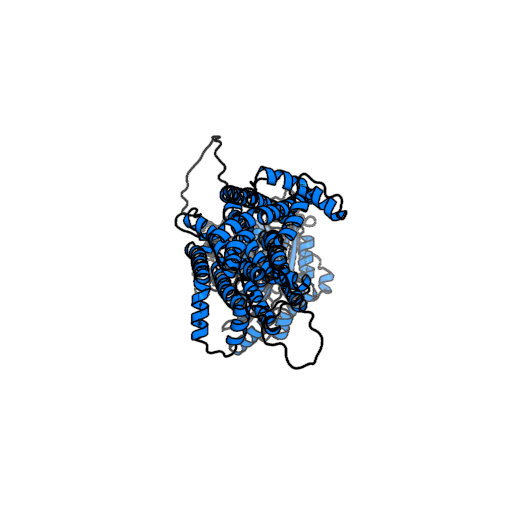 2379 C CA . GLU A 1 296 ? 15.082 -4.434 21.779 1.00 89.69 296 GLU A CA 1
ATOM 2380 C C . GLU A 1 296 ? 14.846 -2.976 22.203 1.00 89.69 296 GLU A C 1
ATOM 2382 O O . GLU A 1 296 ? 15.233 -2.571 23.303 1.00 89.69 296 GLU A O 1
ATOM 2387 N N . MET A 1 297 ? 14.121 -2.210 21.379 1.00 88.62 297 MET A N 1
ATOM 2388 C CA . MET A 1 297 ? 13.805 -0.805 21.649 1.00 88.62 297 MET A CA 1
ATOM 2389 C C . MET A 1 297 ? 12.921 -0.616 22.887 1.00 88.62 297 MET A C 1
ATOM 2391 O O . MET A 1 297 ? 13.195 0.267 23.704 1.00 88.62 297 MET A O 1
ATOM 2395 N N . ILE A 1 298 ? 11.854 -1.408 23.047 1.00 89.38 298 ILE A N 1
ATOM 2396 C CA . ILE A 1 298 ? 10.937 -1.264 24.189 1.00 89.38 298 ILE A CA 1
ATOM 2397 C C . ILE A 1 298 ? 11.599 -1.702 25.495 1.00 89.38 298 ILE A C 1
ATOM 2399 O O . ILE A 1 298 ? 11.388 -1.066 26.525 1.00 89.38 298 ILE A O 1
ATOM 2403 N N . THR A 1 299 ? 12.463 -2.722 25.453 1.00 90.94 299 THR A N 1
ATOM 2404 C CA . THR A 1 299 ? 13.244 -3.145 26.623 1.00 90.94 299 THR A CA 1
ATOM 2405 C C . THR A 1 299 ? 14.165 -2.022 27.084 1.00 90.94 299 THR A C 1
ATOM 2407 O O . THR A 1 299 ? 14.253 -1.763 28.283 1.00 90.94 299 THR A O 1
ATOM 2410 N N . GLU A 1 300 ? 14.810 -1.314 26.154 1.00 91.19 300 GLU A N 1
ATOM 2411 C CA . GLU A 1 300 ? 15.642 -0.158 26.494 1.00 91.19 300 GLU A CA 1
ATOM 2412 C C . GLU A 1 300 ? 14.813 0.990 27.086 1.00 91.19 300 GLU A C 1
ATOM 2414 O O . GLU A 1 300 ? 15.165 1.533 28.132 1.00 91.19 300 GLU A O 1
ATOM 2419 N N . LYS A 1 301 ? 13.656 1.308 26.490 1.00 89.19 301 LYS A N 1
ATOM 2420 C CA . LYS A 1 301 ? 12.741 2.334 27.019 1.00 89.19 301 LYS A CA 1
ATOM 2421 C C . LYS A 1 301 ? 12.242 2.011 28.433 1.00 89.19 301 LYS A C 1
ATOM 2423 O O . LYS A 1 301 ? 12.192 2.900 29.284 1.00 89.19 301 LYS A O 1
ATOM 2428 N N . LEU A 1 302 ? 11.926 0.745 28.709 1.00 90.00 302 LEU A N 1
ATOM 2429 C CA . LEU A 1 302 ? 11.453 0.293 30.021 1.00 90.00 302 LEU A CA 1
ATOM 2430 C C . LEU A 1 302 ? 12.518 0.417 31.117 1.00 90.00 302 LEU A C 1
ATOM 2432 O O . LEU A 1 302 ? 12.154 0.680 32.261 1.00 90.00 302 LEU A O 1
ATOM 2436 N N . LYS A 1 303 ? 13.820 0.317 30.800 1.00 91.06 303 LYS A N 1
ATOM 2437 C CA . LYS A 1 303 ? 14.898 0.547 31.789 1.00 91.06 303 LYS A CA 1
ATOM 2438 C C . LYS A 1 303 ? 14.862 1.953 32.389 1.00 91.06 303 LYS A C 1
ATOM 2440 O O . LYS A 1 303 ? 15.316 2.149 33.513 1.00 91.06 303 LYS A O 1
ATOM 2445 N N . HIS A 1 304 ? 14.336 2.920 31.641 1.00 88.00 304 HIS A N 1
ATOM 2446 C CA . HIS A 1 304 ? 14.214 4.315 32.058 1.00 88.00 304 HIS A CA 1
ATOM 2447 C C . HIS A 1 304 ? 12.816 4.671 32.591 1.00 88.00 304 HIS A C 1
ATOM 2449 O O . HIS A 1 304 ? 12.591 5.811 32.998 1.00 88.00 304 HIS A O 1
ATOM 2455 N N . SER A 1 305 ? 11.880 3.716 32.606 1.00 87.00 305 SER A N 1
ATOM 2456 C CA . SER A 1 305 ? 10.515 3.904 33.097 1.00 87.00 305 SER A CA 1
ATOM 2457 C C . SER A 1 305 ? 10.379 3.499 34.567 1.00 87.00 305 SER A C 1
ATOM 2459 O O . SER A 1 305 ? 11.104 2.644 35.071 1.00 87.00 305 SER A O 1
ATOM 2461 N N . LYS A 1 306 ? 9.404 4.093 35.265 1.00 88.56 306 LYS A N 1
ATOM 2462 C CA . LYS A 1 306 ? 8.995 3.655 36.612 1.00 88.56 306 LYS A CA 1
ATOM 2463 C C . LYS A 1 306 ? 8.130 2.391 36.576 1.00 88.56 306 LYS A C 1
ATOM 2465 O O . LYS A 1 306 ? 7.928 1.760 37.611 1.00 88.56 306 LYS A O 1
ATOM 2470 N N . VAL A 1 307 ? 7.600 2.040 35.404 1.00 90.19 307 VAL A N 1
ATOM 2471 C CA . VAL A 1 307 ? 6.707 0.898 35.221 1.00 90.19 307 VAL A CA 1
ATOM 2472 C C . VAL A 1 307 ? 7.509 -0.379 35.008 1.00 90.19 307 VAL A C 1
ATOM 2474 O O . VAL A 1 307 ? 8.376 -0.446 34.140 1.00 90.19 307 VAL A O 1
ATOM 2477 N N . HIS A 1 308 ? 7.178 -1.414 35.780 1.00 90.94 308 HIS A N 1
ATOM 2478 C CA . HIS A 1 308 ? 7.765 -2.740 35.644 1.00 90.94 308 HIS A CA 1
ATOM 2479 C C . HIS A 1 308 ? 6.755 -3.718 35.034 1.00 90.94 308 HIS A C 1
ATOM 2481 O O . HIS A 1 308 ? 5.723 -4.022 35.638 1.00 90.94 308 HIS A O 1
ATOM 2487 N N . VAL A 1 309 ? 7.064 -4.212 33.833 1.00 94.19 309 VAL A N 1
ATOM 2488 C CA . VAL A 1 309 ? 6.292 -5.267 33.164 1.00 94.19 309 VAL A CA 1
ATOM 2489 C C . VAL A 1 309 ? 6.568 -6.591 33.873 1.00 94.19 309 VAL A C 1
ATOM 2491 O O . VAL A 1 309 ? 7.725 -6.979 34.016 1.00 94.19 309 VAL A O 1
ATOM 2494 N N . MET A 1 310 ? 5.517 -7.261 34.354 1.00 94.75 310 MET A N 1
ATOM 2495 C CA . MET A 1 310 ? 5.662 -8.493 35.144 1.00 94.75 310 MET A CA 1
ATOM 2496 C C . MET A 1 310 ? 5.798 -9.739 34.265 1.00 94.75 310 MET A C 1
ATOM 2498 O O . MET A 1 310 ? 6.359 -10.749 34.689 1.00 94.75 310 MET A O 1
ATOM 2502 N N . GLU A 1 311 ? 5.239 -9.690 33.061 1.00 96.38 311 GLU A N 1
ATOM 2503 C CA . GLU A 1 311 ? 5.316 -10.751 32.072 1.00 96.38 311 GLU A CA 1
ATOM 2504 C C . GLU A 1 311 ? 6.726 -10.860 31.463 1.00 96.38 311 GLU A C 1
ATOM 2506 O O . GLU A 1 311 ? 7.444 -9.876 31.293 1.00 96.38 311 GLU A O 1
ATOM 2511 N N . ASP A 1 312 ? 7.128 -12.082 31.104 1.00 96.06 312 ASP A N 1
ATOM 2512 C CA . ASP A 1 312 ? 8.431 -12.342 30.486 1.00 96.06 312 ASP A CA 1
ATOM 2513 C C . ASP A 1 312 ? 8.490 -11.749 29.070 1.00 96.06 312 ASP A C 1
ATOM 2515 O O . ASP A 1 312 ? 7.840 -12.256 28.152 1.00 96.06 312 ASP A O 1
ATOM 2519 N N . ILE A 1 313 ? 9.311 -10.710 28.886 1.00 94.44 313 ILE A N 1
ATOM 2520 C CA . ILE A 1 313 ? 9.476 -10.002 27.607 1.00 94.44 313 ILE A CA 1
ATOM 2521 C C . ILE A 1 313 ? 9.875 -10.957 26.475 1.00 94.44 313 ILE A C 1
ATOM 2523 O O . ILE A 1 313 ? 9.408 -10.782 25.352 1.00 94.44 313 ILE A O 1
ATOM 2527 N N . LYS A 1 314 ? 10.652 -12.017 26.745 1.00 94.62 314 LYS A N 1
ATOM 2528 C CA . LYS A 1 314 ? 11.012 -12.996 25.703 1.00 94.62 314 LYS A CA 1
ATOM 2529 C C . LYS A 1 314 ? 9.798 -13.777 25.208 1.00 94.62 314 LYS A C 1
ATOM 2531 O O . LYS A 1 314 ? 9.689 -14.051 24.017 1.00 94.62 314 LYS A O 1
ATOM 2536 N N . LYS A 1 315 ? 8.864 -14.106 26.104 1.00 96.81 315 LYS A N 1
ATOM 2537 C CA . LYS A 1 315 ? 7.597 -14.746 25.719 1.00 96.81 315 LYS A CA 1
ATOM 2538 C C . LYS A 1 315 ? 6.679 -13.774 24.992 1.00 96.81 315 LYS A C 1
ATOM 2540 O O . LYS A 1 315 ? 5.987 -14.183 24.066 1.00 96.81 315 LYS A O 1
ATOM 2545 N N . LEU A 1 316 ? 6.673 -12.500 25.393 1.00 96.56 316 LEU A N 1
ATOM 2546 C CA . LEU A 1 316 ? 5.942 -11.459 24.666 1.00 96.56 316 LEU A CA 1
ATOM 2547 C C . LEU A 1 316 ? 6.476 -11.328 23.232 1.00 96.56 316 LEU A C 1
ATOM 2549 O O . LEU A 1 316 ? 5.673 -11.289 22.304 1.00 96.56 316 LEU A O 1
ATOM 2553 N N . GLN A 1 317 ? 7.800 -11.377 23.050 1.00 94.75 317 GLN A N 1
ATOM 2554 C CA . GLN A 1 317 ? 8.460 -11.409 21.742 1.00 94.75 317 GLN A CA 1
ATOM 2555 C C . GLN A 1 317 ? 8.079 -12.636 20.911 1.00 94.75 317 GLN A C 1
ATOM 2557 O O . GLN A 1 317 ? 7.594 -12.487 19.791 1.00 94.75 317 GLN A O 1
ATOM 2562 N N . GLU A 1 318 ? 8.210 -13.842 21.471 1.00 95.75 318 GLU A N 1
ATOM 2563 C CA . GLU A 1 318 ? 7.825 -15.099 20.804 1.00 95.75 318 GLU A CA 1
ATOM 2564 C C . GLU A 1 318 ? 6.360 -15.076 20.326 1.00 95.75 318 GLU A C 1
ATOM 2566 O O . GLU A 1 318 ? 6.003 -15.598 19.264 1.00 95.75 318 GLU A O 1
ATOM 2571 N N . LEU A 1 319 ? 5.484 -14.450 21.113 1.00 96.62 319 LEU A N 1
ATOM 2572 C CA . LEU A 1 319 ? 4.065 -14.357 20.805 1.00 96.62 319 LEU A CA 1
ATOM 2573 C C . LEU A 1 319 ? 3.696 -13.139 19.949 1.00 96.62 319 LEU A C 1
ATOM 2575 O O . LEU A 1 319 ? 2.567 -13.114 19.462 1.00 96.62 319 LEU A O 1
ATOM 2579 N N . SER A 1 320 ? 4.629 -12.222 19.680 1.00 95.50 320 SER A N 1
ATOM 2580 C CA . SER A 1 320 ? 4.396 -10.946 18.986 1.00 95.50 320 SER A CA 1
ATOM 2581 C C . SER A 1 320 ? 3.394 -10.028 19.709 1.00 95.50 320 SER A C 1
ATOM 2583 O O . SER A 1 320 ? 2.593 -9.345 19.076 1.00 95.50 320 SER A O 1
ATOM 2585 N N . ILE A 1 321 ? 3.410 -10.033 21.047 1.00 96.12 321 ILE A N 1
ATOM 2586 C CA . ILE A 1 321 ? 2.571 -9.170 21.894 1.00 96.12 321 ILE A CA 1
ATOM 2587 C C . ILE A 1 321 ? 3.254 -7.811 22.081 1.00 96.12 321 ILE A C 1
ATOM 2589 O O . ILE A 1 321 ? 4.421 -7.751 22.476 1.00 96.12 321 ILE A O 1
ATOM 2593 N N . LEU A 1 322 ? 2.525 -6.727 21.822 1.00 94.69 322 LEU A N 1
ATOM 2594 C CA . LEU A 1 322 ? 2.987 -5.347 21.970 1.00 94.69 322 LEU A CA 1
ATOM 2595 C C . LEU A 1 322 ? 2.789 -4.853 23.414 1.00 94.69 322 LEU A C 1
ATOM 2597 O O . LEU A 1 322 ? 1.816 -5.220 24.072 1.00 94.69 322 LEU A O 1
ATOM 2601 N N . ILE A 1 323 ? 3.684 -3.985 23.888 1.00 93.44 323 ILE A N 1
ATOM 2602 C CA . ILE A 1 323 ? 3.730 -3.403 25.238 1.00 93.44 323 ILE A CA 1
ATOM 2603 C C . ILE A 1 323 ? 3.640 -1.880 25.136 1.00 93.44 323 ILE A C 1
ATOM 2605 O O . ILE A 1 323 ? 4.519 -1.270 24.536 1.00 93.44 323 ILE A O 1
ATOM 2609 N N . ASP A 1 324 ? 2.611 -1.265 25.718 1.00 90.88 324 ASP A N 1
ATOM 2610 C CA . ASP A 1 324 ? 2.603 0.191 25.936 1.00 90.88 324 ASP A CA 1
ATOM 2611 C C . ASP A 1 324 ? 2.445 0.514 27.417 1.00 90.88 324 ASP A C 1
ATOM 2613 O O . ASP A 1 324 ? 1.920 -0.298 28.179 1.00 90.88 324 ASP A O 1
ATOM 2617 N N . TYR A 1 325 ? 2.905 1.686 27.838 1.00 89.56 325 TYR A N 1
ATOM 2618 C CA . TYR A 1 325 ? 2.878 2.091 29.237 1.00 89.56 325 TYR A CA 1
ATOM 2619 C C . TYR A 1 325 ? 2.697 3.599 29.406 1.00 89.56 325 TYR A C 1
ATOM 2621 O O . TYR A 1 325 ? 3.105 4.398 28.565 1.00 89.56 325 TYR A O 1
ATOM 2629 N N . ASP A 1 326 ? 2.106 3.977 30.534 1.00 85.81 326 ASP A N 1
ATOM 2630 C CA . ASP A 1 326 ? 2.027 5.354 31.015 1.00 85.81 326 ASP A CA 1
ATOM 2631 C C . ASP A 1 326 ? 2.751 5.468 32.369 1.00 85.81 326 ASP A C 1
ATOM 2633 O O . ASP A 1 326 ? 3.552 4.609 32.733 1.00 85.81 326 ASP A O 1
ATOM 2637 N N . GLU A 1 327 ? 2.534 6.545 33.123 1.00 82.94 327 GLU A N 1
ATOM 2638 C CA . GLU A 1 327 ? 3.157 6.696 34.447 1.00 82.94 327 GLU A CA 1
ATOM 2639 C C . GLU A 1 327 ? 2.548 5.777 35.522 1.00 82.94 327 GLU A C 1
ATOM 2641 O O . GLU A 1 327 ? 3.176 5.546 36.558 1.00 82.94 327 GLU A O 1
ATOM 2646 N N . ASN A 1 328 ? 1.337 5.259 35.293 1.00 84.94 328 ASN A N 1
ATOM 2647 C CA . ASN A 1 328 ? 0.538 4.529 36.278 1.00 84.94 328 ASN A CA 1
ATOM 2648 C C . ASN A 1 328 ? 0.582 3.010 36.073 1.00 84.94 328 ASN A C 1
ATOM 2650 O O . ASN A 1 328 ? 0.385 2.252 37.031 1.00 84.94 328 ASN A O 1
ATOM 2654 N N . GLY A 1 329 ? 0.821 2.555 34.845 1.00 91.81 329 GLY A N 1
ATOM 2655 C CA . GLY A 1 329 ? 0.738 1.151 34.483 1.00 91.81 329 GLY A CA 1
ATOM 2656 C C . GLY A 1 329 ? 1.107 0.866 33.032 1.00 91.81 329 GLY A C 1
ATOM 2657 O O . GLY A 1 329 ? 1.701 1.683 32.335 1.00 91.81 329 GLY A O 1
ATOM 2658 N N . TYR A 1 330 ? 0.764 -0.335 32.575 1.00 93.56 330 TYR A N 1
ATOM 2659 C CA . TYR A 1 330 ? 1.007 -0.789 31.207 1.00 93.56 330 TYR A CA 1
ATOM 2660 C C . TYR A 1 330 ? -0.174 -1.576 30.650 1.00 93.56 330 TYR A C 1
ATOM 2662 O O . TYR A 1 330 ? -1.027 -2.093 31.380 1.00 93.56 330 TYR A O 1
ATOM 2670 N N . LEU A 1 331 ? -0.214 -1.671 29.329 1.00 94.12 331 LEU A N 1
ATOM 2671 C CA . LEU A 1 331 ? -1.126 -2.517 28.584 1.00 94.12 331 LEU A CA 1
ATOM 2672 C C . LEU A 1 331 ? -0.332 -3.430 27.652 1.00 94.12 331 LEU A C 1
ATOM 2674 O O . LEU A 1 331 ? 0.718 -3.061 27.123 1.00 94.12 331 LEU A O 1
ATOM 2678 N N . LEU A 1 332 ? -0.878 -4.619 27.438 1.00 96.25 332 LEU A N 1
ATOM 2679 C CA . LEU A 1 332 ? -0.382 -5.603 26.490 1.00 96.25 332 LEU A CA 1
ATOM 2680 C C . LEU A 1 332 ? -1.470 -5.844 25.450 1.00 96.25 332 LEU A C 1
ATOM 2682 O O . LEU A 1 332 ? -2.618 -6.066 25.834 1.00 96.25 332 LEU A O 1
ATOM 2686 N N . GLN A 1 333 ? -1.122 -5.807 24.168 1.00 95.44 333 GLN A N 1
ATOM 2687 C CA . GLN A 1 333 ? -2.091 -5.940 23.076 1.00 95.44 333 GLN A CA 1
ATOM 2688 C C . GLN A 1 333 ? -1.524 -6.755 21.911 1.00 95.44 333 GLN A C 1
ATOM 2690 O O . GLN A 1 333 ? -0.317 -6.758 21.661 1.00 95.44 333 GLN A O 1
ATOM 2695 N N . ILE A 1 334 ? -2.398 -7.454 21.193 1.00 95.81 334 ILE A N 1
ATOM 2696 C CA . ILE A 1 334 ? -2.068 -8.143 19.943 1.00 95.81 334 ILE A CA 1
ATOM 2697 C C . ILE A 1 334 ? -3.309 -8.229 19.056 1.00 95.81 334 ILE A C 1
ATOM 2699 O O . ILE A 1 334 ? -4.422 -8.411 19.548 1.00 95.81 334 ILE A O 1
ATOM 2703 N N . PHE A 1 335 ? -3.105 -8.160 17.744 1.00 96.12 335 PHE A N 1
ATOM 2704 C CA . PHE A 1 335 ? -4.180 -8.143 16.759 1.00 96.12 335 PHE A CA 1
ATOM 2705 C C . PHE A 1 335 ? -4.159 -9.394 15.897 1.00 96.12 335 PHE A C 1
ATOM 2707 O O . PHE A 1 335 ? -3.097 -9.850 15.453 1.00 96.12 335 PHE A O 1
ATOM 2714 N N . THR A 1 336 ? -5.337 -9.962 15.660 1.00 97.50 336 THR A N 1
ATOM 2715 C CA . THR A 1 336 ? -5.501 -11.046 14.696 1.00 97.50 336 THR A CA 1
ATOM 2716 C C . THR A 1 336 ? -5.304 -10.512 13.279 1.00 97.50 336 THR A C 1
ATOM 2718 O O . THR A 1 336 ? -5.423 -9.315 13.018 1.00 97.50 336 THR A O 1
ATOM 2721 N N . LYS A 1 337 ? -5.071 -11.408 12.321 1.00 95.81 337 LYS A N 1
ATOM 2722 C CA . LYS A 1 337 ? -5.378 -11.083 10.921 1.00 95.81 337 LYS A CA 1
ATOM 2723 C C . LYS A 1 337 ? -6.896 -10.849 10.749 1.00 95.81 337 LYS A C 1
ATOM 2725 O O . LYS A 1 337 ? -7.658 -11.229 11.650 1.00 95.81 337 LYS A O 1
ATOM 2730 N N . PRO A 1 338 ? -7.348 -10.246 9.630 1.00 96.38 338 PRO A N 1
ATOM 2731 C CA . PRO A 1 338 ? -8.770 -10.178 9.298 1.00 96.38 338 PRO A CA 1
ATOM 2732 C C . PRO A 1 338 ? -9.458 -11.545 9.421 1.00 96.38 338 PRO A C 1
ATOM 2734 O O . PRO A 1 338 ? -8.865 -12.577 9.104 1.00 96.38 338 PRO A O 1
ATOM 2737 N N . LEU A 1 339 ? -10.697 -11.551 9.919 1.00 95.06 339 LEU A N 1
ATOM 2738 C CA . LEU A 1 339 ? -11.480 -12.777 10.161 1.00 95.06 339 LEU A CA 1
ATOM 2739 C C . LEU A 1 339 ? -12.160 -13.309 8.890 1.00 95.06 339 LEU A C 1
ATOM 2741 O O . LEU A 1 339 ? -12.703 -14.410 8.898 1.00 95.06 339 LEU A O 1
ATOM 2745 N N . GLN A 1 340 ? -12.119 -12.521 7.818 1.00 94.19 340 GLN A N 1
ATOM 2746 C CA . GLN A 1 340 ? -12.558 -12.858 6.469 1.00 94.19 340 GLN A CA 1
ATOM 2747 C C . GLN A 1 340 ? -11.517 -12.374 5.450 1.00 94.19 340 GLN A C 1
ATOM 2749 O O . GLN A 1 340 ? -10.577 -11.663 5.808 1.00 94.19 340 GLN A O 1
ATOM 2754 N N . ASP A 1 341 ? -11.700 -12.717 4.175 1.00 94.38 341 ASP A N 1
ATOM 2755 C CA . ASP A 1 341 ? -10.757 -12.346 3.113 1.00 94.38 341 ASP A CA 1
ATOM 2756 C C . ASP A 1 341 ? -10.678 -10.829 2.881 1.00 94.38 341 ASP A C 1
ATOM 2758 O O . ASP A 1 341 ? -9.608 -10.291 2.585 1.00 94.38 341 ASP A O 1
ATOM 2762 N N . ARG A 1 342 ? -11.802 -10.112 3.039 1.00 95.62 342 ARG A N 1
ATOM 2763 C CA . ARG A 1 342 ? -11.802 -8.645 2.969 1.00 95.62 342 ARG A CA 1
ATOM 2764 C C . ARG A 1 342 ? -11.002 -8.081 4.151 1.00 95.62 342 ARG A C 1
ATOM 2766 O O . ARG A 1 342 ? -11.288 -8.472 5.286 1.00 95.62 342 ARG A O 1
ATOM 2773 N N . PRO A 1 343 ? -10.091 -7.111 3.944 1.00 96.00 343 PRO A N 1
ATOM 2774 C CA . PRO A 1 343 ? -9.283 -6.513 5.010 1.00 96.00 343 PRO A CA 1
ATOM 2775 C C . PRO A 1 343 ? -10.105 -5.552 5.885 1.00 96.00 343 PRO A C 1
ATOM 2777 O O . PRO A 1 343 ? -9.899 -4.344 5.890 1.00 96.00 343 PRO A O 1
ATOM 2780 N N . THR A 1 344 ? -11.086 -6.106 6.595 1.00 96.44 344 THR A N 1
ATOM 2781 C CA . THR A 1 344 ? -12.118 -5.373 7.335 1.00 96.44 344 THR A CA 1
ATOM 2782 C C . THR A 1 344 ? -12.084 -5.755 8.813 1.00 96.44 344 THR A C 1
ATOM 2784 O O . THR A 1 344 ? -11.206 -5.282 9.528 1.00 96.44 344 THR A O 1
ATOM 2787 N N . VAL A 1 345 ? -12.998 -6.608 9.285 1.00 96.56 345 VAL A N 1
ATOM 2788 C CA . VAL A 1 345 ? -13.115 -6.949 10.707 1.00 96.56 345 VAL A CA 1
ATOM 2789 C C . VAL A 1 345 ? -11.949 -7.831 11.168 1.00 96.56 345 VAL A C 1
ATOM 2791 O O . VAL A 1 345 ? -11.720 -8.911 10.616 1.00 96.56 345 VAL A O 1
ATOM 2794 N N . PHE A 1 346 ? -11.251 -7.409 12.223 1.00 97.31 346 PHE A N 1
ATOM 2795 C CA . PHE A 1 346 ? -10.290 -8.219 12.986 1.00 97.31 346 PHE A CA 1
ATOM 2796 C C . PHE A 1 346 ? -10.560 -8.123 14.496 1.00 97.31 346 PHE A C 1
ATOM 2798 O O . PHE A 1 346 ? -11.453 -7.399 14.935 1.00 97.31 346 PHE A O 1
ATOM 2805 N N . LEU A 1 347 ? -9.835 -8.890 15.312 1.00 97.94 347 LEU A N 1
ATOM 2806 C CA . LEU A 1 347 ? -9.963 -8.862 16.771 1.00 97.94 347 LEU A CA 1
ATOM 2807 C C . LEU A 1 347 ? -8.656 -8.430 17.420 1.00 97.94 347 LEU A C 1
ATOM 2809 O O . LEU A 1 347 ? -7.568 -8.695 16.908 1.00 97.94 347 LEU A O 1
ATOM 2813 N N . GLU A 1 348 ? -8.781 -7.825 18.592 1.00 97.69 348 GLU A N 1
ATOM 2814 C CA . GLU A 1 348 ? -7.666 -7.536 19.484 1.00 97.69 348 GLU A CA 1
ATOM 2815 C C . GLU A 1 348 ? -7.803 -8.385 20.751 1.00 97.69 348 GLU A C 1
ATOM 2817 O O . GLU A 1 348 ? -8.903 -8.584 21.267 1.00 97.69 348 GLU A O 1
ATOM 2822 N N . VAL A 1 349 ? -6.684 -8.886 21.269 1.00 98.25 349 VAL A N 1
ATOM 2823 C CA . VAL A 1 349 ? -6.608 -9.435 22.627 1.00 98.25 349 VAL A CA 1
ATOM 2824 C C . VAL A 1 349 ? -5.803 -8.463 23.471 1.00 98.25 349 VAL A C 1
ATOM 2826 O O . VAL A 1 349 ? -4.657 -8.165 23.132 1.00 98.25 349 VAL A O 1
ATOM 2829 N N . ILE A 1 350 ? -6.390 -7.997 24.574 1.00 97.44 350 ILE A N 1
ATOM 2830 C CA . ILE A 1 350 ? -5.806 -6.952 25.416 1.00 97.44 350 ILE A CA 1
ATOM 2831 C C . ILE A 1 350 ? -5.757 -7.361 26.889 1.00 97.44 350 ILE A C 1
ATOM 2833 O O . ILE A 1 350 ? -6.700 -7.931 27.438 1.00 97.44 350 ILE A O 1
ATOM 2837 N N . GLN A 1 351 ? -4.662 -7.026 27.566 1.00 97.69 351 GLN A N 1
ATOM 2838 C CA . GLN A 1 351 ? -4.532 -7.109 29.017 1.00 97.69 351 GLN A CA 1
ATOM 2839 C C . GLN A 1 351 ? -4.105 -5.750 29.567 1.00 97.69 351 GLN A C 1
ATOM 2841 O O . GLN A 1 351 ? -3.136 -5.151 29.108 1.00 97.69 351 GLN A O 1
ATOM 2846 N N . ARG A 1 352 ? -4.812 -5.277 30.595 1.00 95.44 352 ARG A N 1
ATOM 2847 C CA . ARG A 1 352 ? -4.556 -3.984 31.242 1.00 95.44 352 ARG A CA 1
ATOM 2848 C C . ARG A 1 352 ? -3.999 -4.194 32.645 1.00 95.44 352 ARG A C 1
ATOM 2850 O O . ARG A 1 352 ? -4.566 -4.949 33.435 1.00 95.44 352 ARG A O 1
ATOM 2857 N N . ARG A 1 353 ? -2.912 -3.498 32.980 1.00 94.62 353 ARG A N 1
ATOM 2858 C CA . ARG A 1 353 ? -2.292 -3.482 34.313 1.00 94.62 353 ARG A CA 1
ATOM 2859 C C . ARG A 1 353 ? -2.203 -2.041 34.789 1.00 94.62 353 ARG A C 1
ATOM 2861 O O . ARG A 1 353 ? -1.229 -1.356 34.516 1.00 94.62 353 ARG A O 1
ATOM 2868 N N . ASN A 1 354 ? -3.250 -1.599 35.487 1.00 91.62 354 ASN A N 1
ATOM 2869 C CA . ASN A 1 354 ? -3.399 -0.224 35.974 1.00 91.62 354 ASN A CA 1
ATOM 2870 C C . ASN A 1 354 ? -3.286 0.844 34.864 1.00 91.62 354 ASN A C 1
ATOM 2872 O O . ASN A 1 354 ? -2.757 1.925 35.090 1.00 91.62 354 ASN A O 1
ATOM 2876 N N . HIS A 1 355 ? -3.776 0.521 33.662 1.00 87.88 355 HIS A N 1
ATOM 2877 C CA . HIS A 1 355 ? -3.709 1.384 32.485 1.00 87.88 355 HIS A CA 1
ATOM 2878 C C . HIS A 1 355 ? -5.061 1.440 31.763 1.00 87.88 355 HIS A C 1
ATOM 2880 O O . HIS A 1 355 ? -5.564 0.423 31.271 1.00 87.88 355 HIS A O 1
ATOM 2886 N N . ASN A 1 356 ? -5.626 2.643 31.643 1.00 82.31 356 ASN A N 1
ATOM 2887 C CA . ASN A 1 356 ? -6.955 2.865 31.057 1.00 82.31 356 ASN A CA 1
ATOM 2888 C C . ASN A 1 356 ? -6.931 3.501 29.653 1.00 82.31 356 ASN A C 1
ATOM 2890 O O . ASN A 1 356 ? -7.982 3.598 29.027 1.00 82.31 356 ASN A O 1
ATOM 2894 N N . GLY A 1 357 ? -5.763 3.914 29.145 1.00 81.56 357 GLY A N 1
ATOM 2895 C CA . GLY A 1 357 ? -5.608 4.489 27.798 1.00 81.56 357 GLY A CA 1
ATOM 2896 C C . GLY A 1 357 ? -5.556 3.451 26.665 1.00 81.56 357 GLY A C 1
ATOM 2897 O O . GLY A 1 357 ? -5.714 2.257 26.904 1.00 81.56 357 GLY A O 1
ATOM 2898 N N . PHE A 1 358 ? -5.292 3.895 25.434 1.00 80.19 358 PHE A N 1
ATOM 2899 C CA . PHE A 1 358 ? -5.401 3.072 24.211 1.00 80.19 358 PHE A CA 1
ATOM 2900 C C . PHE A 1 358 ? -4.074 2.745 23.523 1.00 80.19 358 PHE A C 1
ATOM 2902 O O . PHE A 1 358 ? -4.059 2.145 22.458 1.00 80.19 358 PHE A O 1
ATOM 2909 N N . GLY A 1 359 ? -2.949 3.089 24.142 1.00 68.75 359 GLY A N 1
ATOM 2910 C CA . GLY A 1 359 ? -1.661 2.589 23.689 1.00 68.75 359 GLY A CA 1
ATOM 2911 C C . GLY A 1 359 ? -0.991 3.398 22.570 1.00 68.75 359 GLY A C 1
ATOM 2912 O O . GLY A 1 359 ? -0.449 2.786 21.651 1.00 68.75 359 GLY A O 1
ATOM 2913 N N . ALA A 1 360 ? -1.015 4.743 22.625 1.00 69.81 360 ALA A N 1
ATOM 2914 C CA . ALA A 1 360 ? -0.391 5.634 21.623 1.00 69.81 360 ALA A CA 1
ATOM 2915 C C . ALA A 1 360 ? 1.037 5.251 21.224 1.00 69.81 360 ALA A C 1
ATOM 2917 O O . ALA A 1 360 ? 1.386 5.356 20.049 1.00 69.81 360 ALA A O 1
ATOM 2918 N N . GLY A 1 361 ? 1.857 4.817 22.186 1.00 68.94 361 GLY A N 1
ATOM 2919 C CA . GLY A 1 361 ? 3.253 4.459 21.951 1.00 68.94 361 GLY A CA 1
ATOM 2920 C C . GLY A 1 361 ? 3.405 3.241 21.040 1.00 68.94 361 GLY A C 1
ATOM 2921 O O . GLY A 1 361 ? 4.389 3.143 20.302 1.00 68.94 361 GLY A O 1
ATOM 2922 N N . ASN A 1 362 ? 2.406 2.355 21.030 1.00 71.81 362 ASN A N 1
ATOM 2923 C CA . ASN A 1 362 ? 2.376 1.171 20.179 1.00 71.81 362 ASN A CA 1
ATOM 2924 C C . ASN A 1 362 ? 1.752 1.394 18.810 1.00 71.81 362 ASN A C 1
ATOM 2926 O O . ASN A 1 362 ? 2.027 0.587 17.922 1.00 71.81 362 ASN A O 1
ATOM 2930 N N . PHE A 1 363 ? 0.955 2.451 18.608 1.00 70.31 363 PHE A N 1
ATOM 2931 C CA . PHE A 1 363 ? 0.255 2.627 17.333 1.00 70.31 363 PHE A CA 1
ATOM 2932 C C . PHE A 1 363 ? 1.231 2.662 16.166 1.00 70.31 363 PHE A C 1
ATOM 2934 O O . PHE A 1 363 ? 0.991 1.968 15.195 1.00 70.31 363 PHE A O 1
ATOM 2941 N N . LYS A 1 364 ? 2.379 3.341 16.264 1.00 70.38 364 LYS A N 1
ATOM 2942 C CA . LYS A 1 364 ? 3.352 3.334 15.159 1.00 70.38 364 LYS A CA 1
ATOM 2943 C C . LYS A 1 364 ? 3.784 1.913 14.754 1.00 70.38 364 LYS A C 1
ATOM 2945 O O . LYS A 1 364 ? 3.753 1.577 13.578 1.00 70.38 364 LYS A O 1
ATOM 2950 N N . THR A 1 365 ? 4.128 1.067 15.726 1.00 75.19 365 THR A N 1
ATOM 2951 C CA . THR A 1 365 ? 4.572 -0.316 15.461 1.00 75.19 365 THR A CA 1
ATOM 2952 C C . THR A 1 365 ? 3.424 -1.182 14.940 1.00 75.19 365 THR A C 1
ATOM 2954 O O . THR A 1 365 ? 3.598 -1.984 14.025 1.00 75.19 365 THR A O 1
ATOM 2957 N N . LEU A 1 366 ? 2.231 -1.012 15.514 1.00 76.56 366 LEU A N 1
ATOM 2958 C CA . LEU A 1 366 ? 1.019 -1.677 15.050 1.00 76.56 366 LEU A CA 1
ATOM 2959 C C . LEU A 1 366 ? 0.710 -1.314 13.594 1.00 76.56 366 LEU A C 1
ATOM 2961 O O . LEU A 1 366 ? 0.404 -2.188 12.789 1.00 76.56 366 LEU A O 1
ATOM 2965 N N . PHE A 1 367 ? 0.818 -0.034 13.258 1.00 75.19 367 PHE A N 1
ATOM 2966 C CA . PHE A 1 367 ? 0.626 0.459 11.907 1.00 75.19 367 PHE A CA 1
ATOM 2967 C C . PHE A 1 367 ? 1.627 -0.145 10.948 1.00 75.19 367 PHE A C 1
ATOM 2969 O O . PHE A 1 367 ? 1.210 -0.684 9.940 1.00 75.19 367 PHE A O 1
ATOM 2976 N N . GLU A 1 368 ? 2.919 -0.124 11.266 1.00 76.06 368 GLU A N 1
ATOM 2977 C CA . GLU A 1 368 ? 3.937 -0.737 10.408 1.00 76.06 368 GLU A CA 1
ATOM 2978 C C . GLU A 1 368 ? 3.621 -2.226 10.140 1.00 76.06 368 GLU A C 1
ATOM 2980 O O . GLU A 1 368 ? 3.782 -2.707 9.016 1.00 76.06 368 GLU A O 1
ATOM 2985 N N . ALA A 1 369 ? 3.082 -2.949 11.132 1.00 77.38 369 ALA A N 1
ATOM 2986 C CA . ALA A 1 369 ? 2.629 -4.331 10.960 1.00 77.38 369 ALA A CA 1
ATOM 2987 C C . ALA A 1 369 ? 1.367 -4.461 10.076 1.00 77.38 369 ALA A C 1
ATOM 2989 O O . ALA A 1 369 ? 1.289 -5.380 9.253 1.00 77.38 369 ALA A O 1
ATOM 2990 N N . ILE A 1 370 ? 0.385 -3.562 10.213 1.00 77.62 370 ILE A N 1
ATOM 2991 C CA . ILE A 1 370 ? -0.826 -3.532 9.371 1.00 77.62 370 ILE A CA 1
ATOM 2992 C C . ILE A 1 370 ? -0.482 -3.110 7.936 1.00 77.62 370 ILE A C 1
ATOM 2994 O O . ILE A 1 370 ? -0.932 -3.761 6.994 1.00 77.62 370 ILE A O 1
ATOM 2998 N N . GLU A 1 371 ? 0.350 -2.084 7.763 1.00 76.19 371 GLU A N 1
ATOM 2999 C CA . GLU A 1 371 ? 0.858 -1.573 6.487 1.00 76.19 371 GLU A CA 1
ATOM 3000 C C . GLU A 1 371 ? 1.633 -2.650 5.724 1.00 76.19 371 GLU A C 1
ATOM 3002 O O . GLU A 1 371 ? 1.490 -2.770 4.509 1.00 76.19 371 GLU A O 1
ATOM 3007 N N . LEU A 1 372 ? 2.402 -3.495 6.422 1.00 74.81 372 LEU A N 1
ATOM 3008 C CA . LEU A 1 372 ? 3.065 -4.645 5.804 1.00 74.81 372 LEU A CA 1
ATOM 3009 C C . LEU A 1 372 ? 2.050 -5.639 5.221 1.00 74.81 372 LEU A C 1
ATOM 3011 O O . LEU A 1 372 ? 2.241 -6.149 4.115 1.00 74.81 372 LEU A O 1
ATOM 3015 N N . GLU A 1 373 ? 0.960 -5.925 5.934 1.00 79.88 373 GLU A N 1
ATOM 3016 C CA . GLU A 1 373 ? -0.106 -6.784 5.409 1.00 79.88 373 GLU A CA 1
ATOM 3017 C C . GLU A 1 373 ? -0.913 -6.080 4.300 1.00 79.88 373 GLU A C 1
ATOM 3019 O O . GLU A 1 373 ? -1.285 -6.726 3.320 1.00 79.88 373 GLU A O 1
ATOM 3024 N N . GLN A 1 374 ? -1.124 -4.765 4.392 1.00 71.12 374 GLN A N 1
ATOM 3025 C CA . GLN A 1 374 ? -1.745 -3.939 3.348 1.00 71.12 374 GLN A CA 1
ATOM 3026 C C . GLN A 1 374 ? -0.899 -3.930 2.067 1.00 71.12 374 GLN A C 1
ATOM 3028 O O . GLN A 1 374 ? -1.432 -4.030 0.960 1.00 71.12 374 GLN A O 1
ATOM 3033 N N . ALA A 1 375 ? 0.427 -3.888 2.207 1.00 71.75 375 ALA A N 1
ATOM 3034 C CA . ALA A 1 375 ? 1.372 -3.994 1.104 1.00 71.75 375 ALA A CA 1
ATOM 3035 C C . ALA A 1 375 ? 1.312 -5.380 0.449 1.00 71.75 375 ALA A C 1
ATOM 3037 O O . ALA A 1 375 ? 1.250 -5.464 -0.776 1.00 71.75 375 ALA A O 1
ATOM 3038 N N . LYS A 1 376 ? 1.232 -6.464 1.238 1.00 74.44 376 LYS A N 1
ATOM 3039 C CA . LYS A 1 376 ? 1.034 -7.829 0.706 1.00 74.44 376 LYS A CA 1
ATOM 3040 C C . LYS A 1 376 ? -0.274 -7.978 -0.075 1.00 74.44 376 LYS A C 1
ATOM 3042 O O . LYS A 1 376 ? -0.320 -8.760 -1.019 1.00 74.44 376 LYS A O 1
ATOM 3047 N N . ARG A 1 377 ? -1.320 -7.235 0.305 1.00 77.50 377 ARG A N 1
ATOM 3048 C CA . ARG A 1 377 ? -2.604 -7.179 -0.417 1.00 77.50 377 ARG A CA 1
ATOM 3049 C C . ARG A 1 377 ? -2.588 -6.255 -1.641 1.00 77.50 377 ARG A C 1
ATOM 3051 O O . ARG A 1 377 ? -3.558 -6.243 -2.386 1.00 77.50 377 ARG A O 1
ATOM 3058 N N . GLY A 1 378 ? -1.523 -5.476 -1.846 1.00 72.81 378 GLY A N 1
ATOM 3059 C CA . GLY A 1 378 ? -1.436 -4.488 -2.926 1.00 72.81 378 GLY A CA 1
ATOM 3060 C C . GLY A 1 378 ? -2.233 -3.198 -2.683 1.00 72.81 378 GLY A C 1
ATOM 3061 O O . GLY A 1 378 ? -2.380 -2.395 -3.599 1.00 72.81 378 GLY A O 1
ATOM 3062 N N . ASN A 1 379 ? -2.723 -2.962 -1.460 1.00 70.31 379 ASN A N 1
ATOM 3063 C CA . ASN A 1 379 ? -3.592 -1.824 -1.125 1.00 70.31 379 ASN A CA 1
ATOM 3064 C C . ASN A 1 379 ? -2.853 -0.645 -0.470 1.00 70.31 379 ASN A C 1
ATOM 3066 O O . ASN A 1 379 ? -3.476 0.358 -0.114 1.00 70.31 379 ASN A O 1
ATOM 3070 N N . PHE A 1 380 ? -1.533 -0.744 -0.293 1.00 56.53 380 PHE A N 1
ATOM 3071 C CA . PHE A 1 380 ? -0.703 0.297 0.322 1.00 56.53 380 PHE A CA 1
ATOM 3072 C C . PHE A 1 380 ? -0.200 1.289 -0.741 1.00 56.53 380 PHE A C 1
ATOM 3074 O O . PHE A 1 380 ? 0.995 1.411 -1.007 1.00 56.53 380 PHE A O 1
ATOM 3081 N N . LEU A 1 381 ? -1.163 1.933 -1.406 1.00 44.44 381 LEU A N 1
ATOM 3082 C CA . LEU A 1 381 ? -1.000 2.821 -2.570 1.00 44.44 381 LEU A CA 1
ATOM 3083 C C . LEU A 1 381 ? -0.703 4.267 -2.131 1.00 44.44 381 LEU A C 1
ATOM 3085 O O . LEU A 1 381 ? -1.068 4.624 -1.023 1.00 44.44 381 LEU A O 1
ATOM 3089 N N . PHE A 1 382 ? -0.097 5.125 -2.957 1.00 33.75 382 PHE A N 1
ATOM 3090 C CA . PHE A 1 382 ? 0.122 6.544 -2.604 1.00 33.75 382 PHE A CA 1
ATOM 3091 C C . PHE A 1 382 ? -1.206 7.342 -2.504 1.00 33.75 382 PHE A C 1
ATOM 3093 O O . PHE A 1 382 ? -2.118 7.099 -3.296 1.00 33.75 382 PHE A O 1
ATOM 3100 N N . VAL A 1 383 ? -1.332 8.269 -1.534 1.00 33.94 383 VAL A N 1
ATOM 3101 C CA . VAL A 1 383 ? -2.485 9.200 -1.399 1.00 33.94 383 VAL A CA 1
ATOM 3102 C C . VAL A 1 383 ? -2.103 10.561 -1.963 1.00 33.94 383 VAL A C 1
ATOM 3104 O O . VAL A 1 383 ? -1.147 11.183 -1.508 1.00 33.94 383 VAL A O 1
ATOM 3107 N N . LEU A 1 384 ? -2.866 11.042 -2.944 1.00 33.62 384 LEU A N 1
ATOM 3108 C CA . LEU A 1 384 ? -2.756 12.408 -3.452 1.00 33.62 384 LEU A CA 1
ATOM 3109 C C . LEU A 1 384 ? -3.616 13.327 -2.575 1.00 33.62 384 LEU A C 1
ATOM 3111 O O . LEU A 1 384 ? -4.836 13.348 -2.712 1.00 33.62 384 LEU A O 1
ATOM 3115 N N . VAL A 1 385 ? -2.992 14.077 -1.664 1.00 27.69 385 VAL A N 1
ATOM 3116 C CA . VAL A 1 385 ? -3.684 15.099 -0.862 1.00 27.69 385 VAL A CA 1
ATOM 3117 C C . VAL A 1 385 ? -3.970 16.312 -1.752 1.00 27.69 385 VAL A C 1
ATOM 3119 O O . VAL A 1 385 ? -3.077 17.115 -2.018 1.00 27.69 385 VAL A O 1
ATOM 3122 N N . TYR A 1 386 ? -5.212 16.453 -2.213 1.00 29.16 386 TYR A N 1
ATOM 3123 C CA . TYR A 1 386 ? -5.731 17.706 -2.766 1.00 29.16 386 TYR A CA 1
ATOM 3124 C C . TYR A 1 386 ? -6.470 18.455 -1.652 1.00 29.16 386 TYR A C 1
ATOM 3126 O O . TYR A 1 386 ? -7.458 17.965 -1.118 1.00 29.16 386 TYR A O 1
ATOM 3134 N N . ALA A 1 387 ? -5.991 19.643 -1.282 1.00 24.86 387 ALA A N 1
ATOM 3135 C CA . ALA A 1 387 ? -6.745 20.555 -0.429 1.00 24.86 387 ALA A CA 1
ATOM 3136 C C . ALA A 1 387 ? -7.807 21.267 -1.284 1.00 24.86 387 ALA A C 1
ATOM 3138 O O . ALA A 1 387 ? -7.466 22.147 -2.074 1.00 24.86 387 ALA A O 1
ATOM 3139 N N . GLU A 1 388 ? -9.082 20.902 -1.142 1.00 31.27 388 GLU A N 1
ATOM 3140 C CA . GLU A 1 388 ? -10.193 21.617 -1.779 1.00 31.27 388 GLU A CA 1
ATOM 3141 C C . GLU A 1 388 ? -10.935 22.497 -0.764 1.00 31.27 388 GLU A C 1
ATOM 3143 O O . GLU A 1 388 ? -11.630 22.019 0.127 1.00 31.27 388 GLU A O 1
ATOM 3148 N N . ASN A 1 389 ? -10.813 23.815 -0.938 1.00 25.89 389 ASN A N 1
ATOM 3149 C CA . ASN A 1 389 ? -11.781 24.790 -0.446 1.00 25.89 389 ASN A CA 1
ATOM 3150 C C . ASN A 1 389 ? -12.787 25.050 -1.570 1.00 25.89 389 ASN A C 1
ATOM 3152 O O . ASN A 1 389 ? -12.480 25.835 -2.463 1.00 25.89 389 ASN A O 1
ATOM 3156 N N . TYR A 1 390 ? -13.985 24.468 -1.514 1.00 27.78 390 TYR A N 1
ATOM 3157 C CA . TYR A 1 390 ? -15.124 24.991 -2.272 1.00 27.78 390 TYR A CA 1
ATOM 3158 C C . TYR A 1 390 ? -16.416 24.912 -1.460 1.00 27.78 390 TYR A C 1
ATOM 3160 O O . TYR A 1 390 ? -16.894 23.854 -1.062 1.00 27.78 390 TYR A O 1
ATOM 3168 N N . THR A 1 391 ? -16.978 26.093 -1.219 1.00 23.47 391 THR A N 1
ATOM 3169 C CA . THR A 1 391 ? -18.318 26.326 -0.687 1.00 23.47 391 THR A CA 1
ATOM 3170 C C . THR A 1 391 ? -19.370 25.908 -1.707 1.00 23.47 391 THR A C 1
ATOM 3172 O O . THR A 1 391 ? -19.374 26.410 -2.831 1.00 23.47 391 THR A O 1
ATOM 3175 N N . VAL A 1 392 ? -20.289 25.039 -1.294 1.00 25.31 392 VAL A N 1
ATOM 3176 C CA . VAL A 1 392 ? -21.473 24.650 -2.064 1.00 25.31 392 VAL A CA 1
ATOM 3177 C C . VAL A 1 392 ? -22.577 25.688 -1.853 1.00 25.31 392 VAL A C 1
ATOM 3179 O O . VAL A 1 392 ? -22.990 25.934 -0.721 1.00 25.31 392 VAL A O 1
ATOM 3182 N N . THR A 1 393 ? -23.094 26.264 -2.937 1.00 25.00 393 THR A N 1
ATOM 3183 C CA . THR A 1 393 ? -24.429 26.872 -2.964 1.00 25.00 393 THR A CA 1
ATOM 3184 C C . THR A 1 393 ? -25.344 26.029 -3.848 1.00 25.00 393 THR A C 1
ATOM 3186 O O . THR A 1 393 ? -25.063 25.786 -5.020 1.00 25.00 393 THR A O 1
ATOM 3189 N N . GLU A 1 394 ? -26.442 25.559 -3.259 1.00 33.88 394 GLU A N 1
ATOM 3190 C CA . GLU A 1 394 ? -27.544 24.880 -3.942 1.00 33.88 394 GLU A CA 1
ATOM 3191 C C . GLU A 1 394 ? -28.262 25.823 -4.920 1.00 33.88 394 GLU A C 1
ATOM 3193 O O . GLU A 1 394 ? -28.508 26.981 -4.581 1.00 33.88 394 GLU A O 1
ATOM 3198 N N . ASN A 1 395 ? -28.651 25.311 -6.099 1.00 29.14 395 ASN A N 1
ATOM 3199 C CA . ASN A 1 395 ? -29.999 25.470 -6.677 1.00 29.14 395 ASN A CA 1
ATOM 3200 C C . ASN A 1 395 ? -30.154 24.769 -8.051 1.00 29.14 395 ASN A C 1
ATOM 3202 O O . ASN A 1 395 ? -29.529 25.158 -9.029 1.00 29.14 395 ASN A O 1
ATOM 3206 N N . GLY A 1 396 ? -31.080 23.800 -8.121 1.00 25.25 396 GLY A N 1
ATOM 3207 C CA . GLY A 1 396 ? -32.201 23.783 -9.084 1.00 25.25 396 GLY A CA 1
ATOM 3208 C C . GLY A 1 396 ? -32.022 23.386 -10.569 1.00 25.25 396 GLY A C 1
ATOM 3209 O O . GLY A 1 396 ? -31.712 24.224 -11.397 1.00 25.25 396 GLY A O 1
ATOM 3210 N N . LEU A 1 397 ? -32.474 22.159 -10.889 1.00 26.62 397 LEU A N 1
ATOM 3211 C CA . LEU A 1 397 ? -33.441 21.751 -11.948 1.00 26.62 397 LEU A CA 1
ATOM 3212 C C . LEU A 1 397 ? -33.239 22.046 -13.470 1.00 26.62 397 LEU A C 1
ATOM 3214 O O . LEU A 1 397 ? -33.288 23.187 -13.910 1.00 26.62 397 LEU A O 1
ATOM 3218 N N . LYS A 1 398 ? -33.382 20.939 -14.238 1.00 24.77 398 LYS A N 1
ATOM 3219 C CA . LYS A 1 398 ? -34.100 20.703 -15.532 1.00 24.77 398 LYS A CA 1
ATOM 3220 C C . LYS A 1 398 ? -33.404 20.821 -16.914 1.00 24.77 398 LYS A C 1
ATOM 3222 O O . LYS A 1 398 ? -33.065 21.899 -17.370 1.00 24.77 398 LYS A O 1
ATOM 3227 N N . ASP A 1 399 ? -33.431 19.662 -17.594 1.00 25.52 399 ASP A N 1
ATOM 3228 C CA . ASP A 1 399 ? -33.760 19.318 -19.000 1.00 25.52 399 ASP A CA 1
ATOM 3229 C C . ASP A 1 399 ? -33.035 19.892 -20.244 1.00 25.52 399 ASP A C 1
ATOM 3231 O O . ASP A 1 399 ? -32.989 21.089 -20.492 1.00 25.52 399 ASP A O 1
ATOM 3235 N N . ASN A 1 400 ? -32.690 18.926 -21.118 1.00 27.41 400 ASN A N 1
ATOM 3236 C CA . ASN A 1 400 ? -32.607 18.914 -22.590 1.00 27.41 400 ASN A CA 1
ATOM 3237 C C . ASN A 1 400 ? -31.717 19.923 -23.344 1.00 27.41 400 ASN A C 1
ATOM 3239 O O . ASN A 1 400 ? -32.094 21.065 -23.579 1.00 27.41 400 ASN A O 1
ATOM 3243 N N . SER A 1 401 ? -30.650 19.417 -23.974 1.00 24.89 401 SER A N 1
ATOM 3244 C CA . SER A 1 401 ? -30.496 19.437 -25.444 1.00 24.89 401 SER A CA 1
ATOM 3245 C C . SER A 1 401 ? -29.185 18.783 -25.890 1.00 24.89 401 SER A C 1
ATOM 3247 O O . SER A 1 401 ? -28.142 18.881 -25.253 1.00 24.89 401 SER A O 1
ATOM 3249 N N . SER A 1 402 ? -29.276 18.085 -27.014 1.00 29.44 402 SER A N 1
ATOM 3250 C CA . SER A 1 402 ? -28.177 17.542 -27.798 1.00 29.44 402 SER A CA 1
ATOM 3251 C C . SER A 1 402 ? -27.338 18.657 -28.429 1.00 29.44 402 SER A C 1
ATOM 3253 O O . SER A 1 402 ? -27.809 19.345 -29.337 1.00 29.44 402 SER A O 1
ATOM 3255 N N . THR A 1 403 ? -26.075 18.755 -28.023 1.00 24.50 403 THR A N 1
ATOM 3256 C CA . THR A 1 403 ? -25.031 19.502 -28.733 1.00 24.50 403 THR A CA 1
ATOM 3257 C C . THR A 1 403 ? -23.766 18.658 -28.774 1.00 24.50 403 THR A C 1
ATOM 3259 O O . THR A 1 403 ? -23.147 18.357 -27.759 1.00 24.50 403 THR A O 1
ATOM 3262 N N . VAL A 1 404 ? -23.399 18.267 -29.992 1.00 31.41 404 VAL 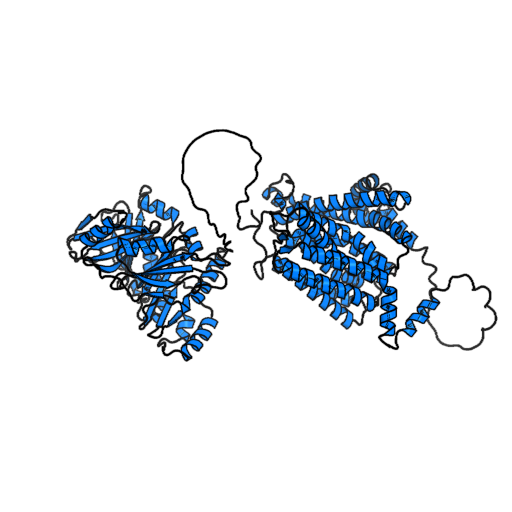A N 1
ATOM 3263 C CA . VAL A 1 404 ? -22.079 17.751 -30.351 1.00 31.41 404 VAL A CA 1
ATOM 3264 C C . VAL A 1 404 ? -21.059 18.833 -30.000 1.00 31.41 404 VAL A C 1
ATOM 3266 O O . VAL A 1 404 ? -21.028 19.879 -30.644 1.00 31.41 404 VAL A O 1
ATOM 3269 N N . LEU A 1 405 ? -20.245 18.596 -28.972 1.00 25.41 405 LEU A N 1
ATOM 3270 C CA . LEU A 1 405 ? -19.088 19.420 -28.644 1.00 25.41 405 LEU A CA 1
ATOM 3271 C C . LEU A 1 405 ? -17.898 18.518 -28.322 1.00 25.41 405 LEU A C 1
ATOM 3273 O O . LEU A 1 405 ? -17.986 17.605 -27.506 1.00 25.41 405 LEU A O 1
ATOM 3277 N N . ASN A 1 406 ? -16.812 18.805 -29.040 1.00 23.19 406 ASN A N 1
ATOM 3278 C CA . ASN A 1 406 ? -15.443 18.338 -28.876 1.00 23.19 406 ASN A CA 1
ATOM 3279 C C . ASN A 1 406 ? -15.136 17.796 -27.477 1.00 23.19 406 ASN A C 1
ATOM 3281 O O . ASN A 1 406 ? -15.150 18.536 -26.493 1.00 23.19 406 ASN A O 1
ATOM 3285 N N . GLY A 1 407 ? -14.801 16.506 -27.427 1.00 23.78 407 GLY A N 1
ATOM 3286 C CA . GLY A 1 407 ? -14.330 15.831 -26.227 1.00 23.78 407 GLY A CA 1
ATOM 3287 C C . GLY A 1 407 ? -13.002 16.412 -25.752 1.00 23.78 407 GLY A C 1
ATOM 3288 O O . GLY A 1 407 ? -11.937 15.936 -26.130 1.00 23.78 407 GLY A O 1
ATOM 3289 N N . SER A 1 408 ? -13.078 17.422 -24.890 1.00 22.61 408 SER A N 1
ATOM 3290 C CA . SER A 1 408 ? -12.066 17.652 -23.869 1.00 22.61 408 SER A CA 1
ATOM 3291 C C . SER A 1 408 ? -12.291 16.589 -22.799 1.00 22.61 408 SER A C 1
ATOM 3293 O O . SER A 1 408 ? -13.171 16.718 -21.947 1.00 22.61 408 SER A O 1
ATOM 3295 N N . TYR A 1 409 ? -11.564 15.479 -22.916 1.00 24.58 409 TYR A N 1
ATOM 3296 C CA . TYR A 1 409 ? -11.494 14.462 -21.876 1.00 24.58 409 TYR A CA 1
ATOM 3297 C C . TYR A 1 409 ? -10.888 15.104 -20.625 1.00 24.58 409 TYR A C 1
ATOM 3299 O O . TYR A 1 409 ? -9.679 15.318 -20.540 1.00 24.58 409 TYR A O 1
ATOM 3307 N N . THR A 1 410 ? -11.730 15.419 -19.646 1.00 25.12 410 THR A N 1
ATOM 3308 C CA . THR A 1 410 ? -11.291 15.727 -18.289 1.00 25.12 410 THR A CA 1
ATOM 3309 C C . THR A 1 410 ? -10.601 14.485 -17.722 1.00 25.12 410 THR A C 1
ATOM 3311 O O . THR A 1 410 ? -11.162 13.390 -17.657 1.00 25.12 410 THR A O 1
ATOM 3314 N N . LYS A 1 411 ? -9.315 14.644 -17.405 1.00 31.02 411 LYS A N 1
ATOM 3315 C CA . LYS A 1 411 ? -8.396 13.589 -16.973 1.00 31.02 411 LYS A CA 1
ATOM 3316 C C . LYS A 1 411 ? -8.829 13.090 -15.585 1.00 31.02 411 LYS A C 1
ATOM 3318 O O . LYS A 1 411 ? -8.477 13.683 -14.574 1.00 31.02 411 LYS A O 1
ATOM 3323 N N . ASN A 1 412 ? -9.623 12.018 -15.544 1.00 31.14 412 ASN A N 1
ATOM 3324 C CA . ASN A 1 412 ? -9.879 11.245 -14.324 1.00 31.14 412 ASN A CA 1
ATOM 3325 C C . ASN A 1 412 ? -8.528 10.817 -13.722 1.00 31.14 412 ASN A C 1
ATOM 3327 O O . ASN A 1 412 ? -7.735 10.179 -14.415 1.00 31.14 412 ASN A O 1
ATOM 3331 N N . ASN A 1 413 ? -8.261 11.170 -12.461 1.00 36.91 413 ASN A N 1
ATOM 3332 C CA . ASN A 1 413 ? -7.013 10.843 -11.764 1.00 36.91 413 ASN A CA 1
ATOM 3333 C C . ASN A 1 413 ? -6.953 9.333 -11.486 1.00 36.91 413 ASN A C 1
ATOM 3335 O O . ASN A 1 413 ? -7.514 8.834 -10.512 1.00 36.91 413 ASN A O 1
ATOM 3339 N N . ARG A 1 414 ? -6.315 8.588 -12.391 1.00 40.12 414 ARG A N 1
ATOM 3340 C CA . ARG A 1 414 ? -6.082 7.150 -12.245 1.00 40.12 414 ARG A CA 1
ATOM 3341 C C . ARG A 1 414 ? -4.774 6.930 -11.468 1.00 40.12 414 ARG A C 1
ATOM 3343 O O . ARG A 1 414 ? -3.794 7.614 -11.735 1.00 40.12 414 ARG A O 1
ATOM 3350 N N . ASN A 1 415 ? -4.734 5.947 -10.559 1.00 51.72 415 ASN A N 1
ATOM 3351 C CA . ASN A 1 415 ? -3.525 5.489 -9.835 1.00 51.72 415 ASN A CA 1
ATOM 3352 C C . ASN A 1 415 ? -2.582 4.661 -10.733 1.00 51.72 415 ASN A C 1
ATOM 3354 O O . ASN A 1 415 ? -2.041 3.624 -10.350 1.00 51.72 415 ASN A O 1
ATOM 3358 N N . CYS A 1 416 ? -2.457 5.091 -11.976 1.00 58.03 416 CYS A N 1
ATOM 3359 C CA . CYS A 1 416 ? -1.685 4.441 -13.004 1.00 58.03 416 CYS A CA 1
ATOM 3360 C C . CYS A 1 416 ? -1.239 5.501 -14.009 1.00 58.03 416 CYS A C 1
ATOM 3362 O O . CYS A 1 416 ? -1.934 6.498 -14.231 1.00 58.03 416 CYS A O 1
ATOM 3364 N N . THR A 1 417 ? -0.080 5.297 -14.619 1.00 57.81 417 THR A N 1
ATOM 3365 C CA . THR A 1 417 ? 0.370 6.162 -15.709 1.00 57.81 417 THR A CA 1
ATOM 3366 C C . THR A 1 417 ? -0.451 5.799 -16.946 1.00 57.81 417 THR A C 1
ATOM 3368 O O . THR A 1 417 ? -0.533 4.612 -17.270 1.00 57.81 417 THR A O 1
ATOM 3371 N N . PRO A 1 418 ? -1.114 6.745 -17.638 1.00 63.38 418 PRO A N 1
ATOM 3372 C CA . PRO A 1 418 ? -1.782 6.425 -18.897 1.00 63.38 418 PRO A CA 1
ATOM 3373 C C . PRO A 1 418 ? -0.782 5.742 -19.836 1.00 63.38 418 PRO A C 1
ATOM 3375 O O . PRO A 1 418 ? 0.366 6.167 -19.924 1.00 63.38 418 PRO A O 1
ATOM 3378 N N . ALA A 1 419 ? -1.187 4.649 -20.484 1.00 71.31 419 ALA A N 1
ATOM 3379 C CA . ALA A 1 419 ? -0.285 3.933 -21.374 1.00 71.31 419 ALA A CA 1
ATOM 3380 C C . ALA A 1 419 ? 0.126 4.857 -22.533 1.00 71.31 419 ALA A C 1
ATOM 3382 O O . ALA A 1 419 ? -0.746 5.356 -23.251 1.00 71.31 419 ALA A O 1
ATOM 3383 N N . ALA A 1 420 ? 1.434 5.057 -22.737 1.00 70.38 420 ALA A N 1
ATOM 3384 C CA . ALA A 1 420 ? 1.966 5.973 -23.753 1.00 70.38 420 ALA A CA 1
ATOM 3385 C C . ALA A 1 420 ? 1.544 5.596 -25.184 1.00 70.38 420 ALA A C 1
ATOM 3387 O O . ALA A 1 420 ? 1.567 6.423 -26.093 1.00 70.38 420 ALA A O 1
ATOM 3388 N N . ILE A 1 421 ? 1.076 4.361 -25.391 1.00 80.38 421 ILE A N 1
ATOM 3389 C CA . ILE A 1 421 ? 0.466 3.922 -26.649 1.00 80.38 421 ILE A CA 1
ATOM 3390 C C . ILE A 1 421 ? -0.741 4.782 -27.057 1.00 80.38 421 ILE A C 1
ATOM 3392 O O . ILE A 1 421 ? -0.989 4.947 -28.247 1.00 80.38 421 ILE A O 1
ATOM 3396 N N . HIS A 1 422 ? -1.476 5.354 -26.097 1.00 78.00 422 HIS A N 1
ATOM 3397 C CA . HIS A 1 422 ? -2.623 6.225 -26.369 1.00 78.00 422 HIS A CA 1
ATOM 3398 C C . HIS A 1 422 ? -2.229 7.629 -26.837 1.00 78.00 422 HIS A C 1
ATOM 3400 O O . HIS A 1 422 ? -3.083 8.366 -27.325 1.00 78.00 422 HIS A O 1
ATOM 3406 N N . GLU A 1 423 ? -0.956 7.996 -26.696 1.00 80.75 423 GLU A N 1
ATOM 3407 C CA . GLU A 1 423 ? -0.413 9.275 -27.164 1.00 80.75 423 GLU A CA 1
ATOM 3408 C C . GLU A 1 423 ? 0.042 9.193 -28.630 1.00 80.75 423 GLU A C 1
ATOM 3410 O O . GLU A 1 423 ? 0.263 10.209 -29.291 1.00 80.75 423 GLU A O 1
ATOM 3415 N N . PHE A 1 424 ? 0.098 7.974 -29.174 1.00 85.31 424 PHE A N 1
ATOM 3416 C CA . PHE A 1 424 ? 0.325 7.704 -30.584 1.00 85.31 424 PHE A CA 1
ATOM 3417 C C . PHE A 1 424 ? -0.960 7.289 -31.325 1.00 85.31 424 PHE A C 1
ATOM 3419 O O . PHE A 1 424 ? -1.935 6.845 -30.713 1.00 85.31 424 PHE A O 1
ATOM 3426 N N . PRO A 1 425 ? -0.969 7.369 -32.671 1.00 85.12 425 PRO A N 1
ATOM 3427 C CA . PRO A 1 425 ? -2.034 6.792 -33.481 1.00 85.12 425 PRO A CA 1
ATOM 3428 C C . PRO A 1 425 ? -2.199 5.288 -33.223 1.00 85.12 425 PRO A C 1
ATOM 3430 O O . PRO A 1 425 ? -1.217 4.553 -33.091 1.00 85.12 425 PRO A O 1
ATOM 3433 N N . SER A 1 426 ? -3.449 4.813 -33.204 1.00 83.19 426 SER A N 1
ATOM 3434 C CA . SER A 1 426 ? -3.738 3.387 -33.036 1.00 83.19 426 SER A CA 1
ATOM 3435 C C . SER A 1 426 ? -3.203 2.569 -34.214 1.00 83.19 426 SER A C 1
ATOM 3437 O O . SER A 1 426 ? -3.455 2.916 -35.368 1.00 83.19 426 SER A O 1
ATOM 3439 N N . ASP A 1 427 ? -2.585 1.426 -33.924 1.00 86.06 427 ASP A N 1
ATOM 3440 C CA . ASP A 1 427 ? -2.180 0.400 -34.899 1.00 86.06 427 ASP A CA 1
ATOM 3441 C C . ASP A 1 427 ? -3.368 -0.396 -35.484 1.00 86.06 427 ASP A C 1
ATOM 3443 O O . ASP A 1 427 ? -3.190 -1.223 -36.375 1.00 86.06 427 ASP A O 1
ATOM 3447 N N . GLY A 1 428 ? -4.587 -0.153 -34.988 1.00 85.06 428 GLY A N 1
ATOM 3448 C CA . GLY A 1 428 ? -5.805 -0.853 -35.401 1.00 85.06 428 GLY A CA 1
ATOM 3449 C C . GLY A 1 428 ? -5.935 -2.270 -34.833 1.00 85.06 428 GLY A C 1
ATOM 3450 O O . GLY A 1 428 ? -6.856 -2.986 -35.225 1.00 85.06 428 GLY A O 1
ATOM 3451 N N . LEU A 1 429 ? -5.046 -2.675 -33.917 1.00 88.00 429 LEU A N 1
ATOM 3452 C CA . LEU A 1 429 ? -5.024 -4.005 -33.309 1.00 88.00 429 LEU A CA 1
ATOM 3453 C C . LEU A 1 429 ? -5.325 -3.926 -31.809 1.00 88.00 429 LEU A C 1
ATOM 3455 O O . LEU A 1 429 ? -4.869 -3.031 -31.096 1.00 88.00 429 LEU A O 1
ATOM 3459 N N . THR A 1 430 ? -6.073 -4.899 -31.292 1.00 85.56 430 THR A N 1
ATOM 3460 C CA . THR A 1 430 ? -6.287 -5.021 -29.843 1.00 85.56 430 THR A CA 1
ATOM 3461 C C . THR A 1 430 ? -5.068 -5.641 -29.155 1.00 85.56 430 THR A C 1
ATOM 3463 O O . THR A 1 430 ? -4.279 -6.368 -29.767 1.00 85.56 430 THR A O 1
ATOM 3466 N N . ARG A 1 431 ? -4.924 -5.419 -27.841 1.00 83.56 431 ARG A N 1
ATOM 3467 C CA . ARG A 1 431 ? -3.829 -6.006 -27.045 1.00 83.56 431 ARG A CA 1
ATOM 3468 C C . ARG A 1 431 ? -3.803 -7.539 -27.123 1.00 83.56 431 ARG A C 1
ATOM 3470 O O . ARG A 1 431 ? -2.729 -8.135 -27.169 1.00 83.56 431 ARG A O 1
ATOM 3477 N N . GLU A 1 432 ? -4.968 -8.180 -27.202 1.00 83.81 432 GLU A N 1
ATOM 3478 C CA . GLU A 1 432 ? -5.084 -9.631 -27.396 1.00 83.81 432 GLU A CA 1
ATOM 3479 C C . GLU A 1 432 ? -4.627 -10.071 -28.790 1.00 83.81 432 GLU A C 1
ATOM 3481 O O . GLU A 1 432 ? -3.883 -11.044 -28.908 1.00 83.81 432 GLU A O 1
ATOM 3486 N N . GLN A 1 433 ? -4.981 -9.325 -29.844 1.00 88.50 433 GLN A N 1
ATOM 3487 C CA . GLN A 1 433 ? -4.495 -9.597 -31.200 1.00 88.50 433 GLN A CA 1
ATOM 3488 C C . GLN A 1 433 ? -2.970 -9.467 -31.278 1.00 88.50 433 GLN A C 1
ATOM 3490 O O . GLN A 1 433 ? -2.308 -10.348 -31.836 1.00 88.50 433 GLN A O 1
ATOM 3495 N N . ARG A 1 434 ? -2.388 -8.444 -30.640 1.00 90.50 434 ARG A N 1
ATOM 3496 C CA . ARG A 1 434 ? -0.927 -8.309 -30.527 1.00 90.50 434 ARG A CA 1
ATOM 3497 C C . ARG A 1 434 ? -0.300 -9.519 -29.831 1.00 90.50 434 ARG A C 1
ATOM 3499 O O . ARG A 1 434 ? 0.626 -10.115 -30.385 1.00 90.50 434 ARG A O 1
ATOM 3506 N N . ARG A 1 435 ? -0.850 -9.941 -28.683 1.00 88.31 435 ARG A N 1
ATOM 3507 C CA . ARG A 1 435 ? -0.395 -11.132 -27.933 1.00 88.31 435 ARG A CA 1
ATOM 3508 C C . ARG A 1 435 ? -0.583 -12.449 -28.694 1.00 88.31 435 ARG A C 1
ATOM 3510 O O . ARG A 1 435 ? 0.207 -13.364 -28.499 1.00 88.31 435 ARG A O 1
ATOM 3517 N N . SER A 1 436 ? -1.564 -12.532 -29.594 1.00 87.62 436 SER A N 1
ATOM 3518 C CA . SER A 1 436 ? -1.816 -13.718 -30.430 1.00 87.62 436 SER A CA 1
ATOM 3519 C C . SER A 1 436 ? -0.811 -13.918 -31.579 1.00 87.62 436 SER A C 1
ATOM 3521 O O . SER A 1 436 ? -0.879 -14.929 -32.273 1.00 87.62 436 SER A O 1
ATOM 3523 N N . GLY A 1 437 ? 0.129 -12.983 -31.777 1.00 86.50 437 GLY A N 1
ATOM 3524 C CA . GLY A 1 437 ? 1.234 -13.117 -32.736 1.00 86.50 437 GLY A CA 1
ATOM 3525 C C . GLY A 1 437 ? 1.479 -11.888 -33.613 1.00 86.50 437 GLY A C 1
ATOM 3526 O O . GLY A 1 437 ? 2.562 -11.758 -34.183 1.00 86.50 437 GLY A O 1
ATOM 3527 N N . TRP A 1 438 ? 0.538 -10.938 -33.681 1.00 90.06 438 TRP A N 1
ATOM 3528 C CA . TRP A 1 438 ? 0.691 -9.719 -34.491 1.00 90.06 438 TRP A CA 1
ATOM 3529 C C . TRP A 1 438 ? 1.778 -8.763 -33.978 1.00 90.06 438 TRP A C 1
ATOM 3531 O O . TRP A 1 438 ? 2.248 -7.902 -34.722 1.00 90.06 438 TRP A O 1
ATOM 3541 N N . ILE A 1 439 ? 2.259 -8.950 -32.744 1.00 92.88 439 ILE A N 1
ATOM 3542 C CA . ILE A 1 439 ? 3.451 -8.255 -32.241 1.00 92.88 439 ILE A CA 1
ATOM 3543 C C . ILE A 1 439 ? 4.696 -8.491 -33.114 1.00 92.88 439 ILE A C 1
ATOM 3545 O O . ILE A 1 439 ? 5.541 -7.603 -33.211 1.00 92.88 439 ILE A O 1
ATOM 3549 N N . ALA A 1 440 ? 4.792 -9.628 -33.816 1.00 92.12 440 ALA A N 1
ATOM 3550 C CA . ALA A 1 440 ? 5.918 -9.923 -34.705 1.00 92.12 440 ALA A CA 1
ATOM 3551 C C . ALA A 1 440 ? 6.080 -8.881 -35.829 1.00 92.12 440 ALA A C 1
ATOM 3553 O O . ALA A 1 440 ? 7.203 -8.592 -36.237 1.00 92.12 440 ALA A O 1
ATOM 3554 N N . VAL A 1 441 ? 4.978 -8.272 -36.286 1.00 92.19 441 VAL A N 1
ATOM 3555 C CA . VAL A 1 441 ? 5.009 -7.193 -37.287 1.00 92.19 441 VAL A CA 1
ATOM 3556 C C . VAL A 1 441 ? 5.679 -5.946 -36.715 1.00 92.19 441 VAL A C 1
ATOM 3558 O O . VAL A 1 441 ? 6.551 -5.377 -37.362 1.00 92.19 441 VAL A O 1
ATOM 3561 N N . HIS A 1 442 ? 5.338 -5.558 -35.484 1.00 92.56 442 HIS A N 1
ATOM 3562 C CA . HIS A 1 442 ? 5.957 -4.415 -34.810 1.00 92.56 442 HIS A CA 1
ATOM 3563 C C . HIS A 1 442 ? 7.447 -4.656 -34.553 1.00 92.56 442 HIS A C 1
ATOM 3565 O O . HIS A 1 442 ? 8.258 -3.777 -34.816 1.00 92.56 442 HIS A O 1
ATOM 3571 N N . VAL A 1 443 ? 7.832 -5.869 -34.139 1.00 92.94 443 VAL A N 1
ATOM 3572 C CA . VAL A 1 443 ? 9.250 -6.246 -33.978 1.00 92.94 443 VAL A CA 1
ATOM 3573 C C . VAL A 1 443 ? 10.003 -6.153 -35.309 1.00 92.94 443 VAL A C 1
ATOM 3575 O O . VAL A 1 443 ? 11.104 -5.606 -35.358 1.00 92.94 443 VAL A O 1
ATOM 3578 N N . PHE A 1 444 ? 9.406 -6.641 -36.401 1.00 92.50 444 PHE A N 1
ATOM 3579 C CA . PHE A 1 444 ? 9.989 -6.527 -37.737 1.00 92.50 444 PHE A CA 1
ATOM 3580 C C . PHE A 1 444 ? 10.148 -5.063 -38.171 1.00 92.50 444 PHE A C 1
ATOM 3582 O O . PHE A 1 444 ? 11.219 -4.683 -38.645 1.00 92.50 444 PHE A O 1
ATOM 3589 N N . LEU A 1 445 ? 9.119 -4.232 -37.966 1.00 92.25 445 LEU A N 1
ATOM 3590 C CA . LEU A 1 445 ? 9.152 -2.797 -38.267 1.00 92.25 445 LEU A CA 1
ATOM 3591 C C . LEU A 1 445 ? 10.242 -2.070 -37.472 1.00 92.25 445 LEU A C 1
ATOM 3593 O O . LEU A 1 445 ? 10.977 -1.279 -38.056 1.00 92.25 445 LEU A O 1
ATOM 3597 N N . THR A 1 446 ? 10.398 -2.379 -36.183 1.00 92.94 446 THR A N 1
ATOM 3598 C CA . THR A 1 446 ? 11.453 -1.818 -35.324 1.00 92.94 446 THR A CA 1
ATOM 3599 C C . THR A 1 446 ? 12.849 -2.143 -35.860 1.00 92.94 446 THR A C 1
ATOM 3601 O O . THR A 1 446 ? 13.676 -1.244 -36.009 1.00 92.94 446 THR A O 1
ATOM 3604 N N . ILE A 1 447 ? 13.113 -3.405 -36.225 1.00 91.25 447 ILE A N 1
ATOM 3605 C CA . ILE A 1 447 ? 14.402 -3.804 -36.820 1.00 91.25 447 ILE A CA 1
ATOM 3606 C C . ILE A 1 447 ? 14.637 -3.057 -38.140 1.00 91.25 447 ILE A C 1
ATOM 3608 O O . ILE A 1 447 ? 15.734 -2.553 -38.381 1.00 91.25 447 ILE A O 1
ATOM 3612 N N . TYR A 1 448 ? 13.608 -2.952 -38.984 1.00 92.19 448 TYR A N 1
ATOM 3613 C CA . TYR A 1 448 ? 13.704 -2.246 -40.262 1.00 92.19 448 TYR A CA 1
ATOM 3614 C C . TYR A 1 448 ? 14.002 -0.752 -40.071 1.00 92.19 448 TYR A C 1
ATOM 3616 O O . TYR A 1 448 ? 14.866 -0.204 -40.753 1.00 92.19 448 TYR A O 1
ATOM 3624 N N . ALA A 1 449 ? 13.344 -0.107 -39.104 1.00 93.19 449 ALA A N 1
ATOM 3625 C CA . ALA A 1 449 ? 13.557 1.294 -38.754 1.00 93.19 449 ALA A CA 1
ATOM 3626 C C . ALA A 1 449 ? 14.995 1.561 -38.280 1.00 93.19 449 ALA A C 1
ATOM 3628 O O . ALA A 1 449 ? 15.612 2.510 -38.761 1.00 93.19 449 ALA A O 1
ATOM 3629 N N . PHE A 1 450 ? 15.571 0.699 -37.431 1.00 91.88 450 PHE A N 1
ATOM 3630 C CA . PHE A 1 450 ? 16.979 0.821 -37.022 1.00 91.88 450 PHE A CA 1
ATOM 3631 C C . PHE A 1 450 ? 17.951 0.707 -38.202 1.00 91.88 450 PHE A C 1
ATOM 3633 O O . PHE A 1 450 ? 18.928 1.454 -38.275 1.00 91.88 450 PHE A O 1
ATOM 3640 N N . VAL A 1 451 ? 17.675 -0.181 -39.162 1.00 89.69 451 VAL A N 1
ATOM 3641 C CA . VAL A 1 451 ? 18.504 -0.311 -40.370 1.00 89.69 451 VAL A CA 1
ATOM 3642 C C . VAL A 1 451 ? 18.411 0.939 -41.248 1.00 89.69 451 VAL A C 1
ATOM 3644 O O . VAL A 1 451 ? 19.442 1.413 -41.730 1.00 89.69 451 VAL A O 1
ATOM 3647 N N . ILE A 1 452 ? 17.213 1.510 -41.433 1.00 90.94 452 ILE A N 1
ATOM 3648 C CA . ILE A 1 452 ? 17.037 2.781 -42.160 1.00 90.94 452 ILE A CA 1
ATOM 3649 C C . ILE A 1 452 ? 17.810 3.896 -41.458 1.00 90.94 452 ILE A C 1
ATOM 3651 O O . ILE A 1 452 ? 18.590 4.594 -42.101 1.00 90.94 452 ILE A O 1
ATOM 3655 N N . LEU A 1 453 ? 17.624 4.036 -40.146 1.00 90.38 453 LEU A N 1
ATOM 3656 C CA . LEU A 1 453 ? 18.261 5.059 -39.323 1.00 90.38 453 LEU A CA 1
ATOM 3657 C C . LEU A 1 453 ? 19.791 4.995 -39.429 1.00 90.38 453 LEU A C 1
ATOM 3659 O O . LEU A 1 453 ? 20.426 5.988 -39.780 1.00 90.38 453 LEU A O 1
ATOM 3663 N N . SER A 1 454 ? 20.369 3.806 -39.227 1.00 87.38 454 SER A N 1
ATOM 3664 C CA . SER A 1 454 ? 21.814 3.587 -39.352 1.00 87.38 454 SER A CA 1
ATOM 3665 C C . SER A 1 454 ? 22.321 3.874 -40.765 1.00 87.38 454 SER A C 1
ATOM 3667 O O . SER A 1 454 ? 23.361 4.509 -40.928 1.00 87.38 454 SER A O 1
ATOM 3669 N N . THR A 1 455 ? 21.554 3.504 -41.793 1.00 85.31 455 THR A N 1
ATOM 3670 C CA . THR A 1 455 ? 21.897 3.817 -43.188 1.00 85.31 455 THR A CA 1
ATOM 3671 C C . THR A 1 455 ? 21.916 5.323 -43.445 1.00 85.31 455 THR A C 1
ATOM 3673 O O . THR A 1 455 ? 22.842 5.824 -44.079 1.00 85.31 455 THR A O 1
ATOM 3676 N N . VAL A 1 456 ? 20.901 6.060 -42.987 1.00 89.25 456 VAL A N 1
ATOM 3677 C CA . VAL A 1 456 ? 20.813 7.513 -43.200 1.00 89.25 456 VAL A CA 1
ATOM 3678 C C . VAL A 1 456 ? 21.968 8.229 -42.498 1.00 89.25 456 VAL A C 1
ATOM 3680 O O . VAL A 1 456 ? 22.605 9.084 -43.121 1.00 89.25 456 VAL A O 1
ATOM 3683 N N . CYS A 1 457 ? 22.285 7.845 -41.257 1.00 86.94 457 CYS A N 1
ATOM 3684 C CA . CYS A 1 457 ? 23.407 8.411 -40.509 1.00 86.94 457 CYS A CA 1
ATOM 3685 C C . CYS A 1 457 ? 24.754 8.140 -41.202 1.00 86.94 457 CYS A C 1
ATOM 3687 O O . CYS A 1 457 ? 25.452 9.087 -41.565 1.00 86.94 457 CYS A O 1
ATOM 3689 N N . GLU A 1 458 ? 25.084 6.876 -41.476 1.00 82.00 458 GLU A N 1
ATOM 3690 C CA . GLU A 1 458 ? 26.408 6.486 -41.990 1.00 82.00 458 GLU A CA 1
ATOM 3691 C C . GLU A 1 458 ? 26.612 6.822 -43.474 1.00 82.00 458 GLU A C 1
ATOM 3693 O O . GLU A 1 458 ? 27.658 7.332 -43.883 1.00 82.00 458 GLU A O 1
ATOM 3698 N N . ALA A 1 459 ? 25.617 6.541 -44.321 1.00 80.44 459 ALA A N 1
ATOM 3699 C CA . ALA A 1 459 ? 25.793 6.645 -45.768 1.00 80.44 459 ALA A CA 1
ATOM 3700 C C . ALA A 1 459 ? 25.593 8.073 -46.298 1.00 80.44 459 ALA A C 1
ATOM 3702 O O . ALA A 1 459 ? 26.204 8.432 -47.309 1.00 80.44 459 ALA A O 1
ATOM 3703 N N . TYR A 1 460 ? 24.766 8.892 -45.636 1.00 86.56 460 TYR A N 1
ATOM 3704 C CA . TYR A 1 460 ? 24.387 10.221 -46.132 1.00 86.56 460 TYR A CA 1
ATOM 3705 C C . TYR A 1 460 ? 24.752 11.356 -45.174 1.00 86.56 460 TYR A C 1
ATOM 3707 O O . TYR A 1 460 ? 25.314 12.362 -45.617 1.00 86.56 460 TYR A O 1
ATOM 3715 N N . PHE A 1 461 ? 24.462 11.219 -43.878 1.00 88.25 461 PHE A N 1
ATOM 3716 C CA . PHE A 1 461 ? 24.604 12.326 -42.933 1.00 88.25 461 PHE A CA 1
ATOM 3717 C C . PHE A 1 461 ? 26.063 12.599 -42.537 1.00 88.25 461 PHE A C 1
ATOM 3719 O O . PHE A 1 461 ? 26.521 13.735 -42.685 1.00 88.25 461 PHE A O 1
ATOM 3726 N N . VAL A 1 462 ? 26.823 11.568 -42.145 1.00 83.50 462 VAL A N 1
ATOM 3727 C CA . VAL A 1 462 ? 28.263 11.675 -41.828 1.00 83.50 462 VAL A CA 1
ATOM 3728 C C . VAL A 1 462 ? 29.061 12.285 -42.989 1.00 83.50 462 VAL A C 1
ATOM 3730 O O . VAL A 1 462 ? 29.753 13.284 -42.765 1.00 83.50 462 VAL A O 1
ATOM 3733 N N . PRO A 1 463 ? 28.920 11.825 -44.249 1.00 81.94 463 PRO A N 1
ATOM 3734 C CA . PRO A 1 463 ? 29.629 12.434 -45.378 1.00 81.94 463 PRO A CA 1
ATOM 3735 C C . PRO A 1 463 ? 29.255 13.899 -45.634 1.00 81.94 463 PRO A C 1
ATOM 3737 O O . PRO A 1 463 ? 30.114 14.708 -45.990 1.00 81.94 463 PRO A O 1
ATOM 3740 N N . ALA A 1 464 ? 27.986 14.276 -45.440 1.00 85.38 464 ALA A N 1
ATOM 3741 C CA . ALA A 1 464 ? 27.551 15.663 -45.601 1.00 85.38 464 ALA A CA 1
ATOM 3742 C C . ALA A 1 464 ? 28.188 16.589 -44.547 1.00 85.38 464 ALA A C 1
ATOM 3744 O O . ALA A 1 464 ? 28.601 17.703 -44.877 1.00 85.38 464 ALA A O 1
ATOM 3745 N N . ILE A 1 465 ? 28.324 16.120 -43.303 1.00 84.12 465 ILE A N 1
ATOM 3746 C CA . ILE A 1 465 ? 28.986 16.858 -42.219 1.00 84.12 465 ILE A CA 1
ATOM 3747 C C . ILE A 1 465 ? 30.502 16.929 -42.432 1.00 84.12 465 ILE A C 1
ATOM 3749 O O . ILE A 1 465 ? 31.096 17.991 -42.236 1.00 84.12 465 ILE A O 1
ATOM 3753 N N . GLN A 1 466 ? 31.135 15.861 -42.924 1.00 80.38 466 GLN A N 1
ATOM 3754 C CA . GLN A 1 466 ? 32.563 15.868 -43.265 1.00 80.38 466 GLN A CA 1
ATOM 3755 C C . GLN A 1 466 ? 32.913 16.947 -44.305 1.00 80.38 466 GLN A C 1
ATOM 3757 O O . GLN A 1 466 ? 33.967 17.575 -44.204 1.00 80.38 466 GLN A O 1
ATOM 3762 N N . LEU A 1 467 ? 32.024 17.236 -45.265 1.00 81.38 467 LEU A N 1
ATOM 3763 C CA . LEU A 1 467 ? 32.211 18.345 -46.213 1.00 81.38 467 LEU A CA 1
ATOM 3764 C C . LEU A 1 467 ? 32.205 19.722 -45.527 1.00 81.38 467 LEU A C 1
ATOM 3766 O O . LEU A 1 467 ? 32.937 20.616 -45.954 1.00 81.38 467 LEU A O 1
ATOM 3770 N N . ILE A 1 468 ? 31.408 19.902 -44.468 1.00 83.12 468 ILE A N 1
ATOM 3771 C CA . ILE A 1 468 ? 31.388 21.134 -43.660 1.00 83.12 468 ILE A CA 1
ATOM 3772 C C . ILE A 1 468 ? 32.681 21.243 -42.856 1.00 83.12 468 ILE A C 1
ATOM 3774 O O . ILE A 1 468 ? 33.346 22.277 -42.884 1.00 83.12 468 ILE A O 1
ATOM 3778 N N . VAL A 1 469 ? 33.076 20.157 -42.196 1.00 80.69 469 VAL A N 1
ATOM 3779 C CA . VAL A 1 469 ? 34.302 20.087 -41.396 1.00 80.69 469 VAL A CA 1
ATOM 3780 C C . VAL A 1 469 ? 35.543 20.389 -42.239 1.00 80.69 469 VAL A C 1
ATOM 3782 O O . VAL A 1 469 ? 36.362 21.218 -41.836 1.00 80.69 469 VAL A O 1
ATOM 3785 N N . LYS A 1 470 ? 35.650 19.802 -43.441 1.00 79.00 470 LYS A N 1
ATOM 3786 C CA . LYS A 1 470 ? 36.747 20.080 -44.386 1.00 79.00 470 LYS A CA 1
ATOM 3787 C C . LYS A 1 470 ? 36.823 21.567 -44.766 1.00 79.00 470 LYS A C 1
ATOM 3789 O O . LYS A 1 470 ? 37.913 22.071 -45.011 1.00 79.00 470 LYS A O 1
ATOM 3794 N N . ARG A 1 471 ? 35.696 22.294 -44.774 1.00 80.38 471 ARG A N 1
ATOM 3795 C CA . ARG A 1 471 ? 35.664 23.751 -45.019 1.00 80.38 471 ARG A CA 1
ATOM 3796 C C . ARG A 1 471 ? 36.013 24.592 -43.789 1.00 80.38 471 ARG A C 1
ATOM 3798 O O . ARG A 1 471 ? 36.475 25.715 -43.959 1.00 80.38 471 ARG A O 1
ATOM 3805 N N . LEU A 1 472 ? 35.785 24.076 -42.581 1.00 78.38 472 LEU A N 1
ATOM 3806 C CA . LEU A 1 472 ? 36.070 24.770 -41.319 1.00 78.38 472 LEU A CA 1
ATOM 3807 C C . LEU A 1 472 ? 37.516 24.576 -40.822 1.00 78.38 472 LEU A C 1
ATOM 3809 O O . LEU A 1 472 ? 37.928 25.285 -39.909 1.00 78.38 472 LEU A O 1
ATOM 3813 N N . ASN A 1 473 ? 38.284 23.660 -41.426 1.00 77.19 473 ASN A N 1
ATOM 3814 C CA . ASN A 1 473 ? 39.693 23.376 -41.109 1.00 77.19 473 ASN A CA 1
ATOM 3815 C C . ASN A 1 473 ? 39.958 23.160 -39.603 1.00 77.19 473 ASN A C 1
ATOM 3817 O O . ASN A 1 473 ? 40.862 23.753 -39.010 1.00 77.19 473 ASN A O 1
ATOM 3821 N N . LEU A 1 474 ? 39.112 22.343 -38.972 1.00 73.94 474 LEU A N 1
ATOM 3822 C CA . LEU A 1 474 ? 39.181 22.025 -37.546 1.00 73.94 474 LEU A CA 1
ATOM 3823 C C . LEU A 1 474 ? 40.163 20.877 -37.280 1.00 73.94 474 LEU A C 1
ATOM 3825 O O . LEU A 1 474 ? 40.366 20.015 -38.131 1.00 73.94 474 LEU A O 1
ATOM 3829 N N . SER A 1 475 ? 40.747 20.837 -36.080 1.00 71.62 475 SER A N 1
ATOM 3830 C CA . SER A 1 475 ? 41.607 19.724 -35.656 1.00 71.62 475 SER A CA 1
ATOM 3831 C C . SER A 1 475 ? 40.804 18.438 -35.450 1.00 71.62 475 SER A C 1
ATOM 3833 O O . SER A 1 475 ? 39.687 18.500 -34.936 1.00 71.62 475 SER A O 1
ATOM 3835 N N . GLU A 1 476 ? 41.406 17.285 -35.745 1.00 69.75 476 GLU A N 1
ATOM 3836 C CA . GLU A 1 476 ? 40.785 15.951 -35.645 1.00 69.75 476 GLU A CA 1
ATOM 3837 C C . GLU A 1 476 ? 40.072 15.690 -34.304 1.00 69.75 476 GLU A C 1
ATOM 3839 O O . GLU A 1 476 ? 38.939 15.215 -34.299 1.00 69.75 476 GLU A O 1
ATOM 3844 N N . ASP A 1 477 ? 40.660 16.109 -33.177 1.00 66.81 477 ASP A N 1
ATOM 3845 C CA . ASP A 1 477 ? 40.051 15.972 -31.842 1.00 66.81 477 ASP A CA 1
ATOM 3846 C C . ASP A 1 477 ? 38.722 16.737 -31.701 1.00 66.81 477 ASP A C 1
ATOM 3848 O O . ASP A 1 477 ? 37.787 16.276 -31.050 1.00 66.81 477 ASP A O 1
ATOM 3852 N N . VAL A 1 478 ? 38.627 17.926 -32.305 1.00 76.19 478 VAL A N 1
ATOM 3853 C CA . VAL A 1 478 ? 37.420 18.770 -32.257 1.00 76.19 478 VAL A CA 1
ATOM 3854 C C . VAL A 1 478 ? 36.359 18.191 -33.181 1.00 76.19 478 VAL A C 1
ATOM 3856 O O . VAL A 1 478 ? 35.183 18.161 -32.825 1.00 76.19 478 VAL A O 1
ATOM 3859 N N . VAL A 1 479 ? 36.770 17.697 -34.349 1.00 77.31 479 VAL A N 1
ATOM 3860 C CA . VAL A 1 479 ? 35.886 17.030 -35.311 1.00 77.31 479 VAL A CA 1
ATOM 3861 C C . VAL A 1 479 ? 35.240 15.796 -34.691 1.00 77.31 479 VAL A C 1
ATOM 3863 O O . VAL A 1 479 ? 34.019 15.660 -34.775 1.00 77.31 479 VAL A O 1
ATOM 3866 N N . GLY A 1 480 ? 36.034 14.957 -34.019 1.00 72.94 480 GLY A N 1
ATOM 3867 C CA . GLY A 1 480 ? 35.551 13.778 -33.302 1.00 72.94 480 GLY A CA 1
ATOM 3868 C C . GLY A 1 480 ? 34.597 14.143 -32.164 1.00 72.94 480 GLY A C 1
ATOM 3869 O O . GLY A 1 480 ? 33.437 13.740 -32.184 1.00 72.94 480 GLY A O 1
ATOM 3870 N N . ALA A 1 481 ? 35.053 14.961 -31.209 1.00 72.19 481 ALA A N 1
ATOM 3871 C CA . ALA A 1 481 ? 34.299 15.270 -29.989 1.00 72.19 481 ALA A CA 1
ATOM 3872 C C . ALA A 1 481 ? 33.029 16.122 -30.196 1.00 72.19 481 ALA A C 1
ATOM 3874 O O . ALA A 1 481 ? 32.215 16.208 -29.282 1.00 72.19 481 ALA A O 1
ATOM 3875 N N . SER A 1 482 ? 32.856 16.775 -31.355 1.00 80.44 482 SER A N 1
ATOM 3876 C CA . SER A 1 482 ? 31.699 17.646 -31.617 1.00 80.44 482 SER A CA 1
ATOM 3877 C C . SER A 1 482 ? 30.915 17.247 -32.866 1.00 80.44 482 SER A C 1
ATOM 3879 O O . SER A 1 482 ? 29.805 16.747 -32.751 1.00 80.44 482 SER A O 1
ATOM 3881 N N . PHE A 1 483 ? 31.457 17.436 -34.068 1.00 83.19 483 PHE A N 1
ATOM 3882 C CA . PHE A 1 483 ? 30.703 17.237 -35.310 1.00 83.19 483 PHE A CA 1
ATOM 3883 C C . PHE A 1 483 ? 30.342 15.771 -35.561 1.00 83.19 483 PHE A C 1
ATOM 3885 O O . PHE A 1 483 ? 29.201 15.484 -35.928 1.00 83.19 483 PHE A O 1
ATOM 3892 N N . MET A 1 484 ? 31.278 14.844 -35.347 1.00 79.31 484 MET A N 1
ATOM 3893 C CA . MET A 1 484 ? 30.993 13.412 -35.490 1.00 79.31 484 MET A CA 1
ATOM 3894 C C . MET A 1 484 ? 30.069 12.914 -34.377 1.00 79.31 484 MET A C 1
ATOM 3896 O O . MET A 1 484 ? 29.087 12.240 -34.680 1.00 79.31 484 MET A O 1
ATOM 3900 N N . ALA A 1 485 ? 30.305 13.343 -33.133 1.00 81.50 485 ALA A N 1
ATOM 3901 C CA . ALA A 1 485 ? 29.419 13.079 -32.000 1.00 81.50 485 ALA A CA 1
ATOM 3902 C C . ALA A 1 485 ? 27.964 13.522 -32.268 1.00 81.50 485 ALA A C 1
ATOM 3904 O O . ALA A 1 485 ? 27.050 12.710 -32.150 1.00 81.50 485 ALA A O 1
ATOM 3905 N N . ILE A 1 486 ? 27.749 14.767 -32.719 1.00 85.06 486 ILE A N 1
ATOM 3906 C CA . ILE A 1 486 ? 26.421 15.306 -33.074 1.00 85.06 486 ILE A CA 1
ATOM 3907 C C . ILE A 1 486 ? 25.755 14.456 -34.157 1.00 85.06 486 ILE A C 1
ATOM 3909 O O . ILE A 1 486 ? 24.560 14.180 -34.085 1.00 85.06 486 ILE A O 1
ATOM 3913 N N . THR A 1 487 ? 26.513 14.063 -35.181 1.00 84.94 487 THR A N 1
ATOM 3914 C CA . THR A 1 487 ? 25.960 13.346 -36.337 1.00 84.94 487 THR A CA 1
ATOM 3915 C C . THR A 1 487 ? 25.498 11.946 -35.953 1.00 84.94 487 THR A C 1
ATOM 3917 O O . THR A 1 487 ? 24.385 11.548 -36.300 1.00 84.94 487 THR A O 1
ATOM 3920 N N . ASN A 1 488 ? 26.331 11.225 -35.204 1.00 84.38 488 ASN A N 1
ATOM 3921 C CA . ASN A 1 488 ? 26.047 9.851 -34.805 1.00 84.38 488 ASN A CA 1
ATOM 3922 C C . ASN A 1 488 ? 24.968 9.781 -33.718 1.00 84.38 488 ASN A C 1
ATOM 3924 O O . ASN A 1 488 ? 24.159 8.864 -33.768 1.00 84.38 488 ASN A O 1
ATOM 3928 N N . SER A 1 489 ? 24.894 10.795 -32.845 1.00 89.19 489 SER A N 1
ATOM 3929 C CA . SER A 1 489 ? 23.914 10.888 -31.745 1.00 89.19 489 SER A CA 1
ATOM 3930 C C . SER A 1 489 ? 22.642 11.674 -32.119 1.00 89.19 489 SER A C 1
ATOM 3932 O O . SER A 1 489 ? 21.844 12.093 -31.276 1.00 89.19 489 SER A O 1
ATOM 3934 N N . SER A 1 490 ? 22.474 12.007 -33.401 1.00 89.19 490 SER A N 1
ATOM 3935 C CA . SER A 1 490 ? 21.284 12.722 -33.869 1.00 89.19 490 SER A CA 1
ATOM 3936 C C . SER A 1 490 ? 19.979 11.942 -33.675 1.00 89.19 490 SER A C 1
ATOM 3938 O O . SER A 1 490 ? 18.977 12.584 -33.354 1.00 89.19 490 SER A O 1
ATOM 3940 N N . PRO A 1 491 ? 19.925 10.605 -33.838 1.00 91.62 491 PRO A N 1
ATOM 3941 C CA . PRO A 1 491 ? 18.719 9.849 -33.516 1.00 91.62 491 PRO A CA 1
ATOM 3942 C C . PRO A 1 491 ? 18.222 10.067 -32.082 1.00 91.62 491 PRO A C 1
ATOM 3944 O O . PRO A 1 491 ? 17.028 10.272 -31.872 1.00 91.62 491 PRO A O 1
ATOM 3947 N N . GLU A 1 492 ? 19.131 10.094 -31.112 1.00 92.31 492 GLU A N 1
ATOM 3948 C CA . GLU A 1 492 ? 18.879 10.289 -29.685 1.00 92.31 492 GLU A CA 1
ATOM 3949 C C . GLU A 1 492 ? 18.267 11.666 -29.422 1.00 92.31 492 GLU A C 1
ATOM 3951 O O . GLU A 1 492 ? 17.307 11.790 -28.656 1.00 92.31 492 GLU A O 1
ATOM 3956 N N . LEU A 1 493 ? 18.756 12.708 -30.104 1.00 92.38 493 LEU A N 1
ATOM 3957 C CA . LEU A 1 493 ? 18.152 14.041 -30.051 1.00 92.38 493 LEU A CA 1
ATOM 3958 C C . LEU A 1 493 ? 16.674 13.992 -30.467 1.00 92.38 493 LEU A C 1
ATOM 3960 O O . LEU A 1 493 ? 15.813 14.510 -29.753 1.00 92.38 493 LEU A O 1
ATOM 3964 N N . PHE A 1 494 ? 16.359 13.353 -31.598 1.00 93.69 494 PHE A N 1
ATOM 3965 C CA . PHE A 1 494 ? 14.976 13.265 -32.077 1.00 93.69 494 PHE A CA 1
ATOM 3966 C C . PHE A 1 494 ? 14.099 12.357 -31.212 1.00 93.69 494 PHE A C 1
ATOM 3968 O O . PHE A 1 494 ? 12.938 12.692 -30.984 1.00 93.69 494 PHE A O 1
ATOM 3975 N N . ILE A 1 495 ? 14.641 11.266 -30.668 1.00 93.00 495 ILE A N 1
ATOM 3976 C CA . ILE A 1 495 ? 13.945 10.420 -29.689 1.00 93.00 495 ILE A CA 1
ATOM 3977 C C . ILE A 1 495 ? 13.568 11.235 -28.446 1.00 93.00 495 ILE A C 1
ATOM 3979 O O . ILE A 1 495 ? 12.449 11.109 -27.955 1.00 93.00 495 ILE A O 1
ATOM 3983 N N . ASN A 1 496 ? 14.438 12.134 -27.975 1.00 92.50 496 ASN A N 1
ATOM 3984 C CA . ASN A 1 496 ? 14.109 13.035 -26.868 1.00 92.50 496 ASN A CA 1
ATOM 3985 C C . ASN A 1 496 ? 13.060 14.082 -27.231 1.00 92.50 496 ASN A C 1
ATOM 3987 O O . ASN A 1 496 ? 12.212 14.401 -26.395 1.00 92.50 496 ASN A O 1
ATOM 3991 N N . PHE A 1 497 ? 13.066 14.599 -28.463 1.00 92.81 497 PHE A N 1
ATOM 3992 C CA . PHE A 1 497 ? 11.972 15.443 -28.946 1.00 92.81 497 PHE A CA 1
ATOM 3993 C C . PHE A 1 497 ? 10.643 14.682 -28.950 1.00 92.81 497 PHE A C 1
ATOM 3995 O O . PHE A 1 497 ? 9.646 15.210 -28.464 1.00 92.81 497 PHE A O 1
ATOM 4002 N N . VAL A 1 498 ? 10.620 13.435 -29.425 1.00 90.94 498 VAL A N 1
ATOM 4003 C CA . VAL A 1 498 ? 9.414 12.593 -29.390 1.00 90.94 498 VAL A CA 1
ATOM 4004 C C . VAL A 1 498 ? 8.991 12.315 -27.943 1.00 90.94 498 VAL A C 1
ATOM 4006 O O . VAL A 1 498 ? 7.836 12.548 -27.598 1.00 90.94 498 VAL A O 1
ATOM 4009 N N . GLY A 1 499 ? 9.927 11.937 -27.070 1.00 87.81 499 GLY A N 1
ATOM 4010 C CA . GLY A 1 499 ? 9.677 11.704 -25.644 1.00 87.81 499 GLY A CA 1
ATOM 4011 C C . GLY A 1 499 ? 9.098 12.924 -24.920 1.00 87.81 499 GLY A C 1
ATOM 4012 O O . GLY A 1 499 ? 8.151 12.825 -24.143 1.00 87.81 499 GLY A O 1
ATOM 4013 N N . THR A 1 500 ? 9.641 14.103 -25.226 1.00 88.62 500 THR A N 1
ATOM 4014 C CA . THR A 1 500 ? 9.279 15.364 -24.569 1.00 88.62 500 THR A CA 1
ATOM 4015 C C . THR A 1 500 ? 7.982 15.955 -25.120 1.00 88.62 500 THR A C 1
ATOM 4017 O O . THR A 1 500 ? 7.175 16.463 -24.342 1.00 88.62 500 THR A O 1
ATOM 4020 N N . PHE A 1 501 ? 7.759 15.930 -26.438 1.00 87.88 501 PHE A N 1
ATOM 4021 C CA . PHE A 1 501 ? 6.635 16.627 -27.083 1.00 87.88 501 PHE A CA 1
ATOM 4022 C C . PHE A 1 501 ? 5.463 15.726 -27.468 1.00 87.88 501 PHE A C 1
ATOM 4024 O O . PHE A 1 501 ? 4.352 16.238 -27.576 1.00 87.88 501 PHE A O 1
ATOM 4031 N N . VAL A 1 502 ? 5.694 14.430 -27.699 1.00 84.94 502 VAL A N 1
ATOM 4032 C CA . VAL A 1 502 ? 4.654 13.499 -28.163 1.00 84.94 502 VAL A CA 1
ATOM 4033 C C . VAL A 1 502 ? 4.171 12.618 -27.025 1.00 84.94 502 VAL A C 1
ATOM 4035 O O . VAL A 1 502 ? 2.984 12.647 -26.744 1.00 84.94 502 VAL A O 1
ATOM 4038 N N . THR A 1 503 ? 5.074 11.862 -26.391 1.00 77.62 503 THR A N 1
ATOM 4039 C CA . THR A 1 503 ? 4.698 10.796 -25.441 1.00 77.62 503 THR A CA 1
ATOM 4040 C C . THR A 1 503 ? 4.672 11.228 -23.979 1.00 77.62 503 THR A C 1
ATOM 4042 O O . THR A 1 503 ? 4.460 10.381 -23.118 1.00 77.62 503 THR A O 1
ATOM 4045 N N . GLU A 1 504 ? 5.017 12.495 -23.702 1.00 75.75 504 GLU A N 1
ATOM 4046 C CA . GLU A 1 504 ? 5.103 13.109 -22.365 1.00 75.75 504 GLU A CA 1
ATOM 4047 C C . GLU A 1 504 ? 5.640 12.179 -21.259 1.00 75.75 504 GLU A C 1
ATOM 4049 O O . GLU A 1 504 ? 5.216 12.227 -20.101 1.00 75.75 504 GLU A O 1
ATOM 4054 N N . GLY A 1 505 ? 6.580 11.323 -21.641 1.00 71.88 505 GLY A N 1
ATOM 4055 C CA . GLY A 1 505 ? 6.917 10.105 -20.931 1.00 71.88 505 GLY A CA 1
ATOM 4056 C C . GLY A 1 505 ? 8.413 9.876 -20.959 1.00 71.88 505 GLY A C 1
ATOM 4057 O O . GLY A 1 505 ? 9.157 10.487 -21.728 1.00 71.88 505 GLY A O 1
ATOM 4058 N N . ASP A 1 506 ? 8.861 8.961 -20.117 1.00 84.56 506 ASP A N 1
ATOM 4059 C CA . ASP A 1 506 ? 10.269 8.860 -19.737 1.00 84.56 506 ASP A CA 1
ATOM 4060 C C . ASP A 1 506 ? 11.142 8.104 -20.745 1.00 84.56 506 ASP A C 1
ATOM 4062 O O . ASP A 1 506 ? 12.330 7.885 -20.507 1.00 84.56 506 ASP A O 1
ATOM 4066 N N . ILE A 1 507 ? 10.575 7.729 -21.898 1.00 87.56 507 ILE A N 1
ATOM 4067 C CA . ILE A 1 507 ? 11.272 6.996 -22.959 1.00 87.56 507 ILE A CA 1
ATOM 4068 C C . ILE A 1 507 ? 12.514 7.748 -23.461 1.00 87.56 507 ILE A C 1
ATOM 4070 O O . ILE A 1 507 ? 13.545 7.124 -23.706 1.00 87.56 507 ILE A O 1
ATOM 4074 N N . GLY A 1 508 ? 12.446 9.081 -23.570 1.00 88.44 508 GLY A N 1
ATOM 4075 C CA . GLY A 1 508 ? 13.573 9.910 -24.011 1.00 88.44 508 GLY A CA 1
ATOM 4076 C C . GLY A 1 508 ? 14.727 9.890 -23.009 1.00 88.44 508 GLY A C 1
ATOM 4077 O O . GLY A 1 508 ? 15.851 9.527 -23.353 1.00 88.44 508 GLY A O 1
ATOM 4078 N N . VAL A 1 509 ? 14.422 10.176 -21.740 1.00 90.12 509 VAL A N 1
ATOM 4079 C CA . VAL A 1 509 ? 15.413 10.198 -20.653 1.00 90.12 509 VAL A CA 1
ATOM 4080 C C . VAL A 1 509 ? 16.028 8.818 -20.435 1.00 90.12 509 VAL A C 1
ATOM 4082 O O . VAL A 1 509 ? 17.249 8.704 -20.333 1.00 90.12 509 VAL A O 1
ATOM 4085 N N . GLY A 1 510 ? 15.204 7.764 -20.448 1.00 89.62 510 GLY A N 1
ATOM 4086 C CA . GLY A 1 510 ? 15.670 6.381 -20.390 1.00 89.62 510 GLY A CA 1
ATOM 4087 C C . GLY A 1 510 ? 16.632 6.055 -21.531 1.00 89.62 510 GLY A C 1
ATOM 4088 O O . GLY A 1 510 ? 17.711 5.528 -21.275 1.00 89.62 510 GLY A O 1
ATOM 4089 N N . THR A 1 511 ? 16.295 6.443 -22.768 1.00 92.44 511 THR A N 1
ATOM 4090 C CA . THR A 1 511 ? 17.167 6.237 -23.940 1.00 92.44 511 THR A CA 1
ATOM 4091 C C . THR A 1 511 ? 18.528 6.891 -23.750 1.00 92.44 511 THR A C 1
ATOM 4093 O O . THR A 1 511 ? 19.529 6.220 -23.957 1.00 92.44 511 THR A O 1
ATOM 4096 N N . VAL A 1 512 ? 18.577 8.145 -23.286 1.00 91.56 512 VAL A N 1
ATOM 4097 C CA . VAL A 1 512 ? 19.847 8.861 -23.060 1.00 91.56 512 VAL A CA 1
ATOM 4098 C C . VAL A 1 512 ? 20.686 8.204 -21.976 1.00 91.56 512 VAL A C 1
ATOM 4100 O O . VAL A 1 512 ? 21.889 8.031 -22.143 1.00 91.56 512 VAL A O 1
ATOM 4103 N N . VAL A 1 513 ? 20.085 7.822 -20.848 1.00 91.31 513 VAL A N 1
ATOM 4104 C CA . VAL A 1 513 ? 20.835 7.143 -19.780 1.00 91.31 513 VAL A CA 1
ATOM 4105 C C . VAL A 1 513 ? 21.386 5.803 -20.287 1.00 91.31 513 VAL A C 1
ATOM 4107 O O . VAL A 1 513 ? 22.531 5.455 -19.995 1.00 91.31 513 VAL A O 1
ATOM 4110 N N . GLY A 1 514 ? 20.605 5.074 -21.085 1.00 90.94 514 GLY A N 1
ATOM 4111 C CA . GLY A 1 514 ? 21.003 3.799 -21.676 1.00 90.94 514 GLY A CA 1
ATOM 4112 C C . GLY A 1 514 ? 22.114 3.921 -22.721 1.00 90.94 514 GLY A C 1
ATOM 4113 O O . GLY A 1 514 ? 23.096 3.177 -22.641 1.00 90.94 514 GLY A O 1
ATOM 4114 N N . SER A 1 515 ? 21.982 4.858 -23.671 1.00 90.75 515 SER A N 1
ATOM 4115 C CA . SER A 1 515 ? 22.946 5.098 -24.760 1.00 90.75 515 SER A CA 1
ATOM 4116 C C . SER A 1 515 ? 24.296 5.507 -24.194 1.00 90.75 515 SER A C 1
ATOM 4118 O O . SER A 1 515 ? 25.319 4.937 -24.550 1.00 90.75 515 SER A O 1
ATOM 4120 N N . ASN A 1 516 ? 24.295 6.369 -23.182 1.00 90.81 516 ASN A N 1
ATOM 4121 C CA . ASN A 1 516 ? 25.500 6.774 -22.477 1.00 90.81 516 ASN A CA 1
ATOM 4122 C C . ASN A 1 516 ? 26.274 5.596 -21.866 1.00 90.81 516 ASN A C 1
ATOM 4124 O O . ASN A 1 516 ? 27.492 5.482 -22.023 1.00 90.81 516 ASN A O 1
ATOM 4128 N N . VAL A 1 517 ? 25.585 4.691 -21.162 1.00 90.00 517 VAL A N 1
ATOM 4129 C CA . VAL A 1 517 ? 26.253 3.514 -20.583 1.00 90.00 517 VAL A CA 1
ATOM 4130 C C . VAL A 1 517 ? 26.728 2.560 -21.679 1.00 90.00 517 VAL A C 1
ATOM 4132 O O . VAL A 1 517 ? 27.813 1.976 -21.572 1.00 90.00 517 VAL A O 1
ATOM 4135 N N . PHE A 1 518 ? 25.950 2.424 -22.752 1.00 89.31 518 PHE A N 1
ATOM 4136 C CA . PHE A 1 518 ? 26.336 1.650 -23.924 1.00 89.31 518 PHE A CA 1
ATOM 4137 C C . PHE A 1 518 ? 27.593 2.224 -24.595 1.00 89.31 518 PHE A C 1
ATOM 4139 O O . PHE A 1 518 ? 28.555 1.492 -24.811 1.00 89.31 518 PHE A O 1
ATOM 4146 N N . ASN A 1 519 ? 27.668 3.529 -24.817 1.00 87.31 519 ASN A N 1
ATOM 4147 C CA . ASN A 1 519 ? 28.814 4.196 -25.431 1.00 87.31 519 ASN A CA 1
ATOM 4148 C C . ASN A 1 519 ? 30.073 4.101 -24.559 1.00 87.31 519 ASN A C 1
ATOM 4150 O O . ASN A 1 519 ? 31.169 3.842 -25.058 1.00 87.31 519 ASN A O 1
ATOM 4154 N N . ILE A 1 520 ? 29.927 4.216 -23.237 1.00 86.06 520 ILE A N 1
ATOM 4155 C CA . ILE A 1 520 ? 31.047 4.119 -22.287 1.00 86.06 520 ILE A CA 1
ATOM 4156 C C . ILE A 1 520 ? 31.585 2.697 -22.157 1.00 86.06 520 ILE A C 1
ATOM 4158 O O . ILE A 1 520 ? 32.790 2.526 -21.981 1.00 86.06 520 ILE A O 1
ATOM 4162 N N . LEU A 1 521 ? 30.729 1.673 -22.214 1.00 88.06 521 LEU A N 1
ATOM 4163 C CA . LEU A 1 521 ? 31.131 0.295 -21.914 1.00 88.06 521 LEU A CA 1
ATOM 4164 C C . LEU A 1 521 ? 31.166 -0.608 -23.148 1.00 88.06 521 LEU A C 1
ATOM 4166 O O . LEU A 1 521 ? 32.132 -1.351 -23.315 1.00 88.06 521 LEU A O 1
ATOM 4170 N N . ALA A 1 522 ? 30.174 -0.542 -24.036 1.00 83.19 522 ALA A N 1
ATOM 4171 C CA . ALA A 1 522 ? 30.085 -1.396 -25.220 1.00 83.19 522 ALA A CA 1
ATOM 4172 C C . ALA A 1 522 ? 31.068 -0.987 -26.331 1.00 83.19 522 ALA A C 1
ATOM 4174 O O . ALA A 1 522 ? 31.649 -1.869 -26.966 1.00 83.19 522 ALA A O 1
ATOM 4175 N N . VAL A 1 523 ? 31.348 0.309 -26.530 1.00 77.31 523 VAL A N 1
ATOM 4176 C CA . VAL A 1 523 ? 32.369 0.739 -27.510 1.00 77.31 523 VAL A CA 1
ATOM 4177 C C . VAL A 1 523 ? 33.758 0.188 -27.132 1.00 77.31 523 VAL A C 1
ATOM 4179 O O . VAL A 1 523 ? 34.377 -0.469 -27.978 1.00 77.31 523 VAL A O 1
ATOM 4182 N N . PRO A 1 524 ? 34.253 0.314 -25.877 1.00 78.12 524 PRO A N 1
ATOM 4183 C CA . PRO A 1 524 ? 35.496 -0.344 -25.464 1.00 78.12 524 PRO A CA 1
ATOM 4184 C C . PRO A 1 524 ? 35.470 -1.874 -25.555 1.00 78.12 524 PRO A C 1
ATOM 4186 O O . PRO A 1 524 ? 36.498 -2.468 -25.885 1.00 78.12 524 PRO A O 1
ATOM 4189 N N . VAL A 1 525 ? 34.324 -2.522 -25.301 1.00 84.50 525 VAL A N 1
ATOM 4190 C CA . VAL A 1 525 ? 34.148 -3.976 -25.506 1.00 84.50 525 VAL A CA 1
ATOM 4191 C C . VAL A 1 525 ? 34.398 -4.334 -26.966 1.00 84.50 525 VAL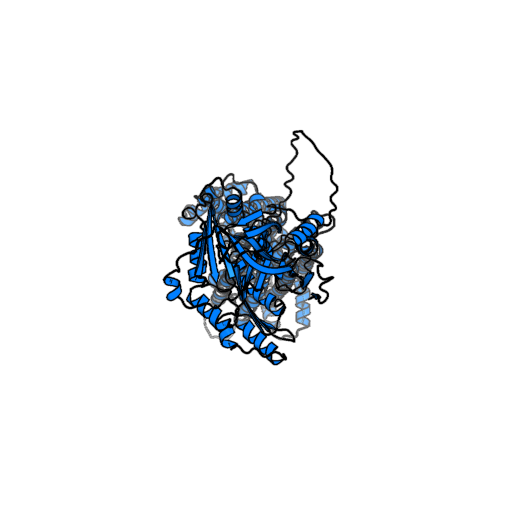 A C 1
ATOM 4193 O O . VAL A 1 525 ? 35.211 -5.212 -27.260 1.00 84.50 525 VAL A O 1
ATOM 4196 N N . CYS A 1 526 ? 33.734 -3.637 -27.887 1.00 78.38 526 CYS A N 1
ATOM 4197 C CA . CYS A 1 526 ? 33.858 -3.886 -29.314 1.00 78.38 526 CYS A CA 1
ATOM 4198 C C . CYS A 1 526 ? 35.280 -3.612 -29.814 1.00 78.38 526 CYS A C 1
ATOM 4200 O O . CYS A 1 526 ? 35.863 -4.452 -30.501 1.00 78.38 526 CYS A O 1
ATOM 4202 N N . CYS A 1 527 ? 35.879 -2.488 -29.422 1.00 72.88 527 CYS A N 1
ATOM 4203 C CA . CYS A 1 527 ? 37.260 -2.181 -29.781 1.00 72.88 527 CYS A CA 1
ATOM 4204 C C . CYS A 1 527 ? 38.232 -3.227 -29.207 1.00 72.88 527 CYS A C 1
ATOM 4206 O O . CYS A 1 527 ? 39.050 -3.762 -29.952 1.00 72.88 527 CYS A O 1
ATOM 4208 N N . GLY A 1 528 ? 38.111 -3.595 -27.928 1.00 73.38 528 GLY A N 1
ATOM 4209 C CA . GLY A 1 528 ? 39.018 -4.541 -27.266 1.00 73.38 528 GLY A CA 1
ATOM 4210 C C . GLY A 1 528 ? 38.899 -5.997 -27.736 1.00 73.38 528 GLY A C 1
ATOM 4211 O O . GLY A 1 528 ? 39.893 -6.722 -27.705 1.00 73.38 528 GLY A O 1
ATOM 4212 N N . LEU A 1 529 ? 37.713 -6.438 -28.174 1.00 77.75 529 LEU A N 1
ATOM 4213 C CA . LEU A 1 529 ? 37.481 -7.812 -28.645 1.00 77.75 529 LEU A CA 1
ATOM 4214 C C . LEU A 1 529 ? 37.684 -7.982 -30.156 1.00 77.75 529 LEU A C 1
ATOM 4216 O O . LEU A 1 529 ? 38.141 -9.041 -30.590 1.00 77.75 529 LEU A O 1
ATOM 4220 N N . PHE A 1 530 ? 37.348 -6.971 -30.967 1.00 73.19 530 PHE A N 1
ATOM 4221 C CA . PHE A 1 530 ? 37.381 -7.082 -32.432 1.00 73.19 530 PHE A CA 1
ATOM 4222 C C . PHE A 1 530 ? 38.635 -6.489 -33.083 1.00 73.19 530 PHE A C 1
ATOM 4224 O O . PHE A 1 530 ? 38.859 -6.725 -34.275 1.00 73.19 530 PHE A O 1
ATOM 4231 N N . THR A 1 531 ? 39.478 -5.764 -32.340 1.00 65.88 531 THR A N 1
ATOM 4232 C CA . THR A 1 531 ? 40.780 -5.293 -32.839 1.00 65.88 531 THR A CA 1
ATOM 4233 C C . THR A 1 531 ? 41.918 -6.118 -32.233 1.00 65.88 531 THR A C 1
ATOM 4235 O O . THR A 1 531 ? 41.947 -6.401 -31.040 1.00 65.88 531 THR A O 1
ATOM 4238 N N . LYS A 1 532 ? 42.860 -6.575 -33.073 1.00 59.22 532 LYS A N 1
ATOM 4239 C CA . LYS A 1 532 ? 43.998 -7.417 -32.641 1.00 59.22 532 LYS A CA 1
ATOM 4240 C C . LYS A 1 532 ? 45.165 -6.606 -32.061 1.00 59.22 532 LYS A C 1
ATOM 4242 O O . LYS A 1 532 ? 46.128 -7.187 -31.567 1.00 59.22 532 LYS A O 1
ATOM 4247 N N . THR A 1 533 ? 45.099 -5.281 -32.143 1.00 58.59 533 THR A N 1
ATOM 4248 C CA . THR A 1 533 ? 46.150 -4.341 -31.747 1.00 58.59 533 THR A CA 1
ATOM 4249 C C . THR A 1 533 ? 45.710 -3.571 -30.511 1.00 58.59 533 THR A C 1
ATOM 4251 O O . THR A 1 533 ? 44.646 -2.966 -30.507 1.00 58.59 533 THR A O 1
ATOM 4254 N N . ALA A 1 534 ? 46.526 -3.585 -29.457 1.00 60.94 534 ALA A N 1
ATOM 4255 C CA . ALA A 1 534 ? 46.233 -2.821 -28.252 1.00 60.94 534 ALA A CA 1
ATOM 4256 C C . ALA A 1 534 ? 46.566 -1.338 -28.461 1.00 60.94 534 ALA A C 1
ATOM 4258 O O . ALA A 1 534 ? 47.680 -1.010 -28.873 1.00 60.94 534 ALA A O 1
ATOM 4259 N N . PHE A 1 535 ? 45.621 -0.460 -28.134 1.00 64.94 535 PHE A N 1
ATOM 4260 C CA . PHE A 1 535 ? 45.771 0.987 -28.276 1.00 64.94 535 PHE A CA 1
ATOM 4261 C C . PHE A 1 535 ? 46.185 1.628 -26.949 1.00 64.94 535 PHE A C 1
ATOM 4263 O O . PHE A 1 535 ? 45.712 1.235 -25.877 1.00 64.94 535 PHE A O 1
ATOM 4270 N N . HIS A 1 536 ? 47.073 2.618 -27.030 1.00 65.31 536 HIS A N 1
ATOM 4271 C CA . HIS A 1 536 ? 47.447 3.468 -25.905 1.00 65.31 536 HIS A CA 1
ATOM 4272 C C . HIS A 1 536 ? 46.637 4.760 -25.940 1.00 65.31 536 HIS A C 1
ATOM 4274 O O . HIS A 1 536 ? 46.545 5.409 -26.980 1.00 65.31 536 HIS A O 1
ATOM 4280 N N . PHE A 1 537 ? 46.052 5.126 -24.803 1.00 66.00 537 PHE A N 1
ATOM 4281 C CA . PHE A 1 537 ? 45.246 6.338 -24.705 1.00 66.00 537 PHE A CA 1
ATOM 4282 C C . PHE A 1 537 ? 46.111 7.591 -24.523 1.00 66.00 537 PHE A C 1
ATOM 4284 O O . PHE A 1 537 ? 47.082 7.569 -23.762 1.00 66.00 537 PHE A O 1
ATOM 4291 N N . ASP A 1 538 ? 45.695 8.711 -25.128 1.00 69.62 538 ASP A N 1
ATOM 4292 C CA . ASP A 1 538 ? 46.120 10.029 -24.648 1.00 69.62 538 ASP A CA 1
ATOM 4293 C C . ASP A 1 538 ? 45.357 10.335 -23.354 1.00 69.62 538 ASP A C 1
ATOM 4295 O O . ASP A 1 538 ? 44.136 10.518 -23.339 1.00 69.62 538 ASP A O 1
ATOM 4299 N N . TRP A 1 539 ? 46.095 10.365 -22.247 1.00 70.19 539 TRP A N 1
ATOM 4300 C CA . TRP A 1 539 ? 45.551 10.600 -20.915 1.00 70.19 539 TRP A CA 1
ATOM 4301 C C . TRP A 1 539 ? 44.804 11.936 -20.794 1.00 70.19 539 TRP A C 1
ATOM 4303 O O . TRP A 1 539 ? 43.843 12.038 -20.029 1.00 70.19 539 TRP A O 1
ATOM 4313 N N . TRP A 1 540 ? 45.212 12.946 -21.571 1.00 73.69 540 TRP A N 1
ATOM 4314 C CA . TRP A 1 540 ? 44.605 14.276 -21.549 1.00 73.69 540 TRP A CA 1
ATOM 4315 C C . TRP A 1 540 ? 43.159 14.267 -22.057 1.00 73.69 540 TRP A C 1
ATOM 4317 O O . TRP A 1 540 ? 42.295 14.899 -21.450 1.00 73.69 540 TRP A O 1
ATOM 4327 N N . LEU A 1 541 ? 42.885 13.521 -23.132 1.00 72.44 541 LEU A N 1
ATOM 4328 C CA . LEU A 1 541 ? 41.556 13.456 -23.749 1.00 72.44 541 LEU A CA 1
ATOM 4329 C C . LEU A 1 541 ? 40.540 12.790 -22.816 1.00 72.44 541 LEU A C 1
ATOM 4331 O O . LEU A 1 541 ? 39.471 13.348 -22.577 1.00 72.44 541 LEU A O 1
ATOM 4335 N N . ILE A 1 542 ? 40.910 11.652 -22.214 1.00 75.94 542 ILE A N 1
ATOM 4336 C CA . ILE A 1 542 ? 40.022 10.931 -21.290 1.00 75.94 542 ILE A CA 1
ATOM 4337 C C . ILE A 1 542 ? 39.690 11.809 -20.081 1.00 75.94 542 ILE A C 1
ATOM 4339 O O . ILE A 1 542 ? 38.533 11.877 -19.677 1.00 75.94 542 ILE A O 1
ATOM 4343 N N . ILE A 1 543 ? 40.678 12.485 -19.484 1.00 78.25 543 ILE A N 1
ATOM 4344 C CA . ILE A 1 543 ? 40.426 13.337 -18.314 1.00 78.25 543 ILE A CA 1
ATOM 4345 C C . ILE A 1 543 ? 39.536 14.520 -18.674 1.00 78.25 543 ILE A C 1
ATOM 4347 O O . ILE A 1 543 ? 38.579 14.783 -17.954 1.00 78.25 543 ILE A O 1
ATOM 4351 N N . ARG A 1 544 ? 39.835 15.232 -19.766 1.00 80.56 544 ARG A N 1
ATOM 4352 C CA . ARG A 1 544 ? 39.071 16.417 -20.167 1.00 80.56 544 ARG A CA 1
ATOM 4353 C C . ARG A 1 544 ? 37.598 16.074 -20.379 1.00 80.56 544 ARG A C 1
ATOM 4355 O O . ARG A 1 544 ? 36.739 16.684 -19.748 1.00 80.56 544 ARG A O 1
ATOM 4362 N N . ASP A 1 545 ? 37.318 15.111 -21.253 1.00 81.56 545 ASP A N 1
ATOM 4363 C CA . ASP A 1 545 ? 35.944 14.832 -21.674 1.00 81.56 545 ASP A CA 1
ATOM 4364 C C . ASP A 1 545 ? 35.152 14.107 -20.589 1.00 81.56 545 ASP A C 1
ATOM 4366 O O . ASP A 1 545 ? 33.974 14.409 -20.400 1.00 81.56 545 ASP A O 1
ATOM 4370 N N . GLY A 1 546 ? 35.787 13.219 -19.819 1.00 82.75 546 GLY A N 1
ATOM 4371 C CA . GLY A 1 546 ? 35.072 12.529 -18.752 1.00 82.75 546 GLY A CA 1
ATOM 4372 C C . GLY A 1 546 ? 34.942 13.328 -17.446 1.00 82.75 546 GLY A C 1
ATOM 4373 O O . GLY A 1 546 ? 34.020 13.053 -16.683 1.00 82.75 546 GLY A O 1
ATOM 4374 N N . LEU A 1 547 ? 35.747 14.376 -17.202 1.00 84.94 547 LEU A N 1
ATOM 4375 C CA . LEU A 1 547 ? 35.452 15.350 -16.136 1.00 84.94 547 LEU A CA 1
ATOM 4376 C C . LEU A 1 547 ? 34.208 16.181 -16.465 1.00 84.94 547 LEU A C 1
ATOM 4378 O O . LEU A 1 547 ? 33.337 16.333 -15.610 1.00 84.94 547 LEU A O 1
ATOM 4382 N N . ILE A 1 548 ? 34.108 16.696 -17.696 1.00 87.94 548 ILE A N 1
ATOM 4383 C CA . ILE A 1 548 ? 32.911 17.422 -18.150 1.00 87.94 548 ILE A CA 1
ATOM 4384 C C . ILE A 1 548 ? 31.694 16.504 -18.109 1.00 87.94 548 ILE A C 1
ATOM 4386 O O . ILE A 1 548 ? 30.631 16.911 -17.639 1.00 87.94 548 ILE A O 1
ATOM 4390 N N . TYR A 1 549 ? 31.868 15.245 -18.492 1.00 89.12 549 TYR A N 1
ATOM 4391 C CA . TYR A 1 549 ? 30.802 14.267 -18.405 1.00 89.12 549 TYR A CA 1
ATOM 4392 C C . TYR A 1 549 ? 30.378 13.990 -16.960 1.00 89.12 549 TYR A C 1
ATOM 4394 O O . TYR A 1 549 ? 29.192 14.049 -16.657 1.00 89.12 549 TYR A O 1
ATOM 4402 N N . GLY A 1 550 ? 31.321 13.804 -16.031 1.00 90.19 550 GLY A N 1
ATOM 4403 C CA . GLY A 1 550 ? 31.010 13.671 -14.605 1.00 90.19 550 GLY A CA 1
ATOM 4404 C C . GLY A 1 550 ? 30.212 14.861 -14.058 1.00 90.19 550 GLY A C 1
ATOM 4405 O O . GLY A 1 550 ? 29.237 14.664 -13.337 1.00 90.19 550 GLY A O 1
ATOM 4406 N N . ILE A 1 551 ? 30.564 16.091 -14.458 1.00 91.06 551 ILE A N 1
ATOM 4407 C CA . ILE A 1 551 ? 29.799 17.305 -14.119 1.00 91.06 551 ILE A CA 1
ATOM 4408 C C . ILE A 1 551 ? 28.390 17.253 -14.725 1.00 91.06 551 ILE A C 1
ATOM 4410 O O . ILE A 1 551 ? 27.416 17.545 -14.034 1.00 91.06 551 ILE A O 1
ATOM 4414 N N . SER A 1 552 ? 28.275 16.851 -15.991 1.00 92.00 552 SER A N 1
ATOM 4415 C CA . SER A 1 552 ? 27.001 16.747 -16.716 1.00 92.00 552 SER A CA 1
ATOM 4416 C C . SER A 1 552 ? 26.052 15.741 -16.064 1.00 92.00 552 SER A C 1
ATOM 4418 O O . SER A 1 552 ? 24.858 15.994 -15.940 1.00 92.00 552 SER A O 1
ATOM 4420 N N . VAL A 1 553 ? 26.589 14.620 -15.584 1.00 92.06 553 VAL A N 1
ATOM 4421 C CA . VAL A 1 553 ? 25.830 13.569 -14.897 1.00 92.06 553 VAL A CA 1
ATOM 4422 C C . VAL A 1 553 ? 25.402 14.005 -13.501 1.00 92.06 553 VAL A C 1
ATOM 4424 O O . VAL A 1 553 ? 24.274 13.739 -13.101 1.00 92.06 553 VAL A O 1
ATOM 4427 N N . ILE A 1 554 ? 26.262 14.707 -12.758 1.00 92.94 554 ILE A N 1
ATOM 4428 C CA . ILE A 1 554 ? 25.877 15.286 -11.461 1.00 92.94 554 ILE A CA 1
ATOM 4429 C C . ILE A 1 554 ? 24.748 16.303 -11.653 1.00 92.94 554 ILE A C 1
ATOM 4431 O O . ILE A 1 554 ? 23.782 16.286 -10.892 1.00 92.94 554 ILE A O 1
ATOM 4435 N N . LEU A 1 555 ? 24.840 17.147 -12.686 1.00 93.12 555 LEU A N 1
ATOM 4436 C CA . LEU A 1 555 ? 23.770 18.075 -13.047 1.00 93.12 555 LEU A CA 1
ATOM 4437 C C . LEU A 1 555 ? 22.468 17.321 -13.368 1.00 93.12 555 LEU A C 1
ATOM 4439 O O . LEU A 1 555 ? 21.420 17.695 -12.854 1.00 93.12 555 LEU A O 1
ATOM 4443 N N . LEU A 1 556 ? 22.543 16.218 -14.124 1.00 92.75 556 LEU A N 1
ATOM 4444 C CA . LEU A 1 556 ? 21.401 15.339 -14.402 1.00 92.75 556 LEU A CA 1
ATOM 4445 C C . LEU A 1 556 ? 20.775 14.754 -13.133 1.00 92.75 556 LEU A C 1
ATOM 4447 O O . LEU A 1 556 ? 19.561 14.815 -12.981 1.00 92.75 556 LEU A O 1
ATOM 4451 N N . ILE A 1 557 ? 21.576 14.241 -12.198 1.00 92.00 557 ILE A N 1
ATOM 4452 C CA . ILE A 1 557 ? 21.072 13.683 -10.932 1.00 92.00 557 ILE A CA 1
ATOM 4453 C C . ILE A 1 557 ? 20.350 14.756 -10.108 1.00 92.00 557 ILE A C 1
ATOM 4455 O O . ILE A 1 557 ? 19.292 14.481 -9.548 1.00 92.00 557 ILE A O 1
ATOM 4459 N N . ILE A 1 558 ? 20.900 15.974 -10.041 1.00 91.88 558 ILE A N 1
ATOM 4460 C CA . ILE A 1 558 ? 20.282 17.087 -9.306 1.00 91.88 558 ILE A CA 1
ATOM 4461 C C . ILE A 1 558 ? 18.941 17.468 -9.943 1.00 91.88 558 ILE A C 1
ATOM 4463 O O . ILE A 1 558 ? 17.944 17.558 -9.233 1.00 91.88 558 ILE A O 1
ATOM 4467 N N . THR A 1 559 ? 18.899 17.630 -11.266 1.00 91.19 559 THR A N 1
ATOM 4468 C CA . THR A 1 559 ? 17.680 18.003 -12.004 1.00 91.19 559 THR A CA 1
ATOM 4469 C C . THR A 1 559 ? 16.595 16.923 -11.978 1.00 91.19 559 THR A C 1
ATOM 4471 O O . THR A 1 559 ? 15.421 17.235 -12.117 1.00 91.19 559 THR A O 1
ATOM 4474 N N . LEU A 1 560 ? 16.956 15.651 -11.796 1.00 89.56 560 LEU A N 1
ATOM 4475 C CA . LEU A 1 560 ? 15.983 14.562 -11.661 1.00 89.56 560 LEU A CA 1
ATOM 4476 C C . LEU A 1 560 ? 15.549 14.309 -10.205 1.00 89.56 560 LEU A C 1
ATOM 4478 O O . LEU A 1 560 ? 14.729 13.430 -9.972 1.00 89.56 560 LEU A O 1
ATOM 4482 N N . SER A 1 561 ? 16.101 15.025 -9.216 1.00 84.00 561 SER A N 1
ATOM 4483 C CA . SER A 1 561 ? 15.917 14.683 -7.793 1.00 84.00 561 SER A CA 1
ATOM 4484 C C . SER A 1 561 ? 14.560 15.068 -7.198 1.00 84.00 561 SER A C 1
ATOM 4486 O O . SER A 1 561 ? 14.151 14.482 -6.196 1.00 84.00 561 SER A O 1
ATOM 4488 N N . ASP A 1 562 ? 13.869 16.039 -7.790 1.00 84.31 562 ASP A N 1
ATOM 4489 C CA . ASP A 1 562 ? 12.560 16.535 -7.354 1.00 84.31 562 ASP A CA 1
ATOM 4490 C C . ASP A 1 562 ? 11.440 16.238 -8.370 1.00 84.31 562 ASP A C 1
ATOM 4492 O O . ASP A 1 562 ? 10.358 16.831 -8.301 1.00 84.31 562 ASP A O 1
ATOM 4496 N N . ASP A 1 563 ? 11.713 15.318 -9.306 1.00 83.56 563 ASP A N 1
ATOM 4497 C CA . ASP A 1 563 ? 10.845 14.871 -10.403 1.00 83.56 563 ASP A CA 1
ATOM 4498 C C . ASP A 1 563 ? 10.366 16.000 -11.347 1.00 83.56 563 ASP A C 1
ATOM 4500 O O . ASP A 1 563 ? 9.479 15.792 -12.187 1.00 83.56 563 ASP A O 1
ATOM 4504 N N . LYS A 1 564 ? 10.949 17.207 -11.248 1.00 86.56 564 LYS A N 1
ATOM 4505 C CA . LYS A 1 564 ? 10.527 18.394 -12.002 1.00 86.56 564 LYS A CA 1
ATOM 4506 C C . LYS A 1 564 ? 11.706 19.095 -12.653 1.00 86.56 564 LYS A C 1
ATOM 4508 O O . LYS A 1 564 ? 12.533 19.698 -11.994 1.00 86.56 564 LYS A O 1
ATOM 4513 N N . VAL A 1 565 ? 11.685 19.164 -13.980 1.00 89.06 565 VAL A N 1
ATOM 4514 C CA . VAL A 1 565 ? 12.693 19.917 -14.734 1.00 89.06 565 VAL A CA 1
ATOM 4515 C C . VAL A 1 565 ? 12.218 21.347 -14.961 1.00 89.06 565 VAL A C 1
ATOM 4517 O O . VAL A 1 565 ? 11.283 21.586 -15.737 1.00 89.06 565 VAL A O 1
ATOM 4520 N N . TYR A 1 566 ? 12.873 22.316 -14.323 1.00 90.56 566 TYR A N 1
ATOM 4521 C CA . TYR A 1 566 ? 12.594 23.740 -14.520 1.00 90.56 566 TYR A CA 1
ATOM 4522 C C . TYR A 1 566 ? 13.331 24.312 -15.739 1.00 90.56 566 TYR A C 1
ATOM 4524 O O . TYR A 1 566 ? 14.401 23.855 -16.141 1.00 90.56 566 TYR A O 1
ATOM 4532 N N . TRP A 1 567 ? 12.797 25.399 -16.308 1.00 90.81 567 TRP A N 1
ATOM 4533 C CA . TRP A 1 567 ? 13.409 26.066 -17.470 1.00 90.81 567 TRP A CA 1
ATOM 4534 C C . TRP A 1 567 ? 14.864 26.513 -17.238 1.00 90.81 567 TRP A C 1
ATOM 4536 O O . TRP A 1 567 ? 15.665 26.495 -18.171 1.00 90.81 567 TRP A O 1
ATOM 4546 N N . TYR A 1 568 ? 15.217 26.926 -16.013 1.00 92.19 568 TYR A N 1
ATOM 4547 C CA . TYR A 1 568 ? 16.573 27.382 -15.689 1.00 92.19 568 TYR A CA 1
ATOM 4548 C C . TYR A 1 568 ? 17.558 26.214 -15.578 1.00 92.19 568 TYR A C 1
ATOM 4550 O O . TYR A 1 568 ? 18.735 26.368 -15.907 1.00 92.19 568 TYR A O 1
ATOM 4558 N N . GLU A 1 569 ? 17.085 25.036 -15.174 1.00 92.75 569 GLU A N 1
ATOM 4559 C CA . GLU A 1 569 ? 17.886 23.812 -15.148 1.00 92.75 569 GLU A CA 1
ATOM 4560 C C . GLU A 1 569 ? 18.172 23.381 -16.576 1.00 92.75 569 GLU A C 1
ATOM 4562 O O . GLU A 1 569 ? 19.336 23.286 -16.951 1.00 92.75 569 GLU A O 1
ATOM 4567 N N . ALA A 1 570 ? 17.136 23.284 -17.418 1.00 92.62 570 ALA A N 1
ATOM 4568 C CA . ALA A 1 570 ? 17.280 22.983 -18.842 1.00 92.62 570 ALA A CA 1
ATOM 4569 C C . ALA A 1 570 ? 18.205 23.981 -19.571 1.00 92.62 570 ALA A C 1
ATOM 4571 O O . ALA A 1 570 ? 19.046 23.583 -20.379 1.00 92.62 570 ALA A O 1
ATOM 4572 N N . LEU A 1 571 ? 18.116 25.277 -19.244 1.00 94.19 571 LEU A N 1
ATOM 4573 C CA . LEU A 1 571 ? 19.030 26.297 -19.769 1.00 94.19 571 LEU A CA 1
ATOM 4574 C C . LEU A 1 571 ? 20.478 26.049 -19.324 1.00 94.19 571 LEU A C 1
ATOM 4576 O O . LEU A 1 571 ? 21.403 26.251 -20.112 1.00 94.19 571 LEU A O 1
ATOM 4580 N N . THR A 1 572 ? 20.681 25.592 -18.087 1.00 94.94 572 THR A N 1
ATOM 4581 C CA . THR A 1 572 ? 22.012 25.278 -17.553 1.00 94.94 572 THR A CA 1
ATOM 4582 C C . THR A 1 572 ? 22.683 24.167 -18.361 1.00 94.94 572 THR A C 1
ATOM 4584 O O . THR A 1 572 ? 23.847 24.333 -18.721 1.00 94.94 572 THR A O 1
ATOM 4587 N N . PHE A 1 573 ? 21.966 23.103 -18.749 1.00 95.06 573 PHE A N 1
ATOM 4588 C CA . PHE A 1 573 ? 22.513 22.050 -19.626 1.00 95.06 573 PHE A CA 1
ATOM 4589 C C . PHE A 1 573 ? 23.039 22.624 -20.955 1.00 95.06 573 PHE A C 1
ATOM 4591 O O . PHE A 1 573 ? 24.201 22.412 -21.314 1.00 95.06 573 PHE A O 1
ATOM 4598 N N . VAL A 1 574 ? 22.233 23.443 -21.642 1.00 94.25 574 VAL A N 1
ATOM 4599 C CA . VAL A 1 574 ? 22.609 24.053 -22.934 1.00 94.25 574 VAL A CA 1
ATOM 4600 C C . VAL A 1 574 ? 23.793 25.023 -22.790 1.00 94.25 574 VAL A C 1
ATOM 4602 O O . VAL A 1 574 ? 24.680 25.073 -23.652 1.00 94.25 574 VAL A O 1
ATOM 4605 N N . LEU A 1 575 ? 23.847 25.788 -21.695 1.00 94.06 575 LEU A N 1
ATOM 4606 C CA . LEU A 1 575 ? 24.960 26.698 -21.409 1.00 94.06 575 LEU A CA 1
ATOM 4607 C C . LEU A 1 575 ? 26.259 25.938 -21.123 1.00 94.06 575 LEU A C 1
ATOM 4609 O O . LEU A 1 575 ? 27.302 26.299 -21.669 1.00 94.06 575 LEU A O 1
ATOM 4613 N N . VAL A 1 576 ? 26.202 24.868 -20.326 1.00 93.38 576 VAL A N 1
ATOM 4614 C CA . VAL A 1 576 ? 27.366 24.014 -20.043 1.00 93.38 576 VAL A CA 1
ATOM 4615 C C . VAL A 1 576 ? 27.881 23.363 -21.330 1.00 93.38 576 VAL A C 1
ATOM 4617 O O . VAL A 1 576 ? 29.091 23.366 -21.556 1.00 93.38 576 VAL A O 1
ATOM 4620 N N . TYR A 1 577 ? 26.998 22.915 -22.231 1.00 91.88 577 TYR A N 1
ATOM 4621 C CA . TYR A 1 577 ? 27.414 22.412 -23.548 1.00 91.88 577 TYR A CA 1
ATOM 4622 C C . TYR A 1 577 ? 28.104 23.486 -24.395 1.00 91.88 577 TYR A C 1
ATOM 4624 O O . TYR A 1 577 ? 29.144 23.245 -25.006 1.00 91.88 577 TYR A O 1
ATOM 4632 N N . SER A 1 578 ? 27.558 24.703 -24.403 1.00 90.06 578 SER A N 1
ATOM 4633 C CA . SER A 1 578 ? 28.151 25.827 -25.135 1.00 90.06 578 SER A CA 1
ATOM 4634 C C . SER A 1 578 ? 29.556 26.154 -24.610 1.00 90.06 578 SER A C 1
ATOM 4636 O O . SER A 1 578 ? 30.479 26.378 -25.395 1.00 90.06 578 SER A O 1
ATOM 4638 N N . ILE A 1 579 ? 29.745 26.115 -23.286 1.00 89.88 579 ILE A N 1
ATOM 4639 C CA . ILE A 1 579 ? 31.054 26.273 -22.636 1.00 89.88 579 ILE A CA 1
ATOM 4640 C C . ILE A 1 579 ? 31.996 25.121 -23.013 1.00 89.88 579 ILE A C 1
ATOM 4642 O O . ILE A 1 579 ? 33.165 25.373 -23.302 1.00 89.88 579 ILE A O 1
ATOM 4646 N N . TYR A 1 580 ? 31.504 23.881 -23.060 1.00 88.19 580 TYR A N 1
ATOM 4647 C CA . TYR A 1 580 ? 32.284 22.715 -23.481 1.00 88.19 580 TYR A CA 1
ATOM 4648 C C . TYR A 1 580 ? 32.802 22.853 -24.920 1.00 88.19 580 TYR A C 1
ATOM 4650 O O . TYR A 1 580 ? 34.003 22.710 -25.153 1.00 88.19 580 TYR A O 1
ATOM 4658 N N . ILE A 1 581 ? 31.943 23.226 -25.874 1.00 84.88 581 ILE A N 1
ATOM 4659 C CA . ILE A 1 581 ? 32.347 23.455 -27.272 1.00 84.88 581 ILE A CA 1
ATOM 4660 C C . ILE A 1 581 ? 33.378 24.587 -27.383 1.00 84.88 581 ILE A C 1
ATOM 4662 O O . ILE A 1 581 ? 34.364 24.459 -28.114 1.00 84.88 581 ILE A O 1
ATOM 4666 N N . LEU A 1 582 ? 33.207 25.674 -26.624 1.00 84.38 582 LEU A N 1
ATOM 4667 C CA . LEU A 1 582 ? 34.203 26.748 -26.562 1.00 84.38 582 LEU A CA 1
ATOM 4668 C C . LEU A 1 582 ? 35.539 26.249 -25.988 1.00 84.38 582 LEU A C 1
ATOM 4670 O O . LEU A 1 582 ? 36.598 26.562 -26.534 1.00 84.38 582 LEU A O 1
ATOM 4674 N N . ALA A 1 583 ? 35.515 25.436 -24.930 1.00 82.31 583 ALA A N 1
ATOM 4675 C CA . ALA A 1 583 ? 36.719 24.847 -24.348 1.00 82.31 583 ALA A CA 1
ATOM 4676 C C . ALA A 1 583 ? 37.443 23.907 -25.330 1.00 82.31 583 ALA A C 1
ATOM 4678 O O . ALA A 1 583 ? 38.675 23.934 -25.401 1.00 82.31 583 ALA A O 1
ATOM 4679 N N . LEU A 1 584 ? 36.702 23.134 -26.135 1.00 80.12 584 LEU A N 1
ATOM 4680 C CA . LEU A 1 584 ? 37.264 22.313 -27.214 1.00 80.12 584 LEU A CA 1
ATOM 4681 C C . LEU A 1 584 ? 37.932 23.166 -28.295 1.00 80.12 584 LEU A C 1
ATOM 4683 O O . LEU A 1 584 ? 39.041 22.850 -28.730 1.00 80.12 584 LEU A O 1
ATOM 4687 N N . TYR A 1 585 ? 37.306 24.276 -28.691 1.00 79.50 585 TYR A N 1
ATOM 4688 C CA . TYR A 1 585 ? 37.883 25.196 -29.672 1.00 79.50 585 TYR A CA 1
ATOM 4689 C C . TYR A 1 585 ? 39.222 25.790 -29.192 1.00 79.50 585 TYR A C 1
ATOM 4691 O O . TYR A 1 585 ? 40.179 25.899 -29.960 1.00 79.50 585 TYR A O 1
ATOM 4699 N N . PHE A 1 586 ? 39.336 26.098 -27.896 1.00 78.50 586 PHE A N 1
ATOM 4700 C CA . PHE A 1 586 ? 40.563 26.613 -27.273 1.00 78.50 586 PHE A CA 1
ATOM 4701 C C . PHE A 1 586 ? 41.474 25.523 -26.666 1.00 78.50 586 PHE A C 1
ATOM 4703 O O . PHE A 1 586 ? 42.360 25.832 -25.865 1.00 78.50 586 PHE A O 1
ATOM 4710 N N . ASN A 1 587 ? 41.334 24.254 -27.063 1.00 74.81 587 ASN A N 1
ATOM 4711 C CA . ASN A 1 587 ? 42.102 23.137 -26.488 1.00 74.81 587 ASN A CA 1
ATOM 4712 C C . ASN A 1 587 ? 43.635 23.328 -26.597 1.00 74.81 587 ASN A C 1
ATOM 4714 O O . ASN A 1 587 ? 44.376 23.090 -25.642 1.00 74.81 587 ASN A O 1
ATOM 4718 N N . ASN A 1 588 ? 44.126 23.826 -27.737 1.00 69.75 588 ASN A N 1
ATOM 4719 C CA . ASN A 1 588 ? 45.560 24.029 -27.988 1.00 69.75 588 ASN A CA 1
ATOM 4720 C C . ASN A 1 588 ? 46.239 25.054 -27.049 1.00 69.75 588 ASN A C 1
ATOM 4722 O O . ASN A 1 588 ? 47.298 24.737 -26.494 1.00 69.75 588 ASN A O 1
ATOM 4726 N N . PRO A 1 589 ? 45.695 26.269 -26.837 1.00 71.38 589 PRO A N 1
ATOM 4727 C CA . PRO A 1 589 ? 46.254 27.208 -25.863 1.00 71.38 589 PRO A CA 1
ATOM 4728 C C . PRO A 1 589 ? 46.150 26.711 -24.411 1.00 71.38 589 PRO A C 1
ATOM 4730 O O . PRO A 1 589 ? 47.098 26.906 -23.649 1.00 71.38 589 PRO A O 1
ATOM 4733 N N . ILE A 1 590 ? 45.073 26.005 -24.044 1.00 68.19 590 ILE A N 1
ATOM 4734 C CA . ILE A 1 590 ? 44.897 25.419 -22.700 1.00 68.19 590 ILE A CA 1
ATOM 4735 C C . ILE A 1 590 ? 45.980 24.369 -22.411 1.00 68.19 590 ILE A C 1
ATOM 4737 O O . ILE A 1 590 ? 46.633 24.417 -21.365 1.00 68.19 590 ILE A O 1
ATOM 4741 N N . ARG A 1 591 ? 46.242 23.465 -23.366 1.00 66.75 591 ARG A N 1
ATOM 4742 C CA . ARG A 1 591 ? 47.279 22.426 -23.244 1.00 66.75 591 ARG A CA 1
ATOM 4743 C C . ARG A 1 591 ? 48.677 23.027 -23.067 1.00 66.75 591 ARG A C 1
ATOM 4745 O O . ARG A 1 591 ? 49.443 22.575 -22.215 1.00 66.75 591 ARG A O 1
ATOM 4752 N N . LYS A 1 592 ? 49.001 24.079 -23.830 1.00 69.38 592 LYS A N 1
ATOM 4753 C CA . LYS A 1 592 ? 50.278 24.806 -23.709 1.00 69.38 592 LYS A CA 1
ATOM 4754 C C . LYS A 1 592 ? 50.419 25.477 -22.340 1.00 69.38 592 LYS A C 1
ATOM 4756 O O . LYS A 1 592 ? 51.465 25.341 -21.706 1.00 69.38 592 LYS A O 1
ATOM 4761 N N . TRP A 1 593 ? 49.367 26.126 -21.845 1.00 69.50 593 TRP A N 1
ATOM 4762 C CA . TRP A 1 593 ? 49.368 26.767 -20.528 1.00 69.50 593 TRP A CA 1
ATOM 4763 C C . TRP A 1 593 ? 49.598 25.761 -19.382 1.00 69.50 593 TRP A C 1
ATOM 4765 O O . TRP A 1 593 ? 50.511 25.949 -18.577 1.00 69.50 593 TRP A O 1
ATOM 4775 N N . LEU A 1 594 ? 48.886 24.629 -19.377 1.00 62.97 594 LEU A N 1
ATOM 4776 C CA . LEU A 1 594 ? 49.059 23.559 -18.380 1.00 62.97 594 LEU A CA 1
ATOM 4777 C C . LEU A 1 594 ? 50.456 22.929 -18.399 1.00 62.97 594 LEU A C 1
ATOM 4779 O O . LEU A 1 594 ? 51.042 22.704 -17.340 1.00 62.97 594 LEU A O 1
ATOM 4783 N N . SER A 1 595 ? 51.029 22.711 -19.587 1.00 63.28 595 SER A N 1
ATOM 4784 C CA . SER A 1 595 ? 52.408 22.212 -19.714 1.00 63.28 595 SER A CA 1
ATOM 4785 C C . SER A 1 595 ? 53.459 23.200 -19.187 1.00 63.28 595 SER A C 1
ATOM 4787 O O . SER A 1 595 ? 54.540 22.793 -18.770 1.00 63.28 595 SER A O 1
ATOM 4789 N N . THR A 1 596 ? 53.126 24.494 -19.144 1.00 60.31 596 THR A N 1
ATOM 4790 C CA . THR A 1 596 ? 53.999 25.546 -18.603 1.00 60.31 596 THR A CA 1
ATOM 4791 C C . THR A 1 596 ? 53.887 25.635 -17.072 1.00 60.31 596 THR A C 1
ATOM 4793 O O . THR A 1 596 ? 54.874 25.934 -16.399 1.00 60.31 596 THR A O 1
ATOM 4796 N N . CYS A 1 597 ? 52.714 25.322 -16.504 1.00 54.91 597 CYS A N 1
ATOM 4797 C CA . CYS A 1 597 ? 52.473 25.287 -15.056 1.00 54.91 597 CYS A CA 1
ATOM 4798 C C . CYS A 1 597 ? 52.961 23.994 -14.375 1.00 54.91 597 CYS A C 1
ATOM 4800 O O . CYS A 1 597 ? 53.405 24.040 -13.227 1.00 54.91 597 CYS A O 1
ATOM 4802 N N . CYS A 1 598 ? 52.934 22.851 -15.065 1.00 50.53 598 CYS A N 1
ATOM 4803 C CA . CYS A 1 598 ? 53.416 21.570 -14.547 1.00 50.53 598 CYS A CA 1
ATOM 4804 C C . CYS A 1 598 ? 54.754 21.188 -15.204 1.00 50.53 598 CYS A C 1
ATOM 4806 O O . CYS A 1 598 ? 54.777 20.546 -16.251 1.00 50.53 598 CYS A O 1
ATOM 4808 N N . LYS A 1 599 ? 55.888 21.534 -14.575 1.00 47.69 599 LYS A N 1
ATOM 4809 C CA . LYS A 1 599 ? 57.220 21.052 -14.997 1.00 47.69 599 LYS A CA 1
ATOM 4810 C C . LYS A 1 599 ? 57.320 19.529 -14.815 1.00 47.69 599 LYS A C 1
ATOM 4812 O O . LYS A 1 599 ? 57.742 19.064 -13.759 1.00 47.69 599 LYS A O 1
ATOM 4817 N N . SER A 1 600 ? 56.961 18.748 -15.833 1.00 40.09 600 SER A N 1
ATOM 4818 C CA . SER A 1 600 ? 57.185 17.297 -15.865 1.00 40.09 600 SER A CA 1
ATOM 4819 C C . SER A 1 600 ? 58.102 16.912 -17.027 1.00 40.09 600 SER A C 1
ATOM 4821 O O . SER A 1 600 ? 57.824 17.205 -18.187 1.00 40.09 600 SER A O 1
ATOM 4823 N N . LYS A 1 601 ? 59.202 16.228 -16.690 1.00 39.22 601 LYS A N 1
ATOM 4824 C CA . LYS A 1 601 ? 60.334 15.823 -17.549 1.00 39.22 601 LYS A CA 1
ATOM 4825 C C . LYS A 1 601 ? 60.010 14.813 -18.670 1.00 39.22 601 LYS A C 1
ATOM 4827 O O . LYS A 1 601 ? 60.929 14.350 -19.328 1.00 39.22 601 LYS A O 1
ATOM 4832 N N . ASN A 1 602 ? 58.743 14.479 -18.920 1.00 37.22 602 ASN A N 1
ATOM 4833 C CA . ASN A 1 602 ? 58.359 13.433 -19.883 1.00 37.22 602 ASN A CA 1
ATOM 4834 C C . ASN A 1 602 ? 57.705 13.949 -21.178 1.00 37.22 602 ASN A C 1
ATOM 4836 O O . ASN A 1 602 ? 57.269 13.145 -21.995 1.00 37.22 602 ASN A O 1
ATOM 4840 N N . VAL A 1 603 ? 57.638 15.267 -21.397 1.00 44.72 603 VAL A N 1
ATOM 4841 C CA . VAL A 1 603 ? 56.961 15.846 -22.578 1.00 44.72 603 VAL A CA 1
ATOM 4842 C C . VAL A 1 603 ? 57.907 16.044 -23.779 1.00 44.72 603 VAL A C 1
ATOM 4844 O O . VAL A 1 603 ? 57.448 16.091 -24.918 1.00 44.72 603 VAL A O 1
ATOM 4847 N N . GLU A 1 604 ? 59.228 16.072 -23.575 1.00 33.09 604 GLU A N 1
ATOM 4848 C CA . GLU A 1 604 ? 60.202 16.322 -24.656 1.00 33.09 604 GLU A CA 1
ATOM 4849 C C . GLU A 1 604 ? 60.420 15.125 -25.602 1.00 33.09 604 GLU A C 1
ATOM 4851 O O . GLU A 1 604 ? 60.699 15.334 -26.779 1.00 33.09 604 GLU A O 1
ATOM 4856 N N . ALA A 1 605 ? 60.201 13.882 -25.157 1.00 33.59 605 ALA A N 1
ATOM 4857 C CA . ALA A 1 605 ? 60.434 12.697 -25.995 1.00 33.59 605 ALA A CA 1
ATOM 4858 C C . ALA A 1 605 ? 59.376 12.502 -27.104 1.00 33.59 605 ALA A C 1
ATOM 4860 O O . ALA A 1 605 ? 59.699 12.034 -28.194 1.00 33.59 605 ALA A O 1
ATOM 4861 N N . ASN A 1 606 ? 58.123 12.910 -26.869 1.00 35.38 606 ASN A N 1
ATOM 4862 C CA . ASN A 1 606 ? 57.046 12.765 -27.859 1.00 35.38 606 ASN A CA 1
ATOM 4863 C C . ASN A 1 606 ? 57.013 13.914 -28.880 1.00 35.38 606 ASN A C 1
ATOM 4865 O O . ASN A 1 606 ? 56.529 13.732 -29.994 1.00 35.38 606 ASN A O 1
ATOM 4869 N N . HIS A 1 607 ? 57.563 15.082 -28.536 1.00 36.94 607 HIS A N 1
ATOM 4870 C CA . HIS A 1 607 ? 57.567 16.260 -29.408 1.00 36.94 607 HIS A CA 1
ATOM 4871 C C . HIS A 1 607 ? 58.660 16.199 -30.500 1.00 36.94 607 HIS A C 1
ATOM 4873 O O . HIS A 1 607 ? 58.531 16.841 -31.543 1.00 36.94 607 HIS A O 1
ATOM 4879 N N . GLU A 1 608 ? 59.720 15.410 -30.293 1.00 34.53 608 GLU A N 1
ATOM 4880 C CA . GLU A 1 608 ? 60.754 15.128 -31.304 1.00 34.53 608 GLU A CA 1
ATOM 4881 C C . GLU A 1 608 ? 60.262 14.111 -32.354 1.00 34.53 608 GLU A C 1
ATOM 4883 O O . GLU A 1 608 ? 60.436 14.339 -33.551 1.00 34.53 608 GLU A O 1
ATOM 4888 N N . LEU A 1 609 ? 59.543 13.054 -31.944 1.00 37.25 609 LEU A N 1
ATOM 4889 C CA . LEU A 1 609 ? 58.956 12.073 -32.875 1.00 37.25 609 LEU A CA 1
ATOM 4890 C C . LEU A 1 609 ? 57.861 12.684 -33.771 1.00 37.25 609 LEU A C 1
ATOM 4892 O O . LEU A 1 609 ? 57.751 12.342 -34.946 1.00 37.25 609 LEU A O 1
ATOM 4896 N N . GLN A 1 610 ? 57.075 13.627 -33.240 1.00 35.34 610 GLN A N 1
ATOM 4897 C CA . GLN A 1 610 ? 56.008 14.300 -33.992 1.00 35.34 610 GLN A CA 1
ATOM 4898 C C . GLN A 1 610 ? 56.545 15.302 -35.030 1.00 35.34 610 GLN A C 1
ATOM 4900 O O . GLN A 1 610 ? 55.914 15.515 -36.063 1.00 35.34 610 GLN A O 1
ATOM 4905 N N . LYS A 1 611 ? 57.735 15.877 -34.796 1.00 33.03 611 LYS A N 1
ATOM 4906 C CA . LYS A 1 611 ? 58.419 16.758 -35.758 1.00 33.03 611 LYS A CA 1
ATOM 4907 C C . LYS A 1 611 ? 59.069 16.004 -36.919 1.00 33.03 611 LYS A C 1
ATOM 4909 O O . LYS A 1 611 ? 59.209 16.589 -37.992 1.00 33.03 611 LYS A O 1
ATOM 4914 N N . LEU A 1 612 ? 59.451 14.737 -36.734 1.00 36.19 612 LEU A N 1
ATOM 4915 C CA . LEU A 1 612 ? 59.968 13.907 -37.829 1.00 36.19 612 LEU A CA 1
ATOM 4916 C C . LEU A 1 612 ? 58.865 13.453 -38.802 1.00 36.19 612 LEU A C 1
ATOM 4918 O O . LEU A 1 612 ? 59.137 13.355 -39.993 1.00 36.19 612 LEU A O 1
ATOM 4922 N N . ASN A 1 613 ? 57.624 13.278 -38.333 1.00 34.91 613 ASN A N 1
ATOM 4923 C CA . ASN A 1 613 ? 56.480 12.875 -39.168 1.00 34.91 613 ASN A CA 1
ATOM 4924 C C . ASN A 1 613 ? 55.793 14.032 -39.930 1.00 34.91 613 ASN A C 1
ATOM 4926 O O . ASN A 1 613 ? 54.822 13.792 -40.640 1.00 34.91 613 ASN A O 1
ATOM 4930 N N . GLN A 1 614 ? 56.256 15.282 -39.788 1.00 32.22 614 GLN A N 1
ATOM 4931 C CA . GLN A 1 614 ? 55.616 16.475 -40.377 1.00 32.22 614 GLN A CA 1
ATOM 4932 C C . GLN A 1 614 ? 56.543 17.316 -41.277 1.00 32.22 614 GLN A C 1
ATOM 4934 O O . GLN A 1 614 ? 56.316 18.515 -41.452 1.00 32.22 614 GLN A O 1
ATOM 4939 N N . ARG A 1 615 ? 57.594 16.733 -41.871 1.00 27.80 615 ARG A N 1
ATOM 4940 C CA . ARG A 1 615 ? 58.312 17.411 -42.966 1.00 27.80 615 ARG A CA 1
ATOM 4941 C C . ARG A 1 615 ? 57.628 17.111 -44.308 1.00 27.80 615 ARG A C 1
ATOM 4943 O O . ARG A 1 615 ? 57.415 15.939 -44.595 1.00 27.80 615 ARG A O 1
ATOM 4950 N N . PRO A 1 616 ? 57.304 18.124 -45.133 1.00 34.00 616 PRO A N 1
ATOM 4951 C CA . PRO A 1 616 ? 56.832 17.893 -46.492 1.00 34.00 616 PRO A CA 1
ATOM 4952 C C . PRO A 1 616 ? 57.963 17.353 -47.379 1.00 34.00 616 PRO A C 1
ATOM 4954 O O . PRO A 1 616 ? 59.113 17.777 -47.256 1.00 34.00 616 PRO A O 1
ATOM 4957 N N . ASP A 1 617 ? 57.599 16.475 -48.309 1.00 36.59 617 ASP A N 1
ATOM 4958 C CA . ASP A 1 617 ? 58.440 15.707 -49.244 1.00 36.59 617 ASP A CA 1
ATOM 4959 C C . ASP A 1 617 ? 59.208 16.521 -50.311 1.00 36.59 617 ASP A C 1
ATOM 4961 O O . ASP A 1 617 ? 59.481 16.024 -51.402 1.00 36.59 617 ASP A O 1
ATOM 4965 N N . HIS A 1 618 ? 59.588 17.777 -50.049 1.00 36.72 618 HIS A N 1
ATOM 4966 C CA . HIS A 1 618 ? 60.153 18.636 -51.100 1.00 36.72 618 HIS A CA 1
ATOM 4967 C C . HIS A 1 618 ? 61.664 18.924 -51.050 1.00 36.72 618 HIS A C 1
ATOM 4969 O O . HIS A 1 618 ? 62.144 19.620 -51.940 1.00 36.72 618 HIS A O 1
ATOM 4975 N N . ASP A 1 619 ? 62.437 18.344 -50.121 1.00 35.16 619 ASP A N 1
ATOM 4976 C CA . ASP A 1 619 ? 63.890 18.612 -50.002 1.00 35.16 619 ASP A CA 1
ATOM 4977 C C . ASP A 1 619 ? 64.762 17.364 -49.714 1.00 35.16 619 ASP A C 1
ATOM 4979 O O . ASP A 1 619 ? 65.645 17.378 -48.856 1.00 35.16 619 ASP A O 1
ATOM 4983 N N . LEU A 1 620 ? 64.560 16.260 -50.445 1.00 37.72 620 LEU A N 1
ATOM 4984 C CA . LEU A 1 620 ? 65.375 15.033 -50.298 1.00 37.72 620 LEU A CA 1
ATOM 4985 C C . LEU A 1 620 ? 66.183 14.622 -51.542 1.00 37.72 620 LEU A C 1
ATOM 4987 O O . LEU A 1 620 ? 66.629 13.485 -51.642 1.00 37.72 620 LEU A O 1
ATOM 4991 N N . ASN A 1 621 ? 66.480 15.567 -52.441 1.00 32.94 621 ASN A N 1
ATOM 4992 C CA . ASN A 1 621 ? 67.380 15.330 -53.580 1.00 32.94 621 ASN A CA 1
ATOM 4993 C C . ASN A 1 621 ? 68.823 15.835 -53.394 1.00 32.94 621 ASN A C 1
ATOM 4995 O O . ASN A 1 621 ? 69.560 15.884 -54.373 1.00 32.94 621 ASN A O 1
ATOM 4999 N N . ASN A 1 622 ? 69.274 16.192 -52.181 1.00 33.34 622 ASN A N 1
ATOM 5000 C CA . ASN A 1 622 ? 70.612 16.799 -52.041 1.00 33.34 622 ASN A CA 1
ATOM 5001 C C . ASN A 1 622 ? 71.486 16.351 -50.856 1.00 33.34 622 ASN A C 1
ATOM 5003 O O . ASN A 1 622 ? 72.423 17.058 -50.497 1.00 33.34 622 ASN A O 1
ATOM 5007 N N . VAL A 1 623 ? 71.236 15.180 -50.252 1.00 35.69 623 VAL A N 1
ATOM 5008 C CA . VAL A 1 623 ? 72.066 14.680 -49.125 1.00 35.69 623 VAL A CA 1
ATOM 5009 C C . VAL A 1 623 ? 72.512 13.215 -49.299 1.00 35.69 623 VAL A C 1
ATOM 5011 O O . VAL A 1 623 ? 72.879 12.548 -48.341 1.00 35.69 623 VAL A O 1
ATOM 5014 N N . ASN A 1 624 ? 72.562 12.695 -50.530 1.00 31.23 624 ASN A N 1
ATOM 5015 C CA . ASN A 1 624 ? 73.138 11.367 -50.816 1.00 31.23 624 ASN A CA 1
ATOM 5016 C C . ASN A 1 624 ? 74.644 11.423 -51.129 1.00 31.23 624 ASN A C 1
ATOM 5018 O O . ASN A 1 624 ? 75.124 10.844 -52.101 1.00 31.23 624 ASN A O 1
ATOM 5022 N N . GLY A 1 625 ? 75.413 12.111 -50.289 1.00 33.38 625 GLY A N 1
ATOM 5023 C CA . GLY A 1 625 ? 76.868 12.135 -50.390 1.00 33.38 625 GLY A CA 1
ATOM 5024 C C . GLY A 1 625 ? 77.484 12.280 -49.012 1.00 33.38 625 GLY A C 1
ATOM 5025 O O . GLY A 1 625 ? 77.364 13.334 -48.403 1.00 33.38 625 GLY A O 1
ATOM 5026 N N . ASN A 1 626 ? 78.185 11.240 -48.566 1.00 30.02 626 ASN A N 1
ATOM 5027 C CA . ASN A 1 626 ? 78.953 11.166 -47.320 1.00 30.02 626 ASN A CA 1
ATOM 5028 C C . ASN A 1 626 ? 78.128 10.826 -46.077 1.00 30.02 626 ASN A C 1
ATOM 5030 O O . ASN A 1 626 ? 77.784 11.708 -45.305 1.00 30.02 626 ASN A O 1
ATOM 5034 N N . LEU A 1 627 ? 77.880 9.530 -45.861 1.00 28.58 627 LEU A N 1
ATOM 5035 C CA . LEU A 1 627 ? 78.041 8.842 -44.565 1.00 28.58 627 LEU A CA 1
ATOM 5036 C C . LEU A 1 627 ? 77.726 7.343 -44.735 1.00 28.58 627 LEU A C 1
ATOM 5038 O O . LEU A 1 627 ? 76.913 6.752 -44.036 1.00 28.58 627 LEU A O 1
ATOM 5042 N N . LEU A 1 628 ? 78.405 6.715 -45.697 1.00 32.88 628 LEU A N 1
ATOM 5043 C CA . LEU A 1 628 ? 78.656 5.277 -45.681 1.00 32.88 628 LEU A CA 1
ATOM 5044 C C . LEU A 1 628 ? 80.045 5.072 -45.078 1.00 32.88 628 LEU A C 1
ATOM 5046 O O . LEU A 1 628 ? 81.011 5.029 -45.828 1.00 32.88 628 LEU A O 1
ATOM 5050 N N . GLN A 1 629 ? 80.159 4.957 -43.753 1.00 28.70 629 GLN A N 1
ATOM 5051 C CA . GLN A 1 629 ? 81.150 4.052 -43.165 1.00 28.70 629 GLN A CA 1
ATOM 5052 C C . GLN A 1 629 ? 80.958 3.871 -41.653 1.00 28.70 629 GLN A C 1
ATOM 5054 O O . GLN A 1 629 ? 80.962 4.837 -40.898 1.00 28.70 629 GLN A O 1
ATOM 5059 N N . ASN A 1 630 ? 80.938 2.593 -41.265 1.00 25.44 630 ASN A N 1
ATOM 5060 C CA . ASN A 1 630 ? 81.299 2.008 -39.969 1.00 25.44 630 ASN A CA 1
ATOM 5061 C C . ASN A 1 630 ? 80.186 1.582 -38.989 1.00 25.44 630 ASN A C 1
ATOM 5063 O O . ASN A 1 630 ? 79.690 2.358 -38.181 1.00 25.44 630 ASN A O 1
ATOM 5067 N N . ASN A 1 631 ? 80.006 0.250 -38.999 1.00 28.45 631 ASN A N 1
ATOM 5068 C CA . ASN A 1 631 ? 79.926 -0.681 -37.858 1.00 28.45 631 ASN A CA 1
ATOM 5069 C C . ASN A 1 631 ? 78.571 -1.343 -37.542 1.00 28.45 631 ASN A C 1
ATOM 5071 O O . ASN A 1 631 ? 77.815 -0.916 -36.685 1.00 28.45 631 ASN A O 1
ATOM 5075 N N . HIS A 1 632 ? 78.345 -2.445 -38.266 1.00 26.83 632 HIS A N 1
ATOM 5076 C CA . HIS A 1 632 ? 78.012 -3.814 -37.833 1.00 26.83 632 HIS A CA 1
ATOM 5077 C C . HIS A 1 632 ? 77.320 -4.120 -36.475 1.00 26.83 632 HIS A C 1
ATOM 5079 O O . HIS A 1 632 ? 77.863 -3.820 -35.416 1.00 26.83 632 HIS A O 1
ATOM 5085 N N . VAL A 1 633 ? 76.282 -4.981 -36.606 1.00 27.44 633 VAL A N 1
ATOM 5086 C CA . VAL A 1 633 ? 75.621 -5.912 -35.643 1.00 27.44 633 VAL A CA 1
ATOM 5087 C C . VAL A 1 633 ? 74.456 -5.264 -34.854 1.00 27.44 633 VAL A C 1
ATOM 5089 O O . VAL A 1 633 ? 74.667 -4.252 -34.209 1.00 27.44 633 VAL A O 1
ATOM 5092 N N . ASP A 1 634 ? 73.183 -5.698 -34.875 1.00 24.67 634 ASP A N 1
ATOM 5093 C CA . ASP A 1 634 ? 72.568 -7.030 -35.021 1.00 24.67 634 ASP A CA 1
ATOM 5094 C C . ASP A 1 634 ? 71.111 -6.974 -35.568 1.00 24.67 634 ASP A C 1
ATOM 5096 O O . ASP A 1 634 ? 70.492 -5.916 -35.658 1.00 24.67 634 ASP A O 1
ATOM 5100 N N . ASN A 1 635 ? 70.587 -8.147 -35.935 1.00 29.89 635 ASN A N 1
ATOM 5101 C CA . ASN A 1 635 ? 69.408 -8.423 -36.772 1.00 29.89 635 ASN A CA 1
ATOM 5102 C C . ASN A 1 635 ? 67.996 -8.023 -36.265 1.00 29.89 635 ASN A C 1
ATOM 5104 O O . ASN A 1 635 ? 67.694 -8.037 -35.076 1.00 29.89 635 ASN A O 1
ATOM 5108 N N . ASN A 1 636 ? 67.097 -7.904 -37.259 1.00 27.56 636 ASN A N 1
ATOM 5109 C CA . ASN A 1 636 ? 65.626 -8.019 -37.233 1.00 27.56 636 ASN A CA 1
ATOM 5110 C C . ASN A 1 636 ? 64.783 -6.820 -36.771 1.00 27.56 636 ASN A C 1
ATOM 5112 O O . ASN A 1 636 ? 64.098 -6.881 -35.755 1.00 27.56 636 ASN A O 1
ATOM 5116 N N . VAL A 1 637 ? 64.654 -5.823 -37.652 1.00 25.78 637 VAL A N 1
ATOM 5117 C CA . VAL A 1 637 ? 63.387 -5.097 -37.851 1.00 25.78 637 VAL A CA 1
ATOM 5118 C C . VAL A 1 637 ? 63.191 -4.905 -39.357 1.00 25.78 637 VAL A C 1
ATOM 5120 O O . VAL A 1 637 ? 63.883 -4.105 -39.981 1.00 25.78 637 VAL A O 1
ATOM 5123 N N . GLN A 1 638 ? 62.262 -5.650 -39.965 1.00 21.78 638 GLN A N 1
ATOM 5124 C CA . GLN A 1 638 ? 61.709 -5.253 -41.260 1.00 21.78 638 GLN A CA 1
ATOM 5125 C C . GLN A 1 638 ? 60.867 -3.999 -41.019 1.00 21.78 638 GLN A C 1
ATOM 5127 O O . GLN A 1 638 ? 59.732 -4.078 -40.555 1.00 21.78 638 GLN A O 1
ATOM 5132 N N . VAL A 1 639 ? 61.450 -2.835 -41.295 1.00 23.34 639 VAL A N 1
ATOM 5133 C CA . VAL A 1 639 ? 60.705 -1.583 -41.411 1.00 23.34 639 VAL A CA 1
ATOM 5134 C C . VAL A 1 639 ? 59.906 -1.677 -42.707 1.00 23.34 639 VAL A C 1
ATOM 5136 O O . VAL A 1 639 ? 60.437 -1.483 -43.798 1.00 23.34 639 VAL A O 1
ATOM 5139 N N . GLN A 1 640 ? 58.632 -2.048 -42.588 1.00 21.48 640 GLN A N 1
ATOM 5140 C CA . GLN A 1 640 ? 57.661 -1.862 -43.657 1.00 21.48 640 GLN A CA 1
ATOM 5141 C C . GLN A 1 640 ? 57.448 -0.351 -43.793 1.00 21.48 640 GLN A C 1
ATOM 5143 O O . GLN A 1 640 ? 56.832 0.282 -42.939 1.00 21.48 640 GLN A O 1
ATOM 5148 N N . VAL A 1 641 ? 58.038 0.235 -44.833 1.00 22.47 641 VAL A N 1
ATOM 5149 C CA . VAL A 1 641 ? 57.753 1.605 -45.261 1.00 22.47 641 VAL A CA 1
ATOM 5150 C C . VAL A 1 641 ? 56.305 1.610 -45.747 1.00 22.47 641 VAL A C 1
ATOM 5152 O O . VAL A 1 641 ? 56.013 1.108 -46.829 1.00 22.47 641 VAL A O 1
ATOM 5155 N N . VAL A 1 642 ? 55.392 2.089 -44.901 1.00 24.47 642 VAL A N 1
ATOM 5156 C CA . VAL A 1 642 ? 53.987 2.308 -45.256 1.00 24.47 642 VAL A CA 1
ATOM 5157 C C . VAL A 1 642 ? 53.934 3.590 -46.077 1.00 24.47 642 VAL A C 1
ATOM 5159 O O . VAL A 1 642 ? 54.221 4.677 -45.575 1.00 24.47 642 VAL A O 1
ATOM 5162 N N . THR A 1 643 ? 53.652 3.435 -47.366 1.00 23.03 643 THR A N 1
ATOM 5163 C CA . THR A 1 643 ? 53.324 4.520 -48.284 1.00 23.03 643 THR A CA 1
ATOM 5164 C C . THR A 1 643 ? 52.043 5.240 -47.847 1.00 23.03 643 THR A C 1
ATOM 5166 O O . THR A 1 643 ? 51.204 4.697 -47.142 1.00 23.03 643 THR A O 1
ATOM 5169 N N . THR A 1 644 ? 51.969 6.503 -48.248 1.00 24.92 644 THR A N 1
ATOM 5170 C CA . THR A 1 644 ? 50.995 7.571 -47.973 1.00 24.92 644 THR A CA 1
ATOM 5171 C C . THR A 1 644 ? 49.507 7.212 -47.747 1.00 24.92 644 THR A C 1
ATOM 5173 O O . THR A 1 644 ? 49.001 6.276 -48.355 1.00 24.92 644 THR A O 1
ATOM 5176 N N . PRO A 1 645 ? 48.742 8.043 -46.996 1.00 30.72 645 PRO A N 1
ATOM 5177 C CA . PRO A 1 645 ? 47.379 7.757 -46.518 1.00 30.72 645 PRO A CA 1
ATOM 5178 C C . PRO A 1 645 ? 46.251 8.032 -47.535 1.00 30.72 645 PRO A C 1
ATOM 5180 O O . PRO A 1 645 ? 45.100 8.189 -47.144 1.00 30.72 645 PRO A O 1
ATOM 5183 N N . VAL A 1 646 ? 46.560 8.136 -48.831 1.00 31.38 646 VAL A N 1
ATOM 5184 C CA . VAL A 1 646 ? 45.565 8.486 -49.867 1.00 31.38 646 VAL A CA 1
ATOM 5185 C C . VAL A 1 646 ? 44.941 7.238 -50.509 1.00 31.38 646 VAL A C 1
ATOM 5187 O O . VAL A 1 646 ? 43.777 7.273 -50.890 1.00 31.38 646 VAL A O 1
ATOM 5190 N N . ASP A 1 647 ? 45.656 6.109 -50.544 1.00 25.03 647 ASP A N 1
ATOM 5191 C CA . ASP A 1 647 ? 45.231 4.923 -51.307 1.00 25.03 647 ASP A CA 1
ATOM 5192 C C . ASP A 1 647 ? 44.286 3.972 -50.526 1.00 25.03 647 ASP A C 1
ATOM 5194 O O . ASP A 1 647 ? 43.621 3.122 -51.118 1.00 25.03 647 ASP A O 1
ATOM 5198 N N . GLU A 1 648 ? 44.179 4.103 -49.194 1.00 34.59 648 GLU A N 1
ATOM 5199 C CA . GLU A 1 648 ? 43.336 3.226 -48.350 1.00 34.59 648 GLU A CA 1
ATOM 5200 C C . GLU A 1 648 ? 41.926 3.791 -48.055 1.00 34.59 648 GLU A C 1
ATOM 5202 O O . GLU A 1 648 ? 40.995 3.017 -47.789 1.00 34.59 648 GLU A O 1
ATOM 5207 N N . GLU A 1 649 ? 41.711 5.112 -48.177 1.00 36.41 649 GLU A N 1
ATOM 5208 C CA . GLU A 1 649 ? 40.357 5.702 -48.156 1.00 36.41 649 GLU A CA 1
ATOM 5209 C C . GLU A 1 649 ? 39.521 5.184 -49.347 1.00 36.41 649 GLU A C 1
ATOM 5211 O O . GLU A 1 649 ? 38.367 4.789 -49.156 1.00 36.41 649 GLU A O 1
ATOM 5216 N N . GLU A 1 650 ? 40.131 5.032 -50.532 1.00 31.22 650 GLU A N 1
ATOM 5217 C CA . GLU A 1 650 ? 39.495 4.484 -51.745 1.00 31.22 650 GLU A CA 1
ATOM 5218 C C . GLU A 1 650 ? 39.058 3.010 -51.599 1.00 31.22 650 GLU A C 1
ATOM 5220 O O . GLU A 1 650 ? 38.018 2.607 -52.126 1.00 31.22 650 GLU A O 1
ATOM 5225 N N . GLN A 1 651 ? 39.793 2.179 -50.847 1.00 29.36 651 GLN A N 1
ATOM 5226 C CA . GLN A 1 651 ? 39.467 0.751 -50.673 1.00 29.36 651 GLN A CA 1
ATOM 5227 C C . GLN A 1 651 ? 38.250 0.505 -49.767 1.00 29.36 651 GLN A C 1
ATOM 5229 O O . GLN A 1 651 ? 37.476 -0.439 -49.992 1.00 29.36 651 GLN A O 1
ATOM 5234 N N . THR A 1 652 ? 38.051 1.360 -48.762 1.00 39.34 652 THR A N 1
ATOM 5235 C CA . THR A 1 652 ? 36.874 1.310 -47.876 1.00 39.34 652 THR A CA 1
ATOM 5236 C C . THR A 1 652 ? 35.648 1.906 -48.575 1.00 39.34 652 THR A C 1
ATOM 5238 O O . THR A 1 652 ? 34.532 1.401 -48.430 1.00 39.34 652 THR A O 1
ATOM 5241 N N . GLU A 1 653 ? 35.866 2.927 -49.409 1.00 42.22 653 GLU A N 1
ATOM 5242 C CA . GLU A 1 653 ? 34.843 3.532 -50.262 1.00 42.22 653 GLU A CA 1
ATOM 5243 C C . GLU A 1 653 ? 34.307 2.529 -51.299 1.00 42.22 653 GLU A C 1
ATOM 5245 O O . GLU A 1 653 ? 33.093 2.338 -51.405 1.00 42.22 653 GLU A O 1
ATOM 5250 N N . HIS A 1 654 ? 35.196 1.757 -51.936 1.00 36.66 654 HIS A N 1
ATOM 5251 C CA . HIS A 1 654 ? 34.829 0.700 -52.884 1.00 36.66 654 HIS A CA 1
ATOM 5252 C C . HIS A 1 654 ? 34.072 -0.483 -52.254 1.00 36.66 654 HIS A C 1
ATOM 5254 O O . HIS A 1 654 ? 33.218 -1.080 -52.913 1.00 36.66 654 HIS A O 1
ATOM 5260 N N . THR A 1 655 ? 34.349 -0.848 -50.995 1.00 39.34 655 THR A N 1
ATOM 5261 C CA . THR A 1 655 ? 33.649 -1.962 -50.317 1.00 39.34 655 THR A CA 1
ATOM 5262 C C . THR A 1 655 ? 32.279 -1.564 -49.774 1.00 39.34 655 THR A C 1
ATOM 5264 O O . THR A 1 655 ? 31.362 -2.391 -49.796 1.00 39.34 655 THR A O 1
ATOM 5267 N N . PHE A 1 656 ? 32.105 -0.314 -49.336 1.00 44.81 656 PHE A N 1
ATOM 5268 C CA . PHE A 1 656 ? 30.790 0.218 -48.975 1.00 44.81 656 PHE A CA 1
ATOM 5269 C C . PHE A 1 656 ? 29.937 0.430 -50.240 1.00 44.81 656 PHE A C 1
ATOM 5271 O O . PHE A 1 656 ? 28.837 -0.118 -50.328 1.00 44.81 656 PHE A O 1
ATOM 5278 N N . GLU A 1 657 ? 30.442 1.100 -51.282 1.00 48.56 657 GLU A N 1
ATOM 5279 C CA . GLU A 1 657 ? 29.675 1.325 -52.521 1.00 48.56 657 GLU A CA 1
ATOM 5280 C C . GLU A 1 657 ? 29.167 0.030 -53.178 1.00 48.56 657 GLU A C 1
ATOM 5282 O O . GLU A 1 657 ? 28.058 0.007 -53.717 1.00 48.56 657 GLU A O 1
ATOM 5287 N N . HIS A 1 658 ? 29.918 -1.073 -53.090 1.00 45.00 658 HIS A N 1
ATOM 5288 C CA . HIS A 1 658 ? 29.500 -2.358 -53.660 1.00 45.00 658 HIS A CA 1
ATOM 5289 C C . HIS A 1 658 ? 28.321 -3.022 -52.924 1.00 45.00 658 HIS A C 1
ATOM 5291 O O . HIS A 1 658 ? 27.571 -3.779 -53.543 1.00 45.00 658 HIS A O 1
ATOM 5297 N N . ILE A 1 659 ? 28.144 -2.760 -51.622 1.00 49.28 659 ILE A N 1
ATOM 5298 C CA . ILE A 1 659 ? 27.034 -3.295 -50.806 1.00 49.28 659 ILE A CA 1
ATOM 5299 C C . ILE A 1 659 ? 25.791 -2.402 -50.932 1.00 49.28 659 ILE A C 1
ATOM 5301 O O . ILE A 1 659 ? 24.669 -2.906 -50.936 1.00 49.28 659 ILE A O 1
ATOM 5305 N N . TRP A 1 660 ? 25.991 -1.092 -51.096 1.00 54.19 660 TRP A N 1
ATOM 5306 C CA . TRP A 1 660 ? 24.928 -0.081 -51.159 1.00 54.19 660 TRP A CA 1
ATOM 5307 C C . TRP A 1 660 ? 24.481 0.253 -52.598 1.00 54.19 660 TRP A C 1
ATOM 5309 O O . TRP A 1 660 ? 23.640 1.129 -52.817 1.00 54.19 660 TRP A O 1
ATOM 5319 N N . ASN A 1 661 ? 24.998 -0.463 -53.604 1.00 63.94 661 ASN A N 1
ATOM 5320 C CA . ASN A 1 661 ? 24.586 -0.293 -54.992 1.00 63.94 661 ASN A CA 1
ATOM 5321 C C . ASN A 1 661 ? 23.227 -0.964 -55.264 1.00 63.94 661 ASN A C 1
ATOM 5323 O O . ASN A 1 661 ? 23.095 -2.186 -55.289 1.00 63.94 661 ASN A O 1
ATOM 5327 N N . VAL A 1 662 ? 22.210 -0.139 -55.531 1.00 69.88 662 VAL A N 1
ATOM 5328 C CA . VAL A 1 662 ? 20.814 -0.562 -55.783 1.00 69.88 662 VAL A CA 1
ATOM 5329 C C . VAL A 1 662 ? 20.668 -1.456 -57.024 1.00 69.88 662 VAL A C 1
ATOM 5331 O O . VAL A 1 662 ? 19.744 -2.260 -57.104 1.00 69.88 662 VAL A O 1
ATOM 5334 N N . TRP A 1 663 ? 21.558 -1.312 -58.009 1.00 71.75 663 TRP A N 1
ATOM 5335 C CA . TRP A 1 663 ? 21.374 -1.878 -59.352 1.00 71.75 663 TRP A CA 1
ATOM 5336 C C . TRP A 1 663 ? 22.219 -3.122 -59.643 1.00 71.75 663 TRP A C 1
ATOM 5338 O O . TRP A 1 663 ? 22.022 -3.754 -60.678 1.00 71.75 663 TRP A O 1
ATOM 5348 N N . THR A 1 664 ? 23.143 -3.495 -58.755 1.00 73.56 664 THR A N 1
ATOM 5349 C CA . THR A 1 664 ? 24.031 -4.647 -58.957 1.00 73.56 664 THR A CA 1
ATOM 5350 C C . THR A 1 664 ? 23.807 -5.681 -57.866 1.00 73.56 664 THR A C 1
ATOM 5352 O O . THR A 1 664 ? 24.167 -5.459 -56.711 1.00 73.56 664 THR A O 1
ATOM 5355 N N . PHE A 1 665 ? 23.233 -6.826 -58.237 1.00 76.50 665 PHE A N 1
ATOM 5356 C CA . PHE A 1 665 ? 23.097 -7.954 -57.323 1.00 76.50 665 PHE A CA 1
ATOM 5357 C C . PHE A 1 665 ? 24.485 -8.536 -56.998 1.00 76.50 665 PHE A C 1
ATOM 5359 O O . PHE A 1 665 ? 25.229 -8.862 -57.927 1.00 76.50 665 PHE A O 1
ATOM 5366 N N . PRO A 1 666 ? 24.857 -8.702 -55.716 1.00 74.12 666 PRO A N 1
ATOM 5367 C CA . PRO A 1 666 ? 26.177 -9.203 -55.356 1.00 74.12 666 PRO A CA 1
ATOM 5368 C C . PRO A 1 666 ? 26.259 -10.723 -55.586 1.00 74.12 666 PRO A C 1
ATOM 5370 O O . PRO A 1 666 ? 25.841 -11.532 -54.755 1.00 74.12 666 PRO A O 1
ATOM 5373 N N . SER A 1 667 ? 26.802 -11.134 -56.733 1.00 66.56 667 SER A N 1
ATOM 5374 C CA . SER A 1 667 ? 26.967 -12.544 -57.120 1.00 66.56 667 SER A CA 1
ATOM 5375 C C . SER A 1 667 ? 28.098 -13.260 -56.367 1.00 66.56 667 SER A C 1
ATOM 5377 O O . SER A 1 667 ? 27.947 -14.446 -56.059 1.00 66.56 667 SER A O 1
ATOM 5379 N N . ASP A 1 668 ? 29.149 -12.538 -55.964 1.00 72.31 668 ASP A N 1
ATOM 5380 C CA . ASP A 1 668 ? 30.411 -13.105 -55.445 1.00 72.31 668 ASP A CA 1
ATOM 5381 C C . ASP A 1 668 ? 30.540 -13.091 -53.908 1.00 72.31 668 ASP A C 1
ATOM 5383 O O . ASP A 1 668 ? 31.634 -13.139 -53.350 1.00 72.31 668 ASP A O 1
ATOM 5387 N N . VAL A 1 669 ? 29.415 -13.029 -53.187 1.00 77.81 669 VAL A N 1
ATOM 5388 C CA . VAL A 1 669 ? 29.394 -12.974 -51.712 1.00 77.81 669 VAL A CA 1
ATOM 5389 C C . VAL A 1 669 ? 28.694 -14.177 -51.072 1.00 77.81 669 VAL A C 1
ATOM 5391 O O . VAL A 1 669 ? 27.951 -14.916 -51.722 1.00 77.81 669 VAL A O 1
ATOM 5394 N N . SER A 1 670 ? 28.931 -14.381 -49.769 1.00 81.25 670 SER A N 1
ATOM 5395 C CA . SER A 1 670 ? 28.313 -15.462 -48.990 1.00 81.25 670 SER A CA 1
ATOM 5396 C C . SER A 1 670 ? 26.781 -15.409 -49.039 1.00 81.25 670 SER A C 1
ATOM 5398 O O . SER A 1 670 ? 26.187 -14.338 -49.174 1.00 81.25 670 SER A O 1
ATOM 5400 N N . CYS A 1 671 ? 26.123 -16.564 -48.880 1.00 84.19 671 CYS A N 1
ATOM 5401 C CA . CYS A 1 671 ? 24.657 -16.662 -48.905 1.00 84.19 671 CYS A CA 1
ATOM 5402 C C . CYS A 1 671 ? 23.983 -15.688 -47.920 1.00 84.19 671 CYS A C 1
ATOM 5404 O O . CYS A 1 671 ? 22.969 -15.078 -48.246 1.00 84.19 671 CYS A O 1
ATOM 5406 N N . PHE A 1 672 ? 24.591 -15.483 -46.748 1.00 80.75 672 PHE A N 1
ATOM 5407 C CA . PHE A 1 672 ? 24.129 -14.515 -45.754 1.00 80.75 672 PHE A CA 1
ATOM 5408 C C . PHE A 1 672 ? 24.161 -13.069 -46.275 1.00 80.75 672 PHE A C 1
ATOM 5410 O O . PHE A 1 672 ? 23.178 -12.348 -46.139 1.00 80.75 672 PHE A O 1
ATOM 5417 N N . LYS A 1 673 ? 25.250 -12.650 -46.936 1.00 79.12 673 LYS A N 1
ATOM 5418 C CA . LYS A 1 673 ? 25.365 -11.302 -47.518 1.00 79.12 673 LYS A CA 1
ATOM 5419 C C . LYS A 1 673 ? 24.376 -11.079 -48.666 1.00 79.12 673 LYS A C 1
ATOM 5421 O O . LYS A 1 673 ? 23.851 -9.979 -48.798 1.00 79.12 673 LYS A O 1
ATOM 5426 N N . LYS A 1 674 ? 24.078 -12.120 -49.454 1.00 81.44 674 LYS A N 1
ATOM 5427 C CA . LYS A 1 674 ? 23.034 -12.070 -50.495 1.00 81.44 674 LYS A CA 1
ATOM 5428 C C . LYS A 1 674 ? 21.649 -11.851 -49.885 1.00 81.44 674 LYS A C 1
ATOM 5430 O O . LYS A 1 674 ? 20.927 -10.965 -50.326 1.00 81.44 674 LYS A O 1
ATOM 5435 N N . ALA A 1 675 ? 21.305 -12.616 -48.848 1.00 83.94 675 ALA A N 1
ATOM 5436 C CA . ALA A 1 675 ? 20.037 -12.464 -48.134 1.00 83.94 675 ALA A CA 1
ATOM 5437 C C . ALA A 1 675 ? 19.913 -11.086 -47.458 1.00 83.94 675 ALA A C 1
ATOM 5439 O O . ALA A 1 675 ? 18.866 -10.450 -47.552 1.00 83.94 675 ALA A O 1
ATOM 5440 N N . TRP A 1 676 ? 20.995 -10.592 -46.845 1.00 84.06 676 TRP A N 1
ATOM 5441 C CA . TRP A 1 676 ? 21.049 -9.252 -46.257 1.00 84.06 676 TRP A CA 1
ATOM 5442 C C . TRP A 1 676 ? 20.835 -8.149 -47.299 1.00 84.06 676 TRP A C 1
ATOM 5444 O O . TRP A 1 676 ? 20.051 -7.235 -47.070 1.00 84.06 676 TRP A O 1
ATOM 5454 N N . TRP A 1 677 ? 21.466 -8.258 -48.474 1.00 84.94 677 TRP A N 1
ATOM 5455 C CA . TRP A 1 677 ? 21.248 -7.303 -49.561 1.00 84.94 677 TRP A CA 1
ATOM 5456 C C . TRP A 1 677 ? 19.781 -7.283 -49.999 1.00 84.94 677 TRP A C 1
ATOM 5458 O O . TRP A 1 677 ? 19.204 -6.209 -50.092 1.00 84.94 677 TRP A O 1
ATOM 5468 N N . VAL A 1 678 ? 19.143 -8.448 -50.177 1.00 85.56 678 VAL A N 1
ATOM 5469 C CA . VAL A 1 678 ? 17.708 -8.529 -50.525 1.00 85.56 678 VAL A CA 1
ATOM 5470 C C . VAL A 1 678 ? 16.826 -7.870 -49.457 1.00 85.56 678 VAL A C 1
ATOM 5472 O O . VAL A 1 678 ? 15.865 -7.187 -49.797 1.00 85.56 678 VAL A O 1
ATOM 5475 N N . PHE A 1 679 ? 17.165 -8.036 -48.178 1.00 87.25 679 PHE A N 1
ATOM 5476 C CA . PHE A 1 679 ? 16.439 -7.432 -47.059 1.00 87.25 679 PHE A CA 1
ATOM 5477 C C . PHE A 1 679 ? 16.547 -5.895 -47.028 1.00 87.25 679 PHE A C 1
ATOM 5479 O O . PHE A 1 679 ? 15.543 -5.208 -46.825 1.00 87.25 679 PHE A O 1
ATOM 5486 N N . VAL A 1 680 ? 17.745 -5.351 -47.267 1.00 86.25 680 VAL A N 1
ATOM 5487 C CA . VAL A 1 680 ? 18.023 -3.901 -47.229 1.00 86.25 680 VAL A CA 1
ATOM 5488 C C . VAL A 1 680 ? 17.701 -3.204 -48.560 1.00 86.25 680 VAL A C 1
ATOM 5490 O O . VAL A 1 680 ? 17.490 -1.993 -48.595 1.00 86.25 680 VAL A O 1
ATOM 5493 N N . TRP A 1 681 ? 17.605 -3.946 -49.665 1.00 88.00 681 TRP A N 1
ATOM 5494 C CA . TRP A 1 681 ? 17.396 -3.394 -51.006 1.00 88.00 681 TRP A CA 1
ATOM 5495 C C . TRP A 1 681 ? 16.201 -2.427 -51.132 1.00 88.00 681 TRP A C 1
ATOM 5497 O O . TRP A 1 681 ? 16.384 -1.365 -51.732 1.00 88.00 681 TRP A O 1
ATOM 5507 N N . PRO A 1 682 ? 15.009 -2.696 -50.555 1.00 88.75 682 PRO A N 1
ATOM 5508 C CA . PRO A 1 682 ? 13.895 -1.750 -50.623 1.00 88.75 682 PRO A CA 1
ATOM 5509 C C . PRO A 1 682 ? 14.224 -0.408 -49.956 1.00 88.75 682 PRO A C 1
ATOM 5511 O O . PRO A 1 682 ? 13.956 0.643 -50.535 1.00 88.75 682 PRO A O 1
ATOM 5514 N N . ILE A 1 683 ? 14.868 -0.428 -48.782 1.00 87.06 683 ILE A N 1
ATOM 5515 C CA . ILE A 1 683 ? 15.327 0.782 -48.072 1.00 87.06 683 ILE A CA 1
ATOM 5516 C C . ILE A 1 683 ? 16.260 1.583 -48.970 1.00 87.06 683 ILE A C 1
ATOM 5518 O O . ILE A 1 683 ? 16.081 2.781 -49.174 1.00 87.06 683 ILE A O 1
ATOM 5522 N N . LEU A 1 684 ? 17.244 0.890 -49.532 1.00 83.00 684 LEU A N 1
ATOM 5523 C CA . LEU A 1 684 ? 18.251 1.460 -50.408 1.00 83.00 684 LEU A CA 1
ATOM 5524 C C . LEU A 1 684 ? 17.658 2.135 -51.637 1.00 83.00 684 LEU A C 1
ATOM 5526 O O . LEU A 1 684 ? 18.064 3.240 -52.003 1.00 83.00 684 LEU A O 1
ATOM 5530 N N . PHE A 1 685 ? 16.684 1.472 -52.255 1.00 86.38 685 PHE A N 1
ATOM 5531 C CA . PHE A 1 685 ? 15.943 2.012 -53.378 1.00 86.38 685 PHE A CA 1
ATOM 5532 C C . PHE A 1 685 ? 15.232 3.310 -52.982 1.00 86.38 685 PHE A C 1
ATOM 5534 O O . PHE A 1 685 ? 15.458 4.334 -53.623 1.00 86.38 685 PHE A O 1
ATOM 5541 N N . PHE A 1 686 ? 14.447 3.311 -51.900 1.00 86.56 686 PHE A N 1
ATOM 5542 C CA . PHE A 1 686 ? 13.715 4.503 -51.460 1.00 86.56 686 PHE A CA 1
ATOM 5543 C C . PHE A 1 686 ? 14.640 5.659 -51.059 1.00 86.56 686 PHE A C 1
ATOM 5545 O O . PHE A 1 686 ? 14.448 6.776 -51.540 1.00 86.56 686 PHE A O 1
ATOM 5552 N N . LEU A 1 687 ? 15.670 5.405 -50.246 1.00 86.94 687 LEU A N 1
ATOM 5553 C CA . LEU A 1 687 ? 16.600 6.442 -49.783 1.00 86.94 687 LEU A CA 1
ATOM 5554 C C . LEU A 1 687 ? 17.369 7.099 -50.932 1.00 86.94 687 LEU A C 1
ATOM 5556 O O . LEU A 1 687 ? 17.604 8.304 -50.899 1.00 86.94 687 LEU A O 1
ATOM 5560 N N . LYS A 1 688 ? 17.703 6.344 -51.986 1.00 83.69 688 LYS A N 1
ATOM 5561 C CA . LYS A 1 688 ? 18.393 6.888 -53.164 1.00 83.69 688 LYS A CA 1
ATOM 5562 C C . LYS A 1 688 ? 17.571 7.940 -53.914 1.00 83.69 688 LYS A C 1
ATOM 5564 O O . LYS A 1 688 ? 18.154 8.833 -54.527 1.00 83.69 688 LYS A O 1
ATOM 5569 N N . TYR A 1 689 ? 16.242 7.827 -53.905 1.00 85.62 689 TYR A N 1
ATOM 5570 C CA . TYR A 1 689 ? 15.356 8.796 -54.561 1.00 85.62 689 TYR A CA 1
ATOM 5571 C C . TYR A 1 689 ? 14.974 9.964 -53.655 1.00 85.62 689 TYR A C 1
ATOM 5573 O O . TYR A 1 689 ? 14.657 11.039 -54.159 1.00 85.62 689 TYR A O 1
ATOM 5581 N N . THR A 1 690 ? 14.999 9.774 -52.337 1.00 89.62 690 THR A N 1
ATOM 5582 C CA . THR A 1 690 ? 14.572 10.800 -51.382 1.00 89.62 690 THR A CA 1
ATOM 5583 C C . THR A 1 690 ? 15.727 11.615 -50.807 1.00 89.62 690 THR A C 1
ATOM 5585 O O . THR A 1 690 ? 15.503 12.762 -50.430 1.00 89.62 690 THR A O 1
ATOM 5588 N N . ILE A 1 691 ? 16.956 11.088 -50.771 1.00 88.38 691 ILE A N 1
ATOM 5589 C CA . ILE A 1 691 ? 18.137 11.798 -50.266 1.00 88.38 691 ILE A CA 1
ATOM 5590 C C . ILE A 1 691 ? 19.154 11.995 -51.403 1.00 88.38 691 ILE A C 1
ATOM 5592 O O . ILE A 1 691 ? 19.686 11.018 -51.938 1.00 88.38 691 ILE A O 1
ATOM 5596 N N . PRO A 1 692 ? 19.470 13.247 -51.789 1.00 86.06 692 PRO A N 1
ATOM 5597 C CA . PRO A 1 692 ? 20.520 13.506 -52.766 1.00 86.06 692 PRO A CA 1
ATOM 5598 C C . PRO A 1 692 ? 21.889 13.107 -52.199 1.00 86.06 692 PRO A C 1
ATOM 5600 O O . PRO A 1 692 ? 22.177 13.313 -51.028 1.00 86.06 692 PRO A O 1
ATOM 5603 N N . ASN A 1 693 ? 22.761 12.540 -53.033 1.00 81.00 693 ASN A N 1
ATOM 5604 C CA . ASN A 1 693 ? 24.084 12.108 -52.587 1.00 81.00 693 ASN A CA 1
ATOM 5605 C C . ASN A 1 693 ? 25.087 13.280 -52.602 1.00 81.00 693 ASN A C 1
ATOM 5607 O O . ASN A 1 693 ? 25.530 13.719 -53.671 1.00 81.00 693 ASN A O 1
ATOM 5611 N N . ALA A 1 694 ? 25.477 13.740 -51.409 1.00 77.69 694 ALA A N 1
ATOM 5612 C CA . ALA A 1 694 ? 26.444 14.822 -51.215 1.00 77.69 694 ALA A CA 1
ATOM 5613 C C . ALA A 1 694 ? 27.865 14.497 -51.713 1.00 77.69 694 ALA A C 1
ATOM 5615 O O . ALA A 1 694 ? 28.580 15.421 -52.100 1.00 77.69 694 ALA A O 1
ATOM 5616 N N . ARG A 1 695 ? 28.269 13.215 -51.762 1.00 72.44 695 ARG A N 1
ATOM 5617 C CA . ARG A 1 695 ? 29.590 12.796 -52.274 1.00 72.44 695 ARG A CA 1
ATOM 5618 C C . ARG A 1 695 ? 29.700 13.001 -53.781 1.00 72.44 695 ARG A C 1
ATOM 5620 O O . ARG A 1 695 ? 30.724 13.440 -54.281 1.00 72.44 695 ARG A O 1
ATOM 5627 N N . LYS A 1 696 ? 28.616 12.735 -54.517 1.00 73.69 696 LYS A N 1
ATOM 5628 C CA . LYS A 1 696 ? 28.608 12.870 -55.981 1.00 73.69 696 LYS A CA 1
ATOM 5629 C C . LYS A 1 696 ? 28.510 14.328 -56.439 1.00 73.69 696 LYS A C 1
ATOM 5631 O O . LYS A 1 696 ? 29.054 14.681 -57.478 1.00 73.69 696 LYS A O 1
ATOM 5636 N N . HIS A 1 697 ? 27.782 15.162 -55.693 1.00 77.12 697 HIS A N 1
ATOM 5637 C CA . HIS A 1 697 ? 27.596 16.580 -56.009 1.00 77.12 697 HIS A CA 1
ATOM 5638 C C . HIS A 1 697 ? 27.781 17.429 -54.748 1.00 77.12 697 HIS A C 1
ATOM 5640 O O . HIS A 1 697 ? 26.832 17.664 -53.997 1.00 77.12 697 HIS A O 1
ATOM 5646 N N . HIS A 1 698 ? 28.994 17.952 -54.550 1.00 79.38 698 HIS A N 1
ATOM 5647 C CA . HIS A 1 698 ? 29.370 18.694 -53.338 1.00 79.38 698 HIS A CA 1
ATOM 5648 C C . HIS A 1 698 ? 28.531 19.961 -53.079 1.00 79.38 698 HIS A C 1
ATOM 5650 O O . HIS A 1 698 ? 28.543 20.473 -51.965 1.00 79.38 698 HIS A O 1
ATOM 5656 N N . SER A 1 699 ? 27.815 20.504 -54.071 1.00 81.00 699 SER A N 1
ATOM 5657 C CA . SER A 1 699 ? 26.926 21.666 -53.900 1.00 81.00 699 SER A CA 1
ATOM 5658 C C . SER A 1 699 ? 25.574 21.317 -53.268 1.00 81.00 699 SER A C 1
ATOM 5660 O O . SER A 1 699 ? 24.935 22.192 -52.689 1.00 81.00 699 SER A O 1
ATOM 5662 N N . LEU A 1 700 ? 25.150 20.050 -53.334 1.00 84.50 700 LEU A N 1
ATOM 5663 C CA . LEU A 1 700 ? 23.866 19.576 -52.805 1.00 84.50 700 LEU A CA 1
ATOM 5664 C C . LEU A 1 700 ? 23.935 19.164 -51.327 1.00 84.50 700 LEU A C 1
ATOM 5666 O O . LEU A 1 700 ? 22.939 18.694 -50.772 1.00 84.50 700 LEU A O 1
ATOM 5670 N N . PHE A 1 701 ? 25.082 19.354 -50.665 1.00 83.94 701 PHE A N 1
ATOM 5671 C CA . PHE A 1 701 ? 25.259 18.995 -49.257 1.00 83.94 701 PHE A CA 1
ATOM 5672 C C . PHE A 1 701 ? 24.225 19.638 -48.302 1.00 83.94 701 PHE A C 1
ATOM 5674 O O . PHE A 1 701 ? 23.780 18.927 -47.402 1.00 83.94 701 PHE A O 1
ATOM 5681 N N . PRO A 1 702 ? 23.747 20.896 -48.479 1.00 87.88 702 PRO A N 1
ATOM 5682 C CA . PRO A 1 702 ? 22.762 21.476 -47.560 1.00 87.88 702 PRO A CA 1
ATOM 5683 C C . PRO A 1 702 ? 21.393 20.805 -47.699 1.00 87.88 702 PRO A C 1
ATOM 5685 O O . PRO A 1 702 ? 20.730 20.530 -46.705 1.00 87.88 702 PRO A O 1
ATOM 5688 N N . LEU A 1 703 ? 20.992 20.490 -48.936 1.00 89.38 703 LEU A N 1
ATOM 5689 C CA . LEU A 1 703 ? 19.753 19.764 -49.211 1.00 89.38 703 LEU A CA 1
ATOM 5690 C C . LEU A 1 703 ? 19.827 18.334 -48.667 1.00 89.38 703 LEU A C 1
ATOM 5692 O O . LEU A 1 703 ? 18.866 17.853 -48.078 1.00 89.38 703 LEU A O 1
ATOM 5696 N N . THR A 1 704 ? 20.983 17.684 -48.816 1.00 89.19 704 THR A N 1
ATOM 5697 C CA . THR A 1 704 ? 21.248 16.359 -48.233 1.00 89.19 704 THR A CA 1
ATOM 5698 C C . THR A 1 704 ? 21.050 16.393 -46.719 1.00 89.19 704 THR A C 1
ATOM 5700 O O . THR A 1 704 ? 20.345 15.551 -46.180 1.00 89.19 704 THR A O 1
ATOM 5703 N N . LEU A 1 705 ? 21.599 17.408 -46.046 1.00 89.50 705 LEU A N 1
ATOM 5704 C CA . LEU A 1 705 ? 21.515 17.567 -44.595 1.00 89.50 705 LEU A CA 1
ATOM 5705 C C . LEU A 1 705 ? 20.068 17.748 -44.115 1.00 89.50 705 LEU A C 1
ATOM 5707 O O . LEU A 1 705 ? 19.646 17.065 -43.186 1.00 89.50 705 LEU A O 1
ATOM 5711 N N . VAL A 1 706 ? 19.288 18.604 -44.783 1.00 91.75 706 VAL A N 1
ATOM 5712 C CA . VAL A 1 706 ? 17.862 18.794 -44.462 1.00 91.75 706 VAL A CA 1
ATOM 5713 C C . VAL A 1 706 ? 17.074 17.499 -44.666 1.00 91.75 706 VAL A C 1
ATOM 5715 O O . VAL A 1 706 ? 16.302 17.113 -43.791 1.00 91.75 706 VAL A O 1
ATOM 5718 N N . MET A 1 707 ? 17.299 16.789 -45.777 1.00 92.81 707 MET A N 1
ATOM 5719 C CA . MET A 1 707 ? 16.616 15.517 -46.033 1.00 92.81 707 MET A CA 1
ATOM 5720 C C . MET A 1 707 ? 16.998 14.442 -45.010 1.00 92.81 707 MET A C 1
ATOM 5722 O O . MET A 1 707 ? 16.114 13.723 -44.549 1.00 92.81 707 MET A O 1
ATOM 5726 N N . CYS A 1 708 ? 18.271 14.358 -44.605 1.00 92.38 708 CYS A N 1
ATOM 5727 C CA . CYS A 1 708 ? 18.704 13.465 -43.528 1.00 92.38 708 CYS A CA 1
ATOM 5728 C C . CYS A 1 708 ? 17.993 13.795 -42.214 1.00 92.38 708 CYS A C 1
ATOM 5730 O O . CYS A 1 708 ? 17.440 12.895 -41.595 1.00 92.38 708 CYS A O 1
ATOM 5732 N N . VAL A 1 709 ? 17.937 15.070 -41.822 1.00 92.38 709 VAL A N 1
ATOM 5733 C CA . VAL A 1 709 ? 17.231 15.516 -40.610 1.00 92.38 709 VAL A CA 1
ATOM 5734 C C . VAL A 1 709 ? 15.748 15.126 -40.646 1.00 92.38 709 VAL A C 1
ATOM 5736 O O . VAL A 1 709 ? 15.234 14.581 -39.669 1.00 92.38 709 VAL A O 1
ATOM 5739 N N . CYS A 1 710 ? 15.066 15.330 -41.778 1.00 93.00 710 CYS A N 1
ATOM 5740 C CA . CYS A 1 710 ? 13.669 14.921 -41.940 1.00 93.00 710 CYS A CA 1
ATOM 5741 C C . CYS A 1 710 ? 13.486 13.400 -41.834 1.00 93.00 710 CYS A C 1
ATOM 5743 O O . CYS A 1 710 ? 12.547 12.943 -41.177 1.00 93.00 710 CYS A O 1
ATOM 5745 N N . TRP A 1 711 ? 14.367 12.616 -42.461 1.00 93.81 711 TRP A N 1
ATOM 5746 C CA . TRP A 1 711 ? 14.317 11.154 -42.396 1.00 93.81 711 TRP A CA 1
ATOM 5747 C C . TRP A 1 711 ? 14.609 10.627 -40.998 1.00 93.81 711 TRP A C 1
ATOM 5749 O O . TRP A 1 711 ? 13.854 9.788 -40.516 1.00 93.81 711 TRP A O 1
ATOM 5759 N N . ILE A 1 712 ? 15.648 11.138 -40.336 1.00 93.31 712 ILE A N 1
ATOM 5760 C CA . ILE A 1 712 ? 15.994 10.762 -38.964 1.00 93.31 712 ILE A CA 1
ATOM 5761 C C . ILE A 1 712 ? 14.793 11.039 -38.061 1.00 93.31 712 ILE A C 1
ATOM 5763 O O . ILE A 1 712 ? 14.291 10.098 -37.460 1.00 93.31 712 ILE A O 1
ATOM 5767 N N . GLY A 1 713 ? 14.248 12.262 -38.066 1.00 92.94 713 GLY A N 1
ATOM 5768 C CA . GLY A 1 713 ? 13.089 12.618 -37.240 1.00 92.94 713 GLY A CA 1
ATOM 5769 C C . GLY A 1 713 ? 11.838 11.771 -37.515 1.00 92.94 713 GLY A C 1
ATOM 5770 O O . GLY A 1 713 ? 11.151 11.346 -36.584 1.00 92.94 713 GLY A O 1
ATOM 5771 N N . SER A 1 714 ? 11.553 11.475 -38.789 1.00 93.06 714 SER A N 1
ATOM 5772 C CA . SER A 1 714 ? 10.393 10.653 -39.174 1.00 93.06 714 SER A CA 1
ATOM 5773 C C . SER A 1 714 ? 10.548 9.195 -38.735 1.00 93.06 714 SER A C 1
ATOM 5775 O O . SER A 1 714 ? 9.600 8.584 -38.240 1.00 93.06 714 SER A O 1
ATOM 5777 N N . ILE A 1 715 ? 11.747 8.629 -38.896 1.00 93.81 715 ILE A N 1
ATOM 5778 C CA . ILE A 1 715 ? 12.030 7.240 -38.525 1.00 93.81 715 ILE A CA 1
ATOM 5779 C C . ILE A 1 715 ? 12.114 7.085 -37.010 1.00 93.81 715 ILE A C 1
ATOM 5781 O O . ILE A 1 715 ? 11.581 6.108 -36.493 1.00 93.81 715 ILE A O 1
ATOM 5785 N N . THR A 1 716 ? 12.689 8.044 -36.282 1.00 92.44 716 THR A N 1
ATOM 5786 C CA . THR A 1 716 ? 12.700 8.012 -34.812 1.00 92.44 716 THR A CA 1
ATOM 5787 C C . THR A 1 716 ? 11.294 8.109 -34.229 1.00 92.44 716 THR A C 1
ATOM 5789 O O . THR A 1 716 ? 11.009 7.429 -33.252 1.00 92.44 716 THR A O 1
ATOM 5792 N N . TYR A 1 717 ? 10.382 8.867 -34.853 1.00 93.38 717 TYR A N 1
ATOM 5793 C CA . TYR A 1 717 ? 8.968 8.874 -34.456 1.00 93.38 717 TYR A CA 1
ATOM 5794 C C . TYR A 1 717 ? 8.320 7.492 -34.630 1.00 93.38 717 TYR A C 1
ATOM 5796 O O . TYR A 1 717 ? 7.710 6.973 -33.695 1.00 93.38 717 TYR A O 1
ATOM 5804 N N . LEU A 1 718 ? 8.494 6.872 -35.806 1.00 92.75 718 LEU A N 1
ATOM 5805 C CA . LEU A 1 718 ? 7.973 5.527 -36.083 1.00 92.75 718 LEU A CA 1
ATOM 5806 C C . LEU A 1 718 ? 8.565 4.481 -35.127 1.00 92.75 718 LEU A C 1
ATOM 5808 O O . LEU A 1 718 ? 7.872 3.564 -34.690 1.00 92.75 718 LEU A O 1
ATOM 5812 N N . LEU A 1 719 ? 9.847 4.628 -34.808 1.00 92.94 719 LEU A N 1
ATOM 5813 C CA . LEU A 1 719 ? 10.582 3.746 -33.920 1.00 92.94 719 LEU A CA 1
ATOM 5814 C C . LEU A 1 719 ? 10.085 3.850 -32.473 1.00 92.94 719 LEU A C 1
ATOM 5816 O O . LEU A 1 719 ? 9.788 2.820 -31.869 1.00 92.94 719 LEU A O 1
ATOM 5820 N N . SER A 1 720 ? 9.938 5.067 -31.938 1.00 91.69 720 SER A N 1
ATOM 5821 C CA . SER A 1 720 ? 9.354 5.291 -30.609 1.00 91.69 720 SER A CA 1
ATOM 5822 C C . SER A 1 720 ? 7.935 4.727 -30.528 1.00 91.69 720 SER A C 1
ATOM 5824 O O . SER A 1 720 ? 7.625 4.019 -29.575 1.00 91.69 720 SER A O 1
ATOM 5826 N N . TRP A 1 721 ? 7.112 4.937 -31.561 1.00 92.50 721 TRP A N 1
ATOM 5827 C CA . TRP A 1 721 ? 5.773 4.347 -31.643 1.00 92.50 721 TRP A CA 1
ATOM 5828 C C . TRP A 1 721 ? 5.800 2.816 -31.569 1.00 92.50 721 TRP A C 1
ATOM 5830 O O . TRP A 1 721 ? 5.144 2.223 -30.712 1.00 92.50 721 TRP A O 1
ATOM 5840 N N . ALA A 1 722 ? 6.585 2.162 -32.431 1.00 92.75 722 ALA A N 1
ATOM 5841 C CA . ALA A 1 722 ? 6.648 0.704 -32.484 1.00 92.75 722 ALA A CA 1
ATOM 5842 C C . ALA A 1 722 ? 7.176 0.096 -31.171 1.00 92.75 722 ALA A C 1
ATOM 5844 O O . ALA A 1 722 ? 6.662 -0.927 -30.715 1.00 92.75 722 ALA A O 1
ATOM 5845 N N . ILE A 1 723 ? 8.163 0.734 -30.534 1.00 92.12 723 ILE A N 1
ATOM 5846 C CA . ILE A 1 723 ? 8.715 0.288 -29.248 1.00 92.12 723 ILE A CA 1
ATOM 5847 C C . ILE A 1 723 ? 7.708 0.450 -28.107 1.00 92.12 723 ILE A C 1
ATOM 5849 O O . ILE A 1 723 ? 7.559 -0.483 -27.317 1.00 92.12 723 ILE A O 1
ATOM 5853 N N . THR A 1 724 ? 6.972 1.561 -28.045 1.00 90.31 724 THR A N 1
ATOM 5854 C CA . THR A 1 724 ? 5.901 1.751 -27.053 1.00 90.31 724 THR A CA 1
ATOM 5855 C C . THR A 1 724 ? 4.785 0.712 -27.225 1.00 90.31 724 THR A C 1
ATOM 5857 O O . THR A 1 724 ? 4.304 0.154 -26.238 1.00 90.31 724 THR A O 1
ATOM 5860 N N . VAL A 1 725 ? 4.419 0.353 -28.464 1.00 91.00 725 VAL A N 1
ATOM 5861 C CA . VAL A 1 725 ? 3.447 -0.731 -28.730 1.00 91.00 725 VAL A CA 1
ATOM 5862 C C . VAL A 1 725 ? 3.959 -2.092 -28.240 1.00 91.00 725 VAL A C 1
ATOM 5864 O O . VAL A 1 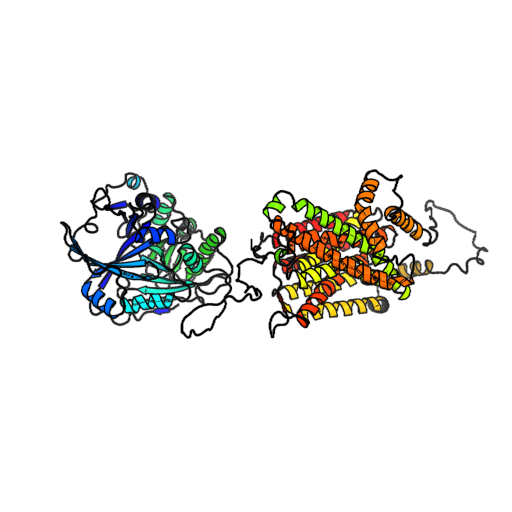725 ? 3.204 -2.880 -27.654 1.00 91.00 725 VAL A O 1
ATOM 5867 N N . ILE A 1 726 ? 5.244 -2.384 -28.467 1.00 91.44 726 ILE A N 1
ATOM 5868 C CA . ILE A 1 726 ? 5.880 -3.614 -27.979 1.00 91.44 726 ILE A CA 1
ATOM 5869 C C . ILE A 1 726 ? 5.863 -3.637 -26.445 1.00 91.44 726 ILE A C 1
ATOM 5871 O O . ILE A 1 726 ? 5.398 -4.629 -25.881 1.00 91.44 726 ILE A O 1
ATOM 5875 N N . GLY A 1 727 ? 6.291 -2.547 -25.794 1.00 89.19 727 GLY A N 1
ATOM 5876 C CA . GLY A 1 727 ? 6.335 -2.386 -24.335 1.00 89.19 727 GLY A CA 1
ATOM 5877 C C . GLY A 1 727 ? 4.977 -2.584 -23.665 1.00 89.19 727 GLY A C 1
ATOM 5878 O O . GLY A 1 727 ? 4.848 -3.419 -22.765 1.00 89.19 727 GLY A O 1
ATOM 5879 N N . ASP A 1 728 ? 3.934 -1.925 -24.180 1.00 87.94 728 ASP A N 1
ATOM 5880 C CA . ASP A 1 728 ? 2.549 -2.096 -23.715 1.00 87.94 728 ASP A CA 1
ATOM 5881 C C . ASP A 1 728 ? 2.085 -3.561 -23.804 1.00 87.94 728 ASP A C 1
ATOM 5883 O O . ASP A 1 728 ? 1.478 -4.118 -22.881 1.00 87.94 728 ASP A O 1
ATOM 5887 N N . THR A 1 729 ? 2.405 -4.242 -24.905 1.00 89.00 729 THR A N 1
ATOM 5888 C CA . THR A 1 729 ? 1.950 -5.620 -25.129 1.00 89.00 729 THR A CA 1
ATOM 5889 C C . THR A 1 729 ? 2.545 -6.597 -24.108 1.00 89.00 729 THR A C 1
ATOM 5891 O O . THR A 1 729 ? 1.827 -7.485 -23.620 1.00 89.00 729 THR A O 1
ATOM 5894 N N . ILE A 1 730 ? 3.823 -6.408 -23.761 1.00 87.81 730 ILE A N 1
ATOM 5895 C CA . ILE A 1 730 ? 4.582 -7.248 -22.817 1.00 87.81 730 ILE A CA 1
ATOM 5896 C C . ILE A 1 730 ? 4.555 -6.736 -21.367 1.00 87.81 730 ILE A C 1
ATOM 5898 O O . ILE A 1 730 ? 5.113 -7.392 -20.492 1.00 87.81 730 ILE A O 1
ATOM 5902 N N . SER A 1 731 ? 3.864 -5.621 -21.101 1.00 84.44 731 SER A N 1
ATOM 5903 C CA . SER A 1 731 ? 3.767 -4.975 -19.781 1.00 84.44 731 SER A CA 1
ATOM 5904 C C . SER A 1 731 ? 5.117 -4.507 -19.210 1.00 84.44 731 SER A C 1
ATOM 5906 O O . SER A 1 731 ? 5.349 -4.633 -18.008 1.00 84.44 731 SER A O 1
ATOM 5908 N N . ILE A 1 732 ? 6.007 -3.979 -20.054 1.00 86.62 732 ILE A N 1
ATOM 5909 C CA . ILE A 1 732 ? 7.278 -3.376 -19.622 1.00 86.62 732 ILE A CA 1
ATOM 5910 C C . ILE A 1 732 ? 7.152 -1.841 -19.670 1.00 86.62 732 ILE A C 1
ATOM 5912 O O . ILE A 1 732 ? 6.664 -1.330 -20.678 1.00 86.62 732 ILE A O 1
ATOM 5916 N N . PRO A 1 733 ? 7.581 -1.104 -18.622 1.00 84.69 733 PRO A N 1
ATOM 5917 C CA . PRO A 1 733 ? 7.540 0.360 -18.604 1.00 84.69 733 PRO A CA 1
ATOM 5918 C C . PRO A 1 733 ? 8.325 1.005 -19.755 1.00 84.69 733 PRO A C 1
ATOM 5920 O O . PRO A 1 733 ? 9.382 0.510 -20.154 1.00 84.69 733 PRO A O 1
ATOM 5923 N N . ASP A 1 734 ? 7.857 2.158 -20.238 1.00 84.12 734 ASP A N 1
ATOM 5924 C CA . ASP A 1 734 ? 8.492 2.887 -21.346 1.00 84.12 734 ASP A CA 1
ATOM 5925 C C . ASP A 1 734 ? 9.925 3.340 -21.024 1.00 84.12 734 ASP A C 1
ATOM 5927 O O . ASP A 1 734 ? 10.775 3.373 -21.914 1.00 84.12 734 ASP A O 1
ATOM 5931 N N . SER A 1 735 ? 10.223 3.622 -19.750 1.00 86.38 735 SER A N 1
ATOM 5932 C CA . SER A 1 735 ? 11.576 3.936 -19.279 1.00 86.38 735 SER A CA 1
ATOM 5933 C C . SER A 1 735 ? 12.549 2.775 -19.520 1.00 86.38 735 SER A C 1
ATOM 5935 O O . SER A 1 735 ? 13.648 3.005 -20.013 1.00 86.38 735 SER A O 1
ATOM 5937 N N . VAL A 1 736 ? 12.136 1.523 -19.271 1.00 89.12 736 VAL A N 1
ATOM 5938 C CA . VAL A 1 736 ? 12.933 0.307 -19.536 1.00 89.12 736 VAL A CA 1
ATOM 5939 C C . VAL A 1 736 ? 13.081 0.064 -21.034 1.00 89.12 736 VAL A C 1
ATOM 5941 O O . VAL A 1 736 ? 14.165 -0.284 -21.509 1.00 89.12 736 VAL A O 1
ATOM 5944 N N . MET A 1 737 ? 11.998 0.261 -21.792 1.00 90.75 737 MET A N 1
ATOM 5945 C CA . MET A 1 737 ? 12.033 0.133 -23.250 1.00 90.75 737 MET A CA 1
ATOM 5946 C C . MET A 1 737 ? 13.005 1.143 -23.878 1.00 90.75 737 MET A C 1
ATOM 5948 O O . MET A 1 737 ? 13.761 0.779 -24.783 1.00 90.75 737 MET A O 1
ATOM 5952 N N . GLY A 1 738 ? 13.036 2.372 -23.351 1.00 90.31 738 GLY A N 1
ATOM 5953 C CA . GLY A 1 738 ? 14.021 3.401 -23.681 1.00 90.31 738 GLY A CA 1
ATOM 5954 C C . GLY A 1 738 ? 15.444 3.003 -23.280 1.00 90.31 738 GLY A C 1
ATOM 5955 O O . GLY A 1 738 ? 16.327 2.930 -24.132 1.00 90.31 738 GLY A O 1
ATOM 5956 N N . LEU A 1 739 ? 15.643 2.675 -21.997 1.00 90.06 739 LEU A N 1
ATOM 5957 C CA . LEU A 1 739 ? 16.938 2.360 -21.373 1.00 90.06 739 LEU A CA 1
ATOM 5958 C C . LEU A 1 739 ? 17.702 1.221 -22.056 1.00 90.06 739 LEU A C 1
ATOM 5960 O O . LEU A 1 739 ? 18.931 1.223 -22.057 1.00 90.06 739 LEU A O 1
ATOM 5964 N N . ILE A 1 740 ? 16.993 0.239 -22.616 1.00 90.44 740 ILE A N 1
ATOM 5965 C CA . ILE A 1 740 ? 17.613 -0.956 -23.198 1.00 90.44 740 ILE A CA 1
ATOM 5966 C C . ILE A 1 740 ? 17.471 -0.959 -24.715 1.00 90.44 740 ILE A C 1
ATOM 5968 O O . ILE A 1 740 ? 18.462 -0.902 -25.436 1.00 90.44 740 ILE A O 1
ATOM 5972 N N . PHE A 1 741 ? 16.242 -1.078 -25.216 1.00 90.50 741 PHE A N 1
ATOM 5973 C CA . PHE A 1 741 ? 16.019 -1.410 -26.622 1.00 90.50 741 PHE A CA 1
ATOM 5974 C C . PHE A 1 741 ? 16.261 -0.217 -27.535 1.00 90.50 741 PHE A C 1
ATOM 5976 O O . PHE A 1 741 ? 16.918 -0.363 -28.568 1.00 90.50 741 PHE A O 1
ATOM 5983 N N . LEU A 1 742 ? 15.739 0.950 -27.155 1.00 91.44 742 LEU A N 1
ATOM 5984 C CA . LEU A 1 742 ? 15.911 2.159 -27.946 1.00 91.44 742 LEU A CA 1
ATOM 5985 C C . LEU A 1 742 ? 17.357 2.662 -27.863 1.00 91.44 742 LEU A C 1
ATOM 5987 O O . LEU A 1 742 ? 17.942 2.922 -28.908 1.00 91.44 742 LEU A O 1
ATOM 5991 N N . ALA A 1 743 ? 17.946 2.653 -26.661 1.00 91.25 743 ALA A N 1
ATOM 5992 C CA . ALA A 1 743 ? 19.353 2.973 -26.417 1.00 91.25 743 ALA A CA 1
ATOM 5993 C C . ALA A 1 743 ? 20.330 2.115 -27.239 1.00 91.25 743 ALA A C 1
ATOM 5995 O O . ALA A 1 743 ? 21.171 2.645 -27.954 1.00 91.25 743 ALA A O 1
ATOM 5996 N N . ILE A 1 744 ? 20.214 0.780 -27.188 1.00 89.75 744 ILE A N 1
ATOM 5997 C CA . ILE A 1 744 ? 21.122 -0.104 -27.941 1.00 89.75 744 ILE A CA 1
ATOM 5998 C C . ILE A 1 744 ? 21.013 0.161 -29.441 1.00 89.75 744 ILE A C 1
ATOM 6000 O O . ILE A 1 744 ? 22.025 0.177 -30.137 1.00 89.75 744 ILE A O 1
ATOM 6004 N N . GLY A 1 745 ? 19.790 0.311 -29.952 1.00 87.69 745 GLY A N 1
ATOM 6005 C CA . GLY A 1 745 ? 19.572 0.438 -31.384 1.00 87.69 745 GLY A CA 1
ATOM 6006 C C . GLY A 1 745 ? 19.937 1.814 -31.945 1.00 87.69 745 GLY A C 1
ATOM 6007 O O . GLY A 1 745 ? 20.434 1.880 -33.072 1.00 87.69 745 GLY A O 1
ATOM 6008 N N . SER A 1 746 ? 19.738 2.895 -31.180 1.00 88.19 746 SER A N 1
ATOM 6009 C CA . SER A 1 746 ? 20.128 4.246 -31.598 1.00 88.19 746 SER A CA 1
ATOM 6010 C C . SER A 1 746 ? 21.648 4.424 -31.617 1.00 88.19 746 SER A C 1
ATOM 6012 O O . SER A 1 746 ? 22.145 5.055 -32.542 1.00 88.19 746 SER A O 1
ATOM 6014 N N . SER A 1 747 ? 22.379 3.740 -30.727 1.00 89.06 747 SER A N 1
ATOM 6015 C CA . SER A 1 747 ? 23.848 3.786 -30.641 1.00 89.06 747 SER A CA 1
ATOM 6016 C C . SER A 1 747 ? 24.590 2.821 -31.592 1.00 89.06 747 SER A C 1
ATOM 6018 O O . SER A 1 747 ? 25.823 2.759 -31.598 1.00 89.06 747 SER A O 1
ATOM 6020 N N . ILE A 1 748 ? 23.884 2.054 -32.438 1.00 84.94 748 ILE A N 1
ATOM 6021 C CA . ILE A 1 748 ? 24.514 1.202 -33.473 1.00 84.94 748 ILE A CA 1
ATOM 6022 C C . ILE A 1 748 ? 25.412 1.996 -34.445 1.00 84.94 748 ILE A C 1
ATOM 6024 O O . ILE A 1 748 ? 26.528 1.530 -34.699 1.00 84.94 748 ILE A O 1
ATOM 6028 N N . PRO A 1 749 ? 24.983 3.147 -35.012 1.00 81.00 749 PRO A N 1
ATOM 6029 C CA . PRO A 1 749 ? 25.812 3.944 -35.918 1.00 81.00 749 PRO A CA 1
ATOM 6030 C C . PRO A 1 749 ? 27.124 4.355 -35.248 1.00 81.00 749 PRO A C 1
ATOM 6032 O O . PRO A 1 749 ? 28.199 4.185 -35.814 1.00 81.00 749 PRO A O 1
ATOM 6035 N N . GLU A 1 750 ? 27.056 4.765 -33.982 1.00 82.56 750 GLU A N 1
ATOM 6036 C CA . GLU A 1 750 ? 28.227 5.166 -33.213 1.00 82.56 750 GLU A CA 1
ATOM 6037 C C . GLU A 1 750 ? 29.253 4.036 -33.064 1.00 82.56 750 GLU A C 1
ATOM 6039 O O . GLU A 1 750 ? 30.425 4.228 -33.394 1.00 82.56 750 GLU A O 1
ATOM 6044 N N . ILE A 1 751 ? 28.822 2.831 -32.667 1.00 82.06 751 ILE A N 1
ATOM 6045 C CA . ILE A 1 751 ? 29.719 1.665 -32.600 1.00 82.06 751 ILE A CA 1
ATOM 6046 C C . ILE A 1 751 ? 30.346 1.371 -33.964 1.00 82.06 751 ILE A C 1
ATOM 6048 O O . ILE A 1 751 ? 31.548 1.103 -34.048 1.00 82.06 751 ILE A O 1
ATOM 6052 N N . VAL A 1 752 ? 29.546 1.386 -35.033 1.00 79.25 752 VAL A N 1
ATOM 6053 C CA . VAL A 1 752 ? 30.023 1.084 -36.388 1.00 79.25 752 VAL A CA 1
ATOM 6054 C C . VAL A 1 752 ? 31.084 2.100 -36.814 1.00 79.25 752 VAL A C 1
ATOM 6056 O O . VAL A 1 752 ? 32.182 1.691 -37.205 1.00 79.25 752 VAL A O 1
ATOM 6059 N N . SER A 1 753 ? 30.807 3.394 -36.650 1.00 73.62 753 SER A N 1
ATOM 6060 C CA . SER A 1 753 ? 31.740 4.487 -36.931 1.00 73.62 753 SER A CA 1
ATOM 6061 C C . SER A 1 753 ? 33.025 4.358 -36.103 1.00 73.62 753 SER A C 1
ATOM 6063 O O . SER A 1 753 ? 34.127 4.369 -36.659 1.00 73.62 753 SER A O 1
ATOM 6065 N N . SER A 1 754 ? 32.925 4.145 -34.786 1.00 76.56 754 SER A N 1
ATOM 6066 C CA . SER A 1 754 ? 34.099 4.008 -33.913 1.00 76.56 754 SER A CA 1
ATOM 6067 C C . SER A 1 754 ? 34.953 2.786 -34.257 1.00 76.56 754 SER A C 1
ATOM 6069 O O . SER A 1 754 ? 36.182 2.883 -34.222 1.00 76.56 754 SER A O 1
ATOM 6071 N N . ILE A 1 755 ? 34.359 1.652 -34.652 1.00 75.56 755 ILE A N 1
ATOM 6072 C CA . ILE A 1 755 ? 35.116 0.470 -35.106 1.00 75.56 755 ILE A CA 1
ATOM 6073 C C . ILE A 1 755 ? 35.834 0.750 -36.429 1.00 75.56 755 ILE A C 1
ATOM 6075 O O . ILE A 1 755 ? 36.993 0.352 -36.579 1.00 75.56 755 ILE A O 1
ATOM 6079 N N . ILE A 1 756 ? 35.164 1.397 -37.389 1.00 72.19 756 ILE A N 1
ATOM 6080 C CA . ILE A 1 756 ? 35.743 1.719 -38.702 1.00 72.19 756 ILE A CA 1
ATOM 6081 C C . ILE A 1 756 ? 36.961 2.631 -38.526 1.00 72.19 756 ILE A C 1
ATOM 6083 O O . ILE A 1 756 ? 38.058 2.266 -38.950 1.00 72.19 756 ILE A O 1
ATOM 6087 N N . VAL A 1 757 ? 36.796 3.744 -37.808 1.00 69.31 757 VAL A N 1
ATOM 6088 C CA . VAL A 1 757 ? 37.864 4.725 -37.543 1.00 69.31 757 VAL A CA 1
ATOM 6089 C C . VAL A 1 757 ? 39.019 4.095 -36.751 1.00 69.31 757 VAL A C 1
ATOM 6091 O O . VAL A 1 757 ? 40.194 4.347 -37.021 1.00 69.31 757 VAL A O 1
ATOM 6094 N N . THR A 1 758 ? 38.717 3.195 -35.810 1.00 69.69 758 THR A N 1
ATOM 6095 C CA . THR A 1 758 ? 39.753 2.481 -35.044 1.00 69.69 758 THR A CA 1
ATOM 6096 C C . THR A 1 758 ? 40.541 1.496 -35.912 1.00 69.69 758 THR A C 1
ATOM 6098 O O . THR A 1 758 ? 41.759 1.387 -35.763 1.00 69.69 758 THR A O 1
ATOM 6101 N N . LYS A 1 759 ? 39.885 0.792 -36.846 1.00 69.44 759 LYS A N 1
ATOM 6102 C CA . LYS A 1 759 ? 40.560 -0.111 -37.798 1.00 69.44 759 LYS A CA 1
ATOM 6103 C C . LYS A 1 759 ? 41.477 0.625 -38.774 1.00 69.44 759 LYS A C 1
ATOM 6105 O O . LYS A 1 759 ? 42.455 0.033 -39.211 1.00 69.44 759 LYS A O 1
ATOM 6110 N N . GLN A 1 760 ? 41.190 1.892 -39.056 1.00 66.50 760 GLN A N 1
ATOM 6111 C CA . GLN A 1 760 ? 42.013 2.777 -39.888 1.00 66.50 760 GLN A CA 1
ATOM 6112 C C . GLN A 1 760 ? 43.227 3.358 -39.136 1.00 66.50 760 GLN A C 1
ATOM 6114 O O . GLN A 1 760 ? 43.919 4.233 -39.642 1.00 66.50 760 GLN A O 1
ATOM 6119 N N . GLY A 1 761 ? 43.492 2.913 -37.902 1.00 63.44 761 GLY A N 1
ATOM 6120 C CA . GLY A 1 761 ? 44.619 3.398 -37.101 1.00 63.44 761 GLY A CA 1
ATOM 6121 C C . GLY A 1 761 ? 44.370 4.744 -36.411 1.00 63.44 761 GLY A C 1
ATOM 6122 O O . GLY A 1 761 ? 45.198 5.175 -35.611 1.00 63.44 761 GLY A O 1
ATOM 6123 N N . GLN A 1 762 ? 43.205 5.366 -36.617 1.00 66.06 762 GLN A N 1
ATOM 6124 C CA . GLN A 1 762 ? 42.790 6.627 -35.991 1.00 66.06 762 GLN A CA 1
ATOM 6125 C C . GLN A 1 762 ? 41.977 6.397 -34.703 1.00 66.06 762 GLN A C 1
ATOM 6127 O O . GLN A 1 762 ? 41.013 7.102 -34.407 1.00 66.06 762 GLN A O 1
ATOM 6132 N N . GLY A 1 763 ? 42.370 5.414 -33.885 1.00 63.84 763 GLY A N 1
ATOM 6133 C CA . GLY A 1 763 ? 41.632 5.025 -32.671 1.00 63.84 763 GLY A CA 1
ATOM 6134 C C . GLY A 1 763 ? 41.401 6.166 -31.667 1.00 63.84 763 GLY A C 1
ATOM 6135 O O . GLY A 1 763 ? 40.411 6.156 -30.941 1.00 63.84 763 GLY A O 1
ATOM 6136 N N . VAL A 1 764 ? 42.264 7.188 -31.662 1.00 67.88 764 VAL A N 1
ATOM 6137 C CA . VAL A 1 764 ? 42.096 8.396 -30.835 1.00 67.88 764 VAL A CA 1
ATOM 6138 C C . VAL A 1 764 ? 40.833 9.173 -31.228 1.00 67.88 764 VAL A C 1
ATOM 6140 O O . VAL A 1 764 ? 40.060 9.556 -30.350 1.00 67.88 764 VAL A O 1
ATOM 6143 N N . MET A 1 765 ? 40.568 9.331 -32.529 1.00 68.94 765 MET A N 1
ATOM 6144 C CA . MET A 1 765 ? 39.369 10.005 -33.039 1.00 68.94 765 MET A CA 1
ATOM 6145 C C . MET A 1 765 ? 38.106 9.191 -32.732 1.00 68.94 765 MET A C 1
ATOM 6147 O O . MET A 1 765 ? 37.120 9.746 -32.250 1.00 68.94 765 MET A O 1
ATOM 6151 N N . GLY A 1 766 ? 38.156 7.867 -32.930 1.00 66.88 766 GLY A N 1
ATOM 6152 C CA . GLY A 1 766 ? 37.026 6.971 -32.656 1.00 66.88 766 GLY A CA 1
ATOM 6153 C C . GLY A 1 766 ? 36.595 6.960 -31.184 1.00 66.88 766 GLY A C 1
ATOM 6154 O O . GLY A 1 766 ? 35.402 6.886 -30.891 1.00 66.88 766 GLY A O 1
ATOM 6155 N N . MET A 1 767 ? 37.545 7.093 -30.253 1.00 69.81 767 MET A N 1
ATOM 6156 C CA . MET A 1 767 ? 37.249 7.200 -28.818 1.00 69.81 767 MET A CA 1
ATOM 6157 C C . MET A 1 767 ? 36.851 8.615 -28.392 1.00 69.81 767 MET A C 1
ATOM 6159 O O . MET A 1 767 ? 35.983 8.767 -27.536 1.00 69.81 767 MET A O 1
ATOM 6163 N N . SER A 1 768 ? 37.442 9.650 -29.000 1.00 74.06 768 SER A N 1
ATOM 6164 C CA . SER A 1 768 ? 37.031 11.039 -28.763 1.00 74.06 768 SER A CA 1
ATOM 6165 C C . SER A 1 768 ? 35.594 11.288 -29.224 1.00 74.06 768 SER A C 1
ATOM 6167 O O . SER A 1 768 ? 34.884 12.058 -28.582 1.00 74.06 768 SER A O 1
ATOM 6169 N N . SER A 1 769 ? 35.162 10.624 -30.300 1.00 76.69 769 SER A N 1
ATOM 6170 C CA . SER A 1 769 ? 33.769 10.644 -30.751 1.00 76.69 769 SER A CA 1
ATOM 6171 C C . SER A 1 769 ? 32.834 10.042 -29.705 1.00 76.69 769 SER A C 1
ATOM 6173 O O . SER A 1 769 ? 31.831 10.668 -29.387 1.00 76.69 769 SER A O 1
ATOM 6175 N N . ALA A 1 770 ? 33.186 8.888 -29.125 1.00 77.31 770 ALA A N 1
ATOM 6176 C CA . ALA A 1 770 ? 32.332 8.208 -28.149 1.00 77.31 770 ALA A CA 1
ATOM 6177 C C . ALA A 1 770 ? 32.219 8.954 -26.807 1.00 77.31 770 ALA A C 1
ATOM 6179 O O . ALA A 1 770 ? 31.150 9.061 -26.215 1.00 77.31 770 ALA A O 1
ATOM 6180 N N . LEU A 1 771 ? 33.321 9.536 -26.319 1.00 77.56 771 LEU A N 1
ATOM 6181 C CA . LEU A 1 771 ? 33.289 10.356 -25.101 1.00 77.56 771 LEU A CA 1
ATOM 6182 C C . LEU A 1 771 ? 32.602 11.715 -25.324 1.00 77.56 771 LEU A C 1
ATOM 6184 O O . LEU A 1 771 ? 31.948 12.227 -24.415 1.00 77.56 771 LEU A O 1
ATOM 6188 N N . GLY A 1 772 ? 32.742 12.300 -26.519 1.00 81.81 772 GLY A N 1
ATOM 6189 C CA . GLY A 1 772 ? 32.058 13.537 -26.905 1.00 81.81 772 GLY A CA 1
ATOM 6190 C C . GLY A 1 772 ? 30.546 13.359 -27.071 1.00 81.81 772 GLY A C 1
ATOM 6191 O O . GLY A 1 772 ? 29.786 14.222 -26.627 1.00 81.81 772 GLY A O 1
ATOM 6192 N N . ALA A 1 773 ? 30.113 12.222 -27.631 1.00 87.69 773 ALA A N 1
ATOM 6193 C CA . ALA A 1 773 ? 28.705 11.848 -27.792 1.00 87.69 773 ALA A CA 1
ATOM 6194 C C . ALA A 1 773 ? 27.955 11.882 -26.456 1.00 87.69 773 ALA A C 1
ATOM 6196 O O . ALA A 1 773 ? 26.951 12.575 -26.336 1.00 87.69 773 ALA A O 1
ATOM 6197 N N . ASN A 1 774 ? 28.526 11.298 -25.404 1.00 89.88 774 ASN A N 1
ATOM 6198 C CA . ASN A 1 774 ? 27.932 11.298 -24.062 1.00 89.88 774 ASN A CA 1
ATOM 6199 C C . ASN A 1 774 ? 27.671 12.706 -23.493 1.00 89.88 774 ASN A C 1
ATOM 6201 O O . ASN A 1 774 ? 26.630 12.977 -22.888 1.00 89.88 774 ASN A O 1
ATOM 6205 N N . ASN A 1 775 ? 28.610 13.636 -23.705 1.00 89.94 775 ASN A N 1
ATOM 6206 C CA . ASN A 1 775 ? 28.437 15.034 -23.302 1.00 89.94 775 ASN A CA 1
ATOM 6207 C C . ASN A 1 775 ? 27.338 15.724 -24.122 1.00 89.94 775 ASN A C 1
ATOM 6209 O O . ASN A 1 775 ? 26.536 16.475 -23.569 1.00 89.94 775 ASN A O 1
ATOM 6213 N N . PHE A 1 776 ? 27.287 15.467 -25.431 1.00 91.06 776 PHE A N 1
ATOM 6214 C CA . PHE A 1 776 ? 26.240 15.982 -26.313 1.00 91.06 776 PHE A CA 1
ATOM 6215 C C . PHE A 1 776 ? 24.849 15.438 -25.951 1.00 91.06 776 PHE A C 1
ATOM 6217 O O . PHE A 1 776 ? 23.877 16.197 -25.914 1.00 91.06 776 PHE A O 1
ATOM 6224 N N . GLU A 1 777 ? 24.746 14.151 -25.633 1.00 92.56 777 GLU A N 1
ATOM 6225 C CA . GLU A 1 777 ? 23.499 13.493 -25.252 1.00 92.56 777 GLU A CA 1
ATOM 6226 C C . GLU A 1 777 ? 22.912 14.077 -23.961 1.00 92.56 777 GLU A C 1
ATOM 6228 O O . GLU A 1 777 ? 21.764 14.527 -23.943 1.00 92.56 777 GLU A O 1
ATOM 6233 N N . VAL A 1 778 ? 23.705 14.149 -22.887 1.00 92.62 778 VAL A N 1
ATOM 6234 C CA . VAL A 1 778 ? 23.212 14.672 -21.602 1.00 92.62 778 VAL A CA 1
ATOM 6235 C C . VAL A 1 778 ? 22.952 16.178 -21.679 1.00 92.62 778 VAL A C 1
ATOM 6237 O O . VAL A 1 778 ? 21.897 16.645 -21.252 1.00 92.62 778 VAL A O 1
ATOM 6240 N N . LEU A 1 779 ? 23.890 16.959 -22.224 1.00 93.75 779 LEU A N 1
ATOM 6241 C CA . LEU A 1 779 ? 23.811 18.421 -22.158 1.00 93.75 779 LEU A CA 1
ATOM 6242 C C . LEU A 1 779 ? 22.933 19.054 -23.240 1.00 93.75 779 LEU A C 1
ATOM 6244 O O . LEU A 1 779 ? 22.322 20.094 -22.995 1.00 93.75 779 LEU A O 1
ATOM 6248 N N . LEU A 1 780 ? 22.856 18.468 -24.436 1.00 92.94 780 LEU A N 1
ATOM 6249 C CA . LEU A 1 780 ? 22.056 19.035 -25.522 1.00 92.94 780 LEU A CA 1
ATOM 6250 C C . LEU A 1 780 ? 20.824 18.194 -25.854 1.00 92.94 780 LEU A C 1
ATOM 6252 O O . LEU A 1 780 ? 19.754 18.780 -26.014 1.00 92.94 780 LEU A O 1
ATOM 6256 N N . CYS A 1 781 ? 20.927 16.862 -25.925 1.00 92.94 781 CYS A N 1
ATOM 6257 C CA . CYS A 1 781 ? 19.778 16.037 -26.321 1.00 92.94 781 CYS A CA 1
ATOM 6258 C C . CYS A 1 781 ? 18.651 16.030 -25.286 1.00 92.94 781 CYS A C 1
ATOM 6260 O O . CYS A 1 781 ? 17.490 16.034 -25.686 1.00 92.94 781 CYS A O 1
ATOM 6262 N N . LEU A 1 782 ? 18.963 16.103 -23.987 1.00 92.81 782 LEU A N 1
ATOM 6263 C CA . LEU A 1 782 ? 17.960 16.345 -22.939 1.00 92.81 782 LEU A CA 1
ATOM 6264 C C . LEU A 1 782 ? 17.672 17.839 -22.752 1.00 92.81 782 LEU A C 1
ATOM 6266 O O . LEU A 1 782 ? 16.517 18.268 -22.748 1.00 92.81 782 LEU A O 1
ATOM 6270 N N . GLY A 1 783 ? 18.731 18.647 -22.642 1.00 93.12 783 GLY A N 1
ATOM 6271 C CA . GLY A 1 783 ? 18.626 20.068 -22.308 1.00 93.12 783 GLY A CA 1
ATOM 6272 C C . GLY A 1 783 ? 17.809 20.887 -23.311 1.00 93.12 783 GLY A C 1
ATOM 6273 O O . GLY A 1 783 ? 16.974 21.698 -22.907 1.00 93.12 783 GLY A O 1
ATOM 6274 N N . LEU A 1 784 ? 18.002 20.675 -24.618 1.00 93.50 784 LEU A N 1
ATOM 6275 C CA . LEU A 1 784 ? 17.350 21.481 -25.653 1.00 93.50 784 LEU A CA 1
ATOM 6276 C C . LEU A 1 784 ? 15.832 21.216 -25.752 1.00 93.50 784 LEU A C 1
ATOM 6278 O O . LEU A 1 784 ? 15.077 22.192 -25.694 1.00 93.50 784 LEU A O 1
ATOM 6282 N N . PRO A 1 785 ? 15.336 19.964 -25.855 1.00 93.25 785 PRO A N 1
ATOM 6283 C CA . PRO A 1 785 ? 13.895 19.698 -25.840 1.00 93.25 785 PRO A CA 1
ATOM 6284 C C . PRO A 1 785 ? 13.205 20.190 -24.564 1.00 93.25 785 PRO A C 1
ATOM 6286 O O . PRO A 1 785 ? 12.148 20.824 -24.652 1.00 93.25 785 PRO A O 1
ATOM 6289 N N . TRP A 1 786 ? 13.813 19.973 -23.390 1.00 92.50 786 TRP A N 1
ATOM 6290 C CA . TRP A 1 786 ? 13.278 20.463 -22.116 1.00 92.50 786 TRP A CA 1
ATOM 6291 C C . TRP A 1 786 ? 13.199 21.989 -22.070 1.00 92.50 786 TRP A C 1
ATOM 6293 O O . TRP A 1 786 ? 12.182 22.545 -21.648 1.00 92.50 786 TRP A O 1
ATOM 6303 N N . LEU A 1 787 ? 14.227 22.684 -22.563 1.00 93.56 787 LEU A N 1
ATOM 6304 C CA . LEU A 1 787 ? 14.248 24.144 -22.618 1.00 93.56 787 LEU A CA 1
ATOM 6305 C C . LEU A 1 787 ? 13.150 24.684 -23.542 1.00 93.56 787 LEU A C 1
ATOM 6307 O O . LEU A 1 787 ? 12.430 25.611 -23.172 1.00 93.56 787 LEU A O 1
ATOM 6311 N N . ILE A 1 788 ? 12.979 24.089 -24.727 1.00 92.19 788 ILE A N 1
ATOM 6312 C CA . ILE A 1 788 ? 11.946 24.520 -25.679 1.00 92.19 788 ILE A CA 1
ATOM 6313 C C . ILE A 1 788 ? 10.547 24.293 -25.087 1.00 92.19 788 ILE A C 1
ATOM 6315 O O . ILE A 1 788 ? 9.718 25.206 -25.120 1.00 92.19 788 ILE A O 1
ATOM 6319 N N . LYS A 1 789 ? 10.271 23.117 -24.506 1.00 88.62 789 LYS A N 1
ATOM 6320 C CA . LYS A 1 789 ? 8.947 22.818 -23.936 1.00 88.62 789 LYS A CA 1
ATOM 6321 C C . LYS A 1 789 ? 8.635 23.697 -22.718 1.00 88.62 789 LYS A C 1
ATOM 6323 O O . LYS A 1 789 ? 7.548 24.265 -22.658 1.00 88.62 789 LYS A O 1
ATOM 6328 N N . THR A 1 790 ? 9.584 23.899 -21.800 1.00 88.12 790 THR A N 1
ATOM 6329 C CA . THR A 1 790 ? 9.374 24.754 -20.611 1.00 88.12 790 THR A CA 1
ATOM 6330 C C . THR A 1 790 ? 9.228 26.246 -20.931 1.00 88.12 790 THR A C 1
ATOM 6332 O O . THR A 1 790 ? 8.510 26.949 -20.215 1.00 88.12 790 THR A O 1
ATOM 6335 N N . LEU A 1 791 ? 9.886 26.752 -21.984 1.00 87.69 791 LEU A N 1
ATOM 6336 C CA . LEU A 1 791 ? 9.807 28.167 -22.367 1.00 87.69 791 LEU A CA 1
ATOM 6337 C C . LEU A 1 791 ? 8.589 28.503 -23.229 1.00 87.69 791 LEU A C 1
ATOM 6339 O O . LEU A 1 791 ? 8.003 29.568 -23.028 1.00 87.69 791 LEU A O 1
ATOM 6343 N N . PHE A 1 792 ? 8.232 27.637 -24.181 1.00 86.12 792 PHE A N 1
ATOM 6344 C CA . PHE A 1 792 ? 7.228 27.949 -25.205 1.00 86.12 792 PHE A CA 1
ATOM 6345 C C . PHE A 1 792 ? 5.885 27.233 -25.007 1.00 86.12 792 PHE A C 1
ATOM 6347 O O . PHE A 1 792 ? 4.880 27.721 -25.519 1.00 86.12 792 PHE A O 1
ATOM 6354 N N . TYR A 1 793 ? 5.839 26.128 -24.252 1.00 82.06 793 TYR A N 1
ATOM 6355 C CA . TYR A 1 793 ? 4.631 25.309 -24.068 1.00 82.06 793 TYR A CA 1
ATOM 6356 C C . TYR A 1 793 ? 4.409 24.875 -22.596 1.00 82.06 793 TYR A C 1
ATOM 6358 O O . TYR A 1 793 ? 4.355 23.674 -22.311 1.00 82.06 793 TYR A O 1
ATOM 6366 N N . PRO A 1 794 ? 4.295 25.810 -21.628 1.00 73.25 794 PRO A N 1
ATOM 6367 C CA . PRO A 1 794 ? 4.039 25.462 -20.227 1.00 73.25 794 PRO A CA 1
ATOM 6368 C C . PRO A 1 794 ? 2.630 24.868 -20.026 1.00 73.25 794 PRO A C 1
ATOM 6370 O O . PRO A 1 794 ? 1.658 25.351 -20.601 1.00 73.25 794 PRO A O 1
ATOM 6373 N N . LYS A 1 795 ? 2.511 23.835 -19.176 1.00 59.78 795 LYS A N 1
ATOM 6374 C CA . LYS A 1 795 ? 1.246 23.113 -18.907 1.00 59.78 795 LYS A CA 1
ATOM 6375 C C . LYS A 1 795 ? 0.210 23.901 -18.082 1.00 59.78 795 LYS A C 1
ATOM 6377 O O . LYS A 1 795 ? -0.962 23.542 -18.120 1.00 59.78 795 LYS A O 1
ATOM 6382 N N . ALA A 1 796 ? 0.615 24.930 -17.332 1.00 54.47 796 ALA A N 1
ATOM 6383 C CA . ALA A 1 796 ? -0.275 25.744 -16.498 1.00 54.47 796 ALA A CA 1
ATOM 6384 C C . ALA A 1 796 ? 0.197 27.207 -16.425 1.00 54.47 796 ALA A C 1
ATOM 6386 O O . ALA A 1 796 ? 1.404 27.476 -16.436 1.00 54.47 796 ALA A O 1
ATOM 6387 N N . ASP A 1 797 ? -0.753 28.142 -16.311 1.00 43.22 797 ASP A N 1
ATOM 6388 C CA . ASP A 1 797 ? -0.472 29.573 -16.158 1.00 43.22 797 ASP A CA 1
ATOM 6389 C C . ASP A 1 797 ? 0.333 29.821 -14.872 1.00 43.22 797 ASP A C 1
ATOM 6391 O O . ASP A 1 797 ? -0.170 29.701 -13.757 1.00 43.22 797 ASP A O 1
ATOM 6395 N N . GLY A 1 798 ? 1.618 30.151 -15.038 1.00 57.56 798 GLY A N 1
ATOM 6396 C CA . GLY A 1 798 ? 2.530 30.527 -13.953 1.00 57.56 798 GLY A CA 1
ATOM 6397 C C . GLY A 1 798 ? 3.632 29.519 -13.611 1.00 57.56 798 GLY A C 1
ATOM 6398 O O . GLY A 1 798 ? 4.536 29.879 -12.857 1.00 57.56 798 GLY A O 1
ATOM 6399 N N . SER A 1 799 ? 3.644 28.304 -14.178 1.00 57.97 799 SER A N 1
ATOM 6400 C CA . SER A 1 799 ? 4.637 27.283 -13.809 1.00 57.97 799 SER A CA 1
ATOM 6401 C C . SER A 1 799 ? 5.384 26.686 -15.017 1.00 57.97 799 SER A C 1
ATOM 6403 O O . SER A 1 799 ? 4.856 25.849 -15.746 1.00 57.97 799 SER A O 1
ATOM 6405 N N . LYS A 1 800 ? 6.635 27.123 -15.232 1.00 80.50 800 LYS A N 1
ATOM 6406 C CA . LYS A 1 800 ? 7.515 26.713 -16.349 1.00 80.50 800 LYS A CA 1
ATOM 6407 C C . LYS A 1 800 ? 8.379 25.485 -16.000 1.00 80.50 800 LYS A C 1
ATOM 6409 O O . LYS A 1 800 ? 9.596 25.621 -15.845 1.00 80.50 800 LYS A O 1
ATOM 6414 N N . TRP A 1 801 ? 7.757 24.315 -15.849 1.00 83.25 801 TRP A N 1
ATOM 6415 C CA . TRP A 1 801 ? 8.443 23.043 -15.563 1.00 83.25 801 TRP A CA 1
ATOM 6416 C C . TRP A 1 801 ? 7.800 21.846 -16.290 1.00 83.25 801 TRP A C 1
ATOM 6418 O O . TRP A 1 801 ? 6.651 21.929 -16.734 1.00 83.25 801 TRP A O 1
ATOM 6428 N N . ILE A 1 802 ? 8.556 20.752 -16.437 1.00 83.81 802 ILE A N 1
ATOM 6429 C CA . ILE A 1 802 ? 8.122 19.459 -17.006 1.00 83.81 802 ILE A CA 1
ATOM 6430 C C . ILE A 1 802 ? 8.203 18.387 -15.913 1.00 83.81 802 ILE A C 1
ATOM 6432 O O . ILE A 1 802 ? 9.142 18.399 -15.126 1.00 83.81 802 ILE A O 1
ATOM 6436 N N . ASN A 1 803 ? 7.227 17.477 -15.869 1.00 81.94 803 ASN A N 1
ATOM 6437 C CA . ASN A 1 803 ? 7.211 16.344 -14.941 1.00 81.94 803 ASN A CA 1
ATOM 6438 C C . ASN A 1 803 ? 7.972 15.146 -15.524 1.00 81.94 803 ASN A C 1
ATOM 6440 O O . ASN A 1 803 ? 7.755 14.825 -16.695 1.00 81.94 803 ASN A O 1
ATOM 6444 N N . ILE A 1 804 ? 8.777 14.476 -14.705 1.00 81.44 804 ILE A N 1
ATOM 6445 C CA . ILE A 1 804 ? 9.345 13.149 -14.982 1.00 81.44 804 ILE A CA 1
ATOM 6446 C C . ILE A 1 804 ? 8.476 12.115 -14.253 1.00 81.44 804 ILE A C 1
ATOM 6448 O O . ILE A 1 804 ? 8.090 12.348 -13.108 1.00 81.44 804 ILE A O 1
ATOM 6452 N N . ASN A 1 805 ? 8.091 11.012 -14.908 1.00 76.94 805 ASN A N 1
ATOM 6453 C CA . ASN A 1 805 ? 7.139 10.059 -14.307 1.00 76.94 805 ASN A CA 1
ATOM 6454 C C . ASN A 1 805 ? 7.832 8.934 -13.505 1.00 76.94 805 ASN A C 1
ATOM 6456 O O . ASN A 1 805 ? 7.208 8.366 -12.608 1.00 76.94 805 ASN A O 1
ATOM 6460 N N . SER A 1 806 ? 9.102 8.640 -13.800 1.00 80.50 806 SER A N 1
ATOM 6461 C CA . SER A 1 806 ? 9.938 7.632 -13.145 1.00 80.50 806 SER A CA 1
ATOM 6462 C C . SER A 1 806 ? 11.014 8.289 -12.288 1.00 80.50 806 SER A C 1
ATOM 6464 O O . SER A 1 806 ? 12.006 8.816 -12.803 1.00 80.50 806 SER A O 1
ATOM 6466 N N . SER A 1 807 ? 10.890 8.143 -10.968 1.00 75.19 807 SER A N 1
ATOM 6467 C CA . SER A 1 807 ? 11.978 8.479 -10.034 1.00 75.19 807 SER A CA 1
ATOM 6468 C C . SER A 1 807 ? 13.161 7.499 -10.147 1.00 75.19 807 SER A C 1
ATOM 6470 O O . SER A 1 807 ? 14.265 7.767 -9.671 1.00 75.19 807 SER A O 1
ATOM 6472 N N . GLY A 1 808 ? 12.963 6.370 -10.841 1.00 78.50 808 GLY A N 1
ATOM 6473 C CA . GLY A 1 808 ? 13.962 5.336 -11.130 1.00 78.50 808 GLY A CA 1
ATOM 6474 C C . GLY A 1 808 ? 15.101 5.846 -12.003 1.00 78.50 808 GLY A C 1
ATOM 6475 O O . GLY A 1 808 ? 16.251 5.419 -11.852 1.00 78.50 808 GLY A O 1
ATOM 6476 N N . LEU A 1 809 ? 14.814 6.843 -12.840 1.00 82.62 809 LEU A N 1
ATOM 6477 C CA . LEU A 1 809 ? 15.793 7.460 -13.722 1.00 82.62 809 LEU A CA 1
ATOM 6478 C C . LEU A 1 809 ? 16.879 8.222 -12.962 1.00 82.62 809 LEU A C 1
ATOM 6480 O O . LEU A 1 809 ? 18.029 8.216 -13.403 1.00 82.62 809 LEU A O 1
ATOM 6484 N N . ALA A 1 810 ? 16.569 8.808 -11.800 1.00 84.88 810 ALA A N 1
ATOM 6485 C CA . ALA A 1 810 ? 17.576 9.440 -10.947 1.00 84.88 810 ALA A CA 1
ATOM 6486 C C . ALA A 1 810 ? 18.589 8.404 -10.419 1.00 84.88 810 ALA A C 1
ATOM 6488 O O . ALA A 1 810 ? 19.800 8.642 -10.426 1.00 84.88 810 ALA A O 1
ATOM 6489 N N . TYR A 1 811 ? 18.114 7.213 -10.039 1.00 86.25 811 TYR A N 1
ATOM 6490 C CA . TYR A 1 811 ? 18.975 6.100 -9.624 1.00 86.25 811 TYR A CA 1
ATOM 6491 C C . TYR A 1 811 ? 19.774 5.528 -10.798 1.00 86.25 811 TYR A C 1
ATOM 6493 O O . TYR A 1 811 ? 20.971 5.275 -10.658 1.00 86.25 811 TYR A O 1
ATOM 6501 N N . SER A 1 812 ? 19.152 5.388 -11.971 1.00 85.69 812 SER A N 1
ATOM 6502 C CA . SER A 1 812 ? 19.834 4.958 -13.197 1.00 85.69 812 SER A CA 1
ATOM 6503 C C . SER A 1 812 ? 20.931 5.952 -13.618 1.00 85.69 812 SER A C 1
ATOM 6505 O O . SER A 1 812 ? 22.034 5.535 -13.983 1.00 85.69 812 SER A O 1
ATOM 6507 N N . ALA A 1 813 ? 20.699 7.262 -13.466 1.00 86.31 813 ALA A N 1
ATOM 6508 C CA . ALA A 1 813 ? 21.711 8.303 -13.668 1.00 86.31 813 ALA A CA 1
ATOM 6509 C C . ALA A 1 813 ? 22.850 8.233 -12.625 1.00 86.31 813 ALA A C 1
ATOM 6511 O O . ALA A 1 813 ? 24.024 8.393 -12.968 1.00 86.31 813 ALA A O 1
ATOM 6512 N N . ALA A 1 814 ? 22.547 7.915 -11.362 1.00 86.62 814 ALA A N 1
ATOM 6513 C CA . ALA A 1 814 ? 23.567 7.676 -10.334 1.00 86.62 814 ALA A CA 1
ATOM 6514 C C . ALA A 1 814 ? 24.420 6.422 -10.620 1.00 86.62 814 ALA A C 1
ATOM 6516 O O . ALA A 1 814 ? 25.639 6.413 -10.394 1.00 86.62 814 ALA A O 1
ATOM 6517 N N . CYS A 1 815 ? 23.814 5.367 -11.173 1.00 85.75 815 CYS A N 1
ATOM 6518 C CA . CYS A 1 815 ? 24.544 4.193 -11.652 1.00 85.75 815 CYS A CA 1
ATOM 6519 C C . CYS A 1 815 ? 25.505 4.553 -12.791 1.00 85.75 815 CYS A C 1
ATOM 6521 O O . CYS A 1 815 ? 26.629 4.052 -12.818 1.00 85.75 815 CYS A O 1
ATOM 6523 N N . LEU A 1 816 ? 25.118 5.467 -13.679 1.00 86.56 816 LEU A N 1
ATOM 6524 C CA . LEU A 1 816 ? 25.960 5.936 -14.775 1.00 86.56 816 LEU A CA 1
ATOM 6525 C C . LEU A 1 816 ? 27.212 6.679 -14.259 1.00 86.56 816 LEU A C 1
ATOM 6527 O O . LEU A 1 816 ? 28.324 6.356 -14.690 1.00 86.56 816 LEU A O 1
ATOM 6531 N N . LEU A 1 817 ? 27.092 7.530 -13.229 1.00 87.25 817 LEU A N 1
ATOM 6532 C CA . LEU A 1 817 ? 28.261 8.114 -12.542 1.00 87.25 817 LEU A CA 1
ATOM 6533 C C . LEU A 1 817 ? 29.190 7.031 -11.963 1.00 87.25 817 LEU A C 1
ATOM 6535 O O . LEU A 1 817 ? 30.414 7.113 -12.077 1.00 87.25 817 LEU A O 1
ATOM 6539 N N . SER A 1 818 ? 28.606 5.981 -11.383 1.00 87.25 818 SER A N 1
ATOM 6540 C CA . SER A 1 818 ? 29.362 4.851 -10.836 1.00 87.25 818 SER A CA 1
ATOM 6541 C C . SER A 1 818 ? 30.105 4.078 -11.933 1.00 87.25 818 SER A C 1
ATOM 6543 O O . SER A 1 818 ? 31.279 3.743 -11.761 1.00 87.25 818 SER A O 1
ATOM 6545 N N . THR A 1 819 ? 29.471 3.838 -13.088 1.00 88.25 819 THR A N 1
ATOM 6546 C CA . THR A 1 819 ? 30.117 3.162 -14.229 1.00 88.25 819 THR A CA 1
ATOM 6547 C C . THR A 1 819 ? 31.263 3.973 -14.824 1.00 88.25 819 THR A C 1
ATOM 6549 O O . THR A 1 819 ? 32.294 3.390 -15.160 1.00 88.25 819 THR A O 1
ATOM 6552 N N . LEU A 1 820 ? 31.140 5.303 -14.869 1.00 87.00 820 LEU A N 1
ATOM 6553 C CA . LEU A 1 820 ? 32.213 6.195 -15.301 1.00 87.00 820 LEU A CA 1
ATOM 6554 C C . LEU A 1 820 ? 33.438 6.066 -14.387 1.00 87.00 820 LEU A C 1
ATOM 6556 O O . LEU A 1 820 ? 34.553 5.852 -14.865 1.00 87.00 820 LEU A O 1
ATOM 6560 N N . ILE A 1 821 ? 33.234 6.140 -13.066 1.00 87.50 821 ILE A N 1
ATOM 6561 C CA . ILE A 1 821 ? 34.312 5.999 -12.074 1.00 87.50 821 ILE A CA 1
ATOM 6562 C C . ILE A 1 821 ? 34.990 4.629 -12.206 1.00 87.50 821 ILE A C 1
ATOM 6564 O O . ILE A 1 821 ? 36.219 4.542 -12.243 1.00 87.50 821 ILE A O 1
ATOM 6568 N N . LEU A 1 822 ? 34.205 3.556 -12.320 1.00 87.62 822 LEU A N 1
ATOM 6569 C CA . LEU A 1 822 ? 34.727 2.197 -12.477 1.00 87.62 822 LEU A CA 1
ATOM 6570 C C . LEU A 1 822 ? 35.506 2.013 -13.789 1.00 87.62 822 LEU A C 1
ATOM 6572 O O . LEU A 1 822 ? 36.544 1.341 -13.789 1.00 87.62 822 LEU A O 1
ATOM 6576 N N . LEU A 1 823 ? 35.067 2.634 -14.889 1.00 84.38 823 LEU A N 1
ATOM 6577 C CA . LEU A 1 823 ? 35.809 2.619 -16.150 1.00 84.38 823 LEU A CA 1
ATOM 6578 C C . LEU A 1 823 ? 37.167 3.313 -15.986 1.00 84.38 823 LEU A C 1
ATOM 6580 O O . LEU A 1 823 ? 38.191 2.749 -16.376 1.00 84.38 823 LEU A O 1
ATOM 6584 N N . TYR A 1 824 ? 37.204 4.492 -15.357 1.00 84.06 824 TYR A N 1
ATOM 6585 C CA . TYR A 1 824 ? 38.457 5.201 -15.077 1.00 84.06 824 TYR A CA 1
ATOM 6586 C C . TYR A 1 824 ? 39.428 4.359 -14.256 1.00 84.06 824 TYR A C 1
ATOM 6588 O O . TYR A 1 824 ? 40.601 4.245 -14.617 1.00 84.06 824 TYR A O 1
ATOM 6596 N N . VAL A 1 825 ? 38.941 3.736 -13.180 1.00 86.12 825 VAL A N 1
ATOM 6597 C CA . VAL A 1 825 ? 39.749 2.835 -12.348 1.00 86.12 825 VAL A CA 1
ATOM 6598 C C . VAL A 1 825 ? 40.294 1.684 -13.193 1.00 86.12 825 VAL A C 1
ATOM 6600 O O . VAL A 1 825 ? 41.488 1.398 -13.132 1.00 86.12 825 VAL A O 1
ATOM 6603 N N . THR A 1 826 ? 39.466 1.081 -14.047 1.00 85.88 826 THR A N 1
ATOM 6604 C CA . THR A 1 826 ? 39.874 -0.027 -14.924 1.00 85.88 826 THR A CA 1
ATOM 6605 C C . THR A 1 826 ? 40.973 0.393 -15.907 1.00 85.88 826 THR A C 1
ATOM 6607 O O . THR A 1 826 ? 41.974 -0.314 -16.053 1.00 85.88 826 THR A O 1
ATOM 6610 N N . ILE A 1 827 ? 40.835 1.561 -16.543 1.00 81.88 827 ILE A N 1
ATOM 6611 C CA . ILE A 1 827 ? 41.826 2.094 -17.491 1.00 81.88 827 ILE A CA 1
ATOM 6612 C C . ILE A 1 827 ? 43.141 2.450 -16.775 1.00 81.88 827 ILE A C 1
ATOM 6614 O O . ILE A 1 827 ? 44.221 2.147 -17.290 1.00 81.88 827 ILE A O 1
ATOM 6618 N N . ILE A 1 828 ? 43.074 3.041 -15.575 1.00 83.19 828 ILE A N 1
ATOM 6619 C CA . ILE A 1 828 ? 44.254 3.369 -14.753 1.00 83.19 828 ILE A CA 1
ATOM 6620 C C . ILE A 1 828 ? 44.979 2.091 -14.318 1.00 83.19 828 ILE A C 1
ATOM 6622 O O . ILE A 1 828 ? 46.198 1.985 -14.479 1.00 83.19 828 ILE A O 1
ATOM 6626 N N . CYS A 1 829 ? 44.242 1.098 -13.813 1.00 85.81 829 CYS A N 1
ATOM 6627 C CA . CYS A 1 829 ? 44.794 -0.198 -13.419 1.00 85.81 829 CYS A CA 1
ATOM 6628 C C . CYS A 1 829 ? 45.461 -0.917 -14.600 1.00 85.81 829 CYS A C 1
ATOM 6630 O O . CYS A 1 829 ? 46.495 -1.559 -14.407 1.00 85.81 829 CYS A O 1
ATOM 6632 N N . ASN A 1 830 ? 44.935 -0.751 -15.821 1.00 83.75 830 ASN A N 1
ATOM 6633 C CA . ASN A 1 830 ? 45.546 -1.285 -17.041 1.00 83.75 830 ASN A CA 1
ATOM 6634 C C . ASN A 1 830 ? 46.562 -0.335 -17.707 1.00 83.75 830 ASN A C 1
ATOM 6636 O O . ASN A 1 830 ? 46.898 -0.504 -18.879 1.00 83.75 830 ASN A O 1
ATOM 6640 N N . ARG A 1 831 ? 47.068 0.670 -16.976 1.00 82.06 831 ARG A N 1
ATOM 6641 C CA . ARG A 1 831 ? 48.097 1.621 -17.439 1.00 82.06 831 ARG A CA 1
ATOM 6642 C C . ARG A 1 831 ? 47.767 2.277 -18.788 1.00 82.06 831 ARG A C 1
ATOM 6644 O O . ARG A 1 831 ? 48.640 2.380 -19.649 1.00 82.06 831 ARG A O 1
ATOM 6651 N N . PHE A 1 832 ? 46.520 2.712 -18.978 1.00 77.38 832 PHE A N 1
ATOM 6652 C CA . PHE A 1 832 ? 46.070 3.372 -20.212 1.00 77.38 832 PHE A CA 1
ATOM 6653 C C . PHE A 1 832 ? 46.275 2.518 -21.468 1.00 77.38 832 PHE A C 1
ATOM 6655 O O . PHE A 1 832 ? 46.642 3.026 -22.532 1.00 77.38 832 PHE A O 1
ATOM 6662 N N . LYS A 1 833 ? 46.021 1.213 -21.348 1.00 77.69 833 LYS A N 1
ATOM 6663 C CA . LYS A 1 833 ? 45.991 0.270 -22.464 1.00 77.69 833 LYS A CA 1
ATOM 6664 C C . LYS A 1 833 ? 44.597 -0.341 -22.580 1.00 77.69 833 LYS A C 1
ATOM 6666 O O . LYS A 1 833 ? 44.063 -0.835 -21.590 1.00 77.69 833 LYS A O 1
ATOM 6671 N N . LEU A 1 834 ? 44.011 -0.312 -23.776 1.00 75.00 834 LEU A N 1
ATOM 6672 C CA . LEU A 1 834 ? 42.774 -1.042 -24.065 1.00 75.00 834 LEU A CA 1
ATOM 6673 C C . LEU A 1 834 ? 43.137 -2.400 -24.673 1.00 75.00 834 LEU A C 1
ATOM 6675 O O . LEU A 1 834 ? 43.615 -2.468 -25.806 1.00 75.00 834 LEU A O 1
ATOM 6679 N N . ASP A 1 835 ? 42.959 -3.476 -23.908 1.00 81.12 835 ASP A N 1
ATOM 6680 C CA . ASP A 1 835 ? 43.145 -4.852 -24.368 1.00 81.12 835 ASP A CA 1
ATOM 6681 C C . ASP A 1 835 ? 41.848 -5.668 -24.243 1.00 81.12 835 ASP A C 1
ATOM 6683 O O . ASP A 1 835 ? 40.839 -5.214 -23.697 1.00 81.12 835 ASP A O 1
ATOM 6687 N N . TRP A 1 836 ? 41.873 -6.904 -24.743 1.00 81.44 836 TRP A N 1
ATOM 6688 C CA . TRP A 1 836 ? 40.725 -7.811 -24.676 1.00 81.44 836 TRP A CA 1
ATOM 6689 C C . TRP A 1 836 ? 40.265 -8.094 -23.234 1.00 81.44 836 TRP A C 1
ATOM 6691 O O . TRP A 1 836 ? 39.092 -8.391 -23.017 1.00 81.44 836 TRP A O 1
ATOM 6701 N N . LYS A 1 837 ? 41.157 -7.971 -22.237 1.00 85.69 837 LYS A N 1
ATOM 6702 C CA . LYS A 1 837 ? 40.822 -8.158 -20.817 1.00 85.69 837 LYS A CA 1
ATOM 6703 C C . LYS A 1 837 ? 40.005 -6.984 -20.296 1.00 85.69 837 LYS A C 1
ATOM 6705 O O . LYS A 1 837 ? 38.963 -7.209 -19.685 1.00 85.69 837 LYS A O 1
ATOM 6710 N N . THR A 1 838 ? 40.432 -5.750 -20.574 1.00 83.56 838 THR A N 1
ATOM 6711 C CA . THR A 1 838 ? 39.630 -4.550 -20.291 1.00 83.56 838 THR A CA 1
ATOM 6712 C C . THR A 1 838 ? 38.285 -4.617 -21.006 1.00 83.56 838 THR A C 1
ATOM 6714 O O . THR A 1 838 ? 37.271 -4.291 -20.393 1.00 83.56 838 THR A O 1
ATOM 6717 N N . GLY A 1 839 ? 38.253 -5.126 -22.243 1.00 84.75 839 GLY A N 1
ATOM 6718 C CA . GLY A 1 839 ? 37.009 -5.391 -22.970 1.00 84.75 839 GLY A CA 1
ATOM 6719 C C . GLY A 1 839 ? 36.059 -6.321 -22.204 1.00 84.75 839 GLY A C 1
ATOM 6720 O O . GLY A 1 839 ? 34.899 -5.980 -22.010 1.00 84.75 839 GLY A O 1
ATOM 6721 N N . ILE A 1 840 ? 36.539 -7.454 -21.682 1.00 87.44 840 ILE A N 1
ATOM 6722 C CA . ILE A 1 840 ? 35.701 -8.369 -20.881 1.00 87.44 840 ILE A CA 1
ATOM 6723 C C . ILE A 1 840 ? 35.211 -7.716 -19.582 1.00 87.44 840 ILE A C 1
ATOM 6725 O O . ILE A 1 840 ? 34.048 -7.888 -19.220 1.00 87.44 840 ILE A O 1
ATOM 6729 N N . VAL A 1 841 ? 36.062 -6.957 -18.885 1.00 89.12 841 VAL A N 1
ATOM 6730 C CA . VAL A 1 841 ? 35.654 -6.244 -17.660 1.00 89.12 841 VAL A CA 1
ATOM 6731 C C . VAL A 1 841 ? 34.528 -5.251 -17.962 1.00 89.12 841 VAL A C 1
ATOM 6733 O O . VAL A 1 841 ? 33.522 -5.241 -17.255 1.00 89.12 841 VAL A O 1
ATOM 6736 N N . CYS A 1 842 ? 34.643 -4.488 -19.053 1.00 88.62 842 CYS A N 1
ATOM 6737 C CA . CYS A 1 842 ? 33.599 -3.559 -19.490 1.00 88.62 842 CYS A CA 1
ATOM 6738 C C . CYS A 1 842 ? 32.294 -4.286 -19.859 1.00 88.62 842 CYS A C 1
ATOM 6740 O O . CYS A 1 842 ? 31.217 -3.800 -19.524 1.00 88.62 842 CYS A O 1
ATOM 6742 N N . LEU A 1 843 ? 32.372 -5.482 -20.460 1.00 89.69 843 LEU A N 1
ATOM 6743 C CA . LEU A 1 843 ? 31.191 -6.303 -20.761 1.00 89.69 843 LEU A CA 1
ATOM 6744 C C . LEU A 1 843 ? 30.470 -6.746 -19.480 1.00 89.69 843 LEU A C 1
ATOM 6746 O O . LEU A 1 843 ? 29.248 -6.660 -19.399 1.00 89.69 843 LEU A O 1
ATOM 6750 N N . ILE A 1 844 ? 31.219 -7.187 -18.464 1.00 91.19 844 ILE A N 1
ATOM 6751 C CA . ILE A 1 844 ? 30.649 -7.579 -17.165 1.00 91.19 844 ILE A CA 1
ATOM 6752 C C . ILE A 1 844 ? 29.980 -6.376 -16.492 1.00 91.19 844 ILE A C 1
ATOM 6754 O O . ILE A 1 844 ? 28.867 -6.502 -15.975 1.00 91.19 844 ILE A O 1
ATOM 6758 N N . MET A 1 845 ? 30.628 -5.208 -16.528 1.00 91.19 845 MET A N 1
ATOM 6759 C CA . MET A 1 845 ? 30.062 -3.967 -15.995 1.00 91.19 845 MET A CA 1
ATOM 6760 C C . MET A 1 845 ? 28.766 -3.582 -16.717 1.00 91.19 845 MET A C 1
ATOM 6762 O O . MET A 1 845 ? 27.787 -3.247 -16.055 1.00 91.19 845 MET A O 1
ATOM 6766 N N . TYR A 1 846 ? 28.734 -3.694 -18.048 1.00 90.56 846 TYR A N 1
ATOM 6767 C CA . TYR A 1 846 ? 27.553 -3.392 -18.855 1.00 90.56 846 TYR A CA 1
ATOM 6768 C C . TYR A 1 846 ? 26.382 -4.329 -18.529 1.00 90.56 846 TYR A C 1
ATOM 6770 O O . TYR A 1 846 ? 25.282 -3.865 -18.236 1.00 90.56 846 TYR A O 1
ATOM 6778 N N . CYS A 1 847 ? 26.625 -5.643 -18.471 1.00 90.62 847 CYS A N 1
ATOM 6779 C CA . CYS A 1 847 ? 25.603 -6.614 -18.069 1.00 90.62 847 CYS A CA 1
ATOM 6780 C C . CYS A 1 847 ? 25.089 -6.355 -16.644 1.00 90.62 847 CYS A C 1
ATOM 6782 O O . CYS A 1 847 ? 23.890 -6.451 -16.395 1.00 90.62 847 CYS A O 1
ATOM 6784 N N . SER A 1 848 ? 25.981 -5.996 -15.716 1.00 90.06 848 SER A N 1
ATOM 6785 C CA . SER A 1 848 ? 25.608 -5.664 -14.334 1.00 90.06 848 SER A CA 1
ATOM 6786 C C . SER A 1 848 ? 24.719 -4.422 -14.272 1.00 90.06 848 SER A C 1
ATOM 6788 O O . SER A 1 848 ? 23.709 -4.431 -13.572 1.00 90.06 848 SER A O 1
ATOM 6790 N N . PHE A 1 849 ? 25.057 -3.381 -15.038 1.00 90.31 849 PHE A N 1
ATOM 6791 C CA . PHE A 1 849 ? 24.240 -2.176 -15.149 1.00 90.31 849 PHE A CA 1
ATOM 6792 C C . PHE A 1 849 ? 22.852 -2.485 -15.711 1.00 90.31 849 PHE A C 1
ATOM 6794 O O . PHE A 1 849 ? 21.864 -2.081 -15.105 1.00 90.31 849 PHE A O 1
ATOM 6801 N N . LEU A 1 850 ? 22.762 -3.240 -16.813 1.00 88.25 850 LEU A N 1
ATOM 6802 C CA . LEU A 1 850 ? 21.473 -3.598 -17.408 1.00 88.25 850 LEU A CA 1
ATOM 6803 C C . LEU A 1 850 ? 20.583 -4.341 -16.412 1.00 88.25 850 LEU A C 1
ATOM 6805 O O . LEU A 1 850 ? 19.408 -4.011 -16.280 1.00 88.25 850 LEU A O 1
ATOM 6809 N N . VAL A 1 851 ? 21.137 -5.312 -15.680 1.00 89.94 851 VAL A N 1
ATOM 6810 C CA . VAL A 1 851 ? 20.380 -6.057 -14.665 1.00 89.94 851 VAL A CA 1
ATOM 6811 C C . VAL A 1 851 ? 19.910 -5.123 -13.552 1.00 89.94 851 VAL A C 1
ATOM 6813 O O . VAL A 1 851 ? 18.721 -5.099 -13.250 1.00 89.94 851 VAL A O 1
ATOM 6816 N N . ILE A 1 852 ? 20.805 -4.326 -12.966 1.00 88.62 852 ILE A N 1
ATOM 6817 C CA . ILE A 1 852 ? 20.461 -3.443 -11.842 1.00 88.62 852 ILE A CA 1
ATOM 6818 C C . ILE A 1 852 ? 19.455 -2.368 -12.271 1.00 88.62 852 ILE A C 1
ATOM 6820 O O . ILE A 1 852 ? 18.435 -2.209 -11.606 1.00 88.62 852 ILE A O 1
ATOM 6824 N N . GLY A 1 853 ? 19.694 -1.682 -13.392 1.00 85.81 853 GLY A N 1
ATOM 6825 C CA . GLY A 1 853 ? 18.802 -0.647 -13.920 1.00 85.81 853 GLY A CA 1
ATOM 6826 C C . GLY A 1 853 ? 17.413 -1.191 -14.251 1.00 85.81 853 GLY A C 1
ATOM 6827 O O . GLY A 1 853 ? 16.410 -0.603 -13.858 1.00 85.81 853 GLY A O 1
ATOM 6828 N N . THR A 1 854 ? 17.337 -2.377 -14.867 1.00 86.81 854 THR A N 1
ATOM 6829 C CA . THR A 1 854 ? 16.048 -3.034 -15.146 1.00 86.81 854 THR A CA 1
ATOM 6830 C C . THR A 1 854 ? 15.313 -3.405 -13.861 1.00 86.81 854 THR A C 1
ATOM 6832 O O . THR A 1 854 ? 14.112 -3.188 -13.758 1.00 86.81 854 THR A O 1
ATOM 6835 N N . LEU A 1 855 ? 16.010 -3.961 -12.865 1.00 88.81 855 LEU A N 1
ATOM 6836 C CA . LEU A 1 855 ? 15.395 -4.337 -11.588 1.00 88.81 855 LEU A CA 1
ATOM 6837 C C . LEU A 1 855 ? 14.890 -3.116 -10.806 1.00 88.81 855 LEU A C 1
ATOM 6839 O O . LEU A 1 855 ? 13.844 -3.205 -10.163 1.00 88.81 855 LEU A O 1
ATOM 6843 N N . ILE A 1 856 ? 15.601 -1.985 -10.874 1.00 86.81 856 ILE A N 1
ATOM 6844 C CA . ILE A 1 856 ? 15.143 -0.716 -10.296 1.00 86.81 856 ILE A CA 1
ATOM 6845 C C . ILE A 1 856 ? 13.846 -0.290 -10.985 1.00 86.81 856 ILE A C 1
ATOM 6847 O O . ILE A 1 856 ? 12.825 -0.196 -10.316 1.00 86.81 856 ILE A O 1
ATOM 6851 N N . GLU A 1 857 ? 13.849 -0.131 -12.310 1.00 85.44 857 GLU A N 1
ATOM 6852 C CA . GLU A 1 857 ? 12.679 0.337 -13.069 1.00 85.44 857 GLU A CA 1
ATOM 6853 C C . GLU A 1 857 ? 11.476 -0.629 -13.014 1.00 85.44 857 GLU A C 1
ATOM 6855 O O . GLU A 1 857 ? 10.328 -0.199 -13.105 1.00 85.44 857 GLU A O 1
ATOM 6860 N N . LEU A 1 858 ? 11.699 -1.932 -12.811 1.00 84.31 858 LEU A N 1
ATOM 6861 C CA . LEU A 1 858 ? 10.633 -2.923 -12.591 1.00 84.31 858 LEU A CA 1
ATOM 6862 C C . LEU A 1 858 ? 10.102 -2.951 -11.148 1.00 84.31 858 LEU A C 1
ATOM 6864 O O . LEU A 1 858 ? 9.368 -3.870 -10.783 1.00 84.31 858 LEU A O 1
ATOM 6868 N N . ASN A 1 859 ? 10.449 -1.959 -10.327 1.00 81.69 859 ASN A N 1
ATOM 6869 C CA . ASN A 1 859 ? 10.021 -1.831 -8.936 1.00 81.69 859 ASN A CA 1
ATOM 6870 C C . ASN A 1 859 ? 10.464 -2.988 -8.022 1.00 81.69 859 ASN A C 1
ATOM 6872 O O . ASN A 1 859 ? 9.823 -3.244 -7.000 1.00 81.69 859 ASN A O 1
ATOM 6876 N N . VAL A 1 860 ? 11.536 -3.715 -8.370 1.00 84.12 860 VAL A N 1
ATOM 6877 C CA . VAL A 1 860 ? 11.971 -4.901 -7.606 1.00 84.12 860 VAL A CA 1
ATOM 6878 C C . VAL A 1 860 ? 12.583 -4.507 -6.265 1.00 84.12 860 VAL A C 1
ATOM 6880 O O . VAL A 1 860 ? 12.339 -5.172 -5.260 1.00 84.12 860 VAL A O 1
ATOM 6883 N N . PHE A 1 861 ? 13.379 -3.435 -6.237 1.00 75.25 861 PHE A N 1
ATOM 6884 C CA . PHE A 1 861 ? 14.006 -2.952 -5.003 1.00 75.25 861 PHE A CA 1
ATOM 6885 C C . PHE A 1 861 ? 13.093 -2.004 -4.217 1.00 75.25 861 PHE A C 1
ATOM 6887 O O . PHE A 1 861 ? 12.986 -2.110 -2.998 1.00 75.25 861 PHE A O 1
ATOM 6894 N N . PHE A 1 862 ? 12.450 -1.069 -4.911 1.00 76.12 862 PHE A N 1
ATOM 6895 C CA . PHE A 1 862 ? 11.547 -0.060 -4.363 1.00 76.12 862 PHE A CA 1
ATOM 6896 C C . PHE A 1 862 ? 10.664 0.468 -5.498 1.00 76.12 862 PHE A C 1
ATOM 6898 O O . PHE A 1 862 ? 11.027 0.356 -6.665 1.00 76.12 862 PHE A O 1
ATOM 6905 N N . LEU A 1 863 ? 9.489 1.009 -5.170 1.00 70.75 863 LEU A N 1
ATOM 6906 C CA . LEU A 1 863 ? 8.557 1.522 -6.175 1.00 70.75 863 LEU A CA 1
ATOM 6907 C C . LEU A 1 863 ? 9.096 2.831 -6.773 1.00 70.75 863 LEU A C 1
ATOM 6909 O O . LEU A 1 863 ? 9.139 3.841 -6.074 1.00 70.75 863 LEU A O 1
ATOM 6913 N N . VAL A 1 864 ? 9.474 2.795 -8.048 1.00 76.50 864 VAL A N 1
ATOM 6914 C CA . VAL A 1 864 ? 9.948 3.937 -8.846 1.00 76.50 864 VAL A CA 1
ATOM 6915 C C . VAL A 1 864 ? 9.016 4.308 -10.000 1.00 76.50 864 VAL A C 1
ATOM 6917 O O . VAL A 1 864 ? 8.969 5.471 -10.387 1.00 76.50 864 VAL A O 1
ATOM 6920 N N . ASN A 1 865 ? 8.252 3.336 -10.509 1.00 70.75 865 ASN A N 1
ATOM 6921 C CA . ASN A 1 865 ? 7.273 3.483 -11.583 1.00 70.75 865 ASN A CA 1
ATOM 6922 C C . ASN A 1 865 ? 5.873 3.103 -11.097 1.00 70.75 865 ASN A C 1
ATOM 6924 O O . ASN A 1 865 ? 5.674 2.039 -10.504 1.00 70.75 865 ASN A O 1
ATOM 6928 N N . LEU A 1 866 ? 4.873 3.924 -11.411 1.00 64.25 866 LEU A N 1
ATOM 6929 C CA . LEU A 1 866 ? 3.467 3.543 -11.262 1.00 64.25 866 LEU A CA 1
ATOM 6930 C C . LEU A 1 866 ? 3.081 2.491 -12.325 1.00 64.25 866 LEU A C 1
ATOM 6932 O O . LEU A 1 866 ? 3.655 2.484 -13.416 1.00 64.25 866 LEU A O 1
ATOM 6936 N N . PRO A 1 867 ? 2.108 1.600 -12.052 1.00 63.12 867 PRO A N 1
ATOM 6937 C CA . PRO A 1 867 ? 1.607 0.676 -13.068 1.00 63.12 867 PRO A CA 1
ATOM 6938 C C . PRO A 1 867 ? 0.976 1.449 -14.236 1.00 63.12 867 PRO A C 1
ATOM 6940 O O . PRO A 1 867 ? 0.364 2.494 -14.024 1.00 63.12 867 PRO A O 1
ATOM 6943 N N . THR A 1 868 ? 1.092 0.952 -15.469 1.00 63.41 868 THR A N 1
ATOM 6944 C CA . THR A 1 868 ? 0.390 1.540 -16.620 1.00 63.41 868 THR A CA 1
ATOM 6945 C C . THR A 1 868 ? -1.112 1.265 -16.542 1.00 63.41 868 THR A C 1
ATOM 6947 O O . THR A 1 868 ? -1.540 0.181 -16.143 1.00 63.41 868 THR A O 1
ATOM 6950 N N . CYS A 1 869 ? -1.936 2.251 -16.902 1.00 62.69 869 CYS A N 1
ATOM 6951 C CA . CYS A 1 869 ? -3.387 2.106 -16.922 1.00 62.69 869 CYS A CA 1
ATOM 6952 C C . CYS A 1 869 ? -3.788 1.123 -18.016 1.00 62.69 869 CYS A C 1
ATOM 6954 O O . CYS A 1 869 ? -3.616 1.432 -19.193 1.00 62.69 869 CYS A O 1
ATOM 6956 N N . THR A 1 870 ? -4.322 -0.031 -17.621 1.00 52.03 870 THR A N 1
ATOM 6957 C CA . THR A 1 870 ? -4.852 -1.052 -18.536 1.00 52.03 870 THR A CA 1
ATOM 6958 C C . THR A 1 870 ? -6.283 -0.792 -18.953 1.00 52.03 870 THR A C 1
ATOM 6960 O O . THR A 1 870 ? -7.064 -0.353 -18.074 1.00 52.03 870 THR A O 1
#

Organism: NCBI:txid1421715

InterPro domains:
  IPR004360 Glyoxalase/fosfomycin resistance/dioxygenase domain [PF00903] (180-295)
  IPR004481 Sodium/potassium/calcium exchanger [TIGR00367] (441-849)
  IPR004837 Sodium/calcium exchanger membrane region [PF01699] (443-585)
  IPR004837 Sodium/calcium exchanger membrane region [PF01699] (702-852)
  IPR005956 4-hydroxyphenylpyruvate dioxygenase [PTHR11959] (12-380)
  IPR005956 4-hydroxyphenylpyruvate dioxygenase [TIGR01263] (18-379)
  IPR029068 Glyoxalase/Bleomycin resistance protein/Dihydroxybiphenyl dioxygenase [G3DSA:3.10.180.10] (1-166)
  IPR029068 Glyoxalase/Bleomycin resistance protein/Dihydroxybiphenyl dioxygenase [G3DSA:3.10.180.10] (175-382)
  IPR029068 Glyoxalase/Bleomycin resistance protein/Dihydroxybiphenyl dioxygenase [SSF54593] (13-367)
  IPR037523 Vicinal oxygen chelate (VOC), core domain [PS51819] (18-149)
  IPR037523 Vicinal oxygen chelate (VOC), core domain [PS51819] (179-337)
  IPR041735 4-hydroxyphenylpyruvate dioxygenase, C-terminal [cd07250] (177-371)
  IPR041736 4-hydroxyphenylpyruvate dioxygenase, N-terminal [cd08342] (19-161)
  IPR044880 NCX, central ion-binding domain superfamily [G3DSA:1.20.1420.30] (474-596)
  IPR044880 NCX, central ion-binding domain superfamily [G3DSA:1.20.1420.30] (663-854)

Foldseek 3Di:
DDFDPDFDDADPDKDWDAFQAWEKLAQDQVVLLVCCCLQQVWKFFWWFDVVLPDDFWTWTWTDDARYIYIYIYGPDPPPCLSVVQCVQANIATQETEIEMDPVVVLVVQLVVLPWAWPAPWDWDDDPFFIKIWTWTDAWDNHIYIYIYCVGGDDRGHPSIDGDDIDPVSVVADHQAFHGWQAWEKQFEPPCQVVRLVSCCRNRVWGFRDWDDQVQQDEQFFGKTWTWTAHSVRNYIYIYIYGDDGQWGHLSNLQCVNRVGMHIFEIETEGADNLSNLVSSVVSVFAWFAFDPVLLVVVVVVVVVAPEDDPDDSVSCNVSRWDWADDNQYIKIKTKTQAPDPRRGYTYMYMYTDRDDDDGSVCSNRVRVRVLVVCVVVVRGAGDDDDDDDDDDDDDDDDDDDDDDDDDPPPDDDDLFAAQLLVLDDDPPDDLVRCVVPVLVVLVVLLVLLLLLLLCLLPQFQVVLLVLVCVVVVDDLLLCLLPSLLCSLCVLLLLLLLCCVPRSLACLSLLQLLQLLLCLLQVLLLCCFPVDPDKDFADPVLLCLLLVLLLVLLVLVLVCPVVQKHFLVSLVVLQVSVVVSSVCSRCVVVVVVVVCVVDPDPPPVVVVVVVVVVPDDPDPDPPPPDDDPDDDDDDDDDPPPPDDDPPPVVVVVVVVVCVLLPLPDQPPPDDPVSNVVSVVCNVSSVVCPVQAPHCVVPVVCSVVNNVSSSVSSSVSSNSNLSSLSSSCVSVQHGSSLSSNPVVNVSSCPSLSVVLNVCVVSVNNNSSSSNSSSSSSCSSRPSNSVSLNCCLPPPDPDPPGRIRGHQFSLSSVSSVLSSVLSVVLVVLCVVVVRISHVVSSVVSVVSSVVSSVVSRCSSVCVPHDGHRGHDD

Radius of gyration: 39.67 Å; chains: 1; bounding box: 123×63×96 Å

pLDDT: mean 81.32, std 19.98, range [21.48, 98.81]